Protein 3GZA (pdb70)

Solvent-accessible surface area: 31339 Å² total

Foldseek 3Di:
DAAFADPLLVCQLVQLAAEEEDDQCLLVQFDDDPVCLLAPADPDSQSQAQQQAQLLQVLVLLVLLSGQAYEYEQDAAQQEGQALDPQRPNYLLPYPHVDSHGHVLQSNLVSCVVVRHFYAYEYEQLGHNVQCHHRLFRDDDDPVRVVVLVVSLVSVLSLLCSLAPRDAHLYAYDVAQEDVVPSGHPNPVSCCVRHVSHAHDQYPQAGSAAEQQDQLLAADPQAFQAAQHRHLDPVVPPPVDPSNNCSRHPDPPHNYGHHYYHAEQQQAPPDGDLENHPPSLVSGDALVSCCSSCRASQNSHRYYYRFYQHSNNHGDPSSSVSSNCNVVCCVFPVDFLFKDWDLAQKDKFFNQDFAKFFKKKWAFPRSVGWWFAKKWKWFQAPNRTDTFDIGGTAHGMHMGGGDMGGGRMMMMGRPGTPDRTGIPIITTTDDD/DFAFADPLLVCVLVQLAAEEEDDQVLLVQFDDDPVCLFAAADPDSQSQAQQQAALLQVLLLLVLLSGQAYEYEQDAAQQEGQADDPLRPNYLLPYPHVDSHGHVLQSNLVSCVVVRHFYAYEYEQLHHNVQRHHHLFFDDDDDVRVVSSVVSLVSSQSLLCSLAPRDAHLYAYVVAQEDVVPRGRPRPVSCCVRHVSHQDHQYPQAHSAAEQQDQLLAAAPQAFQAAQHRHLPDVSNVCSRHPDQPHNYGHHYYEAEQQQADPDGDLEDHPPSLVSGDALVSVCSSQRASQNRHRYYYRFYQHSNNHGDPSSSVSSNCNVVCCQFPVDFLFKDWDLAQKDKTFRQDFDKFFKKKWAFPRSVHWWFAKKWKWFQAPNRTDTFDIGGTAYGMHMGGGDMGGGRMMMMGRPGTPDRTGIPIITITDDD

Radius of gyration: 38.51 Å; Cα contacts (8 Å, |Δi|>4): 2234; chains: 2; bounding box: 87×44×129 Å

InterPro domains:
  IPR000421 Coagulation factor 5/8, C-terminal domain [PF00754] (370-444)
  IPR000933 Glycoside hydrolase, family 29 [PTHR10030] (19-449)
  IPR000933 Glycoside hydrolase, family 29 [SM00812] (6-382)
  IPR008979 Galactose-binding-like domain superfamily [SSF49785] (370-445)
  IPR017853 Glycoside hydrolase superfamily [SSF51445] (18-359)
  IPR057739 Glycoside hydrolase family 29, N-terminal [PF01120] (31-355)

Nearest PDB structures (foldseek):
  3gza-assembly1_A  TM=1.002E+00  e=0.000E+00  Bacteroides thetaiotaomicron VPI-5482
  3gza-assembly1_B  TM=9.841E-01  e=7.759E-101  Bacteroides thetaiotaomicron VPI-5482
  4zrx-assembly1_A  TM=8.091E-01  e=7.377E-43  Bacteroides ovatus ATCC 8483
  8ayr-assembly2_B  TM=8.156E-01  e=1.517E-39  Akkermansia muciniphila
  6org-assembly2_B  TM=8.349E-01  e=1.108E-36  Streptococcus pneumoniae TIGR4

Secondary structure (DSSP, 8-state):
------GGGHHHHHH--EEE---GGGGSSS---HHHHHHS--S-GGG---TT--HHHHHHHHHTTT-SEEEEES--SS--BSS--SS-SSBGGGSSGGGGT--HHHHHHHHHHHHTPEEEEEE--S-BTTTTEETTEES--HHHHHHHHHHHHHHHH--HHHHHSS-----EETT----TTTTS---HHHHHHH-TTS--B--SS-BSS---SSSSS---SS--SEESSSS--TTTS-TTS-HHHHHHH--TT-SEE----EEESB--TT--BSS--TT-GGGSPPTTT--TTTTTTTBT---EEEE---TTSS--HHHHHHHH--HHHHHHHSS-SEEEEESSSEEEEEEEEEEEEEEEEEEE-GGG---EEEEEEEEEETTEEEEEEEES--TT-EEEEEEEEEEEEEEEEEEEESS---EEEEEEE---/------GGGHHHHHH--EEE---GGGGSSS---HHHHHHSPPS-GGG---TT--HHHHHHHHHTTT--EEEEEEE-SS--BSS--SS-SSBGGGSSGGGGT--HHHHHHHHHHHHTPEEEEEE--SEETTTTEETTEEPSSSHHHHHHHHHHHHHHH--HHHHHSS-----EETT----TTTTS---HHHHHHH-TTS--B--SS-BSS---S-SSS---SS--SEESSSSS---HHHHHHH--TT-SEE----EEESB--TT--BSS--TT-GGGSPPTTT--TTTTTTTBT---EEEE---TTSS--HHHHHHHH--HHHHHHHSS-SEEEEESSSEEEEEEEEEEEEEEEEEEE-GGG---EEEEEEEEEETTEEEEEEEES--TT-EEEEEEEEEEEEEEEEEEEESS---EEEEEEE---

Sequence (857 aa):
ELPVPKPHQLKKWHEAEGAVFHYDLHVFDGIRYGQGNNRINPIEDYNIFNPTEELNTDQWVQAAKAAGCKFAVLTATHETGFGLWQSDVNPYCLKAVKWRDDGKGDIVRDFVNSCRKYGLQPGIYIGIIRWNSLLGIHNFKAEGEGAFARNRQAWYKRLCEKVTELCTRYGDLYIIWFDGGADDPRRADGPDVEPIVNKYQPNCLFYHNIDRADFRWGGSETGTVEYPCWSTFPVPCSHHKRRIESSIDQLELLKHGDKNGRRRYWVPAADTPLRGANGRHEWFWEPDDENNIYPLNTLDKYEKSVGRNATLILGLTPDPTGLIPAGDAQRLKEGDEINRRFSSSPIARISGQKKSLTLLKLGKEQSSVVNYCCIIQENIKNGERIRQQYQIEAKVNGKWQTVCKGESVGHKRIEKFEPVEATALRLTVSESIALPDIINFSSAYSVKELPVPKPHQLKKWHEAEGAVFHYDLHVFDGIRYGQGNNRRINNPIEDYNIFNPTELNTDQWVQAAKAAGCKFAVLTATHETGFGLWQSDVNPYCLKAVKKWRDGKGDIVRDFVNSCRKYGLQPGIYIGIRWNSLLGIHNNFKAEGEGAFARNRRQAWYKRLCEKVTELCTRYGDLYIIWFDGGADDPRADGPDVEEPIVNKYQPNCLFYHNIIDRADFRWGGSETGTVEYPCWSTFPVPCSHHDQLELLKKHGDKNGRYWVPAADTPLRGANGRHEWFWEPDDENNNIYPLNTLDDKYEKSVGRNATLILGLTPDPTGLIPAGDAQRLKEGDEINRRFSSPIARRISGQKKSLTLKLGKEQSVVNYCCIIQENIKNGERIRQQYQIEAKVNGKWQTVCKGESVGHKRIEKFEPVEATALRLTVSESIALPDIINFSSAYSVK

Structure (mmCIF, N/CA/C/O backbone):
data_3GZA
#
_entry.id   3GZA
#
_cell.length_a   117.052
_cell.length_b   81.532
_cell.length_c   111.572
_cell.angle_alpha   90.00
_cell.angle_beta   103.55
_cell.angle_gamma   90.00
#
_symmetry.space_group_name_H-M   'C 1 2 1'
#
loop_
_entity.id
_entity.type
_entity.pdbx_description
1 polymer 'putative alpha-L-fucosidase'
2 non-polymer '4-(2-HYDROXYETHYL)-1-PIPERAZINE ETHANESULFONIC ACID'
3 non-polymer 1,2-ETHANEDIOL
4 non-polymer 'SODIUM ION'
5 non-polymer 'UNKNOWN LIGAND'
6 water water
#
loop_
_atom_site.group_PDB
_atom_site.id
_atom_site.type_symbol
_atom_site.label_atom_id
_atom_site.label_alt_id
_atom_site.label_comp_id
_atom_site.label_asym_id
_atom_site.label_entity_id
_atom_site.label_seq_id
_atom_site.pdbx_PDB_ins_code
_atom_site.Cartn_x
_atom_site.Cartn_y
_atom_site.Cartn_z
_atom_site.occupancy
_atom_site.B_iso_or_equiv
_atom_site.auth_seq_id
_atom_site.auth_comp_id
_atom_site.auth_asym_id
_atom_site.auth_atom_id
_atom_site.pdbx_PDB_model_num
ATOM 1 N N . GLU A 1 6 ? 32.743 86.080 35.980 1.00 41.85 23 GLU A N 1
ATOM 2 C CA . GLU A 1 6 ? 33.946 86.608 35.242 1.00 41.31 23 GLU A CA 1
ATOM 3 C C . GLU A 1 6 ? 35.002 85.493 35.020 1.00 39.99 23 GLU A C 1
ATOM 4 O O . GLU A 1 6 ? 35.253 84.694 35.914 1.00 41.20 23 GLU A O 1
ATOM 6 N N . LEU A 1 7 ? 35.629 85.442 33.843 1.00 37.24 24 LEU A N 1
ATOM 7 C CA . LEU A 1 7 ? 36.637 84.417 33.571 1.00 35.00 24 LEU A CA 1
ATOM 8 C C . LEU A 1 7 ? 37.891 84.627 34.409 1.00 31.73 24 LEU A C 1
ATOM 9 O O . LEU A 1 7 ? 38.252 85.768 34.679 1.00 29.87 24 LEU A O 1
ATOM 14 N N . PRO A 1 8 ? 38.552 83.534 34.835 1.00 28.89 25 PRO A N 1
ATOM 15 C CA . PRO A 1 8 ? 39.829 83.737 35.485 1.00 27.15 25 PRO A CA 1
ATOM 16 C C . PRO A 1 8 ? 40.814 84.332 34.461 1.00 26.49 25 PRO A C 1
ATOM 17 O O . PRO A 1 8 ? 40.751 83.997 33.288 1.00 26.44 25 PRO A O 1
ATOM 21 N N . VAL A 1 9 ? 41.656 85.240 34.918 1.00 26.70 26 VAL A N 1
ATOM 22 C CA . VAL A 1 9 ? 42.675 85.892 34.086 1.00 26.04 26 VAL A CA 1
ATOM 23 C C . VAL A 1 9 ? 43.964 86.046 34.892 1.00 26.07 26 VAL A C 1
ATOM 24 O O . VAL A 1 9 ? 43.942 85.961 36.125 1.00 26.19 26 VAL A O 1
ATOM 28 N N . PRO A 1 10 ? 45.106 86.233 34.217 1.00 25.11 27 PRO A N 1
ATOM 29 C CA . PRO A 1 10 ? 46.337 86.470 34.973 1.00 26.06 27 PRO A CA 1
ATOM 30 C C . PRO A 1 10 ? 46.280 87.770 35.760 1.00 26.19 27 PRO A C 1
ATOM 31 O O . PRO A 1 10 ? 45.592 88.701 35.356 1.00 25.92 27 PRO A O 1
ATOM 35 N N . LYS A 1 11 ? 46.984 87.826 36.876 1.00 27.80 28 LYS A N 1
ATOM 36 C CA . LYS A 1 11 ? 47.168 89.104 37.531 1.00 27.76 28 LYS A CA 1
ATOM 37 C C . LYS A 1 11 ? 48.155 89.863 36.660 1.00 27.54 28 LYS A C 1
ATOM 38 O O . LYS A 1 11 ? 48.931 89.274 35.876 1.00 25.22 28 LYS A O 1
ATOM 42 N N . PRO A 1 12 ? 48.141 91.185 36.764 1.00 26.78 29 PRO A N 1
ATOM 43 C CA . PRO A 1 12 ? 49.051 91.950 35.945 1.00 26.78 29 PRO A CA 1
ATOM 44 C C . PRO A 1 12 ? 50.510 91.465 35.992 1.00 26.52 29 PRO A C 1
ATOM 45 O O . PRO A 1 12 ? 51.180 91.426 34.941 1.00 27.10 29 PRO A O 1
ATOM 49 N N . HIS A 1 13 ? 51.036 91.053 37.161 1.00 25.94 30 HIS A N 1
ATOM 50 C CA . HIS A 1 13 ? 52.435 90.649 37.235 1.00 25.85 30 HIS A CA 1
ATOM 51 C C . HIS A 1 13 ? 52.694 89.245 36.668 1.00 24.28 30 HIS A C 1
ATOM 52 O O . HIS A 1 13 ? 53.850 88.825 36.540 1.00 25.64 30 HIS A O 1
ATOM 59 N N . GLN A 1 14 ? 51.628 88.515 36.323 1.00 25.02 31 GLN A N 1
ATOM 60 C CA . GLN A 1 14 ? 51.782 87.209 35.716 1.00 25.15 31 GLN A CA 1
ATOM 61 C C . GLN A 1 14 ? 51.902 87.313 34.191 1.00 25.67 31 GLN A C 1
ATOM 62 O O . GLN A 1 14 ? 52.294 86.340 33.554 1.00 26.32 31 GLN A O 1
ATOM 68 N N . LEU A 1 15 ? 51.609 88.470 33.600 1.00 24.86 32 LEU A N 1
ATOM 69 C CA . LEU A 1 15 ? 51.699 88.567 32.131 1.00 25.12 32 LEU A CA 1
ATOM 70 C C . LEU A 1 15 ? 53.136 88.295 31.657 1.00 25.20 32 LEU A C 1
ATOM 71 O O . LEU A 1 15 ? 53.340 87.595 30.652 1.00 25.59 32 LEU A O 1
ATOM 76 N N . LYS A 1 16 ? 54.134 88.763 32.412 1.00 25.19 33 LYS A N 1
ATOM 77 C CA A LYS A 1 16 ? 55.547 88.569 32.025 0.50 25.60 33 LYS A CA 1
ATOM 78 C CA B LYS A 1 16 ? 55.553 88.568 32.042 0.50 25.19 33 LYS A CA 1
ATOM 79 C C . LYS A 1 16 ? 55.971 87.121 32.097 1.00 25.65 33 LYS A C 1
ATOM 80 O O . LYS A 1 16 ? 56.959 86.762 31.519 1.00 26.47 33 LYS A O 1
ATOM 91 N N . TRP A 1 17 ? 55.228 86.296 32.851 1.00 25.22 34 TRP A N 1
ATOM 92 C CA . TRP A 1 17 ? 55.479 84.858 32.920 1.00 25.10 34 TRP A CA 1
ATOM 93 C C . TRP A 1 17 ? 55.161 84.254 31.551 1.00 24.52 34 TRP A C 1
ATOM 94 O O . TRP A 1 17 ? 55.999 83.563 30.924 1.00 24.65 34 TRP A O 1
ATOM 105 N N . HIS A 1 18 ? 53.946 84.477 31.089 1.00 24.29 35 HIS A N 1
ATOM 106 C CA . HIS A 1 18 ? 53.530 83.937 29.788 1.00 24.04 35 HIS A CA 1
ATOM 107 C C . HIS A 1 18 ? 54.367 84.502 28.654 1.00 24.09 35 HIS A C 1
ATOM 108 O O . HIS A 1 18 ? 54.763 83.774 27.756 1.00 25.34 35 HIS A O 1
ATOM 115 N N . GLU A 1 19 ? 54.566 85.817 28.656 1.00 24.33 36 GLU A N 1
ATOM 116 C CA . GLU A 1 19 ? 55.284 86.477 27.548 1.00 24.93 36 GLU A CA 1
ATOM 117 C C . GLU A 1 19 ? 56.745 86.096 27.405 1.00 24.72 36 GLU A C 1
ATOM 118 O O . GLU A 1 19 ? 57.279 86.150 26.306 1.00 25.11 36 GLU A O 1
ATOM 124 N N . ALA A 1 20 ? 57.403 85.768 28.508 1.00 23.70 37 ALA A N 1
ATOM 125 C CA . ALA A 1 20 ? 58.817 85.398 28.428 1.00 23.71 37 ALA A CA 1
ATOM 126 C C . ALA A 1 20 ? 59.033 84.176 27.593 1.00 24.74 37 ALA A C 1
ATOM 127 O O . ALA A 1 20 ? 60.010 84.129 26.837 1.00 25.13 37 ALA A O 1
ATOM 129 N N . GLU A 1 21 ? 58.169 83.162 27.761 1.00 24.37 38 GLU A N 1
ATOM 130 C CA . GLU A 1 21 ? 58.261 81.857 27.070 1.00 24.17 38 GLU A CA 1
ATOM 131 C C . GLU A 1 21 ? 59.409 80.975 27.475 1.00 24.66 38 GLU A C 1
ATOM 132 O O . GLU A 1 21 ? 59.249 79.778 27.578 1.00 24.27 38 GLU A O 1
ATOM 146 N N . GLY A 1 23 ? 63.211 80.824 29.913 1.00 25.18 40 GLY A N 1
ATOM 147 C CA . GLY A 1 23 ? 64.160 81.369 30.876 1.00 24.48 40 GLY A CA 1
ATOM 148 C C . GLY A 1 23 ? 65.207 80.343 31.243 1.00 25.04 40 GLY A C 1
ATOM 149 O O . GLY A 1 23 ? 65.133 79.204 30.800 1.00 25.46 40 GLY A O 1
ATOM 150 N N . ALA A 1 24 ? 66.166 80.756 32.071 1.00 25.66 41 ALA A N 1
ATOM 151 C CA . ALA A 1 24 ? 67.217 79.871 32.529 1.00 24.74 41 ALA A CA 1
ATOM 152 C C . ALA A 1 24 ? 67.372 79.935 34.038 1.00 24.90 41 ALA A C 1
ATOM 153 O O . ALA A 1 24 ? 67.184 80.991 34.659 1.00 26.25 41 ALA A O 1
ATOM 155 N N . VAL A 1 25 ? 67.732 78.808 34.631 1.00 25.15 42 VAL A N 1
ATOM 156 C CA . VAL A 1 25 ? 68.109 78.746 36.054 1.00 25.54 42 VAL A CA 1
ATOM 157 C C . VAL A 1 25 ? 69.596 78.235 36.076 1.00 26.33 42 VAL A C 1
ATOM 158 O O . VAL A 1 25 ? 69.989 77.285 35.384 1.00 25.58 42 VAL A O 1
ATOM 162 N N . PHE A 1 26 ? 70.429 78.910 36.862 1.00 26.42 43 PHE A N 1
ATOM 163 C CA . PHE A 1 26 ? 71.822 78.607 37.037 1.00 24.47 43 PHE A CA 1
ATOM 164 C C . PHE A 1 26 ? 72.024 78.081 38.448 1.00 25.30 43 PHE A C 1
ATOM 165 O O . PHE A 1 26 ? 71.765 78.831 39.396 1.00 25.29 43 PHE A O 1
ATOM 173 N N . HIS A 1 27 ? 72.379 76.804 38.573 1.00 24.99 44 HIS A N 1
ATOM 174 C CA . HIS A 1 27 ? 72.695 76.182 39.848 1.00 25.98 44 HIS A CA 1
ATOM 175 C C . HIS A 1 27 ? 74.197 76.275 40.114 1.00 26.30 44 HIS A C 1
ATOM 176 O O . HIS A 1 27 ? 75.006 75.933 39.249 1.00 25.72 44 HIS A O 1
ATOM 183 N N . TYR A 1 28 ? 74.579 76.749 41.305 1.00 25.71 45 TYR A N 1
ATOM 184 C CA . TYR A 1 28 ? 75.966 76.896 41.674 1.00 25.20 45 TYR A CA 1
ATOM 185 C C . TYR A 1 28 ? 76.035 76.803 43.196 1.00 26.67 45 TYR A C 1
ATOM 186 O O . TYR A 1 28 ? 75.242 77.458 43.880 1.00 26.17 45 TYR A O 1
ATOM 195 N N . ASP A 1 29 ? 76.885 75.950 43.700 1.00 25.02 46 ASP A N 1
ATOM 196 C CA . ASP A 1 29 ? 77.086 75.769 45.123 1.00 25.33 46 ASP A CA 1
ATOM 197 C C . ASP A 1 29 ? 78.470 75.172 45.304 1.00 26.15 46 ASP A C 1
ATOM 198 O O . ASP A 1 29 ? 79.164 74.879 44.329 1.00 26.72 46 ASP A O 1
ATOM 203 N N . LEU A 1 30 ? 78.879 74.974 46.570 1.00 25.47 47 LEU A N 1
ATOM 204 C CA . LEU A 1 30 ? 80.281 74.605 46.849 1.00 25.67 47 LEU A CA 1
ATOM 205 C C . LEU A 1 30 ? 80.772 73.324 46.200 1.00 24.02 47 LEU A C 1
ATOM 206 O O . LEU A 1 30 ? 81.949 73.214 45.820 1.00 24.33 47 LEU A O 1
ATOM 211 N N . HIS A 1 31 ? 79.915 72.330 46.093 1.00 24.81 48 HIS A N 1
ATOM 212 C CA . HIS A 1 31 ? 80.277 71.026 45.582 1.00 24.53 48 HIS A CA 1
ATOM 213 C C . HIS A 1 31 ? 80.579 71.037 44.086 1.00 25.00 48 HIS A C 1
ATOM 214 O O . HIS A 1 31 ? 81.111 70.045 43.583 1.00 24.84 48 HIS A O 1
ATOM 221 N N . VAL A 1 32 ? 80.246 72.108 43.358 1.00 25.95 49 VAL A N 1
ATOM 222 C CA . VAL A 1 32 ? 80.687 72.195 41.972 1.00 25.76 49 VAL A CA 1
ATOM 223 C C . VAL A 1 32 ? 82.218 72.127 41.841 1.00 25.75 49 VAL A C 1
ATOM 224 O O . VAL A 1 32 ? 82.774 71.674 40.816 1.00 25.77 49 VAL A O 1
ATOM 228 N N . PHE A 1 33 ? 82.932 72.476 42.931 1.00 25.25 50 PHE A N 1
ATOM 229 C CA . PHE A 1 33 ? 84.383 72.587 42.932 1.00 25.52 50 PHE A CA 1
ATOM 230 C C . PHE A 1 33 ? 85.098 71.399 43.553 1.00 25.83 50 PHE A C 1
ATOM 231 O O . PHE A 1 33 ? 86.375 71.435 43.723 1.00 26.67 50 PHE A O 1
ATOM 239 N N . ASP A 1 34 ? 84.339 70.337 43.851 1.00 27.08 51 ASP A N 1
ATOM 240 C CA . ASP A 1 34 ? 84.902 69.195 44.558 1.00 26.42 51 ASP A CA 1
ATOM 241 C C . ASP A 1 34 ? 85.524 68.084 43.706 1.00 25.86 51 ASP A C 1
ATOM 242 O O . ASP A 1 34 ? 85.974 67.064 44.234 1.00 28.24 51 ASP A O 1
ATOM 247 N N . GLY A 1 35 ? 85.487 68.269 42.389 1.00 25.72 52 GLY A N 1
ATOM 248 C CA . GLY A 1 35 ? 86.076 67.319 41.494 1.00 25.44 52 GLY A CA 1
ATOM 249 C C . GLY A 1 35 ? 85.390 65.973 41.288 1.00 26.43 52 GLY A C 1
ATOM 250 O O . GLY A 1 35 ? 85.947 65.084 40.630 1.00 27.00 52 GLY A O 1
ATOM 251 N N . ILE A 1 36 ? 84.173 65.823 41.792 1.00 25.95 53 ILE A N 1
ATOM 252 C CA . ILE A 1 36 ? 83.412 64.599 41.651 1.00 26.38 53 ILE A CA 1
ATOM 253 C C . ILE A 1 36 ? 81.957 64.872 41.302 1.00 24.94 53 ILE A C 1
ATOM 254 O O . ILE A 1 36 ? 81.461 66.012 41.389 1.00 24.62 53 ILE A O 1
ATOM 259 N N . ARG A 1 37 ? 81.240 63.803 40.935 1.00 25.69 54 ARG A N 1
ATOM 260 C CA . ARG A 1 37 ? 79.859 63.944 40.610 1.00 25.85 54 ARG A CA 1
ATOM 261 C C . ARG A 1 37 ? 79.038 64.356 41.814 1.00 26.48 54 ARG A C 1
ATOM 262 O O . ARG A 1 37 ? 79.443 64.126 42.980 1.00 27.23 54 ARG A O 1
ATOM 270 N N . TYR A 1 38 ? 77.902 64.965 41.526 1.00 27.86 55 TYR A N 1
ATOM 271 C CA . TYR A 1 38 ? 76.919 65.405 42.509 1.00 26.83 55 TYR A CA 1
ATOM 272 C C . TYR A 1 38 ? 76.099 64.246 42.982 1.00 27.34 55 TYR A C 1
ATOM 273 O O . TYR A 1 38 ? 75.617 63.463 42.177 1.00 28.72 55 TYR A O 1
ATOM 282 N N . GLY A 1 39 ? 75.983 64.096 44.304 1.00 26.67 56 GLY A N 1
ATOM 283 C CA . GLY A 1 39 ? 75.127 63.049 44.897 1.00 26.55 56 GLY A CA 1
ATOM 284 C C . GLY A 1 39 ? 74.195 63.802 45.813 1.00 27.23 56 GLY A C 1
ATOM 285 O O . GLY A 1 39 ? 74.622 64.293 46.863 1.00 26.88 56 GLY A O 1
ATOM 286 N N . GLN A 1 40 ? 72.927 63.966 45.409 1.00 25.65 57 GLN A N 1
ATOM 287 C CA . GLN A 1 40 ? 71.988 64.813 46.127 1.00 25.20 57 GLN A CA 1
ATOM 288 C C . GLN A 1 40 ? 71.733 64.366 47.543 1.00 24.98 57 GLN A C 1
ATOM 289 O O . GLN A 1 40 ? 71.790 65.164 48.477 1.00 24.86 57 GLN A O 1
ATOM 295 N N . GLY A 1 41 ? 71.513 63.075 47.708 1.00 26.25 58 GLY A N 1
ATOM 296 C CA . GLY A 1 41 ? 71.248 62.513 49.024 1.00 26.78 58 GLY A CA 1
ATOM 297 C C . GLY A 1 41 ? 72.387 62.786 49.978 1.00 27.48 58 GLY A C 1
ATOM 298 O O . GLY A 1 41 ? 72.185 63.265 51.120 1.00 28.55 58 GLY A O 1
ATOM 299 N N . ASN A 1 42 ? 73.582 62.548 49.487 1.00 26.24 59 ASN A N 1
ATOM 300 C CA . ASN A 1 42 ? 74.798 62.761 50.269 1.00 27.02 59 ASN A CA 1
ATOM 301 C C . ASN A 1 42 ? 75.008 64.232 50.568 1.00 25.38 59 ASN A C 1
ATOM 302 O O . ASN A 1 42 ? 75.310 64.624 51.699 1.00 26.25 59 ASN A O 1
ATOM 307 N N . ASN A 1 43 ? 74.871 65.062 49.554 1.00 25.72 60 ASN A N 1
ATOM 308 C CA . ASN A 1 43 ? 75.107 66.498 49.725 1.00 25.55 60 ASN A CA 1
ATOM 309 C C . ASN A 1 43 ? 74.208 67.124 50.767 1.00 25.25 60 ASN A C 1
ATOM 310 O O . ASN A 1 43 ? 74.635 68.058 51.474 1.00 25.82 60 ASN A O 1
ATOM 315 N N . ARG A 1 44 ? 72.942 66.707 50.832 1.00 24.40 61 ARG A N 1
ATOM 316 C CA . ARG A 1 44 ? 71.987 67.311 51.773 1.00 25.18 61 ARG A CA 1
ATOM 317 C C . ARG A 1 44 ? 72.358 67.016 53.218 1.00 23.93 61 ARG A C 1
ATOM 318 O O . ARG A 1 44 ? 71.999 67.798 54.089 1.00 25.62 61 ARG A O 1
ATOM 326 N N . ILE A 1 45 ? 73.102 65.945 53.473 1.00 23.82 62 ILE A N 1
ATOM 327 C CA . ILE A 1 45 ? 73.345 65.520 54.867 1.00 23.54 62 ILE A CA 1
ATOM 328 C C . ILE A 1 45 ? 74.817 65.389 55.264 1.00 23.79 62 ILE A C 1
ATOM 329 O O . ILE A 1 45 ? 75.124 64.897 56.344 1.00 25.13 62 ILE A O 1
ATOM 334 N N . ASN A 1 46 ? 75.719 65.907 54.439 1.00 24.93 63 ASN A N 1
ATOM 335 C CA . ASN A 1 46 ? 77.173 65.880 54.702 1.00 24.56 63 ASN A CA 1
ATOM 336 C C . ASN A 1 46 ? 77.704 67.296 54.505 1.00 25.43 63 ASN A C 1
ATOM 337 O O . ASN A 1 46 ? 77.925 67.722 53.376 1.00 25.05 63 ASN A O 1
ATOM 342 N N . PRO A 1 47 ? 77.851 68.064 55.599 1.00 25.16 64 PRO A N 1
ATOM 343 C CA . PRO A 1 47 ? 78.320 69.412 55.432 1.00 25.02 64 PRO A CA 1
ATOM 344 C C . PRO A 1 47 ? 79.673 69.445 54.667 1.00 23.19 64 PRO A C 1
ATOM 345 O O . PRO A 1 47 ? 80.500 68.527 54.764 1.00 25.02 64 PRO A O 1
ATOM 349 N N . ILE A 1 48 ? 79.896 70.546 53.953 1.00 25.33 65 ILE A N 1
ATOM 350 C CA . ILE A 1 48 ? 81.087 70.703 53.150 1.00 24.88 65 ILE A CA 1
ATOM 351 C C . ILE A 1 48 ? 82.348 70.756 54.031 1.00 25.10 65 ILE A C 1
ATOM 352 O O . ILE A 1 48 ? 82.414 71.526 54.987 1.00 25.56 65 ILE A O 1
ATOM 357 N N . GLU A 1 49 ? 83.335 69.960 53.684 1.00 24.06 66 GLU A N 1
ATOM 358 C CA . GLU A 1 49 ? 84.603 69.896 54.468 1.00 24.21 66 GLU A CA 1
ATOM 359 C C . GLU A 1 49 ? 85.447 71.160 54.399 1.00 24.71 66 GLU A C 1
ATOM 360 O O . GLU A 1 49 ? 85.982 71.584 55.418 1.00 26.08 66 GLU A O 1
ATOM 366 N N . ASP A 1 50 ? 85.559 71.747 53.215 1.00 25.31 67 ASP A N 1
ATOM 367 C CA . ASP A 1 50 ? 86.362 72.958 53.042 1.00 25.56 67 ASP A CA 1
ATOM 368 C C . ASP A 1 50 ? 85.725 73.840 52.031 1.00 25.34 67 ASP A C 1
ATOM 369 O O . ASP A 1 50 ? 85.720 73.539 50.841 1.00 25.69 67 ASP A O 1
ATOM 374 N N . TYR A 1 51 ? 85.164 74.938 52.485 1.00 25.28 68 TYR A N 1
ATOM 375 C CA . TYR A 1 51 ? 84.513 75.834 51.563 1.00 24.49 68 TYR A CA 1
ATOM 376 C C . TYR A 1 51 ? 85.467 76.630 50.673 1.00 24.57 68 TYR A C 1
ATOM 377 O O . TYR A 1 51 ? 85.025 77.239 49.689 1.00 26.22 68 TYR A O 1
ATOM 386 N N . ASN A 1 52 ? 86.772 76.639 50.957 1.00 25.19 69 ASN A N 1
ATOM 387 C CA . ASN A 1 52 ? 87.707 77.325 50.087 1.00 25.80 69 ASN A CA 1
ATOM 388 C C . ASN A 1 52 ? 88.021 76.608 48.784 1.00 26.30 69 ASN A C 1
ATOM 389 O O . ASN A 1 52 ? 88.844 77.054 47.991 1.00 27.01 69 ASN A O 1
ATOM 394 N N . ILE A 1 53 ? 87.358 75.491 48.537 1.00 25.36 70 ILE A N 1
ATOM 395 C CA . ILE A 1 53 ? 87.421 74.930 47.197 1.00 25.43 70 ILE A CA 1
ATOM 396 C C . ILE A 1 53 ? 86.692 75.901 46.237 1.00 26.76 70 ILE A C 1
ATOM 397 O O . ILE A 1 53 ? 86.897 75.853 45.012 1.00 25.70 70 ILE A O 1
ATOM 402 N N . PHE A 1 54 ? 85.850 76.773 46.790 1.00 26.38 71 PHE A N 1
ATOM 403 C CA . PHE A 1 54 ? 85.119 77.739 45.980 1.00 26.04 71 PHE A CA 1
ATOM 404 C C . PHE A 1 54 ? 86.093 78.809 45.503 1.00 26.43 71 PHE A C 1
ATOM 405 O O . PHE A 1 54 ? 86.434 79.738 46.269 1.00 26.48 71 PHE A O 1
ATOM 413 N N . ASN A 1 55 ? 86.476 78.751 44.234 1.00 26.88 72 ASN A N 1
ATOM 414 C CA . ASN A 1 55 ? 87.456 79.675 43.665 1.00 25.99 72 ASN A CA 1
ATOM 415 C C . ASN A 1 55 ? 87.316 79.849 42.150 1.00 26.70 72 ASN A C 1
ATOM 416 O O . ASN A 1 55 ? 88.217 79.435 41.405 1.00 28.22 72 ASN A O 1
ATOM 421 N N . PRO A 1 56 ? 86.187 80.413 41.680 1.00 27.08 73 PRO A N 1
ATOM 422 C CA . PRO A 1 56 ? 85.955 80.585 40.234 1.00 27.20 73 PRO A CA 1
ATOM 423 C C . PRO A 1 56 ? 86.764 81.812 39.749 1.00 27.24 73 PRO A C 1
ATOM 424 O O . PRO A 1 56 ? 86.235 82.920 39.618 1.00 26.78 73 PRO A O 1
ATOM 428 N N . THR A 1 57 ? 88.033 81.604 39.440 1.00 28.47 74 THR A N 1
ATOM 429 C CA . THR A 1 57 ? 88.914 82.714 39.110 1.00 29.61 74 THR A CA 1
ATOM 430 C C . THR A 1 57 ? 88.623 83.408 37.762 1.00 29.19 74 THR A C 1
ATOM 431 O O . THR A 1 57 ? 89.147 84.508 37.524 1.00 30.58 74 THR A O 1
ATOM 435 N N . GLU A 1 58 ? 87.797 82.790 36.909 1.00 27.27 75 GLU A N 1
ATOM 436 C CA A GLU A 1 58 ? 87.394 83.373 35.624 0.50 27.24 75 GLU A CA 1
ATOM 437 C CA B GLU A 1 58 ? 87.397 83.370 35.625 0.50 27.97 75 GLU A CA 1
ATOM 438 C C . GLU A 1 58 ? 85.921 83.733 35.621 1.00 27.08 75 GLU A C 1
ATOM 439 O O . GLU A 1 58 ? 85.330 83.935 34.569 1.00 27.06 75 GLU A O 1
ATOM 450 N N . LEU A 1 59 ? 85.349 83.884 36.806 1.00 26.07 76 LEU A N 1
ATOM 451 C CA . LEU A 1 59 ? 83.904 84.194 36.898 1.00 25.79 76 LEU A CA 1
ATOM 452 C C . LEU A 1 59 ? 83.547 85.361 36.030 1.00 26.96 76 LEU A C 1
ATOM 453 O O . LEU A 1 59 ? 84.174 86.425 36.107 1.00 26.49 76 LEU A O 1
ATOM 458 N N . ASN A 1 60 ? 82.495 85.184 35.224 1.00 27.66 77 ASN A N 1
ATOM 459 C CA . ASN A 1 60 ? 81.971 86.263 34.407 1.00 27.35 77 ASN A CA 1
ATOM 460 C C . ASN A 1 60 ? 80.476 86.039 34.179 1.00 26.54 77 ASN A C 1
ATOM 461 O O . ASN A 1 60 ? 80.074 85.325 33.267 1.00 26.66 77 ASN A O 1
ATOM 466 N N . THR A 1 61 ? 79.627 86.623 35.020 1.00 25.66 78 THR A N 1
ATOM 467 C CA . THR A 1 61 ? 78.192 86.432 34.854 1.00 25.34 78 THR A CA 1
ATOM 468 C C . THR A 1 61 ? 77.662 87.070 33.570 1.00 24.85 78 THR A C 1
ATOM 469 O O . THR A 1 61 ? 76.577 86.639 33.115 1.00 25.89 78 THR A O 1
ATOM 473 N N . ASP A 1 62 ? 78.397 88.007 32.958 1.00 24.69 79 ASP A N 1
ATOM 474 C CA . ASP A 1 62 ? 77.945 88.520 31.664 1.00 23.66 79 ASP A CA 1
ATOM 475 C C . ASP A 1 62 ? 77.907 87.330 30.696 1.00 25.11 79 ASP A C 1
ATOM 476 O O . ASP A 1 62 ? 77.032 87.275 29.858 1.00 25.96 79 ASP A O 1
ATOM 481 N N . GLN A 1 63 ? 78.943 86.465 30.737 1.00 25.72 80 GLN A N 1
ATOM 482 C CA . GLN A 1 63 ? 79.044 85.308 29.824 1.00 25.17 80 GLN A CA 1
ATOM 483 C C . GLN A 1 63 ? 77.890 84.341 30.038 1.00 25.60 80 GLN A C 1
ATOM 484 O O . GLN A 1 63 ? 77.331 83.777 29.065 1.00 25.83 80 GLN A O 1
ATOM 490 N N . TRP A 1 64 ? 77.512 84.168 31.296 1.00 24.89 81 TRP A N 1
ATOM 491 C CA . TRP A 1 64 ? 76.354 83.305 31.627 1.00 24.79 81 TRP A CA 1
ATOM 492 C C . TRP A 1 64 ? 75.057 83.831 30.981 1.00 26.25 81 TRP A C 1
ATOM 493 O O . TRP A 1 64 ? 74.312 83.095 30.343 1.00 25.83 81 TRP A O 1
ATOM 504 N N . VAL A 1 65 ? 74.801 85.125 31.163 1.00 25.91 82 VAL A N 1
ATOM 505 C CA . VAL A 1 65 ? 73.611 85.752 30.690 1.00 26.31 82 VAL A CA 1
ATOM 506 C C . VAL A 1 65 ? 73.590 85.774 29.171 1.00 26.01 82 VAL A C 1
ATOM 507 O O . VAL A 1 65 ? 72.570 85.503 28.546 1.00 25.24 82 VAL A O 1
ATOM 511 N N . GLN A 1 66 ? 74.709 86.066 28.533 1.00 25.07 83 GLN A N 1
ATOM 512 C CA . GLN A 1 66 ? 74.714 86.057 27.085 1.00 25.80 83 GLN A CA 1
ATOM 513 C C . GLN A 1 66 ? 74.468 84.681 26.537 1.00 26.13 83 GLN A C 1
ATOM 514 O O . GLN A 1 66 ? 73.839 84.531 25.504 1.00 26.47 83 GLN A O 1
ATOM 520 N N . ALA A 1 67 ? 74.980 83.668 27.222 1.00 26.54 84 ALA A N 1
ATOM 521 C CA . ALA A 1 67 ? 74.799 82.294 26.762 1.00 26.73 84 ALA A CA 1
ATOM 522 C C . ALA A 1 67 ? 73.310 81.925 26.782 1.00 26.09 84 ALA A C 1
ATOM 523 O O . ALA A 1 67 ? 72.792 81.382 25.821 1.00 27.36 84 ALA A O 1
ATOM 525 N N . ALA A 1 68 ? 72.613 82.298 27.849 1.00 26.09 85 ALA A N 1
ATOM 526 C CA . ALA A 1 68 ? 71.157 82.020 28.004 1.00 25.08 85 ALA A CA 1
ATOM 527 C C . ALA A 1 68 ? 70.342 82.838 26.985 1.00 26.39 85 ALA A C 1
ATOM 528 O O . ALA A 1 68 ? 69.369 82.379 26.378 1.00 26.31 85 ALA A O 1
ATOM 530 N N . LYS A 1 69 ? 70.729 84.091 26.816 1.00 25.55 86 LYS A N 1
ATOM 531 C CA . LYS A 1 69 ? 70.043 84.948 25.906 1.00 25.41 86 LYS A CA 1
ATOM 532 C C . LYS A 1 69 ? 70.058 84.388 24.504 1.00 25.57 86 LYS A C 1
ATOM 533 O O . LYS A 1 69 ? 69.074 84.493 23.780 1.00 26.42 86 LYS A O 1
ATOM 539 N N . ALA A 1 70 ? 71.168 83.759 24.133 1.00 25.29 87 ALA A N 1
ATOM 540 C CA . ALA A 1 70 ? 71.300 83.211 22.766 1.00 25.69 87 ALA A CA 1
ATOM 541 C C . ALA A 1 70 ? 70.304 82.100 22.459 1.00 26.51 87 ALA A C 1
ATOM 542 O O . ALA A 1 70 ? 70.080 81.774 21.290 1.00 25.48 87 ALA A O 1
ATOM 544 N N . ALA A 1 71 ? 69.756 81.486 23.507 1.00 25.70 88 ALA A N 1
ATOM 545 C CA . ALA A 1 71 ? 68.752 80.426 23.337 1.00 25.54 88 ALA A CA 1
ATOM 546 C C . ALA A 1 71 ? 67.341 80.955 23.195 1.00 26.74 88 ALA A C 1
ATOM 547 O O . ALA A 1 71 ? 66.453 80.235 22.771 1.00 26.99 88 ALA A O 1
ATOM 549 N N . GLY A 1 72 ? 67.149 82.231 23.503 1.00 25.68 89 GLY A N 1
ATOM 550 C CA . GLY A 1 72 ? 65.833 82.818 23.580 1.00 26.34 89 GLY A CA 1
ATOM 551 C C . GLY A 1 72 ? 65.353 83.122 24.997 1.00 26.12 89 GLY A C 1
ATOM 552 O O . GLY A 1 72 ? 64.234 83.601 25.143 1.00 26.52 89 GLY A O 1
ATOM 553 N N . CYS A 1 73 ? 66.174 82.884 26.014 1.00 25.61 90 CYS A N 1
ATOM 554 C CA . CYS A 1 73 ? 65.779 83.143 27.411 1.00 25.72 90 CYS A CA 1
ATOM 555 C C . CYS A 1 73 ? 65.558 84.631 27.654 1.00 25.24 90 CYS A C 1
ATOM 556 O O . CYS A 1 73 ? 66.347 85.475 27.185 1.00 26.42 90 CYS A O 1
ATOM 559 N N . LYS A 1 74 ? 64.446 84.937 28.334 1.00 24.84 91 LYS A N 1
ATOM 560 C CA . LYS A 1 74 ? 64.052 86.308 28.646 1.00 24.74 91 LYS A CA 1
ATOM 561 C C . LYS A 1 74 ? 64.242 86.641 30.123 1.00 24.73 91 LYS A C 1
ATOM 562 O O . LYS A 1 74 ? 64.096 87.810 30.528 1.00 26.42 91 LYS A O 1
ATOM 568 N N . PHE A 1 75 ? 64.413 85.598 30.932 1.00 25.09 92 PHE A N 1
ATOM 569 C CA . PHE A 1 75 ? 64.666 85.765 32.360 1.00 25.45 92 PHE A CA 1
ATOM 570 C C . PHE A 1 75 ? 65.728 84.779 32.753 1.00 25.67 92 PHE A C 1
ATOM 571 O O . PHE A 1 75 ? 65.952 83.769 32.051 1.00 25.78 92 PHE A O 1
ATOM 579 N N . ALA A 1 76 ? 66.421 85.060 33.854 1.00 25.54 93 ALA A N 1
ATOM 580 C CA . ALA A 1 76 ? 67.526 84.178 34.316 1.00 25.06 93 ALA A CA 1
ATOM 581 C C . ALA A 1 76 ? 67.502 84.238 35.849 1.00 26.16 93 ALA A C 1
ATOM 582 O O . ALA A 1 76 ? 67.341 85.298 36.427 1.00 26.51 93 ALA A O 1
ATOM 584 N N . VAL A 1 77 ? 67.654 83.074 36.448 1.00 24.40 94 VAL A N 1
ATOM 585 C CA . VAL A 1 77 ? 67.567 82.876 37.897 1.00 25.38 94 VAL A CA 1
ATOM 586 C C . VAL A 1 77 ? 68.834 82.222 38.401 1.00 26.21 94 VAL A C 1
ATOM 587 O O . VAL A 1 77 ? 69.355 81.304 37.782 1.00 25.62 94 VAL A O 1
ATOM 591 N N . LEU A 1 78 ? 69.320 82.665 39.564 1.00 25.94 95 LEU A N 1
ATOM 592 C CA . LEU A 1 78 ? 70.483 82.094 40.214 1.00 25.83 95 LEU A CA 1
ATOM 593 C C . LEU A 1 78 ? 70.166 81.547 41.582 1.00 27.07 95 LEU A C 1
ATOM 594 O O . LEU A 1 78 ? 69.412 82.151 42.319 1.00 25.30 95 LEU A O 1
ATOM 599 N N . THR A 1 79 ? 70.698 80.364 41.888 1.00 25.67 96 THR A N 1
ATOM 600 C CA . THR A 1 79 ? 70.581 79.781 43.208 1.00 25.90 96 THR A CA 1
ATOM 601 C C . THR A 1 79 ? 71.437 80.564 44.201 1.00 27.03 96 THR A C 1
ATOM 602 O O . THR A 1 79 ? 72.666 80.379 44.273 1.00 27.64 96 THR A O 1
ATOM 606 N N . ALA A 1 80 ? 70.822 81.449 44.967 1.00 25.81 97 ALA A N 1
ATOM 607 C CA . ALA A 1 80 ? 71.510 82.151 46.025 1.00 26.20 97 ALA A CA 1
ATOM 608 C C . ALA A 1 80 ? 71.954 81.210 47.125 1.00 26.29 97 ALA A C 1
ATOM 609 O O . ALA A 1 80 ? 73.021 81.399 47.711 1.00 26.01 97 ALA A O 1
ATOM 611 N N . THR A 1 81 ? 71.090 80.266 47.450 1.00 25.88 98 THR A N 1
ATOM 612 C CA . THR A 1 81 ? 71.421 79.091 48.290 1.00 26.69 98 THR A CA 1
ATOM 613 C C . THR A 1 81 ? 70.752 77.870 47.634 1.00 26.53 98 THR A C 1
ATOM 614 O O . THR A 1 81 ? 69.867 78.008 46.762 1.00 26.10 98 THR A O 1
ATOM 618 N N . HIS A 1 82 ? 71.192 76.685 48.055 1.00 25.24 99 HIS A N 1
ATOM 619 C CA . HIS A 1 82 ? 70.665 75.452 47.546 1.00 24.96 99 HIS A CA 1
ATOM 620 C C . HIS A 1 82 ? 70.549 74.477 48.709 1.00 25.07 99 HIS A C 1
ATOM 621 O O . HIS A 1 82 ? 69.575 74.563 49.460 1.00 27.36 99 HIS A O 1
ATOM 628 N N . GLU A 1 83 ? 71.510 73.556 48.895 1.00 24.87 100 GLU A N 1
ATOM 629 C CA . GLU A 1 83 ? 71.451 72.570 49.945 1.00 24.72 100 GLU A CA 1
ATOM 630 C C . GLU A 1 83 ? 72.563 72.638 50.979 1.00 24.15 100 GLU A C 1
ATOM 631 O O . GLU A 1 83 ? 72.383 72.145 52.074 1.00 24.12 100 GLU A O 1
ATOM 637 N N . THR A 1 84 ? 73.704 73.243 50.670 1.00 24.71 101 THR A N 1
ATOM 638 C CA . THR A 1 84 ? 7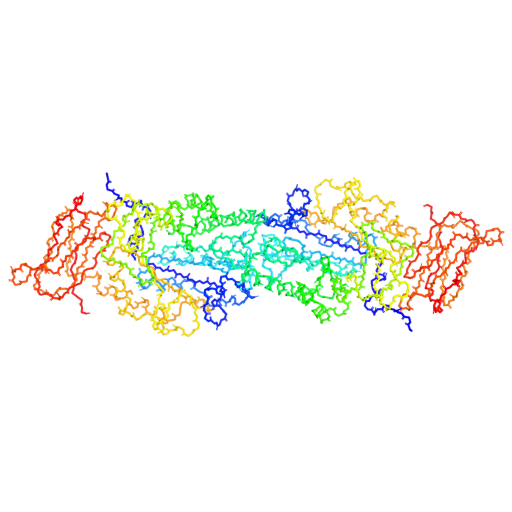4.819 73.227 51.635 1.00 24.45 101 THR A CA 1
ATOM 639 C C . THR A 1 84 ? 74.619 74.234 52.751 1.00 25.34 101 THR A C 1
ATOM 640 O O . THR A 1 84 ? 75.253 74.134 53.785 1.00 25.13 101 THR A O 1
ATOM 644 N N . GLY A 1 85 ? 73.767 75.212 52.483 1.00 24.15 102 GLY A N 1
ATOM 645 C CA . GLY A 1 85 ? 73.571 76.357 53.329 1.00 24.74 102 GLY A CA 1
ATOM 646 C C . GLY A 1 85 ? 74.388 77.561 52.912 1.00 23.69 102 GLY A C 1
ATOM 647 O O . GLY A 1 85 ? 74.146 78.627 53.478 1.00 24.88 102 GLY A O 1
ATOM 648 N N . PHE A 1 86 ? 75.337 77.419 51.974 1.00 24.91 103 PHE A N 1
ATOM 649 C CA . PHE A 1 86 ? 76.213 78.493 51.593 1.00 25.65 103 PHE A CA 1
ATOM 650 C C . PHE A 1 86 ? 75.468 79.469 50.744 1.00 25.03 103 PHE A C 1
ATOM 651 O O . PHE A 1 86 ? 74.752 79.063 49.832 1.00 26.35 103 PHE A O 1
ATOM 659 N N . GLY A 1 87 ? 75.701 80.748 50.962 1.00 23.96 104 GLY A N 1
ATOM 660 C CA . GLY A 1 87 ? 75.059 81.769 50.202 1.00 23.83 104 GLY A CA 1
ATOM 661 C C . GLY A 1 87 ? 75.971 82.583 49.289 1.00 25.08 104 GLY A C 1
ATOM 662 O O . GLY A 1 87 ? 77.018 83.041 49.699 1.00 26.23 104 GLY A O 1
ATOM 663 N N . LEU A 1 88 ? 75.545 82.781 48.048 1.00 25.22 105 LEU A N 1
ATOM 664 C CA . LEU A 1 88 ? 76.328 83.471 47.017 1.00 25.27 105 LEU A CA 1
ATOM 665 C C . LEU A 1 88 ? 76.164 84.992 47.010 1.00 25.53 105 LEU A C 1
ATOM 666 O O . LEU A 1 88 ? 76.200 85.633 45.955 1.00 25.45 105 LEU A O 1
ATOM 671 N N . TRP A 1 89 ? 76.060 85.606 48.185 1.00 25.08 106 TRP A N 1
ATOM 672 C CA . TRP A 1 89 ? 75.942 87.046 48.302 1.00 24.76 106 TRP A CA 1
ATOM 673 C C . TRP A 1 89 ? 76.620 87.494 49.598 1.00 24.41 106 TRP A C 1
ATOM 674 O O . TRP A 1 89 ? 77.024 86.662 50.414 1.00 25.00 106 TRP A O 1
ATOM 685 N N . GLN A 1 90 ? 76.673 88.817 49.768 1.00 25.19 107 GLN A N 1
ATOM 686 C CA . GLN A 1 90 ? 77.193 89.455 50.993 1.00 24.15 107 GLN A CA 1
ATOM 687 C C . GLN A 1 90 ? 76.044 89.536 52.008 1.00 24.06 107 GLN A C 1
ATOM 688 O O . GLN A 1 90 ? 75.365 90.547 52.112 1.00 26.52 107 GLN A O 1
ATOM 694 N N . SER A 1 91 ? 75.886 88.484 52.806 1.00 24.43 108 SER A N 1
ATOM 695 C CA . SER A 1 91 ? 74.786 88.474 53.772 1.00 23.80 108 SER A CA 1
ATOM 696 C C . SER A 1 91 ? 75.271 88.915 55.144 1.00 24.63 108 SER A C 1
ATOM 697 O O . SER A 1 91 ? 76.428 88.699 55.490 1.00 24.30 108 SER A O 1
ATOM 700 N N . ASP A 1 92 ? 74.383 89.594 55.860 1.00 23.14 109 ASP A N 1
ATOM 701 C CA . ASP A 1 92 ? 74.629 90.005 57.246 1.00 23.65 109 ASP A CA 1
ATOM 702 C C . ASP A 1 92 ? 73.902 89.122 58.268 1.00 24.52 109 ASP A C 1
ATOM 703 O O . ASP A 1 92 ? 73.879 89.437 59.467 1.00 23.58 109 ASP A O 1
ATOM 708 N N . VAL A 1 93 ? 73.297 88.045 57.773 1.00 24.14 110 VAL A N 1
ATOM 709 C CA . VAL A 1 93 ? 72.543 87.131 58.617 1.00 24.92 110 VAL A CA 1
ATOM 710 C C . VAL A 1 93 ? 72.945 85.696 58.465 1.00 24.72 110 VAL A C 1
ATOM 711 O O . VAL A 1 93 ? 72.883 84.947 59.462 1.00 25.15 110 VAL A O 1
ATOM 715 N N . ASN A 1 94 ? 73.331 85.296 57.258 1.00 25.18 111 ASN A N 1
ATOM 716 C CA . ASN A 1 94 ? 73.885 83.956 57.036 1.00 24.38 111 ASN A CA 1
ATOM 717 C C . ASN A 1 94 ? 75.398 84.117 56.927 1.00 24.98 111 ASN A C 1
ATOM 718 O O . ASN A 1 94 ? 75.857 84.625 55.919 1.00 25.54 111 ASN A O 1
ATOM 723 N N . PRO A 1 95 ? 76.166 83.759 57.962 1.00 24.77 112 PRO A N 1
ATOM 724 C CA . PRO A 1 95 ? 77.630 83.970 57.927 1.00 24.31 112 PRO A CA 1
ATOM 725 C C . PRO A 1 95 ? 78.323 83.015 56.950 1.00 23.28 112 PRO A C 1
ATOM 726 O O . PRO A 1 95 ? 79.482 83.241 56.556 1.00 24.01 112 PRO A O 1
ATOM 730 N N . TYR A 1 96 ? 77.613 81.952 56.563 1.00 24.11 113 TYR A N 1
ATOM 731 C CA . TYR A 1 96 ? 78.123 80.963 55.616 1.00 23.67 113 TYR A CA 1
ATOM 732 C C . TYR A 1 96 ? 77.824 81.427 54.211 1.00 24.62 113 TYR A C 1
ATOM 733 O O . TYR A 1 96 ? 76.874 80.989 53.551 1.00 25.46 113 TYR A O 1
ATOM 742 N N . CYS A 1 97 ? 78.577 82.442 53.834 1.00 23.60 114 CYS A N 1
ATOM 743 C CA . CYS A 1 97 ? 78.384 83.126 52.542 1.00 24.36 114 CYS A CA 1
ATOM 744 C C . CYS A 1 97 ? 79.734 83.603 52.010 1.00 24.48 114 CYS A C 1
ATOM 745 O O . CYS A 1 97 ? 80.794 83.267 52.546 1.00 25.18 114 CYS A O 1
ATOM 748 N N . LEU A 1 98 ? 79.672 84.426 50.961 1.00 24.68 115 LEU A N 1
ATOM 749 C CA . LEU A 1 98 ? 80.893 84.904 50.325 1.00 24.41 115 LEU A CA 1
ATOM 750 C C . LEU A 1 98 ? 81.824 85.708 51.212 1.00 24.69 115 LEU A C 1
ATOM 751 O O . LEU A 1 98 ? 83.035 85.855 50.891 1.00 24.34 115 LEU A O 1
ATOM 756 N N . LYS A 1 99 ? 81.328 86.222 52.338 1.00 24.87 116 LYS A N 1
ATOM 757 C CA . LYS A 1 99 ? 82.200 86.890 53.310 1.00 23.63 116 LYS A CA 1
ATOM 758 C C . LYS A 1 99 ? 83.250 85.914 53.892 1.00 24.21 116 LYS A C 1
ATOM 759 O O . LYS A 1 99 ? 84.291 86.367 54.360 1.00 23.76 116 LYS A O 1
ATOM 765 N N . ALA A 1 100 ? 82.946 84.619 53.882 1.00 24.74 117 ALA A N 1
ATOM 766 C CA . ALA A 1 100 ? 83.808 83.650 54.562 1.00 24.23 117 ALA A CA 1
ATOM 767 C C . ALA A 1 100 ? 85.004 83.188 53.788 1.00 24.83 117 ALA A C 1
ATOM 768 O O . ALA A 1 100 ? 85.935 82.632 54.367 1.00 24.47 117 ALA A O 1
ATOM 770 N N . VAL A 1 101 ? 84.969 83.369 52.463 1.00 25.48 118 VAL A N 1
ATOM 771 C CA . VAL A 1 101 ? 85.927 82.724 51.606 1.00 24.94 118 VAL A CA 1
ATOM 772 C C . VAL A 1 101 ? 87.064 83.619 51.176 1.00 25.32 118 VAL A C 1
ATOM 773 O O . VAL A 1 101 ? 86.959 84.852 51.244 1.00 25.68 118 VAL A O 1
ATOM 777 N N . LYS A 1 102 ? 88.183 83.006 50.798 1.00 24.56 119 LYS A N 1
ATOM 778 C CA . LYS A 1 102 ? 89.368 83.751 50.317 1.00 24.99 119 LYS A CA 1
ATOM 779 C C . LYS A 1 102 ? 89.173 84.387 48.938 1.00 23.55 119 LYS A C 1
ATOM 780 O O . LYS A 1 102 ? 89.708 85.478 48.673 1.00 24.86 119 LYS A O 1
ATOM 786 N N . TRP A 1 103 ? 88.371 83.724 48.094 1.00 24.53 120 TRP A N 1
ATOM 787 C CA . TRP A 1 103 ? 88.027 84.244 46.778 1.00 25.10 120 TRP A CA 1
ATOM 788 C C . TRP A 1 103 ? 87.450 85.652 46.904 1.00 25.19 120 TRP A C 1
ATOM 789 O O . TRP A 1 103 ? 86.581 85.913 47.743 1.00 26.20 120 TRP A O 1
ATOM 800 N N . ARG A 1 104 ? 87.978 86.562 46.080 1.00 24.51 121 ARG A N 1
ATOM 801 C CA . ARG A 1 104 ? 87.592 87.958 46.121 1.00 24.74 121 ARG A CA 1
ATOM 802 C C . ARG A 1 104 ? 87.714 88.626 47.495 1.00 24.42 121 ARG A C 1
ATOM 803 O O . ARG A 1 104 ? 87.070 89.647 47.754 1.00 24.70 121 ARG A O 1
ATOM 811 N N . ASP A 1 105 ? 88.630 88.100 48.314 1.00 24.93 122 ASP A N 1
ATOM 812 C CA A ASP A 1 105 ? 88.986 88.674 49.605 0.50 25.41 122 ASP A CA 1
ATOM 813 C CA B ASP A 1 105 ? 88.974 88.673 49.615 0.50 25.86 122 ASP A CA 1
ATOM 814 C C . ASP A 1 105 ? 87.761 88.853 50.493 1.00 24.70 122 ASP A C 1
ATOM 815 O O . ASP A 1 105 ? 87.685 89.820 51.279 1.00 25.62 122 ASP A O 1
ATOM 824 N N . GLY A 1 106 ? 86.832 87.920 50.349 1.00 24.73 123 GLY A N 1
ATOM 825 C CA . GLY A 1 106 ? 85.591 87.952 51.115 1.00 24.49 123 GLY A CA 1
ATOM 826 C C . GLY A 1 106 ? 84.606 89.053 50.802 1.00 25.07 123 GLY A C 1
ATOM 827 O O . GLY A 1 106 ? 83.662 89.287 51.574 1.00 25.13 123 GLY A O 1
ATOM 828 N N . LYS A 1 107 ? 84.797 89.710 49.654 1.00 25.59 124 LYS A N 1
ATOM 829 C CA . LYS A 1 107 ? 83.969 90.815 49.230 1.00 24.68 124 LYS A CA 1
ATOM 830 C C . LYS A 1 107 ? 83.152 90.511 47.971 1.00 24.68 124 LYS A C 1
ATOM 831 O O . LYS A 1 107 ? 82.441 91.391 47.457 1.00 26.21 124 LYS A O 1
ATOM 837 N N . GLY A 1 108 ? 83.182 89.276 47.494 1.00 24.83 125 GLY A N 1
ATOM 838 C CA . GLY A 1 108 ? 82.391 88.903 46.351 1.00 24.50 125 GLY A CA 1
ATOM 839 C C . GLY A 1 108 ? 80.876 88.868 46.594 1.00 25.16 125 GLY A C 1
ATOM 840 O O . GLY A 1 108 ? 80.397 88.570 47.697 1.00 24.57 125 GLY A O 1
ATOM 841 N N . ASP A 1 109 ? 80.114 89.116 45.531 1.00 23.79 126 ASP A N 1
ATOM 842 C CA . ASP A 1 109 ? 78.664 88.990 45.628 1.00 23.50 126 ASP A CA 1
ATOM 843 C C . ASP A 1 109 ? 78.194 88.577 44.244 1.00 23.31 126 ASP A C 1
ATOM 844 O O . ASP A 1 109 ? 78.073 89.395 43.332 1.00 23.93 126 ASP A O 1
ATOM 849 N N . ILE A 1 110 ? 78.019 87.273 44.077 1.00 24.18 127 ILE A N 1
ATOM 850 C CA . ILE A 1 110 ? 77.689 86.745 42.782 1.00 24.52 127 ILE A CA 1
ATOM 851 C C . ILE A 1 110 ? 76.234 87.052 42.433 1.00 25.64 127 ILE A C 1
ATOM 852 O O . ILE A 1 110 ? 75.924 87.220 41.261 1.00 25.32 127 ILE A O 1
ATOM 857 N N . VAL A 1 111 ? 75.358 87.159 43.437 1.00 24.59 128 VAL A N 1
ATOM 858 C CA . VAL A 1 111 ? 73.977 87.579 43.175 1.00 24.66 128 VAL A CA 1
ATOM 859 C C . VAL A 1 111 ? 73.995 88.983 42.558 1.00 26.04 128 VAL A C 1
ATOM 860 O O . VAL A 1 111 ? 73.275 89.266 41.588 1.00 25.56 128 VAL A O 1
ATOM 864 N N . ARG A 1 112 ? 74.834 89.863 43.084 1.00 25.01 129 ARG A N 1
ATOM 865 C CA . ARG A 1 112 ? 74.937 91.214 42.530 1.00 24.88 129 ARG A CA 1
ATOM 866 C C . ARG A 1 112 ? 75.483 91.211 41.103 1.00 25.13 129 ARG A C 1
ATOM 867 O O . ARG A 1 112 ? 74.959 91.853 40.201 1.00 25.34 129 ARG A O 1
ATOM 875 N N . ASP A 1 113 ? 76.587 90.497 40.913 1.00 24.50 130 ASP A N 1
ATOM 876 C CA . ASP A 1 113 ? 77.165 90.384 39.576 1.00 25.40 130 ASP A CA 1
ATOM 877 C C . ASP A 1 113 ? 76.053 89.919 38.621 1.00 25.11 130 ASP A C 1
ATOM 878 O O . ASP A 1 113 ? 75.858 90.471 37.531 1.00 24.54 130 ASP A O 1
ATOM 883 N N . PHE A 1 114 ? 75.323 88.904 39.044 1.00 25.22 131 PHE A N 1
ATOM 884 C CA . PHE A 1 114 ? 74.289 88.256 38.233 1.00 25.02 131 PHE A CA 1
ATOM 885 C C . PHE A 1 114 ? 73.128 89.125 37.871 1.00 24.78 131 PHE A C 1
ATOM 886 O O . PHE A 1 114 ? 72.770 89.229 36.679 1.00 24.74 131 PHE A O 1
ATOM 894 N N . VAL A 1 115 ? 72.573 89.833 38.850 1.00 25.21 132 VAL A N 1
ATOM 895 C CA . VAL A 1 115 ? 71.440 90.685 38.520 1.00 25.22 132 VAL A CA 1
ATOM 896 C C . VAL A 1 115 ? 71.893 91.842 37.639 1.00 24.71 132 VAL A C 1
ATOM 897 O O . VAL A 1 115 ? 71.184 92.257 36.703 1.00 24.62 132 VAL A O 1
ATOM 901 N N . ASN A 1 116 ? 73.121 92.337 37.855 1.00 24.70 133 ASN A N 1
ATOM 902 C CA . ASN A 1 116 ? 73.656 93.372 37.009 1.00 24.95 133 ASN A CA 1
ATOM 903 C C . ASN A 1 116 ? 73.795 92.881 35.547 1.00 24.47 133 ASN A C 1
ATOM 904 O O . ASN A 1 116 ? 73.457 93.615 34.611 1.00 24.96 133 ASN A O 1
ATOM 909 N N . SER A 1 117 ? 74.327 91.656 35.381 1.00 24.05 134 SER A N 1
ATOM 910 C CA . SER A 1 117 ? 74.500 91.065 34.059 1.00 25.23 134 SER A CA 1
ATOM 911 C C . SER A 1 117 ? 73.164 90.888 33.393 1.00 24.32 134 SER A C 1
ATOM 912 O O . SER A 1 117 ? 73.023 91.184 32.214 1.00 23.88 134 SER A O 1
ATOM 915 N N . CYS A 1 118 ? 72.157 90.382 34.112 1.00 24.77 135 CYS A N 1
ATOM 916 C CA . CYS A 1 118 ? 70.818 90.223 33.522 1.00 26.07 135 CYS A CA 1
ATOM 917 C C . CYS A 1 118 ? 70.361 91.535 32.928 1.00 25.83 135 CYS A C 1
ATOM 918 O O . CYS A 1 118 ? 69.986 91.639 31.758 1.00 26.55 135 CYS A O 1
ATOM 921 N N . ARG A 1 119 ? 70.386 92.587 33.740 1.00 25.50 136 ARG A N 1
ATOM 922 C CA . ARG A 1 119 ? 69.853 93.866 33.301 1.00 25.90 136 ARG A CA 1
ATOM 923 C C . ARG A 1 119 ? 70.650 94.454 32.146 1.00 25.54 136 ARG A C 1
ATOM 924 O O . ARG A 1 119 ? 70.093 95.122 31.262 1.00 26.95 136 ARG A O 1
ATOM 932 N N . LYS A 1 120 ? 71.955 94.229 32.152 1.00 25.29 137 LYS A N 1
ATOM 933 C CA . LYS A 1 120 ? 72.836 94.711 31.070 1.00 24.57 137 LYS A CA 1
ATOM 934 C C . LYS A 1 120 ? 72.418 94.186 29.679 1.00 24.19 137 LYS A C 1
ATOM 935 O O . LYS A 1 120 ? 72.479 94.928 28.683 1.00 25.55 137 LYS A O 1
ATOM 941 N N . TYR A 1 121 ? 71.995 92.921 29.636 1.00 24.24 138 TYR A N 1
ATOM 942 C CA . TYR A 1 121 ? 71.617 92.254 28.403 1.00 24.87 138 TYR A CA 1
ATOM 943 C C . TYR A 1 121 ? 70.125 92.145 28.197 1.00 26.03 138 TYR A C 1
ATOM 944 O O . TYR A 1 121 ? 69.661 91.510 27.249 1.00 27.46 138 TYR A O 1
ATOM 953 N N . GLY A 1 122 ? 69.356 92.749 29.080 1.00 25.24 139 GLY A N 1
ATOM 954 C CA . GLY A 1 122 ? 67.932 92.772 28.890 1.00 26.95 139 GLY A CA 1
ATOM 955 C C . GLY A 1 122 ? 67.172 91.545 29.316 1.00 27.37 139 GLY A C 1
ATOM 956 O O . GLY A 1 122 ? 66.107 91.265 28.757 1.00 29.71 139 GLY A O 1
ATOM 957 N N . LEU A 1 123 ? 67.732 90.753 30.229 1.00 27.20 140 LEU A N 1
ATOM 958 C CA . LEU A 1 123 ? 67.028 89.611 30.794 1.00 26.50 140 LEU A CA 1
ATOM 959 C C . LEU A 1 123 ? 66.570 90.045 32.188 1.00 27.65 140 LEU A C 1
ATOM 960 O O . LEU A 1 123 ? 67.220 90.860 32.844 1.00 28.76 140 LEU A O 1
ATOM 965 N N . GLN A 1 124 ? 65.390 89.577 32.580 1.00 25.05 141 GLN A N 1
ATOM 966 C CA . GLN A 1 124 ? 64.847 89.893 33.897 1.00 25.66 141 GLN A CA 1
ATOM 967 C C . GLN A 1 124 ? 65.436 88.914 34.912 1.00 25.23 141 GLN A C 1
ATOM 968 O O . GLN A 1 124 ? 65.329 87.701 34.756 1.00 26.17 141 GLN A O 1
ATOM 974 N N . PRO A 1 125 ? 66.047 89.433 35.983 1.00 25.27 142 PRO A N 1
ATOM 975 C CA . PRO A 1 125 ? 66.650 88.555 36.975 1.00 25.14 142 PRO A CA 1
ATOM 976 C C . PRO A 1 125 ? 65.739 88.053 38.027 1.00 25.50 142 PRO A C 1
ATOM 977 O O . PRO A 1 125 ? 64.934 88.817 38.518 1.00 25.03 142 PRO A O 1
ATOM 981 N N . GLY A 1 126 ? 65.854 86.784 38.351 1.00 25.36 143 GLY A N 1
ATOM 982 C CA . GLY A 1 126 ? 65.169 86.203 39.484 1.00 25.93 143 GLY A CA 1
ATOM 983 C C . GLY A 1 126 ? 66.163 85.525 40.415 1.00 25.54 143 GLY A C 1
ATOM 984 O O . GLY A 1 126 ? 67.290 85.294 40.066 1.00 24.94 143 GLY A O 1
ATOM 985 N N . ILE A 1 127 ? 65.685 85.156 41.604 1.00 25.70 144 ILE A N 1
ATOM 986 C CA . ILE A 1 127 ? 66.553 84.541 42.616 1.00 26.16 144 ILE A CA 1
ATOM 987 C C . ILE A 1 127 ? 65.904 83.273 43.151 1.00 26.04 144 ILE A C 1
ATOM 988 O O . ILE A 1 127 ? 64.706 83.262 43.474 1.00 25.68 144 ILE A O 1
ATOM 993 N N . TYR A 1 128 ? 66.678 82.208 43.208 1.00 25.46 145 TYR A N 1
ATOM 994 C CA . TYR A 1 128 ? 66.258 80.937 43.785 1.00 25.49 145 TYR A CA 1
ATOM 995 C C . TYR A 1 128 ? 66.887 80.832 45.169 1.00 25.92 145 TYR A C 1
ATOM 996 O O . TYR A 1 128 ? 68.091 81.133 45.362 1.00 25.96 145 TYR A O 1
ATOM 1005 N N . ILE A 1 129 ? 66.099 80.370 46.113 1.00 25.24 146 ILE A N 1
ATOM 1006 C CA . ILE A 1 129 ? 66.550 80.270 47.503 1.00 25.15 146 ILE A CA 1
ATOM 1007 C C . ILE A 1 129 ? 66.164 78.884 47.997 1.00 26.23 146 ILE A C 1
ATOM 1008 O O . ILE A 1 129 ? 64.986 78.532 48.013 1.00 26.70 146 ILE A O 1
ATOM 1013 N N . GLY A 1 130 ? 67.151 78.122 48.452 1.00 25.48 147 GLY A N 1
ATOM 1014 C CA . GLY A 1 130 ? 66.913 76.799 49.016 1.00 25.71 147 GLY A CA 1
ATOM 1015 C C . GLY A 1 130 ? 66.909 76.901 50.532 1.00 26.02 147 GLY A C 1
ATOM 1016 O O . GLY A 1 130 ? 67.929 77.243 51.162 1.00 26.51 147 GLY A O 1
ATOM 1017 N N . ILE A 1 131 ? 65.755 76.700 51.149 1.00 24.65 148 ILE A N 1
ATOM 1018 C CA A ILE A 1 131 ? 65.587 76.694 52.608 0.50 25.20 148 ILE A CA 1
ATOM 1019 C CA B ILE A 1 131 ? 65.693 76.674 52.609 0.50 24.86 148 ILE A CA 1
ATOM 1020 C C . ILE A 1 131 ? 65.168 75.322 53.144 1.00 24.81 148 ILE A C 1
ATOM 1021 O O . ILE A 1 131 ? 65.088 75.113 54.349 1.00 25.01 148 ILE A O 1
ATOM 1030 N N . ARG A 1 132 ? 64.904 74.367 52.239 1.00 25.14 149 ARG A N 1
ATOM 1031 C CA . ARG A 1 132 ? 64.407 73.062 52.620 1.00 24.83 149 ARG A CA 1
ATOM 1032 C C . ARG A 1 132 ? 65.490 72.140 53.189 1.00 23.87 149 ARG A C 1
ATOM 1033 O O . ARG A 1 132 ? 65.209 71.318 54.082 1.00 23.75 149 ARG A O 1
ATOM 1041 N N . TRP A 1 133 ? 66.678 72.253 52.635 1.00 24.22 150 TRP A N 1
ATOM 1042 C CA . TRP A 1 133 ? 67.838 71.480 53.057 1.00 23.88 150 TRP A CA 1
ATOM 1043 C C . TRP A 1 133 ? 68.977 72.453 53.375 1.00 23.78 150 TRP A C 1
ATOM 1044 O O . TRP A 1 133 ? 69.271 73.381 52.614 1.00 26.43 150 TRP A O 1
ATOM 1055 N N . ASN A 1 134 ? 69.622 72.273 54.533 1.00 23.88 151 ASN A N 1
ATOM 1056 C CA . ASN A 1 134 ? 70.802 73.058 54.898 1.00 24.29 151 ASN A CA 1
ATOM 1057 C C . ASN A 1 134 ? 71.687 72.133 55.686 1.00 24.00 151 ASN A C 1
ATOM 1058 O O . ASN A 1 134 ? 71.397 71.794 56.847 1.00 25.05 151 ASN A O 1
ATOM 1063 N N . SER A 1 135 ? 72.695 71.598 55.004 1.00 23.55 152 SER A N 1
ATOM 1064 C CA . SER A 1 135 ? 73.546 70.605 55.631 1.00 24.69 152 SER A CA 1
ATOM 1065 C C . SER A 1 135 ? 74.331 71.174 56.805 1.00 23.44 152 SER A C 1
ATOM 1066 O O . SER A 1 135 ? 74.478 70.523 57.822 1.00 24.91 152 SER A O 1
ATOM 1069 N N . LEU A 1 136 ? 74.789 72.402 56.671 1.00 24.70 153 LEU A N 1
ATOM 1070 C CA . LEU A 1 136 ? 75.589 72.990 57.765 1.00 23.98 153 LEU A CA 1
ATOM 1071 C C . LEU A 1 136 ? 74.771 73.106 59.032 1.00 24.39 153 LEU A C 1
ATOM 1072 O O . LEU A 1 136 ? 75.266 72.781 60.121 1.00 24.20 153 LEU A O 1
ATOM 1077 N N . LEU A 1 137 ? 73.556 73.660 58.914 1.00 24.20 154 LEU A N 1
ATOM 1078 C CA . LEU A 1 137 ? 72.702 73.999 60.034 1.00 24.35 154 LEU A CA 1
ATOM 1079 C C . LEU A 1 137 ? 71.788 72.912 60.519 1.00 24.50 154 LEU A C 1
ATOM 1080 O O . LEU A 1 137 ? 71.100 73.097 61.494 1.00 25.84 154 LEU A O 1
ATOM 1085 N N . GLY A 1 138 ? 71.810 71.754 59.872 1.00 23.87 155 GLY A N 1
ATOM 1086 C CA . GLY A 1 138 ? 71.015 70.664 60.376 1.00 25.47 155 GLY A CA 1
ATOM 1087 C C . GLY A 1 138 ? 69.536 70.765 60.026 1.00 25.17 155 GLY A C 1
ATOM 1088 O O . GLY A 1 138 ? 68.703 70.389 60.851 1.00 26.07 155 GLY A O 1
ATOM 1089 N N . ILE A 1 139 ? 69.211 71.268 58.834 1.00 24.08 156 ILE A N 1
ATOM 1090 C CA . ILE A 1 139 ? 67.817 71.364 58.399 1.00 24.46 156 ILE A CA 1
ATOM 1091 C C . ILE A 1 139 ? 67.573 70.280 57.337 1.00 24.65 156 ILE A C 1
ATOM 1092 O O . ILE A 1 139 ? 68.327 70.195 56.359 1.00 24.39 156 ILE A O 1
ATOM 1097 N N . HIS A 1 140 ? 66.511 69.487 57.514 1.00 24.00 157 HIS A N 1
ATOM 1098 C CA . HIS A 1 140 ? 66.186 68.407 56.586 1.00 24.19 157 HIS A CA 1
ATOM 1099 C C . HIS A 1 140 ? 64.692 68.501 56.332 1.00 25.21 157 HIS A C 1
ATOM 1100 O O . HIS A 1 140 ? 63.906 68.406 57.265 1.00 25.74 157 HIS A O 1
ATOM 1107 N N . ASN A 1 141 ? 64.321 68.636 55.070 1.00 25.44 158 ASN A N 1
ATOM 1108 C CA . ASN A 1 141 ? 62.912 68.727 54.688 1.00 25.07 158 ASN A CA 1
ATOM 1109 C C . ASN A 1 141 ? 62.181 69.779 55.503 1.00 25.27 158 ASN A C 1
ATOM 1110 O O . ASN A 1 141 ? 61.130 69.514 56.091 1.00 25.19 158 ASN A O 1
ATOM 1115 N N . PHE A 1 142 ? 62.822 70.964 55.550 1.00 25.22 159 PHE A N 1
ATOM 1116 C CA . PHE A 1 142 ? 62.358 72.164 56.245 1.00 25.45 159 PHE A CA 1
ATOM 1117 C C . PHE A 1 142 ? 62.519 72.150 57.749 1.00 26.23 159 PHE A C 1
ATOM 1118 O O . PHE A 1 142 ? 62.317 73.189 58.363 1.00 27.18 159 PHE A O 1
ATOM 1126 N N . LYS A 1 143 ? 62.850 71.000 58.335 1.00 26.27 160 LYS A N 1
ATOM 1127 C CA . LYS A 1 143 ? 62.854 70.844 59.791 1.00 26.15 160 LYS A CA 1
ATOM 1128 C C . LYS A 1 143 ? 64.231 70.839 60.416 1.00 25.97 160 LYS A C 1
ATOM 1129 O O . LYS A 1 143 ? 65.092 70.134 59.957 1.00 26.05 160 LYS A O 1
ATOM 1133 N N . ALA A 1 144 ? 64.422 71.610 61.483 1.00 26.52 161 ALA A N 1
ATOM 1134 C CA . ALA A 1 144 ? 65.616 71.552 62.311 1.00 28.04 161 ALA A CA 1
ATOM 1135 C C . ALA A 1 144 ? 65.579 70.237 63.049 1.00 29.11 161 ALA A C 1
ATOM 1136 O O . ALA A 1 144 ? 64.619 69.912 63.738 1.00 29.91 161 ALA A O 1
ATOM 1138 N N . GLU A 1 145 ? 66.658 69.493 62.964 1.00 29.74 162 GLU A N 1
ATOM 1139 C CA . GLU A 1 145 ? 66.717 68.209 63.617 1.00 31.06 162 GLU A CA 1
ATOM 1140 C C . GLU A 1 145 ? 66.846 68.363 65.104 1.00 30.88 162 GLU A C 1
ATOM 1141 O O . GLU A 1 145 ? 67.531 69.265 65.558 1.00 31.69 162 GLU A O 1
ATOM 1147 N N . GLY A 1 146 ? 66.181 67.495 65.838 1.00 30.63 163 GLY A N 1
ATOM 1148 C CA . GLY A 1 146 ? 66.220 67.508 67.284 1.00 30.82 163 GLY A CA 1
ATOM 1149 C C . GLY A 1 146 ? 64.814 67.333 67.803 1.00 30.65 163 GLY A C 1
ATOM 1150 O O . GLY A 1 146 ? 63.873 67.085 67.038 1.00 30.89 163 GLY A O 1
ATOM 1151 N N . GLU A 1 147 ? 64.652 67.471 69.107 1.00 30.40 164 GLU A N 1
ATOM 1152 C CA . GLU A 1 147 ? 63.344 67.330 69.708 1.00 30.84 164 GLU A CA 1
ATOM 1153 C C . GLU A 1 147 ? 63.166 68.351 70.815 1.00 30.09 164 GLU A C 1
ATOM 1154 O O . GLU A 1 147 ? 64.110 69.077 71.176 1.00 30.35 164 GLU A O 1
ATOM 1157 N N . GLY A 1 148 ? 61.945 68.427 71.344 1.00 29.72 165 GLY A N 1
ATOM 1158 C CA . GLY A 1 148 ? 61.649 69.272 72.513 1.00 29.87 165 GLY A CA 1
ATOM 1159 C C . GLY A 1 148 ? 61.818 70.749 72.331 1.00 28.98 165 GLY A C 1
ATOM 1160 O O . GLY A 1 148 ? 61.728 71.226 71.203 1.00 29.66 165 GLY A O 1
ATOM 1161 N N . ALA A 1 149 ? 62.099 71.455 73.425 1.00 29.61 166 ALA A N 1
ATOM 1162 C CA . ALA A 1 149 ? 62.273 72.896 73.392 1.00 29.47 166 ALA A CA 1
ATOM 1163 C C . ALA A 1 149 ? 63.405 73.301 72.448 1.00 29.64 166 ALA A C 1
ATOM 1164 O O . ALA A 1 149 ? 63.306 74.296 71.715 1.00 28.07 166 ALA A O 1
ATOM 1166 N N . PHE A 1 150 ? 64.489 72.523 72.473 1.00 28.28 167 PHE A N 1
ATOM 1167 C CA . PHE A 1 150 ? 65.607 72.807 71.583 1.00 27.39 167 PHE A CA 1
ATOM 1168 C C . PHE A 1 150 ? 65.144 72.934 70.134 1.00 27.10 167 PHE A C 1
ATOM 1169 O O . PHE A 1 150 ? 65.499 73.915 69.453 1.00 26.75 167 PHE A O 1
ATOM 1177 N N . ALA A 1 151 ? 64.390 71.941 69.659 1.00 26.52 168 ALA A N 1
ATOM 1178 C CA . ALA A 1 151 ? 63.927 71.912 68.273 1.00 27.49 168 ALA A CA 1
ATOM 1179 C C . ALA A 1 151 ? 62.871 72.988 68.010 1.00 26.63 168 ALA A C 1
ATOM 1180 O O . ALA A 1 151 ? 62.877 73.599 66.944 1.00 26.21 168 ALA A O 1
ATOM 1182 N N . ARG A 1 152 ? 61.975 73.219 68.967 1.00 26.65 169 ARG A N 1
ATOM 1183 C CA . ARG A 1 152 ? 60.962 74.304 68.779 1.00 27.12 169 ARG A CA 1
ATOM 1184 C C . ARG A 1 152 ? 61.617 75.646 68.641 1.00 27.27 169 ARG A C 1
ATOM 1185 O O . ARG A 1 152 ? 61.311 76.409 67.702 1.00 26.55 169 ARG A O 1
ATOM 1193 N N . ASN A 1 153 ? 62.550 75.939 69.538 1.00 27.39 170 ASN A N 1
ATOM 1194 C CA . ASN A 1 153 ? 63.267 77.194 69.476 1.00 27.91 170 ASN A CA 1
ATOM 1195 C C . ASN A 1 153 ? 64.142 77.316 68.254 1.00 25.96 170 ASN A C 1
ATOM 1196 O O . ASN A 1 153 ? 64.240 78.389 67.646 1.00 26.12 170 ASN A O 1
ATOM 1201 N N . ARG A 1 154 ? 64.805 76.222 67.878 1.00 24.55 171 ARG A N 1
ATOM 1202 C CA . ARG A 1 154 ? 65.667 76.266 66.716 1.00 23.88 171 ARG A CA 1
ATOM 1203 C C . ARG A 1 154 ? 64.844 76.429 65.444 1.00 24.09 171 ARG A C 1
ATOM 1204 O O . ARG A 1 154 ? 65.229 77.173 64.525 1.00 24.49 171 ARG A O 1
ATOM 1212 N N . GLN A 1 155 ? 63.682 75.797 65.374 1.00 23.34 172 GLN A N 1
ATOM 1213 C CA . GLN A 1 155 ? 62.858 75.972 64.198 1.00 23.84 172 GLN A CA 1
ATOM 1214 C C . GLN A 1 155 ? 62.404 77.446 64.088 1.00 23.24 172 GLN A C 1
ATOM 1215 O O . GLN A 1 155 ? 62.399 77.999 62.975 1.00 23.51 172 GLN A O 1
ATOM 1221 N N . ALA A 1 156 ? 62.054 78.061 65.225 1.00 24.60 173 ALA A N 1
ATOM 1222 C CA . ALA A 1 156 ? 61.581 79.474 65.240 1.00 23.77 173 ALA A CA 1
ATOM 1223 C C . ALA A 1 156 ? 62.725 80.364 64.735 1.00 24.00 173 ALA A C 1
ATOM 1224 O O . ALA A 1 156 ? 62.534 81.312 63.962 1.00 25.94 173 ALA A O 1
ATOM 1226 N N . TRP A 1 157 ? 63.929 80.092 65.218 1.00 23.69 174 TRP A N 1
ATOM 1227 C CA . TRP A 1 157 ? 65.127 80.831 64.803 1.00 23.37 174 TRP A CA 1
ATOM 1228 C C . TRP A 1 157 ? 65.418 80.661 63.325 1.00 23.22 174 TRP A C 1
ATOM 1229 O O . TRP A 1 157 ? 65.695 81.638 62.626 1.00 23.89 174 TRP A O 1
ATOM 1240 N N . TYR A 1 158 ? 65.355 79.423 62.833 1.00 23.65 175 TYR A N 1
ATOM 1241 C CA . TYR A 1 158 ? 65.616 79.141 61.461 1.00 23.57 175 TYR A CA 1
ATOM 1242 C C . TYR A 1 158 ? 64.598 79.858 60.557 1.00 23.20 175 TYR A C 1
ATOM 1243 O O . TYR A 1 158 ? 64.959 80.417 59.516 1.00 24.48 175 TYR A O 1
ATOM 1252 N N . LYS A 1 159 ? 63.335 79.831 60.942 1.00 24.14 176 LYS A N 1
ATOM 1253 C CA . LYS A 1 159 ? 62.341 80.558 60.178 1.00 23.76 176 LYS A CA 1
ATOM 1254 C C . LYS A 1 159 ? 62.711 82.061 60.066 1.00 24.22 176 LYS A C 1
ATOM 1255 O O . LYS A 1 159 ? 62.595 82.648 58.995 1.00 24.37 176 LYS A O 1
ATOM 1261 N N . ARG A 1 160 ? 63.119 82.655 61.173 1.00 22.92 177 ARG A N 1
ATOM 1262 C CA . ARG A 1 160 ? 63.529 84.066 61.136 1.00 23.66 177 ARG A CA 1
ATOM 1263 C C . ARG A 1 160 ? 64.749 84.245 60.290 1.00 24.74 177 ARG A C 1
ATOM 1264 O O . ARG A 1 160 ? 64.871 85.248 59.600 1.00 25.19 177 ARG A O 1
ATOM 1272 N N . LEU A 1 161 ? 65.698 83.310 60.354 1.00 24.66 178 LEU A N 1
ATOM 1273 C CA . LEU A 1 161 ? 66.925 83.428 59.549 1.00 24.19 178 LEU A CA 1
ATOM 1274 C C . LEU A 1 161 ? 66.532 83.469 58.078 1.00 25.04 178 LEU A C 1
ATOM 1275 O O . LEU A 1 161 ? 67.024 84.296 57.280 1.00 24.46 178 LEU A O 1
ATOM 1280 N N . CYS A 1 162 ? 65.626 82.566 57.704 1.00 24.57 179 CYS A N 1
ATOM 1281 C CA . CYS A 1 162 ? 65.180 82.497 56.311 1.00 25.07 179 CYS A CA 1
ATOM 1282 C C . CYS A 1 162 ? 64.453 83.753 55.900 1.00 24.90 179 CYS A C 1
ATOM 1283 O O . CYS A 1 162 ? 64.675 84.296 54.796 1.00 24.85 179 CYS A O 1
ATOM 1286 N N . GLU A 1 163 ? 63.584 84.247 56.764 1.00 24.26 180 GLU A N 1
ATOM 1287 C CA . GLU A 1 163 ? 62.873 85.527 56.543 1.00 24.54 180 GLU A CA 1
ATOM 1288 C C . GLU A 1 163 ? 63.903 86.650 56.310 1.00 25.62 180 GLU A C 1
ATOM 1289 O O . GLU A 1 163 ? 63.747 87.479 55.391 1.00 25.13 180 GLU A O 1
ATOM 1295 N N . LYS A 1 164 ? 64.939 86.671 57.141 1.00 25.82 181 LYS A N 1
ATOM 1296 C CA . LYS A 1 164 ? 65.969 87.707 56.981 1.00 26.07 181 LYS A CA 1
ATOM 1297 C C . LYS A 1 164 ? 66.767 87.569 55.682 1.00 26.13 181 LYS A C 1
ATOM 1298 O O . LYS A 1 164 ? 67.058 88.585 55.045 1.00 25.17 181 LYS A O 1
ATOM 1312 N N . VAL A 1 166 ? 65.643 86.225 52.900 1.00 25.44 183 VAL A N 1
ATOM 1313 C CA . VAL A 1 166 ? 64.694 86.635 51.860 1.00 24.65 183 VAL A CA 1
ATOM 1314 C C . VAL A 1 166 ? 64.605 88.137 51.829 1.00 25.40 183 VAL A C 1
ATOM 1315 O O . VAL A 1 166 ? 64.559 88.735 50.774 1.00 25.19 183 VAL A O 1
ATOM 1319 N N . THR A 1 167 ? 64.607 88.761 52.985 1.00 23.78 184 THR A N 1
ATOM 1320 C CA . THR A 1 167 ? 64.505 90.230 53.032 1.00 24.92 184 THR A CA 1
ATOM 1321 C C . THR A 1 167 ? 65.729 90.853 52.352 1.00 25.47 184 THR A C 1
ATOM 1322 O O . THR A 1 167 ? 65.592 91.818 51.568 1.00 24.04 184 THR A O 1
ATOM 1326 N N . GLU A 1 168 ? 66.910 90.342 52.646 1.00 25.83 185 GLU A N 1
ATOM 1327 C CA . GLU A 1 168 ? 68.127 90.892 51.998 1.00 24.48 185 GLU A CA 1
ATOM 1328 C C . GLU A 1 168 ? 67.997 90.791 50.493 1.00 24.85 185 GLU A C 1
ATOM 1329 O O . GLU A 1 168 ? 68.307 91.749 49.747 1.00 25.43 185 GLU A O 1
ATOM 1335 N N . LEU A 1 169 ? 67.645 89.600 50.026 1.00 23.79 186 LEU A N 1
ATOM 1336 C CA . LEU A 1 169 ? 67.556 89.331 48.587 1.00 25.27 186 LEU A CA 1
ATOM 1337 C C . LEU A 1 169 ? 66.490 90.132 47.885 1.00 25.85 186 LEU A C 1
ATOM 1338 O O . LEU A 1 169 ? 66.650 90.491 46.706 1.00 24.85 186 LEU A O 1
ATOM 1343 N N . CYS A 1 170 ? 65.435 90.485 48.621 1.00 24.95 187 CYS A N 1
ATOM 1344 C CA . CYS A 1 170 ? 64.303 91.281 48.061 1.00 25.01 187 CYS A CA 1
ATOM 1345 C C . CYS A 1 170 ? 64.467 92.776 48.192 1.00 24.80 187 CYS A C 1
ATOM 1346 O O . CYS A 1 170 ? 63.629 93.521 47.680 1.00 25.76 187 CYS A O 1
ATOM 1349 N N . THR A 1 171 ? 65.499 93.234 48.908 1.00 24.70 188 THR A N 1
ATOM 1350 C CA . THR A 1 171 ? 65.685 94.676 49.119 1.00 24.12 188 THR A CA 1
ATOM 1351 C C . THR A 1 171 ? 66.975 95.254 48.567 1.00 24.30 188 THR A C 1
ATOM 1352 O O . THR A 1 171 ? 67.040 96.468 48.385 1.00 25.13 188 THR A O 1
ATOM 1356 N N . ARG A 1 172 ? 67.964 94.426 48.293 1.00 24.16 189 ARG A N 1
ATOM 1357 C CA . ARG A 1 172 ? 69.273 94.976 47.925 1.00 25.22 189 ARG A CA 1
ATOM 1358 C C . ARG A 1 172 ? 69.694 94.708 46.484 1.00 25.75 189 ARG A C 1
ATOM 1359 O O . ARG A 1 172 ? 70.800 95.096 46.120 1.00 26.59 189 ARG A O 1
ATOM 1367 N N . TYR A 1 173 ? 68.819 94.084 45.680 1.00 26.11 190 TYR A N 1
ATOM 1368 C CA . TYR A 1 173 ? 69.186 93.649 44.336 1.00 25.36 190 TYR A CA 1
ATOM 1369 C C . TYR A 1 173 ? 68.217 94.079 43.235 1.00 25.12 190 TYR A C 1
ATOM 1370 O O . TYR A 1 173 ? 68.215 93.483 42.160 1.00 25.94 190 TYR A O 1
ATOM 1379 N N . GLY A 1 174 ? 67.479 95.140 43.492 1.00 25.31 191 GLY A N 1
ATOM 1380 C CA . GLY A 1 174 ? 66.527 95.651 42.500 1.00 24.79 191 GLY A CA 1
ATOM 1381 C C . GLY A 1 174 ? 65.278 94.793 42.377 1.00 25.17 191 GLY A C 1
ATOM 1382 O O . GLY A 1 174 ? 65.052 93.871 43.144 1.00 25.65 191 GLY A O 1
ATOM 1383 N N . ASP A 1 175 ? 64.457 95.126 41.375 1.00 25.80 192 ASP A N 1
ATOM 1384 C CA . ASP A 1 175 ? 63.181 94.429 41.139 1.00 26.42 192 ASP A CA 1
ATOM 1385 C C . ASP A 1 175 ? 63.417 93.096 40.476 1.00 26.41 192 ASP A C 1
ATOM 1386 O O . ASP A 1 175 ? 64.198 92.979 39.525 1.00 26.18 192 ASP A O 1
ATOM 1391 N N . LEU A 1 176 ? 62.776 92.059 41.015 1.00 25.33 193 LEU A N 1
ATOM 1392 C CA . LEU A 1 176 ? 63.012 90.691 40.604 1.00 26.25 193 LEU A CA 1
ATOM 1393 C C . LEU A 1 176 ? 61.823 90.082 39.828 1.00 25.27 193 LEU A C 1
ATOM 1394 O O . LEU A 1 176 ? 60.662 90.449 40.013 1.00 26.01 193 LEU A O 1
ATOM 1399 N N . TYR A 1 177 ? 62.188 89.147 38.972 1.00 25.15 194 TYR A N 1
ATOM 1400 C CA . TYR A 1 177 ? 61.237 88.454 38.121 1.00 24.36 194 TYR A CA 1
ATOM 1401 C C . TYR A 1 177 ? 60.475 87.424 38.914 1.00 25.56 194 TYR A C 1
ATOM 1402 O O . TYR A 1 177 ? 59.266 87.323 38.776 1.00 23.86 194 TYR A O 1
ATOM 1419 N N . ILE A 1 179 ? 60.921 84.840 42.758 1.00 25.17 196 ILE A N 1
ATOM 1420 C CA A ILE A 1 179 ? 61.616 84.220 43.893 0.50 24.85 196 ILE A CA 1
ATOM 1421 C CA B ILE A 1 179 ? 61.625 84.228 43.877 0.50 26.03 196 ILE A CA 1
ATOM 1422 C C . ILE A 1 179 ? 61.128 82.774 43.812 1.00 25.40 196 ILE A C 1
ATOM 1423 O O . ILE A 1 179 ? 59.916 82.537 43.844 1.00 27.04 196 ILE A O 1
ATOM 1432 N N . TRP A 1 180 ? 62.074 81.845 43.670 1.00 25.01 197 TRP A N 1
ATOM 1433 C CA . TRP A 1 180 ? 61.835 80.419 43.544 1.00 24.55 197 TRP A CA 1
ATOM 1434 C C . TRP A 1 180 ? 62.454 79.728 44.736 1.00 25.19 197 TRP A C 1
ATOM 1435 O O . TRP A 1 180 ? 63.661 79.749 44.917 1.00 26.66 197 TRP A O 1
ATOM 1446 N N . PHE A 1 181 ? 61.626 79.104 45.545 1.00 24.12 198 PHE A N 1
ATOM 1447 C CA . PHE A 1 181 ? 62.096 78.339 46.685 1.00 25.30 198 PHE A CA 1
ATOM 1448 C C . PHE A 1 181 ? 62.203 76.875 46.313 1.00 25.66 198 PHE A C 1
ATOM 1449 O O . PHE A 1 181 ? 61.266 76.322 45.701 1.00 25.82 198 PHE A O 1
ATOM 1457 N N . ASP A 1 182 ? 63.325 76.239 46.682 1.00 25.40 199 ASP A N 1
ATOM 1458 C CA . ASP A 1 182 ? 63.554 74.798 46.423 1.00 24.49 199 ASP A CA 1
ATOM 1459 C C . ASP A 1 182 ? 62.501 73.939 47.070 1.00 25.93 199 ASP A C 1
ATOM 1460 O O . ASP A 1 182 ? 62.537 73.723 48.263 1.00 25.39 199 ASP A O 1
ATOM 1465 N N . GLY A 1 183 ? 61.619 73.381 46.267 1.00 24.51 200 GLY A N 1
ATOM 1466 C CA . GLY A 1 183 ? 60.520 72.630 46.834 1.00 24.87 200 GLY A CA 1
ATOM 1467 C C . GLY A 1 183 ? 59.513 73.458 47.588 1.00 25.03 200 GLY A C 1
ATOM 1468 O O . GLY A 1 183 ? 58.744 72.919 48.375 1.00 25.79 200 GLY A O 1
ATOM 1469 N N . GLY A 1 184 ? 59.500 74.765 47.337 1.00 24.93 201 GLY A N 1
ATOM 1470 C CA . GLY A 1 184 ? 58.605 75.725 47.980 1.00 24.35 201 GLY A CA 1
ATOM 1471 C C . GLY A 1 184 ? 59.127 76.129 49.357 1.00 24.50 201 GLY A C 1
ATOM 1472 O O . GLY A 1 184 ? 60.195 75.715 49.769 1.00 25.57 201 GLY A O 1
ATOM 1473 N N . ALA A 1 185 ? 58.296 76.895 50.075 1.00 24.90 202 ALA A N 1
ATOM 1474 C CA . ALA A 1 185 ? 58.660 77.396 51.405 1.00 24.03 202 ALA A CA 1
ATOM 1475 C C . ALA A 1 185 ? 57.696 76.848 52.457 1.00 25.10 202 ALA A C 1
ATOM 1476 O O . ALA A 1 185 ? 57.553 77.415 53.545 1.00 24.86 202 ALA A O 1
ATOM 1478 N N . ASP A 1 186 ? 57.092 75.708 52.129 1.00 23.95 203 ASP A N 1
ATOM 1479 C CA . ASP A 1 186 ? 56.256 74.975 53.074 1.00 24.66 203 ASP A CA 1
ATOM 1480 C C . ASP A 1 186 ? 55.101 75.834 53.656 1.00 25.58 203 ASP A C 1
ATOM 1481 O O . ASP A 1 186 ? 54.417 76.554 52.913 1.00 24.64 203 ASP A O 1
ATOM 1486 N N . ASP A 1 187 ? 54.893 75.753 54.969 1.00 24.69 204 ASP A N 1
ATOM 1487 C CA . ASP A 1 187 ? 53.707 76.284 55.607 1.00 24.02 204 ASP A CA 1
ATOM 1488 C C . ASP A 1 187 ? 54.107 77.275 56.696 1.00 24.68 204 ASP A C 1
ATOM 1489 O O . ASP A 1 187 ? 54.708 76.879 57.677 1.00 23.62 204 ASP A O 1
ATOM 1494 N N . PRO A 1 188 ? 53.738 78.559 56.542 1.00 24.85 205 PRO A N 1
ATOM 1495 C CA . PRO A 1 188 ? 54.166 79.552 57.505 1.00 27.07 205 PRO A CA 1
ATOM 1496 C C . PRO A 1 188 ? 53.561 79.404 58.874 1.00 27.61 205 PRO A C 1
ATOM 1497 O O . PRO A 1 188 ? 54.021 80.081 59.794 1.00 31.10 205 PRO A O 1
ATOM 1501 N N . ARG A 1 189 ? 52.531 78.579 59.020 1.00 27.29 206 ARG A N 1
ATOM 1502 C CA A ARG A 1 189 ? 51.884 78.327 60.305 0.50 27.05 206 ARG A CA 1
ATOM 1503 C CA B ARG A 1 189 ? 51.909 78.349 60.301 0.50 27.57 206 ARG A CA 1
ATOM 1504 C C . ARG A 1 189 ? 52.584 77.170 61.012 1.00 27.31 206 ARG A C 1
ATOM 1505 O O . ARG A 1 189 ? 52.254 76.841 62.147 1.00 27.39 206 ARG A O 1
ATOM 1520 N N . ALA A 1 190 ? 53.544 76.550 60.338 1.00 26.51 207 ALA A N 1
ATOM 1521 C CA . ALA A 1 190 ? 54.254 75.371 60.862 1.00 27.78 207 ALA A CA 1
ATOM 1522 C C . ALA A 1 190 ? 55.741 75.487 60.645 1.00 27.25 207 ALA A C 1
ATOM 1523 O O . ALA A 1 190 ? 56.359 76.404 61.174 1.00 29.45 207 ALA A O 1
ATOM 1525 N N . ASP A 1 191 ? 56.368 74.620 59.846 1.00 26.29 208 ASP A N 1
ATOM 1526 C CA . ASP A 1 191 ? 57.818 74.669 59.742 1.00 25.55 208 ASP A CA 1
ATOM 1527 C C . ASP A 1 191 ? 58.377 75.759 58.817 1.00 24.50 208 ASP A C 1
ATOM 1528 O O . ASP A 1 191 ? 59.586 76.080 58.822 1.00 26.41 208 ASP A O 1
ATOM 1533 N N . GLY A 1 192 ? 57.528 76.253 57.916 1.00 24.48 209 GLY A N 1
ATOM 1534 C CA . GLY A 1 192 ? 57.994 77.203 56.902 1.00 25.09 209 GLY A CA 1
ATOM 1535 C C . GLY A 1 192 ? 58.088 78.653 57.379 1.00 24.56 209 GLY A C 1
ATOM 1536 O O . GLY A 1 192 ? 57.366 79.076 58.277 1.00 26.29 209 GLY A O 1
ATOM 1537 N N . PRO A 1 193 ? 58.973 79.428 56.735 1.00 26.02 210 PRO A N 1
ATOM 1538 C CA . PRO A 1 193 ? 59.159 80.832 57.075 1.00 26.62 210 PRO A CA 1
ATOM 1539 C C . PRO A 1 193 ? 58.042 81.655 56.517 1.00 26.42 210 PRO A C 1
ATOM 1540 O O . PRO A 1 193 ? 57.470 81.280 55.474 1.00 25.64 210 PRO A O 1
ATOM 1544 N N . ASP A 1 194 ? 57.742 82.793 57.148 1.00 25.63 211 ASP A N 1
ATOM 1545 C CA . ASP A 1 194 ? 56.623 83.599 56.735 1.00 25.60 211 ASP A CA 1
ATOM 1546 C C . ASP A 1 194 ? 57.137 84.620 55.707 1.00 25.72 211 ASP A C 1
ATOM 1547 O O . ASP A 1 194 ? 57.332 85.815 55.988 1.00 25.92 211 ASP A O 1
ATOM 1552 N N . VAL A 1 195 ? 57.305 84.105 54.483 1.00 26.03 212 VAL A N 1
ATOM 1553 C CA . VAL A 1 195 ? 57.949 84.852 53.405 1.00 25.31 212 VAL A CA 1
ATOM 1554 C C . VAL A 1 195 ? 57.039 85.591 52.432 1.00 25.52 212 VAL A C 1
ATOM 1555 O O . VAL A 1 195 ? 57.472 86.543 51.788 1.00 26.37 212 VAL A O 1
ATOM 1559 N N . GLU A 1 196 ? 55.784 85.184 52.316 1.00 24.91 213 GLU A N 1
ATOM 1560 C CA . GLU A 1 196 ? 54.919 85.809 51.340 1.00 25.09 213 GLU A CA 1
ATOM 1561 C C . GLU A 1 196 ? 54.743 87.296 51.664 1.00 25.60 213 GLU A C 1
ATOM 1562 O O . GLU A 1 196 ? 54.803 88.124 50.744 1.00 26.89 213 GLU A O 1
ATOM 1568 N N . PRO A 1 197 ? 54.573 87.664 52.945 1.00 24.83 214 PRO A N 1
ATOM 1569 C CA . PRO A 1 197 ? 54.437 89.104 53.205 1.00 26.03 214 PRO A CA 1
ATOM 1570 C C . PRO A 1 197 ? 55.660 89.914 52.870 1.00 25.24 214 PRO A C 1
ATOM 1571 O O . PRO A 1 197 ? 55.535 91.104 52.551 1.00 24.86 214 PRO A O 1
ATOM 1575 N N . ILE A 1 198 ? 56.822 89.296 52.991 1.00 25.66 215 ILE A N 1
ATOM 1576 C CA . ILE A 1 198 ? 58.100 89.974 52.665 1.00 24.77 215 ILE A CA 1
ATOM 1577 C C . ILE A 1 198 ? 58.169 90.232 51.158 1.00 24.83 215 ILE A C 1
ATOM 1578 O O . ILE A 1 198 ? 58.455 91.348 50.717 1.00 25.16 215 ILE A O 1
ATOM 1583 N N . VAL A 1 199 ? 57.842 89.215 50.379 1.00 25.30 216 VAL A N 1
ATOM 1584 C CA . VAL A 1 199 ? 57.860 89.341 48.920 1.00 25.85 216 VAL A CA 1
ATOM 1585 C C . VAL A 1 199 ? 56.769 90.345 48.514 1.00 26.20 216 VAL A C 1
ATOM 1586 O O . VAL A 1 199 ? 56.987 91.248 47.680 1.00 26.38 216 VAL A O 1
ATOM 1590 N N . ASN A 1 200 ? 55.605 90.320 49.156 1.00 26.22 217 ASN A N 1
ATOM 1591 C CA . ASN A 1 200 ? 54.564 91.261 48.766 1.00 26.82 217 ASN A CA 1
ATOM 1592 C C . ASN A 1 200 ? 54.938 92.703 49.046 1.00 26.48 217 ASN A C 1
ATOM 1593 O O . ASN A 1 200 ? 54.625 93.597 48.281 1.00 26.87 217 ASN A O 1
ATOM 1598 N N . LYS A 1 201 ? 55.601 92.931 50.168 1.00 26.22 218 LYS A N 1
ATOM 1599 C CA . LYS A 1 201 ? 55.970 94.283 50.531 1.00 25.45 218 LYS A CA 1
ATOM 1600 C C . LYS A 1 201 ? 57.075 94.847 49.656 1.00 24.93 218 LYS A C 1
ATOM 1601 O O . LYS A 1 201 ? 56.967 95.982 49.151 1.00 25.33 218 LYS A O 1
ATOM 1607 N N . TYR A 1 202 ? 58.147 94.095 49.524 1.00 25.50 219 TYR A N 1
ATOM 1608 C CA . TYR A 1 202 ? 59.334 94.612 48.840 1.00 25.83 219 TYR A CA 1
ATOM 1609 C C . TYR A 1 202 ? 59.401 94.329 47.362 1.00 26.25 219 TYR A C 1
ATOM 1610 O O . TYR A 1 202 ? 60.103 95.015 46.652 1.00 26.93 219 TYR A O 1
ATOM 1619 N N . GLN A 1 203 ? 58.651 93.322 46.917 1.00 26.25 220 GLN A N 1
ATOM 1620 C CA . GLN A 1 203 ? 58.672 92.864 45.546 1.00 25.75 220 GLN A CA 1
ATOM 1621 C C . GLN A 1 203 ? 57.248 92.606 45.038 1.00 25.27 220 GLN A C 1
ATOM 1622 O O . GLN A 1 203 ? 56.950 91.480 44.591 1.00 25.13 220 GLN A O 1
ATOM 1628 N N . PRO A 1 204 ? 56.392 93.626 45.057 1.00 26.74 221 PRO A N 1
ATOM 1629 C CA . PRO A 1 204 ? 54.999 93.452 44.680 1.00 27.63 221 PRO A CA 1
ATOM 1630 C C . PRO A 1 204 ? 54.746 92.925 43.258 1.00 28.49 221 PRO A C 1
ATOM 1631 O O . PRO A 1 204 ? 53.668 92.396 43.017 1.00 30.38 221 PRO A O 1
ATOM 1635 N N . ASN A 1 205 ? 55.681 93.060 42.331 1.00 27.73 222 ASN A N 1
ATOM 1636 C CA . ASN A 1 205 ? 55.476 92.535 40.967 1.00 27.90 222 ASN A CA 1
ATOM 1637 C C . ASN A 1 205 ? 56.275 91.295 40.664 1.00 27.30 222 ASN A C 1
ATOM 1638 O O . ASN A 1 205 ? 56.312 90.849 39.550 1.00 28.29 222 ASN A O 1
ATOM 1643 N N . CYS A 1 206 ? 56.889 90.730 41.695 1.00 26.36 223 CYS A N 1
ATOM 1644 C CA . CYS A 1 206 ? 57.686 89.526 41.584 1.00 25.80 223 CYS A CA 1
ATOM 1645 C C . CYS A 1 206 ? 56.853 88.265 41.691 1.00 26.10 223 CYS A C 1
ATOM 1646 O O . CYS A 1 206 ? 55.985 88.163 42.537 1.00 25.89 223 CYS A O 1
ATOM 1649 N N . LEU A 1 207 ? 57.104 87.288 40.826 1.00 25.10 224 LEU A N 1
ATOM 1650 C CA . LEU A 1 207 ? 56.389 86.015 40.902 1.00 23.58 224 LEU A CA 1
ATOM 1651 C C . LEU A 1 207 ? 56.835 85.300 42.145 1.00 24.36 224 LEU A C 1
ATOM 1652 O O . LEU A 1 207 ? 58.032 85.127 42.374 1.00 26.08 224 LEU A O 1
ATOM 1657 N N . PHE A 1 208 ? 55.872 84.866 42.929 1.00 24.00 225 PHE A N 1
ATOM 1658 C CA . PHE A 1 208 ? 56.119 84.164 44.203 1.00 23.60 225 PHE A CA 1
ATOM 1659 C C . PHE A 1 208 ? 55.925 82.658 43.937 1.00 23.94 225 PHE A C 1
ATOM 1660 O O . PHE A 1 208 ? 54.806 82.204 43.617 1.00 24.34 225 PHE A O 1
ATOM 1668 N N . TYR A 1 209 ? 57.015 81.881 44.028 1.00 24.54 226 TYR A N 1
ATOM 1669 C CA . TYR A 1 209 ? 56.967 80.464 43.734 1.00 25.23 226 TYR A CA 1
ATOM 1670 C C . TYR A 1 209 ? 57.783 79.742 44.791 1.00 24.88 226 TYR A C 1
ATOM 1671 O O . TYR A 1 209 ? 59.016 79.623 44.639 1.00 23.67 226 TYR A O 1
ATOM 1680 N N . HIS A 1 210 ? 57.187 79.178 45.842 1.00 24.32 227 HIS A N 1
ATOM 1681 C CA . HIS A 1 210 ? 55.776 79.023 46.137 1.00 23.56 227 HIS A CA 1
ATOM 1682 C C . HIS A 1 210 ? 55.707 78.512 47.565 1.00 23.73 227 HIS A C 1
ATOM 1683 O O . HIS A 1 210 ? 56.722 78.165 48.147 1.00 24.37 227 HIS A O 1
ATOM 1690 N N . ASN A 1 211 ? 54.515 78.498 48.142 1.00 24.55 228 ASN A N 1
ATOM 1691 C CA . ASN A 1 211 ? 54.321 77.867 49.445 1.00 23.78 228 ASN A CA 1
ATOM 1692 C C . ASN A 1 211 ? 52.912 77.275 49.530 1.00 24.08 228 ASN A C 1
ATOM 1693 O O . ASN A 1 211 ? 52.196 77.214 48.526 1.00 24.07 228 ASN A O 1
ATOM 1698 N N . ILE A 1 212 ? 52.500 76.814 50.714 1.00 23.34 229 ILE A N 1
ATOM 1699 C CA . ILE A 1 212 ? 51.206 76.193 50.819 1.00 23.40 229 ILE A CA 1
ATOM 1700 C C . ILE A 1 212 ? 50.045 77.090 50.489 1.00 24.06 229 ILE A C 1
ATOM 1701 O O . ILE A 1 212 ? 48.963 76.627 50.221 1.00 24.46 229 ILE A O 1
ATOM 1706 N N . ASP A 1 213 ? 50.246 78.393 50.609 1.00 23.55 230 ASP A N 1
ATOM 1707 C CA . ASP A 1 213 ? 49.170 79.380 50.405 1.00 23.51 230 ASP A CA 1
ATOM 1708 C C . ASP A 1 213 ? 49.099 79.902 48.981 1.00 25.01 230 ASP A C 1
ATOM 1709 O O . ASP A 1 213 ? 48.021 80.315 48.529 1.00 23.69 230 ASP A O 1
ATOM 1714 N N . ARG A 1 214 ? 50.227 79.909 48.298 1.00 24.01 231 ARG A N 1
ATOM 1715 C CA . ARG A 1 214 ? 50.341 80.565 47.013 1.00 24.25 231 ARG A CA 1
ATOM 1716 C C . ARG A 1 214 ? 51.436 80.073 46.103 1.00 24.17 231 ARG A C 1
ATOM 1717 O O . ARG A 1 214 ? 52.574 79.871 46.531 1.00 23.88 231 ARG A O 1
ATOM 1725 N N . ALA A 1 215 ? 51.107 79.931 44.818 1.00 24.11 232 ALA A N 1
ATOM 1726 C CA . ALA A 1 215 ? 52.066 79.668 43.749 1.00 24.17 232 ALA A CA 1
ATOM 1727 C C . ALA A 1 215 ? 51.609 80.519 42.562 1.00 24.69 232 ALA A C 1
ATOM 1728 O O . ALA A 1 215 ? 50.452 80.443 42.151 1.00 25.53 232 ALA A O 1
ATOM 1730 N N . ASP A 1 216 ? 52.524 81.356 42.074 1.00 23.00 233 ASP A N 1
ATOM 1731 C CA . ASP A 1 216 ? 52.213 82.180 40.903 1.00 23.85 233 ASP A CA 1
ATOM 1732 C C . ASP A 1 216 ? 52.374 81.463 39.566 1.00 25.33 233 ASP A C 1
ATOM 1733 O O . ASP A 1 216 ? 51.959 81.986 38.520 1.00 25.71 233 ASP A O 1
ATOM 1738 N N . PHE A 1 217 ? 52.914 80.257 39.612 1.00 25.11 234 PHE A N 1
ATOM 1739 C CA . PHE A 1 217 ? 52.939 79.334 38.497 1.00 24.42 234 PHE A CA 1
ATOM 1740 C C . PHE A 1 217 ? 53.139 77.964 39.119 1.00 24.62 234 PHE A C 1
ATOM 1741 O O . PHE A 1 217 ? 53.378 77.887 40.338 1.00 24.53 234 PHE A O 1
ATOM 1749 N N . ARG A 1 218 ? 53.006 76.896 38.339 1.00 25.08 235 ARG A N 1
ATOM 1750 C CA . ARG A 1 218 ? 53.119 75.538 38.874 1.00 25.32 235 ARG A CA 1
ATOM 1751 C C . ARG A 1 218 ? 54.157 74.773 38.095 1.00 25.14 235 ARG A C 1
ATOM 1752 O O . ARG A 1 218 ? 54.247 74.939 36.892 1.00 25.44 235 ARG A O 1
ATOM 1760 N N . TRP A 1 219 ? 54.862 73.894 38.783 1.00 25.39 236 TRP A N 1
ATOM 1761 C CA . TRP A 1 219 ? 55.756 72.931 38.114 1.00 26.52 236 TRP A CA 1
ATOM 1762 C C . TRP A 1 219 ? 54.874 71.970 37.350 1.00 26.54 236 TRP A C 1
ATOM 1763 O O . TRP A 1 219 ? 53.957 71.372 37.910 1.00 28.74 236 TRP A O 1
ATOM 1774 N N . GLY A 1 220 ? 55.167 71.802 36.063 1.00 24.82 237 GLY A N 1
ATOM 1775 C CA . GLY A 1 220 ? 54.375 70.974 35.160 1.00 26.08 237 GLY A CA 1
ATOM 1776 C C . GLY A 1 220 ? 54.481 69.470 35.276 1.00 26.61 237 GLY A C 1
ATOM 1777 O O . GLY A 1 220 ? 54.134 68.768 34.320 1.00 25.94 237 GLY A O 1
ATOM 1778 N N . GLY A 1 221 ? 54.945 68.971 36.410 1.00 26.66 238 GLY A N 1
ATOM 1779 C CA . GLY A 1 221 ? 54.866 67.516 36.674 1.00 27.33 238 GLY A CA 1
ATOM 1780 C C . GLY A 1 221 ? 56.029 66.634 36.243 1.00 26.99 238 GLY A C 1
ATOM 1781 O O . GLY A 1 221 ? 55.945 65.405 36.429 1.00 26.86 238 GLY A O 1
ATOM 1782 N N . SER A 1 222 ? 57.062 67.195 35.604 1.00 25.53 239 SER A N 1
ATOM 1783 C CA . SER A 1 222 ? 58.232 66.419 35.221 1.00 24.79 239 SER A CA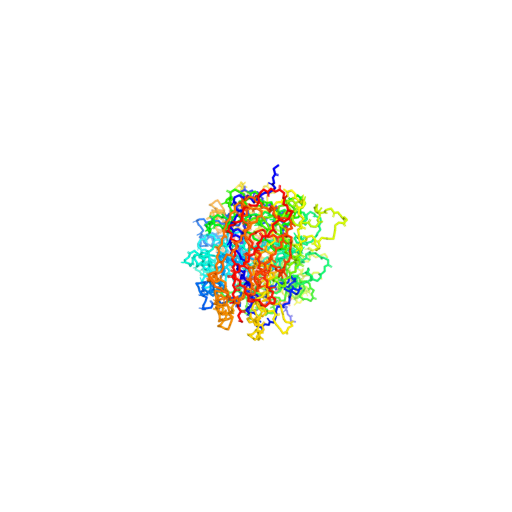 1
ATOM 1784 C C . SER A 1 222 ? 59.357 67.407 34.963 1.00 24.86 239 SER A C 1
ATOM 1785 O O . SER A 1 222 ? 59.136 68.612 34.902 1.00 25.08 239 SER A O 1
ATOM 1788 N N . GLU A 1 223 ? 60.592 66.903 34.872 1.00 24.43 240 GLU A N 1
ATOM 1789 C CA . GLU A 1 223 ? 61.750 67.700 34.475 1.00 24.38 240 GLU A CA 1
ATOM 1790 C C . GLU A 1 223 ? 62.180 67.279 33.052 1.00 23.48 240 GLU A C 1
ATOM 1791 O O . GLU A 1 223 ? 63.363 67.276 32.726 1.00 24.83 240 GLU A O 1
ATOM 1797 N N . THR A 1 224 ? 61.200 67.018 32.195 1.00 23.93 241 THR A N 1
ATOM 1798 C CA . THR A 1 224 ? 61.432 66.640 30.801 1.00 23.75 241 THR A CA 1
ATOM 1799 C C . THR A 1 224 ? 61.463 67.843 29.877 1.00 24.97 241 THR A C 1
ATOM 1800 O O . THR A 1 224 ? 61.730 67.678 28.690 1.00 26.38 241 THR A O 1
ATOM 1804 N N . GLY A 1 225 ? 61.183 69.030 30.399 1.00 24.03 242 GLY A N 1
ATOM 1805 C CA . GLY A 1 225 ? 61.093 70.232 29.589 1.00 24.25 242 GLY A CA 1
ATOM 1806 C C . GLY A 1 225 ? 59.844 70.258 28.735 1.00 24.18 242 GLY A C 1
ATOM 1807 O O . GLY A 1 225 ? 59.800 70.964 27.723 1.00 24.97 242 GLY A O 1
ATOM 1808 N N . THR A 1 226 ? 58.821 69.512 29.161 1.00 25.10 243 THR A N 1
ATOM 1809 C CA . THR A 1 226 ? 57.529 69.454 28.467 1.00 24.93 243 THR A CA 1
ATOM 1810 C C . THR A 1 226 ? 56.419 69.484 29.483 1.00 24.94 243 THR A C 1
ATOM 1811 O O . THR A 1 226 ? 56.645 69.312 30.679 1.00 24.37 243 THR A O 1
ATOM 1815 N N . VAL A 1 227 ? 55.229 69.755 28.984 1.00 23.88 244 VAL A N 1
ATOM 1816 C CA . VAL A 1 227 ? 53.985 69.546 29.696 1.00 24.70 244 VAL A CA 1
ATOM 1817 C C . VAL A 1 227 ? 53.138 68.633 28.829 1.00 24.43 244 VAL A C 1
ATOM 1818 O O . VAL A 1 227 ? 53.461 68.368 27.690 1.00 23.84 244 VAL A O 1
ATOM 1822 N N . GLU A 1 228 ? 51.991 68.195 29.323 1.00 24.55 245 GLU A N 1
ATOM 1823 C CA . GLU A 1 228 ? 51.106 67.371 28.541 1.00 24.39 245 GLU A CA 1
ATOM 1824 C C . GLU A 1 228 ? 50.126 68.249 27.780 1.00 24.07 245 GLU A C 1
ATOM 1825 O O . GLU A 1 228 ? 50.222 69.478 27.832 1.00 23.44 245 GLU A O 1
ATOM 1831 N N . TYR A 1 229 ? 49.237 67.631 27.014 1.00 23.91 246 TYR A N 1
ATOM 1832 C CA . TYR A 1 229 ? 48.242 68.359 26.230 1.00 23.55 246 TYR A CA 1
ATOM 1833 C C . TYR A 1 229 ? 46.860 67.716 26.388 1.00 24.18 246 TYR A C 1
ATOM 1834 O O . TYR A 1 229 ? 46.763 66.492 26.288 1.00 23.67 246 TYR A O 1
ATOM 1843 N N . PRO A 1 230 ? 45.802 68.523 26.625 1.00 24.35 247 PRO A N 1
ATOM 1844 C CA . PRO A 1 230 ? 45.773 69.986 26.747 1.00 23.81 247 PRO A CA 1
ATOM 1845 C C . PRO A 1 230 ? 46.502 70.475 27.987 1.00 24.13 247 PRO A C 1
ATOM 1846 O O . PRO A 1 230 ? 46.735 69.691 28.928 1.00 22.94 247 PRO A O 1
ATOM 1850 N N . CYS A 1 231 ? 46.917 71.737 27.972 1.00 22.98 248 CYS A N 1
ATOM 1851 C CA . CYS A 1 231 ? 47.565 72.351 29.130 1.00 23.69 248 CYS A CA 1
ATOM 1852 C C . CYS A 1 231 ? 46.946 73.732 29.376 1.00 23.95 248 CYS A C 1
ATOM 1853 O O . CYS A 1 231 ? 47.120 74.640 28.585 1.00 24.41 248 CYS A O 1
ATOM 1856 N N . TRP A 1 232 ? 46.178 73.837 30.464 1.00 23.58 249 TRP A N 1
ATOM 1857 C CA . TRP A 1 232 ? 45.466 75.054 30.845 1.00 22.83 249 TRP A CA 1
ATOM 1858 C C . TRP A 1 232 ? 46.216 75.760 31.940 1.00 23.35 249 TRP A C 1
ATOM 1859 O O . TRP A 1 232 ? 46.912 75.147 32.718 1.00 24.02 249 TRP A O 1
ATOM 1870 N N . SER A 1 233 ? 46.021 77.062 32.045 1.00 23.95 250 SER A N 1
ATOM 1871 C CA . SER A 1 233 ? 46.656 77.863 33.085 1.00 23.39 250 SER A CA 1
ATOM 1872 C C . SER A 1 233 ? 45.884 77.895 34.375 1.00 22.82 250 SER A C 1
ATOM 1873 O O . SER A 1 233 ? 46.447 78.213 35.416 1.00 22.91 250 SER A O 1
ATOM 1876 N N . THR A 1 234 ? 44.602 77.578 34.291 1.00 23.22 251 THR A N 1
ATOM 1877 C CA . THR A 1 234 ? 43.687 77.593 35.403 1.00 23.65 251 THR A CA 1
ATOM 1878 C C . THR A 1 234 ? 43.862 76.359 36.290 1.00 23.51 251 THR A C 1
ATOM 1879 O O . THR A 1 234 ? 44.334 75.299 35.840 1.00 23.01 251 THR A O 1
ATOM 1883 N N . PHE A 1 235 ? 43.487 76.529 37.567 1.00 23.17 252 PHE A N 1
ATOM 1884 C CA . PHE A 1 235 ? 43.839 75.566 38.594 1.00 23.52 252 PHE A CA 1
ATOM 1885 C C . PHE A 1 235 ? 42.792 75.622 39.703 1.00 24.00 252 PHE A C 1
ATOM 1886 O O . PHE A 1 235 ? 42.217 76.672 39.937 1.00 22.11 252 PHE A O 1
ATOM 1894 N N . PRO A 1 236 ? 42.529 74.491 40.362 1.00 23.51 253 PRO A N 1
ATOM 1895 C CA . PRO A 1 236 ? 41.470 74.464 41.362 1.00 23.13 253 PRO A CA 1
ATOM 1896 C C . PRO A 1 236 ? 41.740 75.201 42.673 1.00 22.93 253 PRO A C 1
ATOM 1897 O O . PRO A 1 236 ? 40.782 75.558 43.386 1.00 23.81 253 PRO A O 1
ATOM 1901 N N . VAL A 1 237 ? 43.008 75.472 42.940 1.00 22.86 254 VAL A N 1
ATOM 1902 C CA . VAL A 1 237 ? 43.458 76.149 44.146 1.00 23.96 254 VAL A CA 1
ATOM 1903 C C . VAL A 1 237 ? 44.545 77.088 43.759 1.00 24.28 254 VAL A C 1
ATOM 1904 O O . VAL A 1 237 ? 45.185 76.914 42.721 1.00 23.71 254 VAL A O 1
ATOM 1908 N N . PRO A 1 238 ? 44.786 78.130 44.577 1.00 24.81 255 PRO A N 1
ATOM 1909 C CA . PRO A 1 238 ? 45.789 79.145 44.259 1.00 25.23 255 PRO A CA 1
ATOM 1910 C C . PRO A 1 238 ? 47.230 78.774 44.545 1.00 26.14 255 PRO A C 1
ATOM 1911 O O . PRO A 1 238 ? 48.073 79.647 44.672 1.00 24.76 255 PRO A O 1
ATOM 1915 N N . CYS A 1 239 ? 47.509 77.484 44.579 1.00 24.62 256 CYS A N 1
ATOM 1916 C CA . CYS A 1 239 ? 48.834 76.976 44.869 1.00 25.88 256 CYS A CA 1
ATOM 1917 C C . CYS A 1 239 ? 48.980 75.624 44.196 1.00 26.57 256 CYS A C 1
ATOM 1918 O O . CYS A 1 239 ? 48.037 75.126 43.592 1.00 26.92 256 CYS A O 1
ATOM 1921 N N . SER A 1 240 ? 50.175 75.062 44.287 1.00 27.11 257 SER A N 1
ATOM 1922 C CA . SER A 1 240 ? 50.464 73.747 43.719 1.00 29.62 257 SER A CA 1
ATOM 1923 C C . SER A 1 240 ? 50.709 72.707 44.795 1.00 30.47 257 SER A C 1
ATOM 1924 O O . SER A 1 240 ? 51.052 71.558 44.488 1.00 32.02 257 SER A O 1
ATOM 1927 N N . HIS A 1 241 ? 50.438 73.064 46.050 1.00 30.85 258 HIS A N 1
ATOM 1928 C CA . HIS A 1 241 ? 50.725 72.191 47.202 1.00 31.40 258 HIS A CA 1
ATOM 1929 C C . HIS A 1 241 ? 49.815 70.975 47.324 1.00 32.03 258 HIS A C 1
ATOM 1930 O O . HIS A 1 241 ? 48.553 71.064 47.287 1.00 31.23 258 HIS A O 1
ATOM 1937 N N . HIS A 1 242 ? 50.449 69.816 47.513 1.00 34.94 259 HIS A N 1
ATOM 1938 C CA . HIS A 1 242 ? 49.718 68.555 47.570 1.00 36.78 259 HIS A CA 1
ATOM 1939 C C . HIS A 1 242 ? 48.665 68.504 48.695 1.00 37.07 259 HIS A C 1
ATOM 1940 O O . HIS A 1 242 ? 47.658 67.785 48.607 1.00 39.13 259 HIS A O 1
ATOM 1947 N N . LYS A 1 243 ? 48.892 69.286 49.758 1.00 37.07 260 LYS A N 1
ATOM 1948 C CA . LYS A 1 243 ? 47.955 69.371 50.869 1.00 36.68 260 LYS A CA 1
ATOM 1949 C C . LYS A 1 243 ? 46.713 70.236 50.640 1.00 36.80 260 LYS A C 1
ATOM 1950 O O . LYS A 1 243 ? 45.778 70.216 51.448 1.00 37.74 260 LYS A O 1
ATOM 1954 N N A ARG A 1 244 ? 46.714 71.000 49.550 0.50 36.24 261 ARG A N 1
ATOM 1955 N N B ARG A 1 244 ? 46.708 70.995 49.547 0.50 36.47 261 ARG A N 1
ATOM 1956 C CA A ARG A 1 244 ? 45.604 71.892 49.233 0.50 35.81 261 ARG A CA 1
ATOM 1957 C CA B ARG A 1 244 ? 45.582 71.865 49.217 0.50 36.23 261 ARG A CA 1
ATOM 1958 C C A ARG A 1 244 ? 44.769 71.411 48.037 0.50 35.84 261 ARG A C 1
ATOM 1959 C C B ARG A 1 244 ? 44.710 71.300 48.114 0.50 36.16 261 ARG A C 1
ATOM 1960 O O A ARG A 1 244 ? 43.683 71.923 47.820 0.50 35.59 261 ARG A O 1
ATOM 1961 O O B ARG A 1 244 ? 43.521 71.602 48.069 0.50 36.14 261 ARG A O 1
ATOM 1976 N N . ILE A 1 245 ? 45.294 70.462 47.259 1.00 36.52 262 ILE A N 1
ATOM 1977 C CA . ILE A 1 245 ? 44.564 69.844 46.132 1.00 37.11 262 ILE A CA 1
ATOM 1978 C C . ILE A 1 245 ? 43.625 68.763 46.699 1.00 39.50 262 ILE A C 1
ATOM 1979 O O . ILE A 1 245 ? 44.010 67.999 47.595 1.00 39.59 262 ILE A O 1
ATOM 1984 N N . GLU A 1 246 ? 42.389 68.708 46.192 1.00 41.55 263 GLU A N 1
ATOM 1985 C CA . GLU A 1 246 ? 41.390 67.737 46.663 1.00 43.66 263 GLU A CA 1
ATOM 1986 C C . GLU A 1 246 ? 41.999 66.333 46.577 1.00 44.21 263 GLU A C 1
ATOM 1987 O O . GLU A 1 246 ? 42.652 65.973 45.582 1.00 44.65 263 GLU A O 1
ATOM 1993 N N . SER A 1 247 ? 41.787 65.558 47.637 1.00 44.63 264 SER A N 1
ATOM 1994 C CA . SER A 1 247 ? 42.378 64.226 47.808 1.00 45.01 264 SER A CA 1
ATOM 1995 C C . SER A 1 247 ? 42.106 63.169 46.724 1.00 45.06 264 SER A C 1
ATOM 1996 O O . SER A 1 247 ? 42.900 62.251 46.566 1.00 46.48 264 SER A O 1
ATOM 1998 N N . SER A 1 248 ? 41.019 63.292 45.973 1.00 44.51 265 SER A N 1
ATOM 1999 C CA . SER A 1 248 ? 40.686 62.295 44.942 1.00 44.08 265 SER A CA 1
ATOM 2000 C C . SER A 1 248 ? 41.367 62.579 43.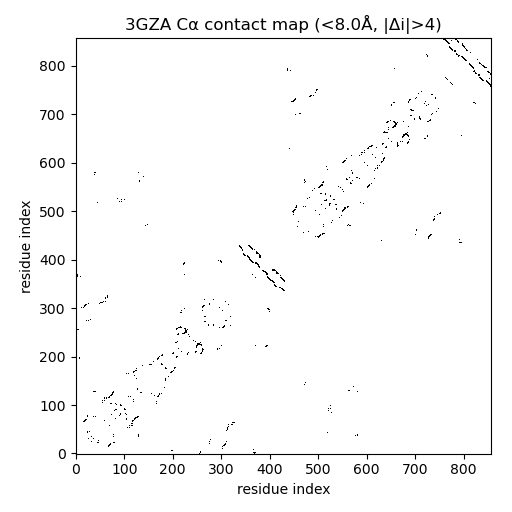594 1.00 42.62 265 SER A C 1
ATOM 2001 O O . SER A 1 248 ? 41.332 61.752 42.680 1.00 42.18 265 SER A O 1
ATOM 2004 N N . ILE A 1 249 ? 41.949 63.755 43.464 1.00 40.34 266 ILE A N 1
ATOM 2005 C CA . ILE A 1 249 ? 42.577 64.155 42.221 1.00 39.47 266 ILE A CA 1
ATOM 2006 C C . ILE A 1 249 ? 43.912 63.441 42.016 1.00 38.45 266 ILE A C 1
ATOM 2007 O O . ILE A 1 249 ? 44.657 63.206 42.970 1.00 37.55 266 ILE A O 1
ATOM 2012 N N . ASP A 1 250 ? 44.180 63.070 40.763 1.00 37.18 267 ASP A N 1
ATOM 2013 C CA . ASP A 1 250 ? 45.483 62.546 40.356 1.00 35.84 267 ASP A CA 1
ATOM 2014 C C . ASP A 1 250 ? 46.308 63.836 40.222 1.00 34.68 267 ASP A C 1
ATOM 2015 O O . ASP A 1 250 ? 46.222 64.565 39.227 1.00 33.45 267 ASP A O 1
ATOM 2020 N N . GLN A 1 251 ? 47.112 64.137 41.237 1.00 33.82 268 GLN A N 1
ATOM 2021 C CA . GLN A 1 251 ? 47.820 65.406 41.248 1.00 33.91 268 GLN A CA 1
ATOM 2022 C C . GLN A 1 251 ? 48.842 65.615 40.146 1.00 32.72 268 GLN A C 1
ATOM 2023 O O . GLN A 1 251 ? 48.976 66.741 39.658 1.00 32.04 268 GLN A O 1
ATOM 2029 N N . LEU A 1 252 ? 49.603 64.587 39.770 1.00 32.71 269 LEU A N 1
ATOM 2030 C CA . LEU A 1 252 ? 50.550 64.768 38.681 1.00 32.15 269 LEU A CA 1
ATOM 2031 C C . LEU A 1 252 ? 49.801 65.076 37.426 1.00 29.92 269 LEU A C 1
ATOM 2032 O O . LEU A 1 252 ? 50.262 65.906 36.676 1.00 29.91 269 LEU A O 1
ATOM 2037 N N . GLU A 1 253 ? 48.664 64.426 37.187 1.00 30.22 270 GLU A N 1
ATOM 2038 C CA . GLU A 1 253 ? 47.896 64.745 35.976 1.00 30.55 270 GLU A CA 1
ATOM 2039 C C . GLU A 1 253 ? 47.430 66.182 36.012 1.00 28.84 270 GLU A C 1
ATOM 2040 O O . GLU A 1 253 ? 47.412 66.831 35.001 1.00 28.73 270 GLU A O 1
ATOM 2046 N N . LEU A 1 254 ? 47.017 66.652 37.183 1.00 29.13 271 LEU A N 1
ATOM 2047 C CA . LEU A 1 254 ? 46.591 68.036 37.350 1.00 28.07 271 LEU A CA 1
ATOM 2048 C C . LEU A 1 254 ? 47.742 69.002 37.089 1.00 27.45 271 LEU A C 1
ATOM 2049 O O . LEU A 1 254 ? 47.538 70.026 36.446 1.00 26.73 271 LEU A O 1
ATOM 2054 N N . LEU A 1 255 ? 48.975 68.713 37.549 1.00 26.15 272 LEU A N 1
ATOM 2055 C CA . LEU A 1 255 ? 50.130 69.599 37.222 1.00 26.29 272 LEU A CA 1
ATOM 2056 C C . LEU A 1 255 ? 50.432 69.644 35.740 1.00 25.56 272 LEU A C 1
ATOM 2057 O O . LEU A 1 255 ? 50.684 70.697 35.176 1.00 26.03 272 LEU A O 1
ATOM 2062 N N . LYS A 1 256 ? 50.351 68.481 35.088 1.00 25.02 273 LYS A N 1
ATOM 2063 C CA . LYS A 1 256 ? 50.652 68.349 33.683 1.00 26.64 273 LYS A CA 1
ATOM 2064 C C . LYS A 1 256 ? 49.666 68.974 32.720 1.00 26.43 273 LYS A C 1
ATOM 2065 O O . LYS A 1 256 ? 50.046 69.334 31.587 1.00 28.21 273 LYS A O 1
ATOM 2071 N N . HIS A 1 257 ? 48.406 69.043 33.140 1.00 25.96 274 HIS A N 1
ATOM 2072 C CA . HIS A 1 257 ? 47.315 69.523 32.299 1.00 24.95 274 HIS A CA 1
ATOM 2073 C C . HIS A 1 257 ? 46.617 70.792 32.793 1.00 24.47 274 HIS A C 1
ATOM 2074 O O . HIS A 1 257 ? 45.966 71.462 32.008 1.00 24.08 274 HIS A O 1
ATOM 2081 N N . GLY A 1 258 ? 46.646 71.056 34.095 1.00 24.79 275 GLY A N 1
ATOM 2082 C CA . GLY A 1 258 ? 45.824 72.115 34.675 1.00 25.29 275 GLY A CA 1
ATOM 2083 C C . GLY A 1 258 ? 44.353 71.697 34.704 1.00 24.43 275 GLY A C 1
ATOM 2084 O O . GLY A 1 258 ? 43.990 70.534 34.445 1.00 23.76 275 GLY A O 1
ATOM 2085 N N . ASP A 1 259 ? 43.470 72.648 35.020 1.00 24.05 276 ASP A N 1
ATOM 2086 C CA . ASP A 1 259 ? 42.070 72.389 35.153 1.00 24.04 276 ASP A CA 1
ATOM 2087 C C . ASP A 1 259 ? 41.348 73.535 34.482 1.00 24.08 276 ASP A C 1
ATOM 2088 O O . ASP A 1 259 ? 41.304 74.655 34.985 1.00 23.46 276 ASP A O 1
ATOM 2093 N N . LYS A 1 260 ? 40.773 73.239 33.334 1.00 23.53 277 LYS A N 1
ATOM 2094 C CA . LYS A 1 260 ? 40.058 74.232 32.550 1.00 24.16 277 LYS A CA 1
ATOM 2095 C C . LYS A 1 260 ? 38.946 74.945 33.315 1.00 23.41 277 LYS A C 1
ATOM 2096 O O . LYS A 1 260 ? 38.576 76.058 32.947 1.00 24.72 277 LYS A O 1
ATOM 2102 N N . ASN A 1 261 ? 38.392 74.293 34.351 1.00 22.85 278 ASN A N 1
ATOM 2103 C CA . ASN A 1 261 ? 37.326 74.866 35.179 1.00 23.37 278 ASN A CA 1
ATOM 2104 C C . ASN A 1 261 ? 37.824 75.503 36.484 1.00 23.12 278 ASN A C 1
ATOM 2105 O O . ASN A 1 261 ? 36.997 76.039 37.261 1.00 23.53 278 ASN A O 1
ATOM 2110 N N . GLY A 1 262 ? 39.144 75.507 36.696 1.00 23.20 279 GLY A N 1
ATOM 2111 C CA . GLY A 1 262 ? 39.741 76.054 37.902 1.00 22.78 279 GLY A CA 1
ATOM 2112 C C . GLY A 1 262 ? 39.512 77.551 37.971 1.00 23.19 279 GLY A C 1
ATOM 2113 O O . GLY A 1 262 ? 39.515 78.206 36.951 1.00 23.80 279 GLY A O 1
ATOM 2114 N N . ARG A 1 263 ? 39.318 78.092 39.177 1.00 22.84 280 ARG A N 1
ATOM 2115 C CA A ARG A 1 263 ? 39.060 79.518 39.372 0.33 23.44 280 ARG A CA 1
ATOM 2116 C CA B ARG A 1 263 ? 39.074 79.528 39.334 0.33 23.12 280 ARG A CA 1
ATOM 2117 C CA C ARG A 1 263 ? 39.069 79.522 39.346 0.34 23.43 280 ARG A CA 1
ATOM 2118 C C . ARG A 1 263 ? 40.331 80.351 39.556 1.00 23.98 280 ARG A C 1
ATOM 2119 O O . ARG A 1 263 ? 40.271 81.587 39.515 1.00 26.13 280 ARG A O 1
ATOM 2141 N N . TYR A 1 264 ? 41.463 79.678 39.762 1.00 23.27 281 TYR A N 1
ATOM 2142 C CA . TYR A 1 264 ? 42.768 80.340 40.020 1.00 23.87 281 TYR A CA 1
ATOM 2143 C C . TYR A 1 264 ? 43.729 80.253 38.841 1.00 24.53 281 TYR A C 1
ATOM 2144 O O . TYR A 1 264 ? 43.758 79.248 38.096 1.00 26.07 281 TYR A O 1
ATOM 2153 N N . TRP A 1 265 ? 44.508 81.319 38.670 1.00 24.02 282 TRP A N 1
ATOM 2154 C CA . TRP A 1 265 ? 45.462 81.397 37.578 1.00 23.47 282 TRP A CA 1
ATOM 2155 C C . TRP A 1 265 ? 46.837 80.962 38.079 1.00 23.51 282 TRP A C 1
ATOM 2156 O O . TRP A 1 265 ? 47.525 81.704 38.800 1.00 23.38 282 TRP A O 1
ATOM 2167 N N . VAL A 1 266 ? 47.193 79.702 37.798 1.00 23.11 283 VAL A N 1
ATOM 2168 C CA . VAL A 1 266 ? 48.453 79.089 38.261 1.00 22.12 283 VAL A CA 1
ATOM 2169 C C . VAL A 1 266 ? 49.115 78.407 37.046 1.00 23.32 283 VAL A C 1
ATOM 2170 O O . VAL A 1 266 ? 49.031 77.174 36.900 1.00 22.99 283 VAL A O 1
ATOM 2174 N N . PRO A 1 267 ? 49.696 79.217 36.145 1.00 23.29 284 PRO A N 1
ATOM 2175 C CA . PRO A 1 267 ? 50.117 78.679 34.865 1.00 23.07 284 PRO A CA 1
ATOM 2176 C C . PRO A 1 267 ? 51.286 77.732 34.895 1.00 23.86 284 PRO A C 1
ATOM 2177 O O . PRO A 1 267 ? 52.066 77.682 35.845 1.00 24.03 284 PRO A O 1
ATOM 2181 N N . ALA A 1 268 ? 51.369 76.957 33.816 1.00 23.93 285 ALA A N 1
ATOM 2182 C CA . ALA A 1 268 ? 52.361 75.903 33.704 1.00 24.11 285 ALA A CA 1
ATOM 2183 C C . ALA A 1 268 ? 53.806 76.307 33.443 1.00 25.26 285 ALA A C 1
ATOM 2184 O O . ALA A 1 268 ? 54.130 77.133 32.603 1.00 24.43 285 ALA A O 1
ATOM 2194 N N . ALA A 1 270 ? 57.531 74.418 32.604 1.00 24.81 287 ALA A N 1
ATOM 2195 C CA . ALA A 1 270 ? 58.271 73.217 32.187 1.00 23.86 287 ALA A CA 1
ATOM 2196 C C . ALA A 1 270 ? 59.722 73.481 32.503 1.00 24.34 287 ALA A C 1
ATOM 2197 O O . ALA A 1 270 ? 60.175 74.636 32.477 1.00 25.16 287 ALA A O 1
ATOM 2199 N N . ASP A 1 271 ? 60.478 72.440 32.871 1.00 23.66 288 ASP A N 1
ATOM 2200 C CA . ASP A 1 271 ? 61.887 72.643 33.132 1.00 24.56 288 ASP A CA 1
ATOM 2201 C C . ASP A 1 271 ? 62.696 71.395 32.816 1.00 25.00 288 ASP A C 1
ATOM 2202 O O . ASP A 1 271 ? 62.144 70.290 32.810 1.00 24.66 288 ASP A O 1
ATOM 2207 N N . THR A 1 272 ? 63.977 71.624 32.550 1.00 24.61 289 THR A N 1
ATOM 2208 C CA . THR A 1 272 ? 64.889 70.524 32.288 1.00 24.67 289 THR A CA 1
ATOM 2209 C C . THR A 1 272 ? 66.313 71.023 32.382 1.00 24.87 289 THR A C 1
ATOM 2210 O O . THR A 1 272 ? 66.606 72.132 32.033 1.00 25.07 289 THR A O 1
ATOM 2214 N N . PRO A 1 273 ? 67.186 70.169 32.889 1.00 25.17 290 PRO A N 1
ATOM 2215 C CA . PRO A 1 273 ? 68.598 70.517 32.751 1.00 24.53 290 PRO A CA 1
ATOM 2216 C C . PRO A 1 273 ? 68.955 70.475 31.260 1.00 25.57 290 PRO A C 1
ATOM 2217 O O . PRO A 1 273 ? 68.354 69.706 30.506 1.00 24.55 290 PRO A O 1
ATOM 2221 N N . LEU A 1 274 ? 69.896 71.322 30.836 1.00 24.49 291 LEU A N 1
ATOM 2222 C CA . LEU A 1 274 ? 70.456 71.182 29.492 1.00 24.13 291 LEU A CA 1
ATOM 2223 C C . LEU A 1 274 ? 71.250 69.871 29.378 1.00 23.40 291 LEU A C 1
ATOM 2224 O O . LEU A 1 274 ? 71.222 69.210 28.342 1.00 23.39 291 LEU A O 1
ATOM 2229 N N . ARG A 1 275 ? 71.941 69.505 30.457 1.00 24.16 292 ARG A N 1
ATOM 2230 C CA . ARG A 1 275 ? 72.763 68.326 30.514 1.00 24.14 292 ARG A CA 1
ATOM 2231 C C . ARG A 1 275 ? 71.924 67.117 30.928 1.00 24.92 292 ARG A C 1
ATOM 2232 O O . ARG A 1 275 ? 72.040 66.557 32.050 1.00 25.45 292 ARG A O 1
ATOM 2240 N N . GLY A 1 276 ? 71.076 66.706 29.986 1.00 24.24 293 GLY A N 1
ATOM 2241 C CA . GLY A 1 276 ? 70.130 65.617 30.220 1.00 25.06 293 GLY A CA 1
ATOM 2242 C C . GLY A 1 276 ? 70.211 64.455 29.255 1.00 24.53 293 GLY A C 1
ATOM 2243 O O . GLY A 1 276 ? 69.334 63.606 29.254 1.00 24.15 293 GLY A O 1
ATOM 2244 N N . ALA A 1 277 ? 71.249 64.375 28.424 1.00 22.65 294 ALA A N 1
ATOM 2245 C CA . ALA A 1 277 ? 71.418 63.313 27.481 1.00 23.00 294 ALA A CA 1
ATOM 2246 C C . ALA A 1 277 ? 72.248 62.153 28.040 1.00 22.26 294 ALA A C 1
ATOM 2247 O O . ALA A 1 277 ? 72.863 62.270 29.084 1.00 22.47 294 ALA A O 1
ATOM 2249 N N . ASN A 1 278 ? 72.170 61.041 27.333 1.00 22.46 295 ASN A N 1
ATOM 2250 C CA . ASN A 1 278 ? 72.976 59.858 27.550 1.00 22.39 295 ASN A CA 1
ATOM 2251 C C . ASN A 1 278 ? 72.806 59.275 28.938 1.00 23.21 295 ASN A C 1
ATOM 2252 O O . ASN A 1 278 ? 73.722 58.678 29.483 1.00 23.78 295 ASN A O 1
ATOM 2257 N N . GLY A 1 279 ? 71.604 59.444 29.479 1.00 22.44 296 GLY A N 1
ATOM 2258 C CA . GLY A 1 279 ? 71.289 58.846 30.787 1.00 23.23 296 GLY A CA 1
ATOM 2259 C C . GLY A 1 279 ? 71.583 59.717 31.965 1.00 23.47 296 GLY A C 1
ATOM 2260 O O . GLY A 1 279 ? 71.419 59.293 33.127 1.00 24.68 296 GLY A O 1
ATOM 2261 N N . ARG A 1 280 ? 72.063 60.936 31.710 1.00 22.78 297 ARG A N 1
ATOM 2262 C CA . ARG A 1 280 ? 72.319 61.916 32.747 1.00 22.40 297 ARG A CA 1
ATOM 2263 C C . ARG A 1 280 ? 71.149 62.896 32.881 1.00 23.75 297 ARG A C 1
ATOM 2264 O O . ARG A 1 280 ? 70.239 62.924 32.054 1.00 25.03 297 ARG A O 1
ATOM 2272 N N . HIS A 1 281 ? 71.156 63.661 33.959 1.00 23.51 298 HIS A N 1
ATOM 2273 C CA . HIS A 1 281 ? 70.088 64.640 34.249 1.00 23.92 298 HIS A CA 1
ATOM 2274 C C . HIS A 1 281 ? 70.667 65.565 35.305 1.00 24.65 298 HIS A C 1
ATOM 2275 O O . HIS A 1 281 ? 70.330 65.454 36.512 1.00 26.02 298 HIS A O 1
ATOM 2282 N N . GLU A 1 282 ? 71.521 66.490 34.854 1.00 24.44 299 GLU A N 1
ATOM 2283 C CA . GLU A 1 282 ? 72.365 67.230 35.768 1.00 25.10 299 GLU A CA 1
ATOM 2284 C C . GLU A 1 282 ? 72.062 68.718 35.861 1.00 24.91 299 GLU A C 1
ATOM 2285 O O . GLU A 1 282 ? 72.277 69.436 34.907 1.00 26.09 299 GLU A O 1
ATOM 2291 N N . TRP A 1 283 ? 71.599 69.157 37.036 1.00 26.49 300 TRP A N 1
ATOM 2292 C CA . TRP A 1 283 ? 71.318 70.561 37.271 1.00 25.86 300 TRP A CA 1
ATOM 2293 C C . TRP A 1 283 ? 72.604 71.323 37.610 1.00 24.86 300 TRP A C 1
ATOM 2294 O O . TRP A 1 283 ? 72.654 72.544 37.507 1.00 24.36 300 TRP A O 1
ATOM 2305 N N . PHE A 1 284 ? 73.611 70.616 38.074 1.00 25.28 301 PHE A N 1
ATOM 2306 C CA . PHE A 1 284 ? 74.941 71.190 38.400 1.00 25.66 301 PHE A CA 1
ATOM 2307 C C . PHE A 1 284 ? 76.063 70.725 37.484 1.00 25.89 301 PHE A C 1
ATOM 2308 O O . PHE A 1 284 ? 76.012 69.635 36.887 1.00 25.17 301 PHE A O 1
ATOM 2316 N N . TRP A 1 285 ? 77.083 71.562 37.389 1.00 25.48 302 TRP A N 1
ATOM 2317 C CA . TRP A 1 285 ? 78.303 71.185 36.692 1.00 24.59 302 TRP A CA 1
ATOM 2318 C C . TRP A 1 285 ? 78.987 70.084 37.474 1.00 24.43 302 TRP A C 1
ATOM 2319 O O . TRP A 1 285 ? 79.190 70.187 38.675 1.00 25.20 302 TRP A O 1
ATOM 2330 N N . GLU A 1 286 ? 79.409 69.059 36.754 1.00 25.70 303 GLU A N 1
ATOM 2331 C CA . GLU A 1 286 ? 80.108 67.896 37.263 1.00 24.70 303 GLU A CA 1
ATOM 2332 C C . GLU A 1 286 ? 81.156 67.534 36.215 1.00 25.52 303 GLU A C 1
ATOM 2333 O O . GLU A 1 286 ? 81.009 67.864 35.038 1.00 25.82 303 GLU A O 1
ATOM 2339 N N . PRO A 1 287 ? 82.226 66.861 36.617 1.00 25.74 304 PRO A N 1
ATOM 2340 C CA . PRO A 1 287 ? 83.223 66.498 35.609 1.00 26.33 304 PRO A CA 1
ATOM 2341 C C . PRO A 1 287 ? 82.717 65.525 34.555 1.00 26.22 304 PRO A C 1
ATOM 2342 O O . PRO A 1 287 ? 81.846 64.679 34.848 1.00 25.83 304 PRO A O 1
ATOM 2346 N N . ASP A 1 288 ? 83.295 65.638 33.358 1.00 26.27 305 ASP A N 1
ATOM 2347 C CA . ASP A 1 288 ? 83.039 64.724 32.246 1.00 26.02 305 ASP A CA 1
ATOM 2348 C C . ASP A 1 288 ? 81.585 64.662 31.744 1.00 24.12 305 ASP A C 1
ATOM 2349 O O . ASP A 1 288 ? 81.174 63.648 31.167 1.00 24.76 305 ASP A O 1
ATOM 2354 N N . ASP A 1 289 ? 80.877 65.767 31.833 1.00 25.06 306 ASP A N 1
ATOM 2355 C CA . ASP A 1 289 ? 79.521 65.852 31.318 1.00 24.76 306 ASP A CA 1
ATOM 2356 C C . ASP A 1 289 ? 79.448 66.720 30.040 1.00 24.87 306 ASP A C 1
ATOM 2357 O O . ASP A 1 289 ? 78.347 67.006 29.576 1.00 25.44 306 ASP A O 1
ATOM 2362 N N . GLU A 1 290 ? 80.589 67.074 29.441 1.00 25.94 307 GLU A N 1
ATOM 2363 C CA . GLU A 1 290 ? 80.576 67.935 28.265 1.00 26.20 307 GLU A CA 1
ATOM 2364 C C . GLU A 1 290 ? 79.715 67.408 27.137 1.00 26.55 307 GLU A C 1
ATOM 2365 O O . GLU A 1 290 ? 79.094 68.186 26.392 1.00 27.07 307 GLU A O 1
ATOM 2371 N N . ASN A 1 291 ? 79.701 66.106 26.975 1.00 25.78 308 ASN A N 1
ATOM 2372 C CA . ASN A 1 291 ? 79.007 65.522 25.863 1.00 26.66 308 ASN A CA 1
ATOM 2373 C C . ASN A 1 291 ? 77.581 65.080 26.201 1.00 24.54 308 ASN A C 1
ATOM 2374 O O . ASN A 1 291 ? 76.978 64.438 25.364 1.00 24.68 308 ASN A O 1
ATOM 2379 N N . ASN A 1 292 ? 77.084 65.464 27.388 1.00 24.02 309 ASN A N 1
ATOM 2380 C CA . ASN A 1 292 ? 75.778 65.055 27.855 1.00 24.35 309 ASN A CA 1
ATOM 2381 C C . ASN A 1 292 ? 74.758 66.157 27.744 1.00 24.27 309 ASN A C 1
ATOM 2382 O O . ASN A 1 292 ? 73.674 66.052 28.239 1.00 25.00 309 ASN A O 1
ATOM 2387 N N . ILE A 1 293 ? 75.136 67.215 27.029 1.00 25.40 310 ILE A N 1
ATOM 2388 C CA . ILE A 1 293 ? 74.173 68.255 26.671 1.00 23.89 310 ILE A CA 1
ATOM 2389 C C . ILE A 1 293 ? 73.166 67.697 25.655 1.00 22.97 310 ILE A C 1
ATOM 2390 O O . ILE A 1 293 ? 73.510 66.871 24.829 1.00 23.52 310 ILE A O 1
ATOM 2395 N N . TYR A 1 294 ? 71.890 68.073 25.780 1.00 22.93 311 TYR A N 1
ATOM 2396 C CA . TYR A 1 294 ? 70.907 67.593 24.829 1.00 23.65 311 TYR A CA 1
ATOM 2397 C C . TYR A 1 294 ? 71.196 68.028 23.408 1.00 23.42 311 TYR A C 1
ATOM 2398 O O . TYR A 1 294 ? 71.575 69.175 23.188 1.00 24.97 311 TYR A O 1
ATOM 2407 N N . PRO A 1 295 ? 71.050 67.119 22.440 1.00 22.58 312 PRO A N 1
ATOM 2408 C CA . PRO A 1 295 ? 71.097 67.526 21.045 1.00 23.02 312 PRO A CA 1
ATOM 2409 C C . PRO A 1 295 ? 70.066 68.587 20.698 1.00 23.54 312 PRO A C 1
ATOM 2410 O O . PRO A 1 295 ? 68.986 68.679 21.330 1.00 23.95 312 PRO A O 1
ATOM 2414 N N . LEU A 1 296 ? 70.375 69.374 19.675 1.00 24.06 313 LEU A N 1
ATOM 2415 C CA . LEU A 1 296 ? 69.453 70.402 19.210 1.00 25.14 313 LEU A CA 1
ATOM 2416 C C . LEU A 1 296 ? 68.085 69.835 18.844 1.00 24.87 313 LEU A C 1
ATOM 2417 O O . LEU A 1 296 ? 67.070 70.449 19.174 1.00 25.70 313 LEU A O 1
ATOM 2422 N N . ASN A 1 297 ? 68.026 68.674 18.199 1.00 25.17 314 ASN A N 1
ATOM 2423 C CA . ASN A 1 297 ? 66.755 68.097 17.784 1.00 26.01 314 ASN A CA 1
ATOM 2424 C C . ASN A 1 297 ? 65.879 67.775 19.004 1.00 25.90 314 ASN A C 1
ATOM 2425 O O . ASN A 1 297 ? 64.669 68.038 19.006 1.00 27.29 314 ASN A O 1
ATOM 2427 N N . THR A 1 298 ? 66.492 67.259 20.060 1.00 26.00 315 THR A N 1
ATOM 2428 C CA . THR A 1 298 ? 65.747 67.017 21.303 1.00 25.13 315 THR A CA 1
ATOM 2429 C C . THR A 1 298 ? 65.254 68.299 21.963 1.00 24.38 315 THR A C 1
ATOM 2430 O O . THR A 1 298 ? 64.091 68.366 22.407 1.00 24.54 315 THR A O 1
ATOM 2434 N N . LEU A 1 299 ? 66.097 69.331 21.992 1.00 24.21 316 LEU A N 1
ATOM 2435 C CA . LEU A 1 299 ? 65.695 70.620 22.531 1.00 24.31 316 LEU A CA 1
ATOM 2436 C C . LEU A 1 299 ? 64.516 71.230 21.767 1.00 24.62 316 LEU A C 1
ATOM 2437 O O . LEU A 1 299 ? 63.654 71.875 22.370 1.00 25.30 316 LEU A O 1
ATOM 2450 N N . ASP A 1 301 ? 62.200 69.501 20.093 1.00 25.37 318 ASP A N 1
ATOM 2451 C CA . ASP A 1 301 ? 61.037 68.672 20.458 1.00 26.31 318 ASP A CA 1
ATOM 2452 C C . ASP A 1 301 ? 60.498 69.227 21.800 1.00 25.74 318 ASP A C 1
ATOM 2453 O O . ASP A 1 301 ? 59.282 69.454 21.957 1.00 25.28 318 ASP A O 1
ATOM 2458 N N . LYS A 1 302 ? 61.392 69.499 22.753 1.00 25.75 319 LYS A N 1
ATOM 2459 C CA . LYS A 1 302 ? 60.947 70.013 24.052 1.00 25.64 319 LYS A CA 1
ATOM 2460 C C . LYS A 1 302 ? 60.320 71.384 23.930 1.00 25.07 319 LYS A C 1
ATOM 2461 O O . LYS A 1 302 ? 59.276 71.658 24.556 1.00 23.47 319 LYS A O 1
ATOM 2467 N N . TYR A 1 303 ? 60.939 72.267 23.166 1.00 25.35 320 TYR A N 1
ATOM 2468 C CA . TYR A 1 303 ? 60.370 73.611 22.926 1.00 25.19 320 TYR A CA 1
ATOM 2469 C C . TYR A 1 303 ? 58.932 73.513 22.423 1.00 25.49 320 TYR A C 1
ATOM 2470 O O . TYR A 1 303 ? 58.022 74.202 22.936 1.00 24.16 320 TYR A O 1
ATOM 2479 N N . GLU A 1 304 ? 58.700 72.661 21.430 1.00 24.07 321 GLU A N 1
ATOM 2480 C CA . GLU A 1 304 ? 57.351 72.548 20.845 1.00 25.13 321 GLU A CA 1
ATOM 2481 C C . GLU A 1 304 ? 56.344 71.952 21.832 1.00 25.00 321 GLU A C 1
ATOM 2482 O O . GLU A 1 304 ? 55.144 72.201 21.735 1.00 25.85 321 GLU A O 1
ATOM 2488 N N . LYS A 1 305 ? 56.840 71.169 22.784 1.00 25.23 322 LYS A N 1
ATOM 2489 C CA . LYS A 1 305 ? 55.989 70.522 23.782 1.00 24.04 322 LYS A CA 1
ATOM 2490 C C . LYS A 1 305 ? 55.981 71.245 25.119 1.00 24.53 322 LYS A C 1
ATOM 2491 O O . LYS A 1 305 ? 55.568 70.703 26.117 1.00 24.62 322 LYS A O 1
ATOM 2497 N N . SER A 1 306 ? 56.446 72.491 25.154 1.00 23.87 323 SER A N 1
ATOM 2498 C CA . SER A 1 306 ? 56.417 73.321 26.350 1.00 24.28 323 SER A CA 1
ATOM 2499 C C . SER A 1 306 ? 55.870 74.645 25.910 1.00 24.24 323 SER A C 1
ATOM 2500 O O . SER A 1 306 ? 54.677 74.853 26.065 1.00 23.16 323 SER A O 1
ATOM 2503 N N . VAL A 1 307 ? 56.712 75.486 25.295 1.00 23.58 324 VAL A N 1
ATOM 2504 C CA . VAL A 1 307 ? 56.277 76.768 24.773 1.00 24.22 324 VAL A CA 1
ATOM 2505 C C . VAL A 1 307 ? 55.086 76.566 23.816 1.00 23.40 324 VAL A C 1
ATOM 2506 O O . VAL A 1 307 ? 54.132 77.349 23.805 1.00 24.18 324 VAL A O 1
ATOM 2510 N N . GLY A 1 308 ? 55.098 75.496 23.026 1.00 23.42 325 GLY A N 1
ATOM 2511 C CA . GLY A 1 308 ? 53.986 75.188 22.110 1.00 23.79 325 GLY A CA 1
ATOM 2512 C C . GLY A 1 308 ? 52.764 74.516 22.695 1.00 23.80 325 GLY A C 1
ATOM 2513 O O . GLY A 1 308 ? 51.810 74.202 21.980 1.00 24.15 325 GLY A O 1
ATOM 2514 N N . ARG A 1 309 ? 52.824 74.288 24.002 1.00 23.77 326 ARG A N 1
ATOM 2515 C CA . ARG A 1 309 ? 51.754 73.723 24.820 1.00 23.38 326 ARG A CA 1
ATOM 2516 C C . ARG A 1 309 ? 51.433 74.670 26.008 1.00 23.89 326 ARG A C 1
ATOM 2517 O O . ARG A 1 309 ? 50.997 74.233 27.060 1.00 23.54 326 ARG A O 1
ATOM 2525 N N . ASN A 1 310 ? 51.612 75.981 25.818 1.00 24.18 327 ASN A N 1
ATOM 2526 C CA . ASN A 1 310 ? 51.172 76.965 26.804 1.00 23.80 327 ASN A CA 1
ATOM 2527 C C . ASN A 1 310 ? 51.888 76.854 28.134 1.00 23.93 327 ASN A C 1
ATOM 2528 O O . ASN A 1 310 ? 51.301 77.037 29.186 1.00 24.06 327 ASN A O 1
ATOM 2533 N N . ALA A 1 311 ? 53.181 76.527 28.099 1.00 23.97 328 ALA A N 1
ATOM 2534 C CA . ALA A 1 311 ? 54.011 76.510 29.273 1.00 24.73 328 ALA A CA 1
ATOM 2535 C C . ALA A 1 311 ? 55.314 77.297 28.990 1.00 26.23 328 ALA A C 1
ATOM 2536 O O . ALA A 1 311 ? 55.876 77.199 27.926 1.00 31.22 328 ALA A O 1
ATOM 2538 N N . THR A 1 312 ? 55.778 78.077 29.951 1.00 24.47 329 THR A N 1
ATOM 2539 C CA . THR A 1 312 ? 57.062 78.716 29.887 1.00 25.01 329 THR A CA 1
ATOM 2540 C C . THR A 1 312 ? 58.113 77.697 30.310 1.00 24.58 329 THR A C 1
ATOM 2541 O O . THR A 1 312 ? 57.977 77.007 31.327 1.00 24.59 329 THR A O 1
ATOM 2545 N N . LEU A 1 313 ? 59.185 77.617 29.534 1.00 24.49 330 LEU A N 1
ATOM 2546 C CA . LEU A 1 313 ? 60.234 76.622 29.681 1.00 24.02 330 LEU A CA 1
ATOM 2547 C C . LEU A 1 313 ? 61.446 77.215 30.375 1.00 24.21 330 LEU A C 1
ATOM 2548 O O . LEU A 1 313 ? 61.955 78.282 29.963 1.00 25.80 330 LEU A O 1
ATOM 2553 N N . ILE A 1 314 ? 61.951 76.504 31.386 1.00 23.89 331 ILE A N 1
ATOM 2554 C CA . ILE A 1 314 ? 63.136 76.896 32.095 1.00 24.89 331 ILE A CA 1
ATOM 2555 C C . ILE A 1 314 ? 64.269 75.891 31.848 1.00 24.20 331 ILE A C 1
ATOM 2556 O O . ILE A 1 314 ? 64.111 74.722 32.143 1.00 24.36 331 ILE A O 1
ATOM 2561 N N . LEU A 1 315 ? 65.377 76.366 31.305 1.00 24.76 332 LEU A N 1
ATOM 2562 C CA . LEU A 1 315 ? 66.524 75.532 31.099 1.00 24.50 332 LEU A CA 1
ATOM 2563 C C . LEU A 1 315 ? 67.517 75.612 32.252 1.00 26.05 332 LEU A C 1
ATOM 2564 O O . LEU A 1 315 ? 67.891 76.721 32.663 1.00 25.87 332 LEU A O 1
ATOM 2569 N N . GLY A 1 316 ? 67.993 74.464 32.720 1.00 25.28 333 GLY A N 1
ATOM 2570 C CA . GLY A 1 316 ? 69.014 74.423 33.776 1.00 24.37 333 GLY A CA 1
ATOM 2571 C C . GLY A 1 316 ? 70.407 74.433 33.214 1.00 22.98 333 GLY A C 1
ATOM 2572 O O . GLY A 1 316 ? 70.879 73.462 32.536 1.00 25.24 333 GLY A O 1
ATOM 2573 N N . LEU A 1 317 ? 71.072 75.540 33.488 1.00 23.61 334 LEU A N 1
ATOM 2574 C CA . LEU A 1 317 ? 72.425 75.756 32.999 1.00 23.04 334 LEU A CA 1
ATOM 2575 C C . LEU A 1 317 ? 73.429 75.643 34.145 1.00 25.06 334 LEU A C 1
ATOM 2576 O O . LEU A 1 317 ? 73.134 75.928 35.301 1.00 26.17 334 LEU A O 1
ATOM 2581 N N . THR A 1 318 ? 74.661 75.304 33.775 1.00 24.95 335 THR A N 1
ATOM 2582 C CA . THR A 1 318 ? 75.677 74.878 34.780 1.00 24.66 335 THR A CA 1
ATOM 2583 C C . THR A 1 318 ? 77.026 75.573 34.652 1.00 24.39 335 THR A C 1
ATOM 2584 O O . THR A 1 318 ? 77.937 75.070 33.918 1.00 25.99 335 THR A O 1
ATOM 2588 N N . PRO A 1 319 ? 77.202 76.677 35.388 1.00 25.05 336 PRO A N 1
ATOM 2589 C CA . PRO A 1 319 ? 78.561 77.296 35.355 1.00 24.75 336 PRO A CA 1
ATOM 2590 C C . PRO A 1 319 ? 79.557 76.319 35.969 1.00 26.45 336 PRO A C 1
ATOM 2591 O O . PRO A 1 319 ? 79.254 75.578 36.888 1.00 25.25 336 PRO A O 1
ATOM 2595 N N . ASP A 1 320 ? 80.749 76.354 35.422 1.00 25.07 337 ASP A N 1
ATOM 2596 C CA . ASP A 1 320 ? 81.825 75.415 35.771 1.00 26.16 337 ASP A CA 1
ATOM 2597 C C . ASP A 1 320 ? 82.741 75.955 36.867 1.00 25.05 337 ASP A C 1
ATOM 2598 O O . ASP A 1 320 ? 82.535 77.052 37.382 1.00 24.90 337 ASP A O 1
ATOM 2603 N N . PRO A 1 321 ? 83.736 75.177 37.291 1.00 24.30 338 PRO A N 1
ATOM 2604 C CA . PRO A 1 321 ? 84.584 75.665 38.410 1.00 25.27 338 PRO A CA 1
ATOM 2605 C C . PRO A 1 321 ? 85.487 76.852 38.084 1.00 26.40 338 PRO A C 1
ATOM 2606 O O . PRO A 1 321 ? 86.095 77.414 38.990 1.00 27.28 338 PRO A O 1
ATOM 2610 N N . THR A 1 322 ? 85.563 77.243 36.828 1.00 25.90 339 THR A N 1
ATOM 2611 C CA . THR A 1 322 ? 86.267 78.455 36.471 1.00 25.95 339 THR A CA 1
ATOM 2612 C C . THR A 1 322 ? 85.351 79.676 36.544 1.00 26.46 339 THR A C 1
ATOM 2613 O O . THR A 1 322 ? 85.833 80.804 36.623 1.00 28.18 339 THR A O 1
ATOM 2617 N N . GLY A 1 323 ? 84.038 79.454 36.611 1.00 25.41 340 GLY A N 1
ATOM 2618 C CA . GLY A 1 323 ? 83.050 80.526 36.672 1.00 24.84 340 GLY A CA 1
ATOM 2619 C C . GLY A 1 323 ? 82.444 80.906 35.347 1.00 24.10 340 GLY A C 1
ATOM 2620 O O . GLY A 1 323 ? 81.981 82.034 35.180 1.00 25.90 340 GLY A O 1
ATOM 2621 N N . LEU A 1 324 ? 82.437 79.967 34.403 1.00 24.01 341 LEU A N 1
ATOM 2622 C CA . LEU A 1 324 ? 81.880 80.213 33.088 1.00 24.54 341 LEU A CA 1
ATOM 2623 C C . LEU A 1 324 ? 80.915 79.093 32.655 1.00 24.66 341 LEU A C 1
ATOM 2624 O O . LEU A 1 324 ? 81.074 77.942 33.071 1.00 25.51 341 LEU A O 1
ATOM 2629 N N . ILE A 1 325 ? 79.966 79.434 31.774 1.00 25.33 342 ILE A N 1
ATOM 2630 C CA . ILE A 1 325 ? 79.170 78.408 31.102 1.00 25.37 342 ILE A CA 1
ATOM 2631 C C . ILE A 1 325 ? 80.118 77.755 30.068 1.00 24.54 342 ILE A C 1
ATOM 2632 O O . ILE A 1 325 ? 80.748 78.455 29.240 1.00 25.16 342 ILE A O 1
ATOM 2637 N N . PRO A 1 326 ? 80.240 76.409 30.101 1.00 24.65 343 PRO A N 1
ATOM 2638 C CA . PRO A 1 326 ? 81.157 75.740 29.167 1.00 24.94 343 PRO A CA 1
ATOM 2639 C C . PRO A 1 326 ? 80.889 76.051 27.703 1.00 24.09 343 PRO A C 1
ATOM 2640 O O . PRO A 1 326 ? 79.747 76.252 27.317 1.00 24.65 343 PRO A O 1
ATOM 2644 N N . ALA A 1 327 ? 81.943 76.099 26.895 1.00 24.75 344 ALA A N 1
ATOM 2645 C CA . ALA A 1 327 ? 81.818 76.473 25.502 1.00 25.07 344 ALA A CA 1
ATOM 2646 C C . ALA A 1 327 ? 80.800 75.656 24.729 1.00 25.65 344 ALA A C 1
ATOM 2647 O O . ALA A 1 327 ? 80.066 76.178 23.883 1.00 25.58 344 ALA A O 1
ATOM 2649 N N . GLY A 1 328 ? 80.807 74.341 24.941 1.00 26.77 345 GLY A N 1
ATOM 2650 C CA . GLY A 1 328 ? 79.882 73.475 24.236 1.00 25.88 345 GLY A CA 1
ATOM 2651 C C . GLY A 1 328 ? 78.421 73.752 24.554 1.00 25.15 345 GLY A C 1
ATOM 2652 O O . GLY A 1 328 ? 77.574 73.742 23.673 1.00 25.04 345 GLY A O 1
ATOM 2653 N N . ASP A 1 329 ? 78.167 73.979 25.832 1.00 24.30 346 ASP A N 1
ATOM 2654 C CA . ASP A 1 329 ? 76.845 74.340 26.299 1.00 24.01 346 ASP A CA 1
ATOM 2655 C C . ASP A 1 329 ? 76.376 75.633 25.633 1.00 24.45 346 ASP A C 1
ATOM 2656 O O . ASP A 1 329 ? 75.269 75.752 25.153 1.00 23.69 346 ASP A O 1
ATOM 2661 N N . ALA A 1 330 ? 77.236 76.642 25.670 1.00 24.12 347 ALA A N 1
ATOM 2662 C CA . ALA A 1 330 ? 76.931 77.951 25.058 1.00 25.52 347 ALA A CA 1
ATOM 2663 C C . ALA A 1 330 ? 76.642 77.830 23.568 1.00 25.09 347 ALA A C 1
ATOM 2664 O O . ALA A 1 330 ? 75.724 78.476 23.028 1.00 25.36 347 ALA A O 1
ATOM 2666 N N . GLN A 1 331 ? 77.410 76.998 22.886 1.00 24.40 348 GLN A N 1
ATOM 2667 C CA . GLN A 1 331 ? 77.198 76.822 21.452 1.00 25.14 348 GLN A CA 1
ATOM 2668 C C . GLN A 1 331 ? 75.838 76.171 21.222 1.00 24.29 348 GLN A C 1
ATOM 2669 O O . GLN A 1 331 ? 75.132 76.563 20.331 1.00 24.51 348 GLN A O 1
ATOM 2675 N N . ARG A 1 332 ? 75.505 75.144 21.995 1.00 23.62 349 ARG A N 1
ATOM 2676 C CA . ARG A 1 332 ? 74.213 74.449 21.836 1.00 24.07 349 ARG A CA 1
ATOM 2677 C C . ARG A 1 332 ? 73.033 75.381 22.084 1.00 24.39 349 ARG A C 1
ATOM 2678 O O . ARG A 1 332 ? 71.999 75.287 21.426 1.00 24.24 349 ARG A O 1
ATOM 2686 N N . LEU A 1 333 ? 73.166 76.218 23.099 1.00 24.61 350 LEU A N 1
ATOM 2687 C CA . LEU A 1 333 ? 72.184 77.235 23.401 1.00 24.51 350 LEU A CA 1
ATOM 2688 C C . LEU A 1 333 ? 71.988 78.180 22.222 1.00 24.34 350 LEU A C 1
ATOM 2689 O O . LEU A 1 333 ? 70.846 78.494 21.873 1.00 24.27 350 LEU A O 1
ATOM 2694 N N . LYS A 1 334 ? 73.081 78.627 21.622 1.00 25.15 351 LYS A N 1
ATOM 2695 C CA . LYS A 1 334 ? 72.987 79.507 20.460 1.00 25.09 351 LYS A CA 1
ATOM 2696 C C . LYS A 1 334 ? 72.269 78.782 19.333 1.00 25.18 351 LYS A C 1
ATOM 2697 O O . LYS A 1 334 ? 71.395 79.346 18.642 1.00 24.72 351 LYS A O 1
ATOM 2703 N N . GLU A 1 335 ? 72.644 77.522 19.107 1.00 24.77 352 GLU A N 1
ATOM 2704 C CA . GLU A 1 335 ? 71.996 76.734 18.070 1.00 24.10 352 GLU A CA 1
ATOM 2705 C C . GLU A 1 335 ? 70.461 76.647 18.298 1.00 23.96 352 GLU A C 1
ATOM 2706 O O . GLU A 1 335 ? 69.687 76.689 17.332 1.00 22.94 352 GLU A O 1
ATOM 2720 N N . GLY A 1 337 ? 68.428 78.844 19.953 1.00 25.64 354 GLY A N 1
ATOM 2721 C CA . GLY A 1 337 ? 67.846 80.130 19.627 1.00 24.83 354 GLY A CA 1
ATOM 2722 C C . GLY A 1 337 ? 67.816 80.356 18.141 1.00 24.31 354 GLY A C 1
ATOM 2723 O O . GLY A 1 337 ? 66.809 80.838 17.603 1.00 25.02 354 GLY A O 1
ATOM 2724 N N . ASP A 1 338 ? 68.906 80.015 17.448 1.00 24.42 355 ASP A N 1
ATOM 2725 C CA . ASP A 1 338 ? 68.950 80.185 15.990 1.00 23.29 355 ASP A CA 1
ATOM 2726 C C . ASP A 1 338 ? 67.886 79.340 15.263 1.00 23.78 355 ASP A C 1
ATOM 2727 O O . ASP A 1 338 ? 67.294 79.793 14.261 1.00 24.40 355 ASP A O 1
ATOM 2732 N N . GLU A 1 339 ? 67.613 78.143 15.802 1.00 24.16 356 GLU A N 1
ATOM 2733 C CA . GLU A 1 339 ? 66.705 77.224 15.178 1.00 25.03 356 GLU A CA 1
ATOM 2734 C C . GLU A 1 339 ? 65.257 77.641 15.480 1.00 24.82 356 GLU A C 1
ATOM 2735 O O . GLU A 1 339 ? 64.389 77.535 14.619 1.00 25.25 356 GLU A O 1
ATOM 2741 N N . ILE A 1 340 ? 64.999 78.162 16.667 1.00 24.71 357 ILE A N 1
ATOM 2742 C CA . ILE A 1 340 ? 63.671 78.701 16.966 1.00 24.79 357 ILE A CA 1
ATOM 2743 C C . ILE A 1 340 ? 63.385 79.830 16.006 1.00 25.28 357 ILE A C 1
ATOM 2744 O O . ILE A 1 340 ? 62.287 79.905 15.432 1.00 24.98 357 ILE A O 1
ATOM 2749 N N . ASN A 1 341 ? 64.372 80.706 15.799 1.00 25.48 358 ASN A N 1
ATOM 2750 C CA . ASN A 1 341 ? 64.189 81.795 14.843 1.00 26.25 358 ASN A CA 1
ATOM 2751 C C . ASN A 1 341 ? 64.030 81.309 13.418 1.00 26.29 358 ASN A C 1
ATOM 2752 O O . ASN A 1 341 ? 63.168 81.813 12.678 1.00 26.58 358 ASN A O 1
ATOM 2757 N N . ARG A 1 342 ? 64.843 80.332 13.027 1.00 25.48 359 ARG A N 1
ATOM 2758 C CA . ARG A 1 342 ? 64.726 79.793 11.680 1.00 26.04 359 ARG A CA 1
ATOM 2759 C C . ARG A 1 342 ? 63.321 79.239 11.388 1.00 26.30 359 ARG A C 1
ATOM 2760 O O . ARG A 1 342 ? 62.751 79.464 10.297 1.00 26.98 359 ARG A O 1
ATOM 2768 N N . ARG A 1 343 ? 62.757 78.516 12.349 1.00 26.17 360 ARG A N 1
ATOM 2769 C CA . ARG A 1 343 ? 61.457 77.906 12.131 1.00 26.34 360 ARG A CA 1
ATOM 2770 C C . ARG A 1 343 ? 60.298 78.883 12.226 1.00 27.19 360 ARG A C 1
ATOM 2771 O O . ARG A 1 343 ? 59.412 78.869 11.353 1.00 27.76 360 ARG A O 1
ATOM 2779 N N . PHE A 1 344 ? 60.335 79.762 13.225 1.00 27.05 361 PHE A N 1
ATOM 2780 C CA . PHE A 1 344 ? 59.159 80.506 13.567 1.00 28.17 361 PHE A CA 1
ATOM 2781 C C . PHE A 1 344 ? 59.215 82.019 13.510 1.00 29.59 361 PHE A C 1
ATOM 2782 O O . PHE A 1 344 ? 58.208 82.635 13.788 1.00 29.52 361 PHE A O 1
ATOM 2790 N N . SER A 1 345 ? 60.315 82.641 13.100 1.00 30.16 362 SER A N 1
ATOM 2791 C CA . SER A 1 345 ? 60.342 84.100 13.150 1.00 32.02 362 SER A CA 1
ATOM 2792 C C . SER A 1 345 ? 59.629 84.772 11.996 1.00 32.10 362 SER A C 1
ATOM 2793 O O . SER A 1 345 ? 59.081 85.872 12.163 1.00 34.08 362 SER A O 1
ATOM 2796 N N . SER A 1 346 ? 59.569 84.094 10.855 1.00 31.90 363 SER A N 1
ATOM 2797 C CA A SER A 1 346 ? 58.975 84.671 9.665 0.50 31.56 363 SER A CA 1
ATOM 2798 C CA B SER A 1 346 ? 58.987 84.658 9.647 0.50 31.44 363 SER A CA 1
ATOM 2799 C C . SER A 1 346 ? 57.924 83.753 9.052 1.00 30.90 363 SER A C 1
ATOM 2800 O O . SER A 1 346 ? 58.240 82.865 8.300 1.00 30.79 363 SER A O 1
ATOM 2805 N N . PRO A 1 347 ? 56.643 83.984 9.380 1.00 30.01 364 PRO A N 1
ATOM 2806 C CA . PRO A 1 347 ? 55.592 83.130 8.815 1.00 29.58 364 PRO A CA 1
ATOM 2807 C C . PRO A 1 347 ? 55.262 83.374 7.363 1.00 28.73 364 PRO A C 1
ATOM 2808 O O . PRO A 1 347 ? 55.621 84.408 6.801 1.00 29.36 364 PRO A O 1
ATOM 2812 N N . ILE A 1 348 ? 54.592 82.397 6.753 1.00 27.54 365 ILE A N 1
ATOM 2813 C CA . ILE A 1 348 ? 54.129 82.536 5.383 1.00 26.50 365 ILE A CA 1
ATOM 2814 C C . ILE A 1 348 ? 53.097 83.650 5.388 1.00 26.88 365 ILE A C 1
ATOM 2815 O O . ILE A 1 348 ? 53.042 84.474 4.464 1.00 27.59 365 ILE A O 1
ATOM 2820 N N . ALA A 1 349 ? 52.233 83.627 6.383 1.00 25.92 366 ALA A N 1
ATOM 2821 C CA . ALA A 1 349 ? 51.188 84.618 6.551 1.00 26.38 366 ALA A CA 1
ATOM 2822 C C . ALA A 1 349 ? 50.753 84.601 7.999 1.00 26.64 366 ALA A C 1
ATOM 2823 O O . ALA A 1 349 ? 51.001 83.629 8.705 1.00 26.00 366 ALA A O 1
ATOM 2825 N N . ARG A 1 350 ? 50.119 85.688 8.422 1.00 27.78 367 ARG A N 1
ATOM 2826 C CA . ARG A 1 350 ? 49.612 85.837 9.778 1.00 28.63 367 ARG A CA 1
ATOM 2827 C C . ARG A 1 350 ? 48.323 86.652 9.762 1.00 28.50 367 ARG A C 1
ATOM 2828 O O . ARG A 1 350 ? 48.093 87.464 8.865 1.00 28.47 367 ARG A O 1
ATOM 2836 N N . ILE A 1 351 ? 47.467 86.407 10.741 1.00 28.61 368 ILE A N 1
ATOM 2837 C CA . ILE A 1 351 ? 46.208 87.130 10.886 1.00 28.89 368 ILE A CA 1
ATOM 2838 C C . ILE A 1 351 ? 45.827 87.100 12.366 1.00 29.27 368 ILE A C 1
ATOM 2839 O O . ILE A 1 351 ? 46.347 86.284 13.123 1.00 29.10 368 ILE A O 1
ATOM 2844 N N . SER A 1 352 ? 44.977 88.034 12.774 1.00 29.03 369 SER A N 1
ATOM 2845 C CA . SER A 1 352 ? 44.494 88.130 14.147 1.00 29.57 369 SER A CA 1
ATOM 2846 C C . SER A 1 352 ? 43.039 88.598 14.131 1.00 29.33 369 SER A C 1
ATOM 2847 O O . SER A 1 352 ? 42.537 89.092 13.110 1.00 28.40 369 SER A O 1
ATOM 2850 N N . GLY A 1 353 ? 42.350 88.440 15.251 1.00 29.08 370 GLY A N 1
ATOM 2851 C CA . GLY A 1 353 ? 40.977 88.918 15.340 1.00 29.24 370 GLY A CA 1
ATOM 2852 C C . GLY A 1 353 ? 40.242 88.380 16.539 1.00 29.49 370 GLY A C 1
ATOM 2853 O O . GLY A 1 353 ? 40.653 87.361 17.116 1.00 28.77 370 GLY A O 1
ATOM 2854 N N . GLN A 1 354 ? 39.169 89.081 16.914 1.00 29.67 371 GLN A N 1
ATOM 2855 C CA . GLN A 1 354 ? 38.296 88.655 17.992 1.00 30.04 371 GLN A CA 1
ATOM 2856 C C . GLN A 1 354 ? 37.142 87.958 17.309 1.00 29.95 371 GLN A C 1
ATOM 2857 O O . GLN A 1 354 ? 36.070 88.531 17.101 1.00 29.93 371 GLN A O 1
ATOM 2863 N N . LYS A 1 355 ? 37.395 86.723 16.897 1.00 29.68 372 LYS A N 1
ATOM 2864 C CA . LYS A 1 355 ? 36.459 85.955 16.110 1.00 29.98 372 LYS A CA 1
ATOM 2865 C C . LYS A 1 355 ? 36.566 84.476 16.402 1.00 29.87 372 LYS A C 1
ATOM 2866 O O . LYS A 1 355 ? 37.585 84.022 16.921 1.00 29.61 372 LYS A O 1
ATOM 2869 N N . LYS A 1 356 ? 35.514 83.737 16.080 1.00 29.59 373 LYS A N 1
ATOM 2870 C CA . LYS A 1 356 ? 35.483 82.290 16.234 1.00 30.47 373 LYS A CA 1
ATOM 2871 C C . LYS A 1 356 ? 36.037 81.578 14.992 1.00 30.75 373 LYS A C 1
ATOM 2872 O O . LYS A 1 356 ? 36.313 80.380 15.026 1.00 32.01 373 LYS A O 1
ATOM 2876 N N . SER A 1 357 ? 36.209 82.309 13.897 1.00 30.89 374 SER A N 1
ATOM 2877 C CA . SER A 1 357 ? 36.785 81.754 12.670 1.00 31.34 374 SER A CA 1
ATOM 2878 C C . SER A 1 357 ? 37.729 82.784 12.052 1.00 30.79 374 SER A C 1
ATOM 2879 O O . SER A 1 357 ? 37.394 83.971 11.982 1.00 31.03 374 SER A O 1
ATOM 2882 N N . LEU A 1 358 ? 38.906 82.325 11.627 1.00 29.92 375 LEU A N 1
ATOM 2883 C CA . LEU A 1 358 ? 39.912 83.164 10.966 1.00 29.59 375 LEU A CA 1
ATOM 2884 C C . LEU A 1 358 ? 40.459 82.389 9.782 1.00 29.88 375 LEU A C 1
ATOM 2885 O O . LEU A 1 358 ? 40.873 81.244 9.917 1.00 28.67 375 LEU A O 1
ATOM 2890 N N . THR A 1 359 ? 40.421 83.015 8.613 1.00 30.73 376 THR A N 1
ATOM 2891 C CA . THR A 1 359 ? 40.914 82.395 7.396 1.00 31.55 376 THR A CA 1
ATOM 2892 C C . THR A 1 359 ? 42.217 83.092 7.008 1.00 31.89 376 THR A C 1
ATOM 2893 O O . THR A 1 359 ? 42.260 84.327 6.893 1.00 32.67 376 THR A O 1
ATOM 2897 N N . LEU A 1 360 ? 43.258 82.284 6.820 1.00 31.44 377 LEU A N 1
ATOM 2898 C CA A LEU A 1 360 ? 44.564 82.770 6.437 0.50 31.53 377 LEU A CA 1
ATOM 2899 C CA B LEU A 1 360 ? 44.584 82.753 6.408 0.50 31.81 377 LEU A CA 1
ATOM 2900 C C . LEU A 1 360 ? 44.803 82.466 4.946 1.00 32.24 377 LEU A C 1
ATOM 2901 O O . LEU A 1 360 ? 44.958 81.319 4.563 1.00 31.89 377 LEU A O 1
ATOM 2910 N N . LYS A 1 361 ? 44.796 83.505 4.119 1.00 32.97 378 LYS A N 1
ATOM 2911 C CA . LYS A 1 361 ? 45.075 83.332 2.696 1.00 34.36 378 LYS A CA 1
ATOM 2912 C C . LYS A 1 361 ? 46.598 83.275 2.602 1.00 35.79 378 LYS A C 1
ATOM 2913 O O . LYS A 1 361 ? 47.300 84.022 3.308 1.00 35.79 378 LYS A O 1
ATOM 2916 N N . LEU A 1 362 ? 47.122 82.363 1.785 1.00 36.76 379 LEU A N 1
ATOM 2917 C CA . LEU A 1 362 ? 48.576 82.206 1.699 1.00 37.59 379 LEU A CA 1
ATOM 2918 C C . LEU A 1 362 ? 49.249 82.990 0.561 1.00 38.55 379 LEU A C 1
ATOM 2919 O O . LEU A 1 362 ? 50.488 83.078 0.535 1.00 39.79 379 LEU A O 1
ATOM 2924 N N . GLY A 1 363 ? 48.468 83.560 -0.351 1.00 38.37 380 GLY A N 1
ATOM 2925 C CA . GLY A 1 363 ? 49.014 84.350 -1.459 1.00 38.68 380 GLY A CA 1
ATOM 2926 C C . GLY A 1 363 ? 49.218 83.532 -2.723 1.00 38.16 380 GLY A C 1
ATOM 2927 O O . GLY A 1 363 ? 49.024 84.031 -3.843 1.00 39.92 380 GLY A O 1
ATOM 2928 N N . LYS A 1 364 ? 49.654 82.289 -2.558 1.00 37.29 381 LYS A N 1
ATOM 2929 C CA . LYS A 1 364 ? 49.810 81.371 -3.665 1.00 36.90 381 LYS A CA 1
ATOM 2930 C C . LYS A 1 364 ? 49.808 79.981 -3.075 1.00 35.42 381 LYS A C 1
ATOM 2931 O O . LYS A 1 364 ? 50.115 79.807 -1.880 1.00 34.23 381 LYS A O 1
ATOM 2937 N N . GLU A 1 365 ? 49.455 79.002 -3.905 1.00 34.03 382 GLU A N 1
ATOM 2938 C CA . GLU A 1 365 ? 49.486 77.620 -3.475 1.00 33.13 382 GLU A CA 1
ATOM 2939 C C . GLU A 1 365 ? 50.910 77.286 -3.092 1.00 31.98 382 GLU A C 1
ATOM 2940 O O . GLU A 1 365 ? 51.834 77.537 -3.862 1.00 31.50 382 GLU A O 1
ATOM 2946 N N . GLN A 1 366 ? 51.083 76.757 -1.880 1.00 30.61 383 GLN A N 1
ATOM 2947 C CA . GLN A 1 366 ? 52.395 76.380 -1.404 1.00 29.74 383 GLN A CA 1
ATOM 2948 C C . GLN A 1 366 ? 52.307 75.422 -0.234 1.00 29.45 383 GLN A C 1
ATOM 2949 O O . GLN A 1 366 ? 51.237 75.198 0.335 1.00 29.76 383 GLN A O 1
ATOM 2955 N N . SER A 1 367 ? 53.460 74.894 0.137 1.00 28.30 384 SER A N 1
ATOM 2956 C CA A SER A 1 367 ? 53.563 73.930 1.217 0.50 28.40 384 SER A CA 1
ATOM 2957 C CA B SER A 1 367 ? 53.574 73.939 1.225 0.50 28.34 384 SER A CA 1
ATOM 2958 C C . SER A 1 367 ? 53.360 74.579 2.594 1.00 27.56 384 SER A C 1
ATOM 2959 O O . SER A 1 367 ? 53.801 75.713 2.842 1.00 28.53 384 SER A O 1
ATOM 2964 N N . VAL A 1 368 ? 52.699 73.853 3.487 1.00 27.02 385 VAL A N 1
ATOM 2965 C CA A VAL A 1 368 ? 52.481 74.315 4.865 0.50 25.47 385 VAL A CA 1
ATOM 2966 C CA B VAL A 1 368 ? 52.503 74.311 4.865 0.50 26.17 385 VAL A CA 1
ATOM 2967 C C . VAL A 1 368 ? 52.517 73.090 5.769 1.00 26.14 385 VAL A C 1
ATOM 2968 O O . VAL A 1 368 ? 51.934 72.074 5.422 1.00 26.34 385 VAL A O 1
ATOM 2975 N N . ASN A 1 369 ? 53.211 73.175 6.911 1.00 26.37 386 ASN A N 1
ATOM 2976 C CA . ASN A 1 369 ? 53.228 72.046 7.869 1.00 26.06 386 ASN A CA 1
ATOM 2977 C C . ASN A 1 369 ? 53.179 72.439 9.344 1.00 27.00 386 ASN A C 1
ATOM 2978 O O . ASN A 1 369 ? 53.228 71.573 10.235 1.00 26.25 386 ASN A O 1
ATOM 2983 N N . TYR A 1 370 ? 53.104 73.739 9.610 1.00 26.18 387 TYR A N 1
ATOM 2984 C CA . TYR A 1 370 ? 53.025 74.224 10.973 1.00 26.00 387 TYR A CA 1
ATOM 2985 C C . TYR A 1 370 ? 52.145 75.436 11.049 1.00 25.89 387 TYR A C 1
ATOM 2986 O O . TYR A 1 370 ? 51.984 76.183 10.101 1.00 25.64 387 TYR A O 1
ATOM 2995 N N . CYS A 1 371 ? 51.519 75.590 12.207 1.00 25.00 388 CYS A N 1
ATOM 2996 C CA A CYS A 1 371 ? 50.710 76.758 12.527 0.50 24.14 388 CYS A CA 1
ATOM 2997 C CA B CYS A 1 371 ? 50.822 76.824 12.479 0.50 25.58 388 CYS A CA 1
ATOM 2998 C C . CYS A 1 371 ? 50.995 77.153 13.956 1.00 24.89 388 CYS A C 1
ATOM 2999 O O . CYS A 1 371 ? 51.328 76.297 14.772 1.00 24.77 388 CYS A O 1
ATOM 3004 N N . ILE A 1 372 ? 50.842 78.435 14.264 1.00 24.96 389 ILE A N 1
ATOM 3005 C CA . ILE A 1 372 ? 50.949 78.928 15.620 1.00 25.18 389 ILE A CA 1
ATOM 3006 C C . ILE A 1 372 ? 49.649 79.662 15.865 1.00 25.25 389 ILE A C 1
ATOM 3007 O O . ILE A 1 372 ? 49.151 80.323 14.961 1.00 25.36 389 ILE A O 1
ATOM 3012 N N . ILE A 1 373 ? 49.084 79.468 17.061 1.00 24.57 390 ILE A N 1
ATOM 3013 C CA . ILE A 1 373 ? 47.874 80.177 17.479 1.00 24.45 390 ILE A CA 1
ATOM 3014 C C . ILE A 1 373 ? 48.182 80.751 18.840 1.00 24.87 390 ILE A C 1
ATOM 3015 O O . ILE A 1 373 ? 48.794 80.078 19.663 1.00 24.00 390 ILE A O 1
ATOM 3020 N N . GLN A 1 374 ? 47.809 82.003 19.064 1.00 24.37 391 GLN A N 1
ATOM 3021 C CA . GLN A 1 374 ? 47.998 82.643 20.366 1.00 24.71 391 GLN A CA 1
ATOM 3022 C C . GLN A 1 374 ? 46.766 83.426 20.753 1.00 24.64 391 GLN A C 1
ATOM 3023 O O . GLN A 1 374 ? 46.233 84.171 19.930 1.00 24.16 391 GLN A O 1
ATOM 3029 N N . GLU A 1 375 ? 46.311 83.239 21.995 1.00 24.31 392 GLU A N 1
ATOM 3030 C CA . GLU A 1 375 ? 45.249 84.044 22.562 1.00 24.63 392 GLU A CA 1
ATOM 3031 C C . GLU A 1 375 ? 45.877 85.250 23.271 1.00 24.47 392 GLU A C 1
ATOM 3032 O O . GLU A 1 375 ? 47.053 85.221 23.616 1.00 25.68 392 GLU A O 1
ATOM 3038 N N . ASN A 1 376 ? 45.085 86.318 23.450 1.00 25.53 393 ASN A N 1
ATOM 3039 C CA . ASN A 1 376 ? 45.504 87.482 24.236 1.00 26.05 393 ASN A CA 1
ATOM 3040 C C . ASN A 1 376 ? 45.333 87.038 25.713 1.00 25.52 393 ASN A C 1
ATOM 3041 O O . ASN A 1 376 ? 44.256 87.131 26.295 1.00 25.87 393 ASN A O 1
ATOM 3046 N N . ILE A 1 377 ? 46.397 86.481 26.266 1.00 26.85 394 ILE A N 1
ATOM 3047 C CA . ILE A 1 377 ? 46.352 85.852 27.584 1.00 27.07 394 ILE A CA 1
ATOM 3048 C C . ILE A 1 377 ? 45.809 86.711 28.739 1.00 27.48 394 ILE A C 1
ATOM 3049 O O . ILE A 1 377 ? 45.192 86.177 29.669 1.00 26.85 394 ILE A O 1
ATOM 3054 N N . LYS A 1 378 ? 45.962 88.033 28.661 1.00 27.80 395 LYS A N 1
ATOM 3055 C CA . LYS A 1 378 ? 45.397 88.913 29.679 1.00 27.72 395 LYS A CA 1
ATOM 3056 C C . LYS A 1 378 ? 43.872 88.754 29.820 1.00 27.31 395 LYS A C 1
ATOM 3057 O O . LYS A 1 378 ? 43.313 89.043 30.867 1.00 27.82 395 LYS A O 1
ATOM 3062 N N . ASN A 1 379 ? 43.211 88.344 28.741 1.00 26.75 396 ASN A N 1
ATOM 3063 C CA . ASN A 1 379 ? 41.779 88.115 28.728 1.00 27.27 396 ASN A CA 1
ATOM 3064 C C . ASN A 1 379 ? 41.329 86.663 28.946 1.00 26.81 396 ASN A C 1
ATOM 3065 O O . ASN A 1 379 ? 40.152 86.366 28.812 1.00 27.13 396 ASN A O 1
ATOM 3070 N N . GLY A 1 380 ? 42.264 85.792 29.306 1.00 26.48 397 GLY A N 1
ATOM 3071 C CA . GLY A 1 380 ? 41.955 84.402 29.675 1.00 26.43 397 GLY A CA 1
ATOM 3072 C C . GLY A 1 380 ? 42.061 83.373 28.584 1.00 26.63 397 GLY A C 1
ATOM 3073 O O . GLY A 1 380 ? 42.398 83.697 27.449 1.00 27.34 397 GLY A O 1
ATOM 3074 N N . GLU A 1 381 ? 41.799 82.119 28.960 1.00 25.27 398 GLU A N 1
ATOM 3075 C CA . GLU A 1 381 ? 41.779 80.987 28.065 1.00 24.37 398 GLU A CA 1
ATOM 3076 C C . GLU A 1 381 ? 40.330 80.781 27.663 1.00 24.86 398 GLU A C 1
ATOM 3077 O O . GLU A 1 381 ? 39.527 80.135 28.355 1.00 24.70 398 GLU A O 1
ATOM 3083 N N . ARG A 1 382 ? 39.975 81.348 26.509 1.00 23.84 399 ARG A N 1
ATOM 3084 C CA . ARG A 1 382 ? 38.601 81.301 26.030 1.00 23.80 399 ARG A CA 1
ATOM 3085 C C . ARG A 1 382 ? 38.319 80.139 25.110 1.00 24.26 399 ARG A C 1
ATOM 3086 O O . ARG A 1 382 ? 37.222 79.609 25.095 1.00 23.97 399 ARG A O 1
ATOM 3094 N N . ILE A 1 383 ? 39.315 79.761 24.319 1.00 23.83 400 ILE A N 1
ATOM 3095 C CA . ILE A 1 383 ? 39.191 78.683 23.358 1.00 23.89 400 ILE A CA 1
ATOM 3096 C C . ILE A 1 383 ? 39.152 77.345 24.097 1.00 24.11 400 ILE A C 1
ATOM 3097 O O . ILE A 1 383 ? 39.983 77.099 24.973 1.00 24.89 400 ILE A O 1
ATOM 3102 N N . ARG A 1 384 ? 38.141 76.530 23.793 1.00 24.61 401 ARG A N 1
ATOM 3103 C CA . ARG A 1 384 ? 37.996 75.197 24.388 1.00 24.36 401 ARG A CA 1
ATOM 3104 C C . ARG A 1 384 ? 38.117 74.076 23.388 1.00 24.50 401 ARG A C 1
ATOM 3105 O O . ARG A 1 384 ? 38.477 72.980 23.771 1.00 25.61 401 ARG A O 1
ATOM 3113 N N . GLN A 1 385 ? 37.754 74.317 22.130 1.00 25.32 402 GLN A N 1
ATOM 3114 C CA A GLN A 1 385 ? 37.882 73.311 21.069 0.50 25.51 402 GLN A CA 1
ATOM 3115 C CA B GLN A 1 385 ? 37.882 73.316 21.079 0.50 25.57 402 GLN A CA 1
ATOM 3116 C C . GLN A 1 385 ? 38.156 74.069 19.777 1.00 25.54 402 GLN A C 1
ATOM 3117 O O . GLN A 1 385 ? 37.486 75.056 19.498 1.00 26.37 402 GLN A O 1
ATOM 3128 N N . TYR A 1 386 ? 39.137 73.616 18.998 1.00 25.26 403 TYR A N 1
ATOM 3129 C CA . TYR A 1 386 ? 39.420 74.251 17.709 1.00 25.22 403 TYR A CA 1
ATOM 3130 C C . TYR A 1 386 ? 39.874 73.247 16.665 1.00 25.34 403 TYR A C 1
ATOM 3131 O O . TYR A 1 386 ? 40.303 72.138 16.975 1.00 24.69 403 TYR A O 1
ATOM 3140 N N . GLN A 1 387 ? 39.745 73.641 15.405 1.00 26.19 404 GLN A N 1
ATOM 3141 C CA . GLN A 1 387 ? 40.220 72.817 14.304 1.00 27.27 404 GLN A CA 1
ATOM 3142 C C . GLN A 1 387 ? 40.955 73.711 13.322 1.00 26.66 404 GLN A C 1
ATOM 3143 O O . GLN A 1 387 ? 40.636 74.884 13.210 1.00 26.60 404 GLN A O 1
ATOM 3149 N N . ILE A 1 388 ? 41.965 73.163 12.651 1.00 26.58 405 ILE A N 1
ATOM 3150 C CA . ILE A 1 388 ? 42.634 73.903 11.590 1.00 26.73 405 ILE A CA 1
ATOM 3151 C C . ILE A 1 388 ? 42.439 73.102 10.310 1.00 26.26 405 ILE A C 1
ATOM 3152 O O . ILE A 1 388 ? 42.641 71.881 10.287 1.00 26.49 405 ILE A O 1
ATOM 3157 N N . GLU A 1 389 ? 41.982 73.794 9.274 1.00 26.21 406 GLU A N 1
ATOM 3158 C CA . GLU A 1 389 ? 41.759 73.214 7.953 1.00 26.49 406 GLU A CA 1
ATOM 3159 C C . GLU A 1 389 ? 42.671 73.889 6.959 1.00 26.78 406 GLU A C 1
ATOM 3160 O O . GLU A 1 389 ? 43.031 75.041 7.146 1.00 27.19 406 GLU A O 1
ATOM 3166 N N . ALA A 1 390 ? 43.052 73.140 5.928 1.00 26.95 407 ALA A N 1
ATOM 3167 C CA . ALA A 1 390 ? 43.861 73.648 4.827 1.00 27.21 407 ALA A CA 1
ATOM 3168 C C . ALA A 1 390 ? 43.057 73.498 3.555 1.00 27.31 407 ALA A C 1
ATOM 3169 O O . ALA A 1 390 ? 42.371 72.483 3.356 1.00 27.39 407 ALA A O 1
ATOM 3171 N N . LYS A 1 391 ? 43.097 74.528 2.719 1.00 28.24 408 LYS A N 1
ATOM 3172 C CA . LYS A 1 391 ? 42.411 74.480 1.413 1.00 28.71 408 LYS A CA 1
ATOM 3173 C C . LYS A 1 391 ? 43.401 73.886 0.431 1.00 28.88 408 LYS A C 1
ATOM 3174 O O . LYS A 1 391 ? 44.349 74.549 0.024 1.00 28.74 408 LYS A O 1
ATOM 3180 N N . VAL A 1 392 ? 43.141 72.635 0.039 1.00 29.23 409 VAL A N 1
ATOM 3181 C CA . VAL A 1 392 ? 44.025 71.842 -0.801 1.00 29.39 409 VAL A CA 1
ATOM 3182 C C . VAL A 1 392 ? 43.257 71.418 -2.057 1.00 29.85 409 VAL A C 1
ATOM 3183 O O . VAL A 1 392 ? 42.225 70.739 -1.975 1.00 29.54 409 VAL A O 1
ATOM 3187 N N . ASN A 1 393 ? 43.738 71.859 -3.215 1.00 30.44 410 ASN A N 1
ATOM 3188 C CA . ASN A 1 393 ? 43.057 71.631 -4.481 1.00 30.97 410 ASN A CA 1
ATOM 3189 C C . ASN A 1 393 ? 41.626 72.163 -4.462 1.00 30.84 410 ASN A C 1
ATOM 3190 O O . ASN A 1 393 ? 40.704 71.526 -4.998 1.00 30.67 410 ASN A O 1
ATOM 3195 N N . GLY A 1 394 ? 41.460 73.331 -3.844 1.00 30.29 411 GLY A N 1
ATOM 3196 C CA . GLY A 1 394 ? 40.167 73.994 -3.730 1.00 30.81 411 GLY A CA 1
ATOM 3197 C C . GLY A 1 394 ? 39.192 73.413 -2.720 1.00 30.78 411 GLY A C 1
ATOM 3198 O O . GLY A 1 394 ? 38.044 73.873 -2.641 1.00 31.36 411 GLY A O 1
ATOM 3199 N N . LYS A 1 395 ? 39.620 72.424 -1.941 1.00 30.28 412 LYS A N 1
ATOM 3200 C CA . LYS A 1 395 ? 38.746 71.783 -0.968 1.00 29.69 412 LYS A CA 1
ATOM 3201 C C . LYS A 1 395 ? 39.390 71.822 0.389 1.00 29.75 412 LYS A C 1
ATOM 3202 O O . LYS A 1 395 ? 40.567 71.521 0.530 1.00 28.68 412 LYS A O 1
ATOM 3204 N N . TRP A 1 396 ? 38.596 72.190 1.387 1.00 29.97 413 TRP A N 1
ATOM 3205 C CA . TRP A 1 396 ? 39.072 72.246 2.759 1.00 29.89 413 TRP A CA 1
ATOM 3206 C C . TRP A 1 396 ? 39.207 70.845 3.338 1.00 30.41 413 TRP A C 1
ATOM 3207 O O . TRP A 1 396 ? 38.313 70.004 3.151 1.00 30.81 413 TRP A O 1
ATOM 3218 N N . GLN A 1 397 ? 40.331 70.594 4.002 1.00 30.64 414 GLN A N 1
ATOM 3219 C CA . GLN A 1 397 ? 40.552 69.353 4.727 1.00 31.01 414 GLN A CA 1
ATOM 3220 C C . GLN A 1 397 ? 41.129 69.722 6.069 1.00 30.46 414 GLN A C 1
ATOM 3221 O O . GLN A 1 397 ? 41.889 70.671 6.173 1.00 30.53 414 GLN A O 1
ATOM 3227 N N . THR A 1 398 ? 40.783 68.954 7.087 1.00 30.62 415 THR A N 1
ATOM 3228 C CA . THR A 1 398 ? 41.268 69.201 8.427 1.00 30.83 415 THR A CA 1
ATOM 3229 C C . THR A 1 398 ? 42.680 68.661 8.574 1.00 30.85 415 THR A C 1
ATOM 3230 O O . THR A 1 398 ? 42.945 67.517 8.195 1.00 31.77 415 THR A O 1
ATOM 3234 N N . VAL A 1 399 ? 43.571 69.503 9.095 1.00 29.85 416 VAL A N 1
ATOM 3235 C CA . VAL A 1 399 ? 44.966 69.145 9.324 1.00 29.51 416 VAL A CA 1
ATOM 3236 C C . VAL A 1 399 ? 45.254 68.882 10.815 1.00 29.42 416 VAL A C 1
ATOM 3237 O O . VAL A 1 399 ? 46.158 68.117 11.145 1.00 29.18 416 VAL A O 1
ATOM 3241 N N . CYS A 1 400 ? 44.501 69.520 11.710 1.00 29.24 417 CYS A N 1
ATOM 3242 C CA . CYS A 1 400 ? 44.636 69.232 13.150 1.00 28.95 417 CYS A CA 1
ATOM 3243 C C . CYS A 1 400 ? 43.448 69.723 13.945 1.00 28.02 417 CYS A C 1
ATOM 3244 O O . CYS A 1 400 ? 42.614 70.493 13.461 1.00 27.69 417 CYS A O 1
ATOM 3247 N N . LYS A 1 401 ? 43.366 69.214 15.168 1.00 27.14 418 LYS A N 1
ATOM 3248 C CA . LYS A 1 401 ? 42.308 69.576 16.093 1.00 27.25 418 LYS A CA 1
ATOM 3249 C C . LYS A 1 401 ? 42.922 69.645 17.469 1.00 25.54 418 LYS A C 1
ATOM 3250 O O . LYS A 1 401 ? 43.824 68.887 17.783 1.00 26.82 418 LYS A O 1
ATOM 3253 N N . GLY A 1 402 ? 42.403 70.533 18.300 1.00 24.94 419 GLY A N 1
ATOM 3254 C CA . GLY A 1 402 ? 42.883 70.653 19.677 1.00 23.98 419 GLY A CA 1
ATOM 3255 C C . GLY A 1 402 ? 41.885 71.268 20.605 1.00 24.15 419 GLY A C 1
ATOM 3256 O O . GLY A 1 402 ? 40.716 71.413 20.264 1.00 22.88 419 GLY A O 1
ATOM 3257 N N . GLU A 1 403 ? 42.367 71.625 21.783 1.00 23.72 420 GLU A N 1
ATOM 3258 C CA . GLU A 1 403 ? 41.512 72.167 22.840 1.00 24.34 420 GLU A CA 1
ATOM 3259 C C . GLU A 1 403 ? 42.050 73.482 23.327 1.00 24.22 420 GLU A C 1
ATOM 3260 O O . GLU A 1 403 ? 41.608 74.524 22.883 1.00 25.94 420 GLU A O 1
ATOM 3266 N N . SER A 1 404 ? 43.041 73.432 24.218 1.00 23.49 421 SER A N 1
ATOM 3267 C CA . SER A 1 404 ? 43.672 74.614 24.772 1.00 22.98 421 SER A CA 1
ATOM 3268 C C . SER A 1 404 ? 44.603 75.316 23.784 1.00 24.16 421 SER A C 1
ATOM 3269 O O . SER A 1 404 ? 45.285 74.665 22.991 1.00 24.23 421 SER A O 1
ATOM 3272 N N . VAL A 1 405 ? 44.654 76.631 23.910 1.00 23.60 422 VAL A N 1
ATOM 3273 C CA . VAL A 1 405 ? 45.586 77.442 23.158 1.00 23.81 422 VAL A CA 1
ATOM 3274 C C . VAL A 1 405 ? 46.371 78.263 24.182 1.00 24.21 422 VAL A C 1
ATOM 3275 O O . VAL A 1 405 ? 47.555 78.023 24.386 1.00 24.12 422 VAL A O 1
ATOM 3279 N N . GLY A 1 406 ? 45.730 79.217 24.837 1.00 23.94 423 GLY A N 1
ATOM 3280 C CA . GLY A 1 406 ? 46.399 80.031 25.838 1.00 24.47 423 GLY A CA 1
ATOM 3281 C C . GLY A 1 406 ? 47.393 80.959 25.168 1.00 24.75 423 GLY A C 1
ATOM 3282 O O . GLY A 1 406 ? 47.135 81.429 24.037 1.00 25.57 423 GLY A O 1
ATOM 3283 N N . HIS A 1 407 ? 48.548 81.151 25.786 1.00 25.17 424 HIS A N 1
ATOM 3284 C CA . HIS A 1 407 ? 49.537 82.085 25.289 1.00 23.47 424 HIS A CA 1
ATOM 3285 C C . HIS A 1 407 ? 50.113 81.678 23.940 1.00 23.75 424 HIS A C 1
ATOM 3286 O O . HIS A 1 407 ? 50.262 82.520 23.060 1.00 23.26 424 HIS A O 1
ATOM 3293 N N . LYS A 1 408 ? 50.379 80.379 23.765 1.00 23.52 425 LYS A N 1
ATOM 3294 C CA . LYS A 1 408 ? 50.921 79.891 22.513 1.00 22.91 425 LYS A CA 1
ATOM 3295 C C . LYS A 1 408 ? 50.692 78.412 22.309 1.00 23.64 425 LYS A C 1
ATOM 3296 O O . LYS A 1 408 ? 50.893 77.621 23.219 1.00 23.52 425 LYS A O 1
ATOM 3302 N N . ARG A 1 409 ? 50.314 78.071 21.080 1.00 23.47 426 ARG A N 1
ATOM 3303 C CA . ARG A 1 409 ? 50.079 76.714 20.654 1.00 23.41 426 ARG A CA 1
ATOM 3304 C C . ARG A 1 409 ? 50.870 76.568 19.381 1.00 23.96 426 ARG A C 1
ATOM 3305 O O . ARG A 1 409 ? 50.671 77.377 18.450 1.00 23.36 426 ARG A O 1
ATOM 3313 N N . ILE A 1 410 ? 51.717 75.537 19.318 1.00 24.27 427 ILE A N 1
ATOM 3314 C CA . ILE A 1 410 ? 52.424 75.209 18.073 1.00 23.61 427 ILE A CA 1
ATOM 3315 C C . ILE A 1 410 ? 51.835 73.911 17.603 1.00 24.67 427 ILE A C 1
ATOM 3316 O O . ILE A 1 410 ? 51.822 72.950 18.349 1.00 25.59 427 ILE A O 1
ATOM 3321 N N . GLU A 1 411 ? 51.341 73.895 16.364 1.00 24.78 428 GLU A N 1
ATOM 3322 C CA . GLU A 1 411 ? 50.800 72.693 15.741 1.00 25.54 428 GLU A CA 1
ATOM 3323 C C . GLU A 1 411 ? 51.675 72.319 14.548 1.00 26.54 428 GLU A C 1
ATOM 3324 O O . GLU A 1 411 ? 52.002 73.164 13.740 1.00 26.89 428 GLU A O 1
ATOM 3330 N N . LYS A 1 412 ? 52.001 71.037 14.438 1.00 28.31 429 LYS A N 1
ATOM 3331 C CA . LYS A 1 412 ? 52.812 70.501 13.342 1.00 28.62 429 LYS A CA 1
ATOM 3332 C C . LYS A 1 412 ? 52.024 69.376 12.748 1.00 28.45 429 LYS A C 1
ATOM 3333 O O . LYS A 1 412 ? 51.478 68.559 13.471 1.00 29.04 429 LYS A O 1
ATOM 3339 N N . PHE A 1 413 ? 51.993 69.297 11.423 1.00 28.66 430 PHE A N 1
ATOM 3340 C CA . PHE A 1 413 ? 51.222 68.271 10.750 1.00 28.23 430 PHE A CA 1
ATOM 3341 C C . PHE A 1 413 ? 51.913 67.904 9.457 1.00 29.35 430 PHE A C 1
ATOM 3342 O O . PHE A 1 413 ? 52.856 68.564 9.054 1.00 29.05 430 PHE A O 1
ATOM 3350 N N . GLU A 1 414 ? 51.458 66.815 8.852 1.00 30.31 431 GLU A N 1
ATOM 3351 C CA . GLU A 1 414 ? 52.000 66.339 7.586 1.00 31.49 431 GLU A CA 1
ATOM 3352 C C . GLU A 1 414 ? 51.806 67.465 6.568 1.00 30.79 431 GLU A C 1
ATOM 3353 O O . GLU A 1 414 ? 50.720 68.023 6.482 1.00 31.08 431 GLU A O 1
ATOM 3359 N N . PRO A 1 415 ? 52.853 67.804 5.794 1.00 31.32 432 PRO A N 1
ATOM 3360 C CA . PRO A 1 415 ? 52.754 68.948 4.890 1.00 31.28 432 PRO A CA 1
ATOM 3361 C C . PRO A 1 415 ? 51.694 68.821 3.825 1.00 30.94 432 PRO A C 1
ATOM 3362 O O . PRO A 1 415 ? 51.476 67.732 3.314 1.00 31.99 432 PRO A O 1
ATOM 3366 N N . VAL A 1 416 ? 51.069 69.935 3.479 1.00 30.43 433 VAL A N 1
ATOM 3367 C CA . VAL A 1 416 ? 50.062 69.970 2.440 1.00 29.94 433 VAL A CA 1
ATOM 3368 C C . VAL A 1 416 ? 50.332 71.178 1.553 1.00 29.50 433 VAL A C 1
ATOM 3369 O O . VAL A 1 416 ? 50.924 72.151 2.001 1.00 27.77 433 VAL A O 1
ATOM 3373 N N . GLU A 1 417 ? 49.936 71.076 0.286 1.00 29.34 434 GLU A N 1
ATOM 3374 C CA . GLU A 1 417 ? 50.047 72.168 -0.662 1.00 28.94 434 GLU A CA 1
ATOM 3375 C C . GLU A 1 417 ? 48.717 72.872 -0.557 1.00 28.30 434 GLU A C 1
ATOM 3376 O O . GLU A 1 417 ? 47.687 72.336 -1.002 1.00 28.71 434 GLU A O 1
ATOM 3382 N N . ALA A 1 418 ? 48.748 74.080 -0.010 1.00 26.59 435 ALA A N 1
ATOM 3383 C CA . ALA A 1 418 ? 47.535 74.794 0.325 1.00 26.30 435 ALA A CA 1
ATOM 3384 C C . ALA A 1 418 ? 47.492 76.214 -0.197 1.00 26.40 435 ALA A C 1
ATOM 3385 O O . ALA A 1 418 ? 48.516 76.832 -0.404 1.00 27.10 435 ALA A O 1
ATOM 3387 N N . THR A 1 419 ? 46.290 76.734 -0.378 1.00 27.03 436 THR A N 1
ATOM 3388 C CA . THR A 1 419 ? 46.124 78.136 -0.748 1.00 27.52 436 THR A CA 1
ATOM 3389 C C . THR A 1 419 ? 45.632 78.963 0.451 1.00 27.31 436 THR A C 1
ATOM 3390 O O . THR A 1 419 ? 45.651 80.187 0.419 1.00 27.28 436 THR A O 1
ATOM 3394 N N . ALA A 1 420 ? 45.210 78.296 1.524 1.00 27.08 437 ALA A N 1
ATOM 3395 C CA . ALA A 1 420 ? 44.696 78.993 2.664 1.00 27.13 437 ALA A CA 1
ATOM 3396 C C . ALA A 1 420 ? 44.580 78.040 3.827 1.00 27.39 437 ALA A C 1
ATOM 3397 O O . ALA A 1 420 ? 44.544 76.836 3.634 1.00 27.27 437 ALA A O 1
ATOM 3399 N N . LEU A 1 421 ? 44.614 78.585 5.037 1.00 27.99 438 LEU A N 1
ATOM 3400 C CA . LEU A 1 421 ? 44.356 77.821 6.260 1.00 28.72 438 LEU A CA 1
ATOM 3401 C C . LEU A 1 421 ? 43.172 78.454 6.949 1.00 29.28 438 LEU A C 1
ATOM 3402 O O . LEU A 1 421 ? 42.920 79.654 6.799 1.00 30.26 438 LEU A O 1
ATOM 3407 N N . ARG A 1 422 ? 42.449 77.670 7.732 1.00 28.32 439 ARG A N 1
ATOM 3408 C CA . ARG A 1 422 ? 41.315 78.225 8.443 1.00 27.92 439 ARG A CA 1
ATOM 3409 C C . ARG A 1 422 ? 41.253 77.659 9.838 1.00 26.87 439 ARG A C 1
ATOM 3410 O O . ARG A 1 422 ? 41.274 76.449 10.022 1.00 27.09 439 ARG A O 1
ATOM 3418 N N . LEU A 1 423 ? 41.162 78.560 10.801 1.00 26.34 440 LEU A N 1
ATOM 3419 C CA . LEU A 1 423 ? 41.025 78.209 12.215 1.00 25.74 440 LEU A CA 1
ATOM 3420 C C . LEU A 1 423 ? 39.566 78.406 12.613 1.00 26.14 440 LEU A C 1
ATOM 3421 O O . LEU A 1 423 ? 39.014 79.481 12.426 1.00 25.43 440 LEU A O 1
ATOM 3426 N N . THR A 1 424 ? 38.941 77.350 13.115 1.00 26.13 441 THR A N 1
ATOM 3427 C CA . THR A 1 424 ? 37.570 77.413 13.610 1.00 26.64 441 THR A CA 1
ATOM 3428 C C . THR A 1 424 ? 37.593 77.049 15.090 1.00 25.91 441 THR A C 1
ATOM 3429 O O . THR A 1 424 ? 38.114 75.997 15.455 1.00 27.25 441 THR A O 1
ATOM 3433 N N . VAL A 1 425 ? 37.072 77.934 15.924 1.00 26.37 442 VAL A N 1
ATOM 3434 C CA . VAL A 1 425 ? 36.940 77.680 17.363 1.00 26.43 442 VAL A CA 1
ATOM 3435 C C . VAL A 1 425 ? 35.482 77.210 17.529 1.00 26.28 442 VAL A C 1
ATOM 3436 O O . VAL A 1 425 ? 34.547 78.017 17.452 1.00 26.11 442 VAL A O 1
ATOM 3440 N N . SER A 1 426 ? 35.288 75.901 17.671 1.00 26.35 443 SER A N 1
ATOM 3441 C CA . SER A 1 426 ? 33.946 75.323 17.798 1.00 26.86 443 SER A CA 1
ATOM 3442 C C . SER A 1 426 ? 33.330 75.414 19.199 1.00 27.35 443 SER A C 1
ATOM 3443 O O . SER A 1 426 ? 32.099 75.328 19.340 1.00 26.95 443 SER A O 1
ATOM 3446 N N . GLU A 1 427 ? 34.182 75.546 20.221 1.00 27.38 444 GLU A N 1
ATOM 3447 C CA . GLU A 1 427 ? 33.724 75.687 21.588 1.00 28.01 444 GLU A CA 1
ATOM 3448 C C . GLU A 1 427 ? 34.569 76.757 22.241 1.00 26.84 444 GLU A C 1
ATOM 3449 O O . GLU A 1 427 ? 35.791 76.750 22.121 1.00 25.94 444 GLU A O 1
ATOM 3455 N N . SER A 1 428 ? 33.927 77.684 22.942 1.00 26.12 445 SER A N 1
ATOM 3456 C CA . SER A 1 428 ? 34.632 78.741 23.665 1.00 26.48 445 SER A CA 1
ATOM 3457 C C . SER A 1 428 ? 33.738 79.264 24.783 1.00 25.79 445 SER A C 1
ATOM 3458 O O . SER A 1 428 ? 32.502 79.226 24.678 1.00 26.10 445 SER A O 1
ATOM 3461 N N . ILE A 1 429 ? 34.352 79.737 25.850 1.00 26.54 446 ILE A N 1
ATOM 3462 C CA . ILE A 1 429 ? 33.633 80.281 27.002 1.00 26.68 446 ILE A CA 1
ATOM 3463 C C . ILE A 1 429 ? 33.443 81.791 26.895 1.00 27.30 446 ILE A C 1
ATOM 3464 O O . ILE A 1 429 ? 32.753 82.373 27.705 1.00 28.79 446 ILE A O 1
ATOM 3469 N N . ALA A 1 430 ? 34.063 82.414 25.903 1.00 27.49 447 ALA A N 1
ATOM 3470 C CA . ALA A 1 430 ? 33.896 83.839 25.613 1.00 27.57 447 ALA A CA 1
ATOM 3471 C C . ALA A 1 430 ? 34.436 84.058 24.196 1.00 27.44 447 ALA A C 1
ATOM 3472 O O . ALA A 1 430 ? 35.120 83.185 23.675 1.00 27.66 447 ALA A O 1
ATOM 3474 N N . LEU A 1 431 ? 34.120 85.205 23.592 1.00 27.38 448 LEU A N 1
ATOM 3475 C CA . LEU A 1 431 ? 34.558 85.500 22.229 1.00 27.05 448 LEU A CA 1
ATOM 3476 C C . LEU A 1 431 ? 36.079 85.458 22.189 1.00 26.66 448 LEU A C 1
ATOM 3477 O O . LEU A 1 431 ? 36.727 86.215 22.906 1.00 26.44 448 LEU A O 1
ATOM 3482 N N . PRO A 1 432 ? 36.657 84.525 21.401 1.00 25.78 449 PRO A N 1
ATOM 3483 C CA . PRO A 1 432 ? 38.125 84.447 21.360 1.00 26.08 449 PRO A CA 1
ATOM 3484 C C . PRO A 1 432 ? 38.809 85.759 20.938 1.00 26.27 449 PRO A C 1
ATOM 3485 O O . PRO A 1 432 ? 38.266 86.535 20.157 1.00 27.56 449 PRO A O 1
ATOM 3489 N N . ASP A 1 433 ? 39.959 86.006 21.532 1.00 25.59 450 ASP A N 1
ATOM 3490 C CA . ASP A 1 433 ? 40.802 87.172 21.285 1.00 26.43 450 ASP A CA 1
ATOM 3491 C C . ASP A 1 433 ? 42.128 86.590 20.779 1.00 26.40 450 ASP A C 1
ATOM 3492 O O . ASP A 1 433 ? 43.095 86.378 21.526 1.00 26.28 450 ASP A O 1
ATOM 3497 N N . ILE A 1 434 ? 42.157 86.337 19.478 1.00 25.83 451 ILE A N 1
ATOM 3498 C CA . ILE A 1 434 ? 43.284 85.677 18.849 1.00 26.38 451 ILE A CA 1
ATOM 3499 C C . ILE A 1 434 ? 44.262 86.748 18.377 1.00 27.22 451 ILE A C 1
ATOM 3500 O O . ILE A 1 434 ? 43.946 87.521 17.479 1.00 27.19 451 ILE A O 1
ATOM 3505 N N . ILE A 1 435 ? 45.445 86.795 18.995 1.00 27.84 452 ILE A N 1
ATOM 3506 C CA . ILE A 1 435 ? 46.433 87.799 18.635 1.00 28.33 452 ILE A CA 1
ATOM 350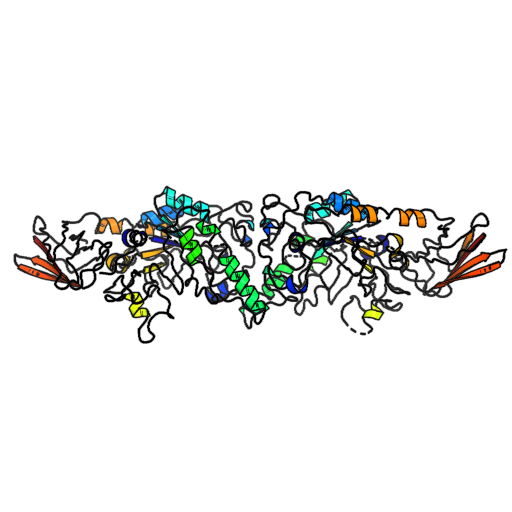7 C C . ILE A 1 435 ? 47.331 87.307 17.519 1.00 28.77 452 ILE A C 1
ATOM 3508 O O . ILE A 1 435 ? 48.028 88.109 16.902 1.00 29.36 452 ILE A O 1
ATOM 3513 N N . ASN A 1 436 ? 47.299 86.005 17.225 1.00 27.89 453 ASN A N 1
ATOM 3514 C CA . ASN A 1 436 ? 48.150 85.440 16.201 1.00 27.78 453 ASN A CA 1
ATOM 3515 C C . ASN A 1 436 ? 47.619 84.095 15.719 1.00 27.28 453 ASN A C 1
ATOM 3516 O O . ASN A 1 436 ? 47.384 83.193 16.520 1.00 26.48 453 ASN A O 1
ATOM 3521 N N . PHE A 1 437 ? 47.427 83.999 14.408 1.00 25.94 454 PHE A N 1
ATOM 3522 C CA . PHE A 1 437 ? 47.146 82.739 13.715 1.00 26.25 454 PHE A CA 1
ATOM 3523 C C . PHE A 1 437 ? 48.091 82.833 12.511 1.00 26.46 454 PHE A C 1
ATOM 3524 O O . PHE A 1 437 ? 47.910 83.669 11.635 1.00 25.43 454 PHE A O 1
ATOM 3532 N N . SER A 1 438 ? 49.132 82.009 12.522 1.00 26.57 455 SER A N 1
ATOM 3533 C CA A SER A 1 438 ? 50.204 82.070 11.514 0.50 26.59 455 SER A CA 1
ATOM 3534 C CA B SER A 1 438 ? 50.155 82.079 11.484 0.50 25.97 455 SER A CA 1
ATOM 3535 C C . SER A 1 438 ? 50.547 80.714 10.933 1.00 26.82 455 SER A C 1
ATOM 3536 O O . SER A 1 438 ? 50.449 79.717 11.612 1.00 26.71 455 SER A O 1
ATOM 3541 N N . ALA A 1 439 ? 50.993 80.705 9.687 1.00 26.22 456 ALA A N 1
ATOM 3542 C CA . ALA A 1 439 ? 51.372 79.473 8.981 1.00 26.36 456 ALA A CA 1
ATOM 3543 C C . ALA A 1 439 ? 52.846 79.485 8.639 1.00 26.77 456 ALA A C 1
ATOM 3544 O O . ALA A 1 439 ? 53.402 80.548 8.325 1.00 26.48 456 ALA A O 1
ATOM 3546 N N . TYR A 1 440 ? 53.451 78.296 8.673 1.00 26.43 457 TYR A N 1
ATOM 3547 C CA . TYR A 1 440 ? 54.857 78.101 8.371 1.00 27.14 457 TYR A CA 1
ATOM 3548 C C . TYR A 1 440 ? 55.115 76.864 7.554 1.00 27.90 457 TYR A C 1
ATOM 3549 O O . TYR A 1 440 ? 54.353 75.915 7.587 1.00 27.17 457 TYR A O 1
ATOM 3558 N N . SER A 1 441 ? 56.227 76.893 6.822 1.00 28.88 458 SER A N 1
ATOM 3559 C CA . SER A 1 441 ? 56.710 75.719 6.112 1.00 30.28 458 SER A CA 1
ATOM 3560 C C . SER A 1 441 ? 58.105 75.466 6.663 1.00 31.02 458 SER A C 1
ATOM 3561 O O . SER A 1 441 ? 58.998 76.287 6.486 1.00 32.16 458 SER A O 1
ATOM 3564 N N . VAL A 1 442 ? 58.291 74.342 7.328 1.00 32.38 459 VAL A N 1
ATOM 3565 C CA . VAL A 1 442 ? 59.566 74.020 7.944 1.00 33.29 459 VAL A CA 1
ATOM 3566 C C . VAL A 1 442 ? 60.045 72.654 7.500 1.00 34.96 459 VAL A C 1
ATOM 3567 O O . VAL A 1 442 ? 59.338 71.672 7.631 1.00 33.69 459 VAL A O 1
ATOM 3571 N N . LYS A 1 443 ? 61.261 72.606 6.964 1.00 37.52 460 LYS A N 1
ATOM 3572 C CA . LYS A 1 443 ? 61.875 71.350 6.536 1.00 39.91 460 LYS A CA 1
ATOM 3573 C C . LYS A 1 443 ? 62.800 70.928 7.669 1.00 41.93 460 LYS A C 1
ATOM 3574 O O . LYS A 1 443 ? 63.600 71.731 8.206 1.00 42.89 460 LYS A O 1
ATOM 3577 N N . GLU B 1 6 ? 112.979 58.009 92.231 1.00 37.76 23 GLU B N 1
ATOM 3578 C CA . GLU B 1 6 ? 113.237 59.344 91.624 1.00 36.68 23 GLU B CA 1
ATOM 3579 C C . GLU B 1 6 ? 112.034 60.247 91.823 1.00 35.99 23 GLU B C 1
ATOM 3580 O O . GLU B 1 6 ? 110.923 59.907 91.426 1.00 37.14 23 GLU B O 1
ATOM 3582 N N . LEU B 1 7 ? 112.274 61.412 92.415 1.00 34.56 24 LEU B N 1
ATOM 3583 C CA . LEU B 1 7 ? 111.239 62.378 92.657 1.00 33.14 24 LEU B CA 1
ATOM 3584 C C . LEU B 1 7 ? 110.556 62.868 91.404 1.00 30.99 24 LEU B C 1
ATOM 3585 O O . LEU B 1 7 ? 111.209 63.171 90.420 1.00 30.26 24 LEU B O 1
ATOM 3590 N N . PRO B 1 8 ? 109.228 62.959 91.442 1.00 29.58 25 PRO B N 1
ATOM 3591 C CA . PRO B 1 8 ? 108.585 63.648 90.348 1.00 28.38 25 PRO B CA 1
ATOM 3592 C C . PRO B 1 8 ? 109.014 65.120 90.322 1.00 27.71 25 PRO B C 1
ATOM 3593 O O . PRO B 1 8 ? 109.251 65.735 91.380 1.00 27.03 25 PRO B O 1
ATOM 3597 N N . VAL B 1 9 ? 109.108 65.673 89.113 1.00 26.71 26 VAL B N 1
ATOM 3598 C CA . VAL B 1 9 ? 109.490 67.064 88.929 1.00 26.12 26 VAL B CA 1
ATOM 3599 C C . VAL B 1 9 ? 108.698 67.613 87.760 1.00 26.78 26 VAL B C 1
ATOM 3600 O O . VAL B 1 9 ? 108.168 66.842 86.941 1.00 26.82 26 VAL B O 1
ATOM 3604 N N . PRO B 1 10 ? 108.630 68.938 87.651 1.00 27.04 27 PRO B N 1
ATOM 3605 C CA . PRO B 1 10 ? 107.956 69.476 86.495 1.00 27.31 27 PRO B CA 1
ATOM 3606 C C . PRO B 1 10 ? 108.691 69.226 85.188 1.00 26.98 27 PRO B C 1
ATOM 3607 O O . PRO B 1 10 ? 109.906 69.090 85.172 1.00 25.98 27 PRO B O 1
ATOM 3611 N N . LYS B 1 11 ? 107.939 69.214 84.101 1.00 27.25 28 LYS B N 1
ATOM 3612 C CA . LYS B 1 11 ? 108.531 69.195 82.789 1.00 27.40 28 LYS B CA 1
ATOM 3613 C C . LYS B 1 11 ? 109.090 70.593 82.539 1.00 27.11 28 LYS B C 1
ATOM 3614 O O . LYS B 1 11 ? 108.619 71.560 83.125 1.00 26.05 28 LYS B O 1
ATOM 3620 N N . PRO B 1 12 ? 110.095 70.721 81.662 1.00 27.10 29 PRO B N 1
ATOM 3621 C CA . PRO B 1 12 ? 110.627 72.052 81.416 1.00 26.91 29 PRO B CA 1
ATOM 3622 C C . PRO B 1 12 ? 109.577 73.105 81.096 1.00 26.56 29 PRO B C 1
ATOM 3623 O O . PRO B 1 12 ? 109.661 74.252 81.597 1.00 27.39 29 PRO B O 1
ATOM 3627 N N . HIS B 1 13 ? 108.568 72.743 80.308 1.00 25.66 30 HIS B N 1
ATOM 3628 C CA . HIS B 1 13 ? 107.550 73.737 79.930 1.00 25.93 30 HIS B CA 1
ATOM 3629 C C . HIS B 1 13 ? 106.508 74.062 81.054 1.00 25.34 30 HIS B C 1
ATOM 3630 O O . HIS B 1 13 ? 105.684 74.991 80.933 1.00 26.20 30 HIS B O 1
ATOM 3637 N N . GLN B 1 14 ? 106.545 73.283 82.139 1.00 25.37 31 GLN B N 1
ATOM 3638 C CA . GLN B 1 14 ? 105.678 73.535 83.288 1.00 24.76 31 GLN B CA 1
ATOM 3639 C C . GLN B 1 14 ? 106.297 74.532 84.259 1.00 25.13 31 GLN B C 1
ATOM 3640 O O . GLN B 1 14 ? 105.607 75.035 85.164 1.00 24.43 31 GLN B O 1
ATOM 3646 N N . LEU B 1 15 ? 107.576 74.851 84.097 1.00 24.55 32 LEU B N 1
ATOM 3647 C CA . LEU B 1 15 ? 108.223 75.786 85.026 1.00 24.58 32 LEU B CA 1
ATOM 3648 C C . LEU B 1 15 ? 107.549 77.144 84.953 1.00 24.63 32 LEU B C 1
ATOM 3649 O O . LEU B 1 15 ? 107.311 77.763 85.978 1.00 23.62 32 LEU B O 1
ATOM 3654 N N . LYS B 1 16 ? 107.154 77.553 83.745 1.00 23.69 33 LYS B N 1
ATOM 3655 C CA A LYS B 1 16 ? 106.524 78.862 83.544 0.50 24.22 33 LYS B CA 1
ATOM 3656 C CA B LYS B 1 16 ? 106.533 78.865 83.554 0.50 24.72 33 LYS B CA 1
ATOM 3657 C C . LYS B 1 16 ? 105.146 78.948 84.190 1.00 24.25 33 LYS B C 1
ATOM 3658 O O . LYS B 1 16 ? 104.619 80.061 84.396 1.00 25.01 33 LYS B O 1
ATOM 3669 N N . TRP B 1 17 ? 104.541 77.778 84.471 1.00 24.34 34 TRP B N 1
ATOM 3670 C CA . TRP B 1 17 ? 103.268 77.713 85.174 1.00 24.18 34 TRP B CA 1
ATOM 3671 C C . TRP B 1 17 ? 103.457 78.199 86.617 1.00 25.08 34 TRP B C 1
ATOM 3672 O O . TRP B 1 17 ? 102.841 79.145 87.077 1.00 23.34 34 TRP B O 1
ATOM 3683 N N . HIS B 1 18 ? 104.348 77.538 87.326 1.00 24.28 35 HIS B N 1
ATOM 3684 C CA . HIS B 1 18 ? 104.693 77.917 88.695 1.00 24.10 35 HIS B CA 1
ATOM 3685 C C . HIS B 1 18 ? 105.208 79.344 88.814 1.00 25.06 35 HIS B C 1
ATOM 3686 O O . HIS B 1 18 ? 104.762 80.106 89.685 1.00 24.72 35 HIS B O 1
ATOM 3693 N N . GLU B 1 19 ? 106.152 79.693 87.952 1.00 24.97 36 GLU B N 1
ATOM 3694 C CA . GLU B 1 19 ? 106.838 80.985 88.016 1.00 26.23 36 GLU B CA 1
ATOM 3695 C C . GLU B 1 19 ? 105.909 82.175 87.785 1.00 25.47 36 GLU B C 1
ATOM 3696 O O . GLU B 1 19 ? 106.091 83.235 88.373 1.00 25.64 36 GLU B O 1
ATOM 3702 N N . ALA B 1 20 ? 104.917 81.996 86.924 1.00 24.40 37 ALA B N 1
ATOM 3703 C CA . ALA B 1 20 ? 104.001 83.077 86.610 1.00 24.93 37 ALA B CA 1
ATOM 3704 C C . ALA B 1 20 ? 103.289 83.572 87.836 1.00 24.24 37 ALA B C 1
ATOM 3705 O O . ALA B 1 20 ? 103.098 84.786 88.013 1.00 25.64 37 ALA B O 1
ATOM 3707 N N . GLU B 1 21 ? 102.828 82.635 88.658 1.00 24.50 38 GLU B N 1
ATOM 3708 C CA . GLU B 1 21 ? 102.050 82.881 89.886 1.00 25.27 38 GLU B CA 1
ATOM 3709 C C . GLU B 1 21 ? 100.641 83.423 89.682 1.00 25.08 38 GLU B C 1
ATOM 3710 O O . GLU B 1 21 ? 99.725 82.968 90.366 1.00 24.91 38 GLU B O 1
ATOM 3729 N N . GLY B 1 23 ? 97.729 85.052 86.478 1.00 25.45 40 GLY B N 1
ATOM 3730 C CA . GLY B 1 23 ? 97.394 85.328 85.083 1.00 25.10 40 GLY B CA 1
ATOM 3731 C C . GLY B 1 23 ? 95.962 85.750 85.031 1.00 24.94 40 GLY B C 1
ATOM 3732 O O . GLY B 1 23 ? 95.305 85.803 86.049 1.00 25.32 40 GLY B O 1
ATOM 3733 N N . ALA B 1 24 ? 95.495 86.081 83.838 1.00 24.63 41 ALA B N 1
ATOM 3734 C CA . ALA B 1 24 ? 94.137 86.551 83.619 1.00 24.55 41 ALA B CA 1
ATOM 3735 C C . ALA B 1 24 ? 93.535 85.813 82.456 1.00 25.32 41 ALA B C 1
ATOM 3736 O O . ALA B 1 24 ? 94.233 85.435 81.541 1.00 26.18 41 ALA B O 1
ATOM 3738 N N . VAL B 1 25 ? 92.230 85.587 82.544 1.00 24.30 42 VAL B N 1
ATOM 3739 C CA . VAL B 1 25 ? 91.484 85.090 81.434 1.00 24.71 42 VAL B CA 1
ATOM 3740 C C . VAL B 1 25 ? 90.402 86.143 81.122 1.00 24.14 42 VAL B C 1
ATOM 3741 O O . VAL B 1 25 ? 89.765 86.711 82.008 1.00 24.36 42 VAL B O 1
ATOM 3745 N N . PHE B 1 26 ? 90.265 86.452 79.830 1.00 22.73 43 PHE B N 1
ATOM 3746 C CA . PHE B 1 26 ? 89.290 87.380 79.315 1.00 23.50 43 PHE B CA 1
ATOM 3747 C C . PHE B 1 26 ? 88.228 86.663 78.530 1.00 24.42 43 PHE B C 1
ATOM 3748 O O . PHE B 1 26 ? 88.537 86.049 77.499 1.00 26.05 43 PHE B O 1
ATOM 3756 N N . HIS B 1 27 ? 87.007 86.677 79.049 1.00 24.39 44 HIS B N 1
ATOM 3757 C CA . HIS B 1 27 ? 85.840 86.040 78.407 1.00 24.14 44 HIS B CA 1
ATOM 3758 C C . HIS B 1 27 ? 85.116 87.046 77.569 1.00 25.30 44 HIS B C 1
ATOM 3759 O O . HIS B 1 27 ? 84.813 88.131 78.037 1.00 24.63 44 HIS B O 1
ATOM 3766 N N . TYR B 1 28 ? 84.826 86.696 76.307 1.00 24.18 45 TYR B N 1
ATOM 3767 C CA . TYR B 1 28 ? 84.139 87.643 75.406 1.00 24.53 45 TYR B CA 1
ATOM 3768 C C . TYR B 1 28 ? 83.412 86.788 74.390 1.00 25.71 45 TYR B C 1
ATOM 3769 O O . TYR B 1 28 ? 84.011 85.888 73.802 1.00 26.12 45 TYR B O 1
ATOM 3778 N N . ASP B 1 29 ? 82.130 87.059 74.197 1.00 25.31 46 ASP B N 1
ATOM 3779 C CA . ASP B 1 29 ? 81.296 86.337 73.216 1.00 26.46 46 ASP B CA 1
ATOM 3780 C C . ASP B 1 29 ? 80.127 87.276 72.917 1.00 26.08 46 ASP B C 1
ATOM 3781 O O . ASP B 1 29 ? 79.980 88.358 73.524 1.00 25.45 46 ASP B O 1
ATOM 3786 N N . LEU B 1 30 ? 79.301 86.881 71.955 1.00 26.27 47 LEU B N 1
ATOM 3787 C CA . LEU B 1 30 ? 78.272 87.787 71.449 1.00 25.72 47 LEU B CA 1
ATOM 3788 C C . LEU B 1 30 ? 77.252 88.288 72.455 1.00 25.53 47 LEU B C 1
ATOM 3789 O O . LEU B 1 30 ? 76.786 89.411 72.325 1.00 26.16 47 LEU B O 1
ATOM 3794 N N . HIS B 1 31 ? 76.885 87.479 73.447 1.00 26.63 48 HIS B N 1
ATOM 3795 C CA . HIS B 1 31 ? 75.901 87.884 74.420 1.00 26.39 48 HIS B CA 1
ATOM 3796 C C . HIS B 1 31 ? 76.344 89.036 75.304 1.00 25.64 48 HIS B C 1
ATOM 3797 O O . HIS B 1 31 ? 75.515 89.701 75.921 1.00 26.10 48 HIS B O 1
ATOM 3804 N N . VAL B 1 32 ? 77.633 89.325 75.347 1.00 24.68 49 VAL B N 1
ATOM 3805 C CA . VAL B 1 32 ? 78.101 90.494 76.089 1.00 25.11 49 VAL B CA 1
ATOM 3806 C C . VAL B 1 32 ? 77.437 91.778 75.558 1.00 24.31 49 VAL B C 1
ATOM 3807 O O . VAL B 1 32 ? 77.235 92.769 76.304 1.00 25.17 49 VAL B O 1
ATOM 3811 N N . PHE B 1 33 ? 77.062 91.770 74.287 1.00 24.93 50 PHE B N 1
ATOM 3812 C CA . PHE B 1 33 ? 76.553 92.937 73.586 1.00 25.43 50 PHE B CA 1
ATOM 3813 C C . PHE B 1 33 ? 75.027 93.040 73.579 1.00 26.68 50 PHE B C 1
ATOM 3814 O O . PHE B 1 33 ? 74.496 93.982 72.983 1.00 26.88 50 PHE B O 1
ATOM 3822 N N . ASP B 1 34 ? 74.315 92.118 74.259 1.00 26.88 51 ASP B N 1
ATOM 3823 C CA . ASP B 1 34 ? 72.857 92.090 74.189 1.00 28.17 51 ASP B CA 1
ATOM 3824 C C . ASP B 1 34 ? 72.075 92.967 75.181 1.00 28.77 51 ASP B C 1
ATOM 3825 O O . ASP B 1 34 ? 70.840 92.982 75.151 1.00 29.89 51 ASP B O 1
ATOM 3830 N N . GLY B 1 35 ? 72.773 93.705 76.038 1.00 29.11 52 GLY B N 1
ATOM 3831 C CA . GLY B 1 35 ? 72.131 94.605 77.010 1.00 30.74 52 GLY B CA 1
ATOM 3832 C C . GLY B 1 35 ? 71.481 93.977 78.229 1.00 31.16 52 GLY B C 1
ATOM 3833 O O . GLY B 1 35 ? 70.825 94.683 79.011 1.00 31.48 52 GLY B O 1
ATOM 3834 N N . ILE B 1 36 ? 71.618 92.657 78.375 1.00 32.05 53 ILE B N 1
ATOM 3835 C CA . ILE B 1 36 ? 70.987 91.952 79.491 1.00 33.03 53 ILE B CA 1
ATOM 3836 C C . ILE B 1 36 ? 71.924 90.966 80.164 1.00 33.54 53 ILE B C 1
ATOM 3837 O O . ILE B 1 36 ? 73.022 90.704 79.684 1.00 30.43 53 ILE B O 1
ATOM 3842 N N . ARG B 1 37 ? 71.505 90.433 81.297 1.00 36.55 54 ARG B N 1
ATOM 3843 C CA . ARG B 1 37 ? 72.339 89.496 82.055 1.00 39.58 54 ARG B CA 1
ATOM 3844 C C . ARG B 1 37 ? 72.576 88.122 81.368 1.00 43.07 54 ARG B C 1
ATOM 3845 O O . ARG B 1 37 ? 71.796 87.707 80.511 1.00 45.17 54 ARG B O 1
ATOM 3853 N N . TYR B 1 38 ? 73.735 87.508 81.662 1.00 45.62 55 TYR B N 1
ATOM 3854 C CA . TYR B 1 38 ? 74.165 86.232 81.042 1.00 47.32 55 TYR B CA 1
ATOM 3855 C C . TYR B 1 38 ? 73.309 85.075 81.549 1.00 47.54 55 TYR B C 1
ATOM 3856 O O . TYR B 1 38 ? 73.121 84.937 82.745 1.00 48.15 55 TYR B O 1
ATOM 3865 N N . GLY B 1 39 ? 72.766 84.279 80.626 1.00 48.21 56 GLY B N 1
ATOM 3866 C CA . GLY B 1 39 ? 71.952 83.129 80.974 1.00 48.44 56 GLY B CA 1
ATOM 3867 C C . GLY B 1 39 ? 72.610 82.000 80.227 1.00 48.71 56 GLY B C 1
ATOM 3868 O O . GLY B 1 39 ? 72.363 81.817 79.027 1.00 48.21 56 GLY B O 1
ATOM 3869 N N . GLN B 1 40 ? 73.477 81.272 80.927 1.00 48.81 57 GLN B N 1
ATOM 3870 C CA . GLN B 1 40 ? 74.251 80.193 80.292 1.00 48.70 57 GLN B CA 1
ATOM 3871 C C . GLN B 1 40 ? 73.375 79.167 79.578 1.00 48.44 57 GLN B C 1
ATOM 3872 O O . GLN B 1 40 ? 73.594 78.870 78.401 1.00 48.40 57 GLN B O 1
ATOM 3878 N N . GLY B 1 41 ? 72.387 78.641 80.303 1.00 47.84 58 GLY B N 1
ATOM 3879 C CA . GLY B 1 41 ? 71.462 77.635 79.768 1.00 47.67 58 GLY B CA 1
ATOM 3880 C C . GLY B 1 41 ? 70.794 78.078 78.473 1.00 47.44 58 GLY B C 1
ATOM 3881 O O . GLY B 1 41 ? 70.675 77.293 77.517 1.00 48.03 58 GLY B O 1
ATOM 3882 N N . ASN B 1 42 ? 70.363 79.336 78.440 1.00 46.10 59 ASN B N 1
ATOM 3883 C CA . ASN B 1 42 ? 69.707 79.901 77.263 1.00 45.42 59 ASN B CA 1
ATOM 3884 C C . ASN B 1 42 ? 70.678 80.296 76.136 1.00 43.93 59 ASN B C 1
ATOM 3885 O O . ASN B 1 42 ? 70.345 80.259 74.950 1.00 41.72 59 ASN B O 1
ATOM 3890 N N . ASN B 1 43 ? 71.878 80.697 76.515 1.00 43.74 60 ASN B N 1
ATOM 3891 C CA . ASN B 1 43 ? 72.874 81.143 75.551 1.00 43.47 60 ASN B CA 1
ATOM 3892 C C . ASN B 1 43 ? 73.357 79.913 74.815 1.00 43.70 60 ASN B C 1
ATOM 3893 O O . ASN B 1 43 ? 73.658 79.912 73.598 1.00 44.79 60 ASN B O 1
ATOM 3898 N N A ARG B 1 44 ? 73.420 78.767 75.485 0.50 42.55 61 ARG B N 1
ATOM 3899 N N B ARG B 1 44 ? 73.483 78.912 75.657 0.50 43.17 61 ARG B N 1
ATOM 3900 C CA A ARG B 1 44 ? 74.061 77.562 74.864 0.50 41.72 61 ARG B CA 1
ATOM 3901 C CA B ARG B 1 44 ? 73.635 77.641 75.161 0.50 42.89 61 ARG B CA 1
ATOM 3902 C C A ARG B 1 44 ? 73.408 76.865 73.668 0.50 41.16 61 ARG B C 1
ATOM 3903 C C B ARG B 1 44 ? 72.220 77.553 74.692 0.50 41.84 61 ARG B C 1
ATOM 3904 O O A ARG B 1 44 ? 74.098 76.313 72.810 0.50 40.55 61 ARG B O 1
ATOM 3905 O O B ARG B 1 44 ? 71.295 78.110 75.207 0.50 42.39 61 ARG B O 1
ATOM 3920 N N . ILE B 1 45 ? 72.083 76.821 73.668 1.00 40.48 62 ILE B N 1
ATOM 3921 C CA . ILE B 1 45 ? 70.995 76.365 73.009 1.00 39.87 62 ILE B CA 1
ATOM 3922 C C . ILE B 1 45 ? 70.515 77.323 72.003 1.00 36.22 62 ILE B C 1
ATOM 3923 O O . ILE B 1 45 ? 70.657 76.954 70.865 1.00 39.36 62 ILE B O 1
ATOM 3928 N N . ASN B 1 46 ? 70.119 78.562 72.345 1.00 32.30 63 ASN B N 1
ATOM 3929 C CA A ASN B 1 46 ? 69.466 79.482 71.390 0.50 30.56 63 ASN B CA 1
ATOM 3930 C CA B ASN B 1 46 ? 69.491 79.390 71.311 0.50 30.15 63 ASN B CA 1
ATOM 3931 C C . ASN B 1 46 ? 70.444 80.325 70.580 1.00 28.44 63 ASN B C 1
ATOM 3932 O O . ASN B 1 46 ? 71.143 81.135 71.193 1.00 28.24 63 ASN B O 1
ATOM 3941 N N . PRO B 1 47 ? 70.444 80.209 69.229 1.00 25.55 64 PRO B N 1
ATOM 3942 C CA . PRO B 1 47 ? 71.386 81.057 68.510 1.00 25.38 64 PRO B CA 1
ATOM 3943 C C . PRO B 1 47 ? 71.149 82.557 68.647 1.00 24.49 64 PRO B C 1
ATOM 3944 O O . PRO B 1 47 ? 70.044 83.003 68.909 1.00 25.67 64 PRO B O 1
ATOM 3948 N N . ILE B 1 48 ? 72.223 83.304 68.459 1.00 24.94 65 ILE B N 1
ATOM 3949 C CA . ILE B 1 48 ? 72.200 84.761 68.517 1.00 24.93 65 ILE B CA 1
ATOM 3950 C C . ILE B 1 48 ? 71.344 85.216 67.347 1.00 25.53 65 ILE B C 1
ATOM 3951 O O . ILE B 1 48 ? 71.532 84.803 66.213 1.00 26.27 65 ILE B O 1
ATOM 3956 N N . GLU B 1 49 ? 70.369 86.081 67.613 1.00 23.02 66 GLU B N 1
ATOM 3957 C CA . GLU B 1 49 ? 69.488 86.533 66.560 1.00 24.06 66 GLU B CA 1
ATOM 3958 C C . GLU B 1 49 ? 70.185 87.501 65.578 1.00 25.23 66 GLU B C 1
ATOM 3959 O O . GLU B 1 49 ? 69.950 87.406 64.373 1.00 25.82 66 GLU B O 1
ATOM 3965 N N . ASP B 1 50 ? 71.028 88.412 66.074 1.00 25.39 67 ASP B N 1
ATOM 3966 C CA . ASP B 1 50 ? 71.726 89.344 65.182 1.00 24.03 67 ASP B CA 1
ATOM 3967 C C . ASP B 1 50 ? 73.143 89.507 65.676 1.00 23.88 67 ASP B C 1
ATOM 3968 O O . ASP B 1 50 ? 73.378 90.119 66.728 1.00 25.91 67 ASP B O 1
ATOM 3973 N N . TYR B 1 51 ? 74.078 88.895 64.973 1.00 23.84 68 TYR B N 1
ATOM 3974 C CA . TYR B 1 51 ? 75.475 88.940 65.405 1.00 23.61 68 TYR B CA 1
ATOM 3975 C C . TYR B 1 51 ? 76.143 90.303 65.205 1.00 23.62 68 TYR B C 1
ATOM 3976 O O . TYR B 1 51 ? 77.277 90.503 65.711 1.00 24.95 68 TYR B O 1
ATOM 3985 N N . ASN B 1 52 ? 75.489 91.204 64.468 1.00 23.24 69 ASN B N 1
ATOM 3986 C CA . ASN B 1 52 ? 76.015 92.554 64.323 1.00 23.54 69 ASN B CA 1
ATOM 3987 C C . ASN B 1 52 ? 75.857 93.405 65.541 1.00 24.66 69 ASN B C 1
ATOM 3988 O O . ASN B 1 52 ? 76.282 94.583 65.562 1.00 25.36 69 ASN B O 1
ATOM 3993 N N . ILE B 1 53 ? 75.274 92.847 66.607 1.00 23.70 70 ILE B N 1
ATOM 3994 C CA . ILE B 1 53 ? 75.386 93.544 67.909 1.00 23.81 70 ILE B CA 1
ATOM 3995 C C . ILE B 1 53 ? 76.885 93.622 68.325 1.00 24.73 70 ILE B C 1
ATOM 3996 O O . ILE B 1 53 ? 77.221 94.447 69.166 1.00 25.87 70 ILE B O 1
ATOM 4001 N N . PHE B 1 54 ? 77.746 92.788 67.740 1.00 24.85 71 PHE B N 1
ATOM 4002 C CA . PHE B 1 54 ? 79.188 92.817 68.013 1.00 24.93 71 PHE B CA 1
ATOM 4003 C C . PHE B 1 54 ? 79.754 94.097 67.373 1.00 25.12 71 PHE B C 1
ATOM 4004 O O . PHE B 1 54 ? 80.020 94.141 66.149 1.00 24.93 71 PHE B O 1
ATOM 4012 N N . ASN B 1 55 ? 79.892 95.159 68.165 1.00 24.97 72 ASN B N 1
ATOM 4013 C CA . ASN B 1 55 ? 80.426 96.428 67.642 1.00 23.91 72 ASN B CA 1
ATOM 4014 C C . ASN B 1 55 ? 81.175 97.206 68.735 1.00 23.93 72 ASN B C 1
ATOM 4015 O O . ASN B 1 55 ? 80.704 98.284 69.155 1.00 24.45 72 ASN B O 1
ATOM 4020 N N . PRO B 1 56 ? 82.291 96.633 69.221 1.00 25.41 73 PRO B N 1
ATOM 4021 C CA . PRO B 1 56 ? 83.055 97.337 70.269 1.00 26.46 73 PRO B CA 1
ATOM 4022 C C . PRO B 1 56 ? 83.861 98.468 69.629 1.00 24.53 73 PRO B C 1
ATOM 4023 O O . PRO B 1 56 ? 84.988 98.285 69.196 1.00 26.05 73 PRO B O 1
ATOM 4027 N N . THR B 1 57 ? 83.285 99.661 69.607 1.00 23.65 74 THR B N 1
ATOM 4028 C CA . THR B 1 57 ? 83.905 100.785 68.906 1.00 23.65 74 THR B CA 1
ATOM 4029 C C . THR B 1 57 ? 85.190 101.296 69.524 1.00 23.14 74 THR B C 1
ATOM 4030 O O . THR B 1 57 ? 86.000 101.991 68.838 1.00 24.10 74 THR B O 1
ATOM 4034 N N . GLU B 1 58 ? 85.403 101.014 70.803 1.00 22.49 75 GLU B N 1
ATOM 4035 C CA . GLU B 1 58 ? 86.559 101.505 71.555 1.00 22.85 75 GLU B CA 1
ATOM 4036 C C . GLU B 1 58 ? 87.564 100.419 71.835 1.00 23.16 75 GLU B C 1
ATOM 4037 O O . GLU B 1 58 ? 88.447 100.611 72.672 1.00 24.93 75 GLU B O 1
ATOM 4043 N N . LEU B 1 59 ? 87.441 99.300 71.140 1.00 24.28 76 LEU B N 1
ATOM 4044 C CA . LEU B 1 59 ? 88.273 98.133 71.448 1.00 24.94 76 LEU B CA 1
ATOM 4045 C C . LEU B 1 59 ? 89.759 98.406 71.420 1.00 26.40 76 LEU B C 1
ATOM 4046 O O . LEU B 1 59 ? 90.277 99.007 70.452 1.00 27.43 76 LEU B O 1
ATOM 4051 N N . ASN B 1 60 ? 90.460 98.002 72.485 1.00 26.27 77 ASN B N 1
ATOM 4052 C CA . ASN B 1 60 ? 91.900 98.157 72.566 1.00 25.80 77 ASN B CA 1
ATOM 4053 C C . ASN B 1 60 ? 92.448 97.076 73.451 1.00 25.36 77 ASN B C 1
ATOM 4054 O O . ASN B 1 60 ? 92.447 97.192 74.661 1.00 25.58 77 ASN B O 1
ATOM 4059 N N . THR B 1 61 ? 92.938 95.995 72.839 1.00 23.72 78 THR B N 1
ATOM 4060 C CA . THR B 1 61 ? 93.480 94.941 73.660 1.00 24.54 78 THR B CA 1
ATOM 4061 C C . THR B 1 61 ? 94.744 95.321 74.449 1.00 23.88 78 THR B C 1
ATOM 4062 O O . THR B 1 61 ? 95.089 94.657 75.438 1.00 23.81 78 THR B O 1
ATOM 4066 N N . ASP B 1 62 ? 95.447 96.382 74.055 1.00 24.05 79 ASP B N 1
ATOM 4067 C CA . ASP B 1 62 ? 96.587 96.856 74.857 1.00 24.51 79 ASP B CA 1
ATOM 4068 C C . ASP B 1 62 ? 96.108 97.253 76.245 1.00 25.12 79 ASP B C 1
ATOM 4069 O O . ASP B 1 62 ? 96.777 97.023 77.255 1.00 25.36 79 ASP B O 1
ATOM 4074 N N . GLN B 1 63 ? 94.933 97.880 76.292 1.00 24.44 80 GLN B N 1
ATOM 4075 C CA . GLN B 1 63 ? 94.325 98.278 77.563 1.00 24.71 80 GLN B CA 1
ATOM 4076 C C . GLN B 1 63 ? 93.956 97.086 78.430 1.00 24.13 80 GLN B C 1
ATOM 4077 O O . GLN B 1 63 ? 94.134 97.122 79.636 1.00 24.59 80 GLN B O 1
ATOM 4083 N N . TRP B 1 64 ? 93.518 96.006 77.826 1.00 24.43 81 TRP B N 1
ATOM 4084 C CA . TRP B 1 64 ? 93.152 94.816 78.575 1.00 24.35 81 TRP B CA 1
ATOM 4085 C C . TRP B 1 64 ? 94.416 94.269 79.257 1.00 25.53 81 TRP B C 1
ATOM 4086 O O . TRP B 1 64 ? 94.407 93.909 80.435 1.00 24.13 81 TRP B O 1
ATOM 4097 N N . VAL B 1 65 ? 95.478 94.138 78.452 1.00 24.49 82 VAL B N 1
ATOM 4098 C CA . VAL B 1 65 ? 96.739 93.558 78.923 1.00 25.38 82 VAL B CA 1
ATOM 4099 C C . VAL B 1 65 ? 97.389 94.457 79.974 1.00 25.55 82 VAL B C 1
ATOM 4100 O O . VAL B 1 65 ? 97.854 93.998 81.023 1.00 25.85 82 VAL B O 1
ATOM 4104 N N . GLN B 1 66 ? 97.399 95.762 79.725 1.00 25.99 83 GLN B N 1
ATOM 4105 C CA . GLN B 1 66 ? 97.935 96.711 80.691 1.00 26.32 83 GLN B CA 1
ATOM 4106 C C . GLN B 1 66 ? 97.196 96.578 82.025 1.00 25.37 83 GLN B C 1
ATOM 4107 O O . GLN B 1 66 ? 97.808 96.647 83.097 1.00 25.39 83 GLN B O 1
ATOM 4113 N N . ALA B 1 67 ? 95.879 96.417 81.971 1.00 25.72 84 ALA B N 1
ATOM 4114 C CA . ALA B 1 67 ? 95.089 96.346 83.173 1.00 26.48 84 ALA B CA 1
ATOM 4115 C C . ALA B 1 67 ? 95.449 95.094 83.965 1.00 26.26 84 ALA B C 1
ATOM 4116 O O . ALA B 1 67 ? 95.570 95.144 85.190 1.00 26.87 84 ALA B O 1
ATOM 4118 N N . ALA B 1 68 ? 95.599 93.977 83.269 1.00 26.36 85 ALA B N 1
ATOM 4119 C CA . ALA B 1 68 ? 95.948 92.728 83.917 1.00 26.75 85 ALA B CA 1
ATOM 4120 C C . ALA B 1 68 ? 97.398 92.794 84.479 1.00 26.71 85 ALA B C 1
ATOM 4121 O O . ALA B 1 68 ? 97.663 92.273 85.601 1.00 26.13 85 ALA B O 1
ATOM 4123 N N . LYS B 1 69 ? 98.309 93.388 83.711 1.00 26.58 86 LYS B N 1
ATOM 4124 C CA . LYS B 1 69 ? 99.720 93.487 84.125 1.00 25.74 86 LYS B CA 1
ATOM 4125 C C . LYS B 1 69 ? 99.836 94.229 85.447 1.00 24.97 86 LYS B C 1
ATOM 4126 O O . LYS B 1 69 ? 100.616 93.864 86.306 1.00 24.01 86 LYS B O 1
ATOM 4132 N N . ALA B 1 70 ? 99.027 95.276 85.612 1.00 25.78 87 ALA B N 1
ATOM 4133 C CA . ALA B 1 70 ? 99.023 96.061 86.838 1.00 25.06 87 ALA B CA 1
ATOM 4134 C C . ALA B 1 70 ? 98.653 95.311 88.113 1.00 24.83 87 ALA B C 1
ATOM 4135 O O . ALA B 1 70 ? 98.986 95.766 89.208 1.00 25.64 87 ALA B O 1
ATOM 4137 N N . ALA B 1 71 ? 97.956 94.185 87.982 1.00 25.75 88 ALA B N 1
ATOM 4138 C CA . ALA B 1 71 ? 97.583 93.327 89.097 1.00 25.71 88 ALA B CA 1
ATOM 4139 C C . ALA B 1 71 ? 98.687 92.370 89.475 1.00 26.23 88 ALA B C 1
ATOM 4140 O O . ALA B 1 71 ? 98.640 91.817 90.553 1.00 27.91 88 ALA B O 1
ATOM 4142 N N . GLY B 1 72 ? 99.653 92.166 88.575 1.00 25.36 89 GLY B N 1
ATOM 4143 C CA . GLY B 1 72 ? 100.728 91.179 88.759 1.00 25.72 89 GLY B CA 1
ATOM 4144 C C . GLY B 1 72 ? 100.604 89.991 87.823 1.00 26.48 89 GLY B C 1
ATOM 4145 O O . GLY B 1 72 ? 101.361 89.042 87.950 1.00 27.10 89 GLY B O 1
ATOM 4146 N N . CYS B 1 73 ? 99.683 90.047 86.852 1.00 26.76 90 CYS B N 1
ATOM 4147 C CA . CYS B 1 73 ? 99.509 88.957 85.913 1.00 25.95 90 CYS B CA 1
ATOM 4148 C C . CYS B 1 73 ? 100.684 88.850 84.989 1.00 25.32 90 CYS B C 1
ATOM 4149 O O . CYS B 1 73 ? 101.156 89.849 84.465 1.00 24.63 90 CYS B O 1
ATOM 4152 N N . LYS B 1 74 ? 101.124 87.610 84.753 1.00 24.47 91 LYS B N 1
ATOM 4153 C CA . LYS B 1 74 ? 102.276 87.339 83.890 1.00 24.12 91 LYS B CA 1
ATOM 4154 C C . LYS B 1 74 ? 101.896 86.612 82.611 1.00 24.56 91 LYS B C 1
ATOM 4155 O O . LYS B 1 74 ? 102.724 86.434 81.709 1.00 24.07 91 LYS B O 1
ATOM 4161 N N . PHE B 1 75 ? 100.651 86.154 82.549 1.00 24.19 92 PHE B N 1
ATOM 4162 C CA . PHE B 1 75 ? 100.095 85.549 81.338 1.00 23.71 92 PHE B CA 1
ATOM 4163 C C . PHE B 1 75 ? 98.652 86.053 81.213 1.00 24.04 92 PHE B C 1
ATOM 4164 O O . PHE B 1 75 ? 98.039 86.487 82.180 1.00 25.05 92 PHE B O 1
ATOM 4172 N N . ALA B 1 76 ? 98.141 85.973 79.991 1.00 24.92 93 ALA B N 1
ATOM 4173 C CA . ALA B 1 76 ? 96.773 86.380 79.687 1.00 24.22 93 ALA B CA 1
ATOM 4174 C C . ALA B 1 76 ? 96.220 85.460 78.629 1.00 24.49 93 ALA B C 1
ATOM 4175 O O . ALA B 1 76 ? 96.881 85.151 77.645 1.00 24.62 93 ALA B O 1
ATOM 4177 N N . VAL B 1 77 ? 94.959 85.084 78.833 1.00 24.16 94 VAL B N 1
ATOM 4178 C CA . VAL B 1 77 ? 94.283 84.095 77.983 1.00 24.59 94 VAL B CA 1
ATOM 4179 C C . VAL B 1 77 ? 92.982 84.719 77.465 1.00 24.73 94 VAL B C 1
ATOM 4180 O O . VAL B 1 77 ? 92.272 85.382 78.212 1.00 25.10 94 VAL B O 1
ATOM 4184 N N . LEU B 1 78 ? 92.685 84.547 76.162 1.00 24.97 95 LEU B N 1
ATOM 4185 C CA . LEU B 1 78 ? 91.450 85.044 75.549 1.00 24.91 95 LEU B CA 1
ATOM 4186 C C . LEU B 1 78 ? 90.590 83.896 75.099 1.00 24.39 95 LEU B C 1
ATOM 4187 O O . LEU B 1 78 ? 91.097 82.944 74.554 1.00 24.66 95 LEU B O 1
ATOM 4192 N N . THR B 1 79 ? 89.271 84.016 75.305 1.00 25.26 96 THR B N 1
ATOM 4193 C CA . THR B 1 79 ? 88.318 83.042 74.756 1.00 24.72 96 THR B CA 1
ATOM 4194 C C . THR B 1 79 ? 88.158 83.325 73.232 1.00 25.24 96 THR B C 1
ATOM 4195 O O . THR B 1 79 ? 87.436 84.250 72.798 1.00 25.95 96 THR B O 1
ATOM 4199 N N . ALA B 1 80 ? 88.812 82.526 72.404 1.00 25.50 97 ALA B N 1
ATOM 4200 C CA . ALA B 1 80 ? 88.680 82.623 70.956 1.00 25.83 97 ALA B CA 1
ATOM 4201 C C . ALA B 1 80 ? 87.258 82.257 70.538 1.00 25.62 97 ALA B C 1
ATOM 4202 O O . ALA B 1 80 ? 86.718 82.803 69.572 1.00 25.61 97 ALA B O 1
ATOM 4204 N N . THR B 1 81 ? 86.683 81.255 71.203 1.00 26.05 98 THR B N 1
ATOM 4205 C CA . THR B 1 81 ? 85.281 80.889 71.122 1.00 25.12 98 THR B CA 1
ATOM 4206 C C . THR B 1 81 ? 84.824 80.583 72.532 1.00 25.15 98 THR B C 1
ATOM 4207 O O . THR B 1 81 ? 85.654 80.403 73.432 1.00 25.45 98 THR B O 1
ATOM 4211 N N . HIS B 1 82 ? 83.507 80.536 72.750 1.00 24.54 99 HIS B N 1
ATOM 4212 C CA . HIS B 1 82 ? 82.974 80.145 74.055 1.00 24.65 99 HIS B CA 1
ATOM 4213 C C . HIS B 1 82 ? 81.769 79.215 73.914 1.00 25.48 99 HIS B C 1
ATOM 4214 O O . HIS B 1 82 ? 81.950 78.013 74.099 1.00 26.20 99 HIS B O 1
ATOM 4221 N 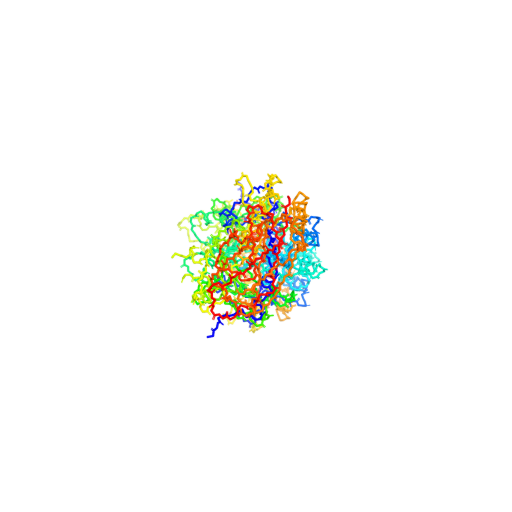N . GLU B 1 83 ? 80.572 79.724 73.618 1.00 24.94 100 GLU B N 1
ATOM 4222 C CA . GLU B 1 83 ? 79.371 78.913 73.488 1.00 24.42 100 GLU B CA 1
ATOM 4223 C C . GLU B 1 83 ? 78.512 79.263 72.275 1.00 23.66 100 GLU B C 1
ATOM 4224 O O . GLU B 1 83 ? 77.744 78.432 71.838 1.00 24.47 100 GLU B O 1
ATOM 4230 N N . THR B 1 84 ? 78.576 80.487 71.753 1.00 23.10 101 THR B N 1
ATOM 4231 C CA . THR B 1 84 ? 77.712 80.768 70.592 1.00 23.33 101 THR B CA 1
ATOM 4232 C C . THR B 1 84 ? 78.220 80.108 69.302 1.00 24.26 101 THR B C 1
ATOM 4233 O O . THR B 1 84 ? 77.446 79.960 68.331 1.00 24.74 101 THR B O 1
ATOM 4237 N N . GLY B 1 85 ? 79.512 79.792 69.281 1.00 23.84 102 GLY B N 1
ATOM 4238 C CA . GLY B 1 85 ? 80.211 79.300 68.078 1.00 24.19 102 GLY B CA 1
ATOM 4239 C C . GLY B 1 85 ? 80.962 80.427 67.382 1.00 24.26 102 GLY B C 1
ATOM 4240 O O . GLY B 1 85 ? 81.754 80.145 66.488 1.00 25.12 102 GLY B O 1
ATOM 4241 N N . PHE B 1 86 ? 80.762 81.680 67.788 1.00 24.35 103 PHE B N 1
ATOM 4242 C CA . PHE B 1 86 ? 81.426 82.807 67.161 1.00 24.19 103 PHE B CA 1
ATOM 4243 C C . PHE B 1 86 ? 82.905 82.817 67.506 1.00 26.32 103 PHE B C 1
ATOM 4244 O O . PHE B 1 86 ? 83.264 82.698 68.686 1.00 27.73 103 PHE B O 1
ATOM 4252 N N . GLY B 1 87 ? 83.743 83.023 66.503 1.00 25.17 104 GLY B N 1
ATOM 4253 C CA . GLY B 1 87 ? 85.187 83.061 66.648 1.00 25.35 104 GLY B CA 1
ATOM 4254 C C . GLY B 1 87 ? 85.805 84.438 66.511 1.00 26.56 104 GLY B C 1
ATOM 4255 O O . GLY B 1 87 ? 85.564 85.125 65.526 1.00 26.10 104 GLY B O 1
ATOM 4256 N N . LEU B 1 88 ? 86.651 84.819 67.483 1.00 25.35 105 LEU B N 1
ATOM 4257 C CA . LEU B 1 88 ? 87.271 86.128 67.493 1.00 25.84 105 LEU B CA 1
ATOM 4258 C C . LEU B 1 88 ? 88.550 86.245 66.681 1.00 26.46 105 LEU B C 1
ATOM 4259 O O . LEU B 1 88 ? 89.445 86.978 67.050 1.00 25.51 105 LEU B O 1
ATOM 4264 N N . TRP B 1 89 ? 88.622 85.574 65.529 1.00 25.69 106 TRP B N 1
ATOM 4265 C CA . TRP B 1 89 ? 89.753 85.639 64.637 1.00 25.38 106 TRP B CA 1
ATOM 4266 C C . TRP B 1 89 ? 89.273 85.471 63.204 1.00 24.63 106 TRP B C 1
ATOM 4267 O O . TRP B 1 89 ? 88.095 85.246 62.926 1.00 26.25 106 TRP B O 1
ATOM 4278 N N . GLN B 1 90 ? 90.226 85.635 62.298 1.00 24.42 107 GLN B N 1
ATOM 4279 C CA . GLN B 1 90 ? 90.028 85.421 60.873 1.00 24.49 107 GLN B CA 1
ATOM 4280 C C . GLN B 1 90 ? 90.209 83.952 60.538 1.00 24.28 107 GLN B C 1
ATOM 4281 O O . GLN B 1 90 ? 91.309 83.492 60.187 1.00 26.08 107 GLN B O 1
ATOM 4287 N N . SER B 1 91 ? 89.127 83.213 60.692 1.00 25.05 108 SER B N 1
ATOM 4288 C CA . SER B 1 91 ? 89.150 81.784 60.425 1.00 24.69 108 SER B CA 1
ATOM 4289 C C . SER B 1 91 ? 88.803 81.506 58.970 1.00 24.98 108 SER B C 1
ATOM 4290 O O . SER B 1 91 ? 88.017 82.223 58.354 1.00 25.96 108 SER B O 1
ATOM 4293 N N . ASP B 1 92 ? 89.391 80.432 58.476 1.00 24.64 109 ASP B N 1
ATOM 4294 C CA . ASP B 1 92 ? 89.125 79.900 57.128 1.00 24.53 109 ASP B CA 1
ATOM 4295 C C . ASP B 1 92 ? 88.299 78.592 57.184 1.00 24.75 109 ASP B C 1
ATOM 4296 O O . ASP B 1 92 ? 88.027 77.979 56.146 1.00 24.92 109 ASP B O 1
ATOM 4301 N N . VAL B 1 93 ? 87.856 78.211 58.397 1.00 24.33 110 VAL B N 1
ATOM 4302 C CA . VAL B 1 93 ? 87.086 76.995 58.620 1.00 25.04 110 VAL B CA 1
ATOM 4303 C C . VAL B 1 93 ? 85.775 77.259 59.379 1.00 24.87 110 VAL B C 1
ATOM 4304 O O . VAL B 1 93 ? 84.737 76.574 59.175 1.00 25.85 110 VAL B O 1
ATOM 4308 N N . ASN B 1 94 ? 85.812 78.218 60.305 1.00 23.50 111 ASN B N 1
ATOM 4309 C CA . ASN B 1 94 ? 84.617 78.639 60.987 1.00 24.42 111 ASN B CA 1
ATOM 4310 C C . ASN B 1 94 ? 84.149 79.938 60.379 1.00 24.96 111 ASN B C 1
ATOM 4311 O O . ASN B 1 94 ? 84.765 80.961 60.600 1.00 25.48 111 ASN B O 1
ATOM 4316 N N . PRO B 1 95 ? 83.022 79.903 59.621 1.00 24.71 112 PRO B N 1
ATOM 4317 C CA . PRO B 1 95 ? 82.592 81.099 58.923 1.00 25.93 112 PRO B CA 1
ATOM 4318 C C . PRO B 1 95 ? 81.935 82.120 59.853 1.00 24.89 112 PRO B C 1
ATOM 4319 O O . PRO B 1 95 ? 81.808 83.308 59.535 1.00 25.03 112 PRO B O 1
ATOM 4323 N N . TYR B 1 96 ? 81.536 81.647 61.017 1.00 25.51 113 TYR B N 1
ATOM 4324 C CA . TYR B 1 96 ? 80.906 82.483 62.056 1.00 24.31 113 TYR B CA 1
ATOM 4325 C C . TYR B 1 96 ? 82.033 83.054 62.885 1.00 24.72 113 TYR B C 1
ATOM 4326 O O . TYR B 1 96 ? 82.299 82.625 64.005 1.00 24.59 113 TYR B O 1
ATOM 4335 N N . CYS B 1 97 ? 82.686 84.061 62.324 1.00 24.89 114 CYS B N 1
ATOM 4336 C CA . CYS B 1 97 ? 83.888 84.656 62.913 1.00 24.93 114 CYS B CA 1
ATOM 4337 C C . CYS B 1 97 ? 83.882 86.105 62.488 1.00 24.62 114 CYS B C 1
ATOM 4338 O O . CYS B 1 97 ? 82.883 86.614 61.956 1.00 24.72 114 CYS B O 1
ATOM 4341 N N . LEU B 1 98 ? 84.987 86.786 62.725 1.00 24.45 115 LEU B N 1
ATOM 4342 C CA . LEU B 1 98 ? 85.043 88.250 62.492 1.00 22.90 115 LEU B CA 1
ATOM 4343 C C . LEU B 1 98 ? 84.939 88.605 61.008 1.00 23.52 115 LEU B C 1
ATOM 4344 O O . LEU B 1 98 ? 84.715 89.768 60.653 1.00 24.46 115 LEU B O 1
ATOM 4349 N N . LYS B 1 99 ? 85.048 87.604 60.132 1.00 24.81 116 LYS B N 1
ATOM 4350 C CA . LYS B 1 99 ? 84.798 87.861 58.693 1.00 24.83 116 LYS B CA 1
ATOM 4351 C C . LYS B 1 99 ? 83.324 88.184 58.413 1.00 25.73 116 LYS B C 1
ATOM 4352 O O . LYS B 1 99 ? 83.024 88.821 57.400 1.00 25.75 116 LYS B O 1
ATOM 4358 N N . ALA B 1 100 ? 82.418 87.770 59.296 1.00 25.72 117 ALA B N 1
ATOM 4359 C CA . ALA B 1 100 ? 81.001 87.867 59.064 1.00 25.32 117 ALA B CA 1
ATOM 4360 C C . ALA B 1 100 ? 80.362 89.181 59.420 1.00 24.38 117 ALA B C 1
ATOM 4361 O O . ALA B 1 100 ? 79.240 89.468 58.999 1.00 24.77 117 ALA B O 1
ATOM 4363 N N . VAL B 1 101 ? 81.057 89.980 60.230 1.00 24.02 118 VAL B N 1
ATOM 4364 C CA . VAL B 1 101 ? 80.537 91.210 60.781 1.00 23.36 118 VAL B CA 1
ATOM 4365 C C . VAL B 1 101 ? 80.939 92.466 60.078 1.00 23.04 118 VAL B C 1
ATOM 4366 O O . VAL B 1 101 ? 81.983 92.511 59.379 1.00 25.37 118 VAL B O 1
ATOM 4370 N N . LYS B 1 102 ? 80.140 93.504 60.315 1.00 23.91 119 LYS B N 1
ATOM 4371 C CA A LYS B 1 102 ? 80.409 94.816 59.736 0.50 23.70 119 LYS B CA 1
ATOM 4372 C CA B LYS B 1 102 ? 80.405 94.834 59.761 0.50 23.95 119 LYS B CA 1
ATOM 4373 C C . LYS B 1 102 ? 81.576 95.502 60.460 1.00 23.89 119 LYS B C 1
ATOM 4374 O O . LYS B 1 102 ? 82.270 96.326 59.872 1.00 24.65 119 LYS B O 1
ATOM 4381 N N . TRP B 1 103 ? 81.752 95.216 61.749 1.00 24.44 120 TRP B N 1
ATOM 4382 C CA . TRP B 1 103 ? 82.801 95.766 62.561 1.00 24.10 120 TRP B CA 1
ATOM 4383 C C . TRP B 1 103 ? 84.153 95.499 61.892 1.00 23.44 120 TRP B C 1
ATOM 4384 O O . TRP B 1 103 ? 84.415 94.380 61.447 1.00 25.36 120 TRP B O 1
ATOM 4395 N N . ARG B 1 104 ? 84.968 96.554 61.783 1.00 24.35 121 ARG B N 1
ATOM 4396 C CA . ARG B 1 104 ? 86.264 96.492 61.110 1.00 23.88 121 ARG B CA 1
ATOM 4397 C C . ARG B 1 104 ? 86.193 95.958 59.676 1.00 25.29 121 ARG B C 1
ATOM 4398 O O . ARG B 1 104 ? 87.144 95.378 59.157 1.00 25.53 121 ARG B O 1
ATOM 4406 N N . ASP B 1 105 ? 85.042 96.152 59.044 1.00 25.47 122 ASP B N 1
ATOM 4407 C CA . ASP B 1 105 ? 84.810 95.757 57.657 1.00 25.55 122 ASP B CA 1
ATOM 4408 C C . ASP B 1 105 ? 85.080 94.276 57.401 1.00 25.44 122 ASP B C 1
ATOM 4409 O O . ASP B 1 105 ? 85.500 93.908 56.304 1.00 26.35 122 ASP B O 1
ATOM 4414 N N . GLY B 1 106 ? 84.867 93.416 58.401 1.00 25.13 123 GLY B N 1
ATOM 4415 C CA . GLY B 1 106 ? 85.084 91.979 58.241 1.00 25.39 123 GLY B CA 1
ATOM 4416 C C . GLY B 1 106 ? 86.530 91.539 58.264 1.00 25.51 123 GLY B C 1
ATOM 4417 O O . GLY B 1 106 ? 86.852 90.387 57.949 1.00 26.33 123 GLY B O 1
ATOM 4418 N N . LYS B 1 107 ? 87.441 92.452 58.621 1.00 24.67 124 LYS B N 1
ATOM 4419 C CA . LYS B 1 107 ? 88.887 92.218 58.574 1.00 25.85 124 LYS B CA 1
ATOM 4420 C C . LYS B 1 107 ? 89.525 92.177 59.973 1.00 25.70 124 LYS B C 1
ATOM 4421 O O . LYS B 1 107 ? 90.702 91.964 60.072 1.00 27.31 124 LYS B O 1
ATOM 4427 N N . GLY B 1 108 ? 88.742 92.304 61.027 1.00 25.48 125 GLY B N 1
ATOM 4428 C CA . GLY B 1 108 ? 89.268 92.281 62.378 1.00 24.30 125 GLY B CA 1
ATOM 4429 C C . GLY B 1 108 ? 89.756 90.930 62.824 1.00 25.42 125 GLY B C 1
ATOM 4430 O O . GLY B 1 108 ? 89.244 89.890 62.411 1.00 24.83 125 GLY B O 1
ATOM 4431 N N . ASP B 1 109 ? 90.784 90.941 63.695 1.00 24.99 126 ASP B N 1
ATOM 4432 C CA . ASP B 1 109 ? 91.251 89.682 64.277 1.00 24.61 126 ASP B CA 1
ATOM 4433 C C . ASP B 1 109 ? 91.656 90.011 65.717 1.00 24.72 126 ASP B C 1
ATOM 4434 O O . ASP B 1 109 ? 92.722 90.544 65.992 1.00 24.71 126 ASP B O 1
ATOM 4439 N N . ILE B 1 110 ? 90.754 89.729 66.648 1.00 24.54 127 ILE B N 1
ATOM 4440 C CA . ILE B 1 110 ? 90.989 90.076 68.039 1.00 25.01 127 ILE B CA 1
ATOM 4441 C C . ILE B 1 110 ? 92.050 89.144 68.649 1.00 25.24 127 ILE B C 1
ATOM 4442 O O . ILE B 1 110 ? 92.860 89.568 69.477 1.00 24.83 127 ILE B O 1
ATOM 4447 N N . VAL B 1 111 ? 92.061 87.881 68.253 1.00 25.23 128 VAL B N 1
ATOM 4448 C CA . VAL B 1 111 ? 93.147 86.997 68.706 1.00 24.78 128 VAL B CA 1
ATOM 4449 C C . VAL B 1 111 ? 94.500 87.576 68.324 1.00 25.34 128 VAL B C 1
ATOM 4450 O O . VAL B 1 111 ? 95.388 87.639 69.148 1.00 24.58 128 VAL B O 1
ATOM 4454 N N . ARG B 1 112 ? 94.635 88.060 67.088 1.00 24.91 129 ARG B N 1
ATOM 4455 C CA . ARG B 1 112 ? 95.888 88.683 66.694 1.00 24.29 129 ARG B CA 1
ATOM 4456 C C . ARG B 1 112 ? 96.210 89.926 67.512 1.00 24.53 129 ARG B C 1
ATOM 4457 O O . ARG B 1 112 ? 97.332 90.068 67.992 1.00 24.70 129 ARG B O 1
ATOM 4465 N N . ASP B 1 113 ? 95.257 90.842 67.659 1.00 25.35 130 ASP B N 1
ATOM 4466 C CA . ASP B 1 113 ? 95.474 92.030 68.472 1.00 25.04 130 ASP B CA 1
ATOM 4467 C C . ASP B 1 113 ? 95.973 91.597 69.865 1.00 25.08 130 ASP B C 1
ATOM 4468 O O . ASP B 1 113 ? 96.940 92.155 70.432 1.00 23.72 130 ASP B O 1
ATOM 4473 N N . PHE B 1 114 ? 95.259 90.628 70.425 1.00 25.24 131 PHE B N 1
ATOM 4474 C CA . PHE B 1 114 ? 95.500 90.149 71.786 1.00 25.44 131 PHE B CA 1
ATOM 4475 C C . PHE B 1 114 ? 96.898 89.573 71.965 1.00 25.55 131 PHE B C 1
ATOM 4476 O O . PHE B 1 114 ? 97.592 89.954 72.922 1.00 24.62 131 PHE B O 1
ATOM 4484 N N . VAL B 1 115 ? 97.309 88.632 71.112 1.00 25.21 132 VAL B N 1
ATOM 4485 C CA . VAL B 1 115 ? 98.636 88.067 71.294 1.00 25.48 132 VAL B CA 1
ATOM 4486 C C . VAL B 1 115 ? 99.721 89.147 71.084 1.00 25.53 132 VAL B C 1
ATOM 4487 O O . VAL B 1 115 ? 100.722 89.184 71.807 1.00 25.10 132 VAL B O 1
ATOM 4491 N N . ASN B 1 116 ? 99.526 90.058 70.123 1.00 24.97 133 ASN B N 1
ATOM 4492 C CA . ASN B 1 116 ? 100.448 91.179 69.951 1.00 25.19 133 ASN B CA 1
ATOM 4493 C C . ASN B 1 116 ? 100.552 92.049 71.210 1.00 25.09 133 ASN B C 1
ATOM 4494 O O . ASN B 1 116 ? 101.624 92.446 71.623 1.00 26.00 133 ASN B O 1
ATOM 4499 N N . SER B 1 117 ? 99.412 92.340 71.797 1.00 24.30 134 SER B N 1
ATOM 4500 C CA . SER B 1 117 ? 99.380 93.115 73.017 1.00 24.03 134 SER B CA 1
ATOM 4501 C C . SER B 1 117 ? 100.113 92.424 74.151 1.00 24.09 134 SER B C 1
ATOM 4502 O O . SER B 1 117 ? 100.837 93.067 74.907 1.00 23.95 134 SER B O 1
ATOM 4505 N N . CYS B 1 118 ? 99.861 91.127 74.315 1.00 24.77 135 CYS B N 1
ATOM 4506 C CA . CYS B 1 118 ? 100.522 90.397 75.383 1.00 24.50 135 CYS B CA 1
ATOM 4507 C C . CYS B 1 118 ? 102.034 90.534 75.232 1.00 25.31 135 CYS B C 1
ATOM 4508 O O . CYS B 1 118 ? 102.741 90.855 76.184 1.00 25.18 135 CYS B O 1
ATOM 4511 N N . ARG B 1 119 ? 102.518 90.298 74.024 1.00 25.32 136 ARG B N 1
ATOM 4512 C CA . ARG B 1 119 ? 103.960 90.339 73.778 1.00 26.25 136 ARG B CA 1
ATOM 4513 C C . ARG B 1 119 ? 104.555 91.735 73.974 1.00 26.05 136 ARG B C 1
ATOM 4514 O O . ARG B 1 119 ? 105.682 91.886 74.507 1.00 26.50 136 ARG B O 1
ATOM 4522 N N . LYS B 1 120 ? 103.779 92.756 73.624 1.00 25.53 137 LYS B N 1
ATOM 4523 C CA . LYS B 1 120 ? 104.195 94.149 73.815 1.00 24.80 137 LYS B CA 1
ATOM 4524 C C . LYS B 1 120 ? 104.431 94.472 75.259 1.00 24.85 137 LYS B C 1
ATOM 4525 O O . LYS B 1 120 ? 105.354 95.206 75.565 1.00 25.91 137 LYS B O 1
ATOM 4531 N N . TYR B 1 121 ? 103.585 93.965 76.152 1.00 26.17 138 TYR B N 1
ATOM 4532 C CA . TYR B 1 121 ? 103.680 94.227 77.588 1.00 26.10 138 TYR B CA 1
ATOM 4533 C C . TYR B 1 121 ? 104.396 93.170 78.396 1.00 26.12 138 TYR B C 1
ATOM 4534 O O . TYR B 1 121 ? 104.512 93.284 79.597 1.00 26.50 138 TYR B O 1
ATOM 4543 N N . GLY B 1 122 ? 104.943 92.163 77.729 1.00 27.15 139 GLY B N 1
ATOM 4544 C CA . GLY B 1 122 ? 105.679 91.131 78.433 1.00 27.29 139 GLY B CA 1
ATOM 4545 C C . GLY B 1 122 ? 104.854 90.096 79.142 1.00 27.16 139 GLY B C 1
ATOM 4546 O O . GLY B 1 122 ? 105.343 89.501 80.105 1.00 29.47 139 GLY B O 1
ATOM 4547 N N . LEU B 1 123 ? 103.598 89.925 78.726 1.00 26.18 140 LEU B N 1
ATOM 4548 C CA . LEU B 1 123 ? 102.765 88.837 79.239 1.00 25.01 140 LEU B CA 1
ATOM 4549 C C . LEU B 1 123 ? 102.737 87.701 78.220 1.00 25.12 140 LEU B C 1
ATOM 4550 O O . LEU B 1 123 ? 102.765 87.924 77.002 1.00 26.63 140 LEU B O 1
ATOM 4555 N N . GLN B 1 124 ? 102.715 86.478 78.710 1.00 23.31 141 GLN B N 1
ATOM 4556 C CA . GLN B 1 124 ? 102.680 85.326 77.808 1.00 24.20 141 GLN B CA 1
ATOM 4557 C C . GLN B 1 124 ? 101.234 85.044 77.387 1.00 23.49 141 GLN B C 1
ATOM 4558 O O . GLN B 1 124 ? 100.315 84.921 78.251 1.00 23.87 141 GLN B O 1
ATOM 4564 N N . PRO B 1 125 ? 100.973 85.008 76.060 1.00 23.59 142 PRO B N 1
ATOM 4565 C CA . PRO B 1 125 ? 99.627 84.806 75.616 1.00 23.03 142 PRO B CA 1
ATOM 4566 C C . PRO B 1 125 ? 99.151 83.357 75.563 1.00 23.98 142 PRO B C 1
ATOM 4567 O O . PRO B 1 125 ? 99.863 82.514 75.055 1.00 25.46 142 PRO B O 1
ATOM 4571 N N . GLY B 1 126 ? 97.921 83.107 75.981 1.00 24.59 143 GLY B N 1
ATOM 4572 C CA . GLY B 1 126 ? 97.302 81.807 75.841 1.00 24.87 143 GLY B CA 1
ATOM 4573 C C . GLY B 1 126 ? 95.925 81.956 75.213 1.00 25.27 143 GLY B C 1
ATOM 4574 O O . GLY B 1 126 ? 95.371 83.064 75.113 1.00 24.41 143 GLY B O 1
ATOM 4575 N N . ILE B 1 127 ? 95.321 80.829 74.848 1.00 25.67 144 ILE B N 1
ATOM 4576 C CA . ILE B 1 127 ? 94.026 80.836 74.198 1.00 26.06 144 ILE B CA 1
ATOM 4577 C C . ILE B 1 127 ? 93.088 79.810 74.809 1.00 25.38 144 ILE B C 1
ATOM 4578 O O . ILE B 1 127 ? 93.456 78.664 75.023 1.00 25.21 144 ILE B O 1
ATOM 4583 N N . TYR B 1 128 ? 91.845 80.239 75.051 1.00 24.18 145 TYR B N 1
ATOM 4584 C CA . TYR B 1 128 ? 90.775 79.386 75.525 1.00 25.25 145 TYR B CA 1
ATOM 4585 C C . TYR B 1 128 ? 89.871 79.090 74.329 1.00 25.72 145 TYR B C 1
ATOM 4586 O O . TYR B 1 128 ? 89.514 79.976 73.570 1.00 25.72 145 TYR B O 1
ATOM 4595 N N . ILE B 1 129 ? 89.572 77.825 74.138 1.00 25.05 146 ILE B N 1
ATOM 4596 C CA . ILE B 1 129 ? 88.767 77.332 73.036 1.00 26.33 146 ILE B CA 1
ATOM 4597 C C . ILE B 1 129 ? 87.554 76.625 73.616 1.00 26.34 146 ILE B C 1
ATOM 4598 O O . ILE B 1 129 ? 87.654 75.533 74.198 1.00 26.15 146 ILE B O 1
ATOM 4603 N N . GLY B 1 130 ? 86.386 77.251 73.445 1.00 24.94 147 GLY B N 1
ATOM 4604 C CA . GLY B 1 130 ? 85.120 76.719 73.925 1.00 25.42 147 GLY B CA 1
ATOM 4605 C C . GLY B 1 130 ? 84.495 75.988 72.797 1.00 25.19 147 GLY B C 1
ATOM 4606 O O . GLY B 1 130 ? 84.074 76.613 71.813 1.00 26.98 147 GLY B O 1
ATOM 4607 N N . ILE B 1 131 ? 84.405 74.676 72.935 1.00 24.06 148 ILE B N 1
ATOM 4608 C CA . ILE B 1 131 ? 83.884 73.818 71.865 1.00 25.09 148 ILE B CA 1
ATOM 4609 C C . ILE B 1 131 ? 82.825 72.809 72.257 1.00 24.43 148 ILE B C 1
ATOM 4610 O O . ILE B 1 131 ? 82.245 72.193 71.381 1.00 24.43 148 ILE B O 1
ATOM 4615 N N . ARG B 1 132 ? 82.539 72.617 73.541 1.00 23.85 149 ARG B N 1
ATOM 4616 C CA . ARG B 1 132 ? 81.440 71.700 73.917 1.00 22.96 149 ARG B CA 1
ATOM 4617 C C . ARG B 1 132 ? 80.068 72.133 73.402 1.00 22.73 149 ARG B C 1
ATOM 4618 O O . ARG B 1 132 ? 79.234 71.299 73.046 1.00 23.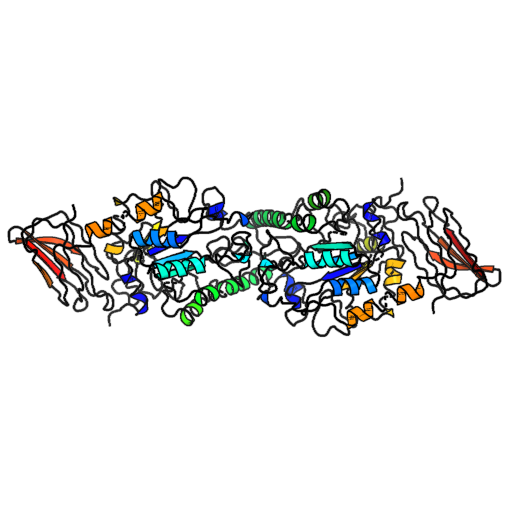29 149 ARG B O 1
ATOM 4626 N N . TRP B 1 133 ? 79.882 73.439 73.358 1.00 23.86 150 TRP B N 1
ATOM 4627 C CA . TRP B 1 133 ? 78.619 74.030 72.958 1.00 24.06 150 TRP B CA 1
ATOM 4628 C C . TRP B 1 133 ? 78.856 74.990 71.814 1.00 23.77 150 TRP B C 1
ATOM 4629 O O . TRP B 1 133 ? 79.792 75.771 71.832 1.00 24.57 150 TRP B O 1
ATOM 4640 N N . ASN B 1 134 ? 77.993 74.904 70.816 1.00 23.51 151 ASN B N 1
ATOM 4641 C CA . ASN B 1 134 ? 77.965 75.818 69.669 1.00 23.57 151 ASN B CA 1
ATOM 4642 C C . ASN B 1 134 ? 76.505 76.038 69.285 1.00 22.79 151 ASN B C 1
ATOM 4643 O O . ASN B 1 134 ? 75.854 75.174 68.744 1.00 22.94 151 ASN B O 1
ATOM 4648 N N . SER B 1 135 ? 75.949 77.185 69.653 1.00 23.42 152 SER B N 1
ATOM 4649 C CA . SER B 1 135 ? 74.526 77.384 69.481 1.00 23.85 152 SER B CA 1
ATOM 4650 C C . SER B 1 135 ? 74.174 77.546 68.019 1.00 22.70 152 SER B C 1
ATOM 4651 O O . SER B 1 135 ? 73.119 77.105 67.613 1.00 24.48 152 SER B O 1
ATOM 4654 N N . LEU B 1 136 ? 75.037 78.175 67.235 1.00 23.63 153 LEU B N 1
ATOM 4655 C CA . LEU B 1 136 ? 74.724 78.306 65.802 1.00 23.52 153 LEU B CA 1
ATOM 4656 C C . LEU B 1 136 ? 74.461 76.954 65.168 1.00 23.95 153 LEU B C 1
ATOM 4657 O O . LEU B 1 136 ? 73.541 76.743 64.389 1.00 23.12 153 LEU B O 1
ATOM 4662 N N . LEU B 1 137 ? 75.330 76.020 65.514 1.00 23.51 154 LEU B N 1
ATOM 4663 C CA . LEU B 1 137 ? 75.314 74.677 64.941 1.00 23.54 154 LEU B CA 1
ATOM 4664 C C . LEU B 1 137 ? 74.523 73.637 65.715 1.00 23.76 154 LEU B C 1
ATOM 4665 O O . LEU B 1 137 ? 74.392 72.493 65.263 1.00 25.09 154 LEU B O 1
ATOM 4670 N N . GLY B 1 138 ? 73.942 74.026 66.837 1.00 23.51 155 GLY B N 1
ATOM 4671 C CA . GLY B 1 138 ? 73.147 73.143 67.630 1.00 22.30 155 GLY B CA 1
ATOM 4672 C C . GLY B 1 138 ? 73.916 72.020 68.321 1.00 23.18 155 GLY B C 1
ATOM 4673 O O . GLY B 1 138 ? 73.382 70.929 68.492 1.00 23.20 155 GLY B O 1
ATOM 4674 N N . ILE B 1 139 ? 75.146 72.296 68.712 1.00 22.64 156 ILE B N 1
ATOM 4675 C CA . ILE B 1 139 ? 76.006 71.284 69.339 1.00 23.12 156 ILE B CA 1
ATOM 4676 C C . ILE B 1 139 ? 75.902 71.371 70.868 1.00 22.69 156 ILE B C 1
ATOM 4677 O O . ILE B 1 139 ? 75.999 72.461 71.430 1.00 21.59 156 ILE B O 1
ATOM 4682 N N . HIS B 1 140 ? 75.679 70.225 71.500 1.00 23.88 157 HIS B N 1
ATOM 4683 C CA . HIS B 1 140 ? 75.469 70.157 72.947 1.00 24.16 157 HIS B CA 1
ATOM 4684 C C . HIS B 1 140 ? 76.443 69.130 73.494 1.00 24.63 157 HIS B C 1
ATOM 4685 O O . HIS B 1 140 ? 76.253 67.949 73.281 1.00 24.04 157 HIS B O 1
ATOM 4692 N N . ASN B 1 141 ? 77.465 69.597 74.197 1.00 23.91 158 ASN B N 1
ATOM 4693 C CA A ASN B 1 141 ? 78.513 68.692 74.718 0.50 24.99 158 ASN B CA 1
ATOM 4694 C CA B ASN B 1 141 ? 78.509 68.738 74.728 0.50 24.55 158 ASN B CA 1
ATOM 4695 C C . ASN B 1 141 ? 79.084 67.780 73.640 1.00 24.39 158 ASN B C 1
ATOM 4696 O O . ASN B 1 141 ? 79.181 66.526 73.825 1.00 25.21 158 ASN B O 1
ATOM 4705 N N . PHE B 1 142 ? 79.462 68.413 72.526 1.00 24.77 159 PHE B N 1
ATOM 4706 C CA . PHE B 1 142 ? 80.013 67.830 71.304 1.00 25.11 159 PHE B CA 1
ATOM 4707 C C . PHE B 1 142 ? 79.014 67.095 70.445 1.00 25.10 159 PHE B C 1
ATOM 4708 O O . PHE B 1 142 ? 79.358 66.759 69.298 1.00 27.40 159 PHE B O 1
ATOM 4716 N N . LYS B 1 143 ? 77.799 66.864 70.944 1.00 24.05 160 LYS B N 1
ATOM 4717 C CA . LYS B 1 143 ? 76.817 66.100 70.226 1.00 23.96 160 LYS B CA 1
ATOM 4718 C C . LYS B 1 143 ? 75.900 66.906 69.334 1.00 23.17 160 LYS B C 1
ATOM 4719 O O . LYS B 1 143 ? 75.516 68.026 69.682 1.00 23.55 160 LYS B O 1
ATOM 4725 N N . ALA B 1 144 ? 75.608 66.336 68.167 1.00 23.97 161 ALA B N 1
ATOM 4726 C CA . ALA B 1 144 ? 74.601 66.870 67.257 1.00 24.35 161 ALA B CA 1
ATOM 4727 C C . ALA B 1 144 ? 73.293 66.141 67.509 1.00 25.80 161 ALA B C 1
ATOM 4728 O O . ALA B 1 144 ? 73.264 64.922 67.763 1.00 26.43 161 ALA B O 1
ATOM 4730 N N . GLU B 1 145 ? 72.190 66.862 67.341 1.00 25.80 162 GLU B N 1
ATOM 4731 C CA . GLU B 1 145 ? 70.884 66.302 67.597 1.00 26.30 162 GLU B CA 1
ATOM 4732 C C . GLU B 1 145 ? 70.262 65.709 66.343 1.00 26.55 162 GLU B C 1
ATOM 4733 O O . GLU B 1 145 ? 70.547 66.162 65.243 1.00 25.19 162 GLU B O 1
ATOM 4739 N N . GLY B 1 146 ? 69.388 64.737 66.525 1.00 27.68 163 GLY B N 1
ATOM 4740 C CA . GLY B 1 146 ? 68.746 64.050 65.410 1.00 28.22 163 GLY B CA 1
ATOM 4741 C C . GLY B 1 146 ? 68.947 62.560 65.559 1.00 29.26 163 GLY B C 1
ATOM 4742 O O . GLY B 1 146 ? 69.874 62.118 66.215 1.00 31.11 163 GLY B O 1
ATOM 4743 N N . GLU B 1 147 ? 68.096 61.810 64.914 1.00 29.61 164 GLU B N 1
ATOM 4744 C CA . GLU B 1 147 ? 68.049 60.375 65.096 1.00 30.92 164 GLU B CA 1
ATOM 4745 C C . GLU B 1 147 ? 68.893 59.532 64.152 1.00 30.25 164 GLU B C 1
ATOM 4746 O O . GLU B 1 147 ? 68.954 58.301 64.321 1.00 32.39 164 GLU B O 1
ATOM 4748 N N . GLY B 1 148 ? 69.521 60.148 63.176 1.00 27.12 165 GLY B N 1
ATOM 4749 C CA . GLY B 1 148 ? 70.079 59.385 62.070 1.00 24.66 165 GLY B CA 1
ATOM 4750 C C . GLY B 1 148 ? 71.418 59.795 61.509 1.00 21.49 165 GLY B C 1
ATOM 4751 O O . GLY B 1 148 ? 72.259 60.369 62.175 1.00 21.39 165 GLY B O 1
ATOM 4752 N N . ALA B 1 149 ? 71.609 59.400 60.244 1.00 21.06 166 ALA B N 1
ATOM 4753 C CA . ALA B 1 149 ? 72.880 59.625 59.586 1.00 20.47 166 ALA B CA 1
ATOM 4754 C C . ALA B 1 149 ? 73.259 61.062 59.536 1.00 20.36 166 ALA B C 1
ATOM 4755 O O . ALA B 1 149 ? 74.408 61.441 59.721 1.00 20.12 166 ALA B O 1
ATOM 4757 N N . PHE B 1 150 ? 72.266 61.925 59.307 1.00 20.09 167 PHE B N 1
ATOM 4758 C CA . PHE B 1 150 ? 72.556 63.343 59.227 1.00 19.91 167 PHE B CA 1
ATOM 4759 C C . PHE B 1 150 ? 73.191 63.870 60.498 1.00 18.43 167 PHE B C 1
ATOM 4760 O O . PHE B 1 150 ? 74.224 64.521 60.459 1.00 20.22 167 PHE B O 1
ATOM 4768 N N . ALA B 1 151 ? 72.604 63.540 61.650 1.00 20.25 168 ALA B N 1
ATOM 4769 C CA . ALA B 1 151 ? 73.120 63.966 62.927 1.00 20.05 168 ALA B CA 1
ATOM 4770 C C . ALA B 1 151 ? 74.548 63.358 63.145 1.00 20.35 168 ALA B C 1
ATOM 4771 O O . ALA B 1 151 ? 75.452 64.071 63.544 1.00 21.01 168 ALA B O 1
ATOM 4773 N N . ARG B 1 152 ? 74.724 62.076 62.835 1.00 20.63 169 ARG B N 1
ATOM 4774 C CA . ARG B 1 152 ? 76.074 61.482 62.986 1.00 20.61 169 ARG B CA 1
ATOM 4775 C C . ARG B 1 152 ? 77.103 62.186 62.097 1.00 20.29 169 ARG B C 1
ATOM 4776 O O . ARG B 1 152 ? 78.249 62.454 62.521 1.00 21.70 169 ARG B O 1
ATOM 4784 N N . ASN B 1 153 ? 76.700 62.524 60.868 1.00 20.10 170 ASN B N 1
ATOM 4785 C CA . ASN B 1 153 ? 77.580 63.224 59.985 1.00 20.56 170 ASN B CA 1
ATOM 4786 C C . ASN B 1 153 ? 77.994 64.575 60.515 1.00 20.76 170 ASN B C 1
ATOM 4787 O O . ASN B 1 153 ? 79.182 64.980 60.459 1.00 23.53 170 ASN B O 1
ATOM 4792 N N . ARG B 1 154 ? 76.996 65.353 60.951 1.00 21.24 171 ARG B N 1
ATOM 4793 C CA A ARG B 1 154 ? 77.243 66.668 61.493 0.50 20.97 171 ARG B CA 1
ATOM 4794 C CA B ARG B 1 154 ? 77.257 66.668 61.494 0.50 21.32 171 ARG B CA 1
ATOM 4795 C C . ARG B 1 154 ? 78.135 66.611 62.749 1.00 21.26 171 ARG B C 1
ATOM 4796 O O . ARG B 1 154 ? 78.970 67.491 62.945 1.00 22.28 171 ARG B O 1
ATOM 4811 N N . GLN B 1 155 ? 77.915 65.610 63.582 1.00 21.90 172 GLN B N 1
ATOM 4812 C CA . GLN B 1 155 ? 78.715 65.440 64.783 1.00 22.09 172 GLN B CA 1
ATOM 4813 C C . GLN B 1 155 ? 80.197 65.162 64.437 1.00 22.22 172 GLN B C 1
ATOM 4814 O O . GLN B 1 155 ? 81.100 65.778 65.022 1.00 23.70 172 GLN B O 1
ATOM 4820 N N . ALA B 1 156 ? 80.434 64.284 63.468 1.00 23.22 173 ALA B N 1
ATOM 4821 C CA . ALA B 1 156 ? 81.805 63.993 63.015 1.00 22.86 173 ALA B CA 1
ATOM 4822 C C . ALA B 1 156 ? 82.429 65.175 62.326 1.00 23.12 173 ALA B C 1
ATOM 4823 O O . ALA B 1 156 ? 83.600 65.466 62.512 1.00 23.62 173 ALA B O 1
ATOM 4825 N N . TRP B 1 157 ? 81.635 65.898 61.527 1.00 23.03 174 TRP B N 1
ATOM 4826 C CA . TRP B 1 157 ? 82.109 67.092 60.877 1.00 22.80 174 TRP B CA 1
ATOM 4827 C C . TRP B 1 157 ? 82.502 68.140 61.926 1.00 23.14 174 TRP B C 1
ATOM 4828 O O . TRP B 1 157 ? 83.544 68.814 61.785 1.00 23.39 174 TRP B O 1
ATOM 4839 N N . TYR B 1 158 ? 81.702 68.264 62.988 1.00 22.91 175 TYR B N 1
ATOM 4840 C CA . TYR B 1 158 ? 81.994 69.248 64.026 1.00 22.33 175 TYR B CA 1
ATOM 4841 C C . TYR B 1 158 ? 83.307 68.914 64.734 1.00 22.75 175 TYR B C 1
ATOM 4842 O O . TYR B 1 158 ? 84.087 69.823 65.040 1.00 22.27 175 TYR B O 1
ATOM 4851 N N . LYS B 1 159 ? 83.527 67.642 65.005 1.00 23.02 176 LYS B N 1
ATOM 4852 C CA . LYS B 1 159 ? 84.807 67.207 65.606 1.00 23.46 176 LYS B CA 1
ATOM 4853 C C . LYS B 1 159 ? 85.987 67.694 64.726 1.00 24.24 176 LYS B C 1
ATOM 4854 O O . LYS B 1 159 ? 86.932 68.266 65.213 1.00 23.69 176 LYS B O 1
ATOM 4860 N N . ARG B 1 160 ? 85.898 67.488 63.417 1.00 23.57 177 ARG B N 1
ATOM 4861 C CA . ARG B 1 160 ? 86.892 68.014 62.488 1.00 24.00 177 ARG B CA 1
ATOM 4862 C C . ARG B 1 160 ? 87.006 69.521 62.470 1.00 23.97 177 ARG B C 1
ATOM 4863 O O . ARG B 1 160 ? 88.096 70.062 62.352 1.00 24.55 177 ARG B O 1
ATOM 4871 N N . LEU B 1 161 ? 85.880 70.226 62.595 1.00 23.15 178 LEU B N 1
ATOM 4872 C CA . LEU B 1 161 ? 85.902 71.671 62.668 1.00 24.16 178 LEU B CA 1
ATOM 4873 C C . LEU B 1 161 ? 86.730 72.090 63.881 1.00 23.42 178 LEU B C 1
ATOM 4874 O O . LEU B 1 161 ? 87.573 72.997 63.781 1.00 24.09 178 LEU B O 1
ATOM 4879 N N . CYS B 1 162 ? 86.498 71.406 65.009 1.00 24.26 179 CYS B N 1
ATOM 4880 C CA . CYS B 1 162 ? 87.234 71.732 66.253 1.00 23.42 179 CYS B CA 1
ATOM 4881 C C . CYS B 1 162 ? 88.731 71.520 66.016 1.00 23.21 179 CYS B C 1
ATOM 4882 O O . CYS B 1 162 ? 89.539 72.350 66.397 1.00 23.66 179 CYS B O 1
ATOM 4885 N N . GLU B 1 163 ? 89.076 70.388 65.434 1.00 23.53 180 GLU B N 1
ATOM 4886 C CA . GLU B 1 163 ? 90.462 70.100 65.140 1.00 23.43 180 GLU B CA 1
ATOM 4887 C C . GLU B 1 163 ? 91.088 71.154 64.232 1.00 24.82 180 GLU B C 1
ATOM 4888 O O . GLU B 1 163 ? 92.220 71.619 64.471 1.00 24.73 180 GLU B O 1
ATOM 4894 N N . LYS B 1 164 ? 90.342 71.568 63.206 1.00 25.44 181 LYS B N 1
ATOM 4895 C CA . LYS B 1 164 ? 90.834 72.610 62.290 1.00 25.80 181 LYS B CA 1
ATOM 4896 C C . LYS B 1 164 ? 90.978 73.970 62.920 1.00 24.56 181 LYS B C 1
ATOM 4897 O O . LYS B 1 164 ? 91.940 74.699 62.614 1.00 25.77 181 LYS B O 1
ATOM 4911 N N . VAL B 1 166 ? 91.569 74.506 66.118 1.00 23.83 183 VAL B N 1
ATOM 4912 C CA . VAL B 1 166 ? 92.700 74.357 67.023 1.00 22.87 183 VAL B CA 1
ATOM 4913 C C . VAL B 1 166 ? 93.968 74.502 66.209 1.00 24.22 183 VAL B C 1
ATOM 4914 O O . VAL B 1 166 ? 94.916 75.188 66.620 1.00 24.87 183 VAL B O 1
ATOM 4918 N N . THR B 1 167 ? 93.972 73.883 65.025 1.00 23.88 184 THR B N 1
ATOM 4919 C CA . THR B 1 167 ? 95.136 73.971 64.142 1.00 22.99 184 THR B CA 1
ATOM 4920 C C . THR B 1 167 ? 95.435 75.440 63.757 1.00 23.82 184 THR B C 1
ATOM 4921 O O . THR B 1 167 ? 96.585 75.877 63.818 1.00 24.63 184 THR B O 1
ATOM 4925 N N . GLU B 1 168 ? 94.421 76.207 63.387 1.00 24.07 185 GLU B N 1
ATOM 4926 C CA . GLU B 1 168 ? 94.599 77.617 63.039 1.00 23.93 185 GLU B CA 1
ATOM 4927 C C . GLU B 1 168 ? 95.187 78.381 64.226 1.00 24.70 185 GLU B C 1
ATOM 4928 O O . GLU B 1 168 ? 96.121 79.127 64.113 1.00 25.20 185 GLU B O 1
ATOM 4934 N N . LEU B 1 169 ? 94.598 78.170 65.386 1.00 24.91 186 LEU B N 1
ATOM 4935 C CA . LEU B 1 169 ? 95.031 78.923 66.574 1.00 24.70 186 LEU B CA 1
ATOM 4936 C C . LEU B 1 169 ? 96.438 78.595 67.048 1.00 25.14 186 LEU B C 1
ATOM 4937 O O . LEU B 1 169 ? 97.118 79.451 67.603 1.00 24.62 186 LEU B O 1
ATOM 4942 N N . CYS B 1 170 ? 96.857 77.361 66.810 1.00 23.91 187 CYS B N 1
ATOM 4943 C CA . CYS B 1 170 ? 98.166 76.882 67.189 1.00 25.32 187 CYS B CA 1
ATOM 4944 C C . CYS B 1 170 ? 99.246 77.135 66.154 1.00 25.38 187 CYS B C 1
ATOM 4945 O O . CYS B 1 170 ? 100.433 76.881 66.443 1.00 24.83 187 CYS B O 1
ATOM 4948 N N . THR B 1 171 ? 98.885 77.599 64.952 1.00 26.35 188 THR B N 1
ATOM 4949 C CA . THR B 1 171 ? 99.868 77.823 63.909 1.00 26.19 188 THR B CA 1
ATOM 4950 C C . THR B 1 171 ? 99.989 79.266 63.411 1.00 26.65 188 THR B C 1
ATOM 4951 O O . THR B 1 171 ? 101.003 79.600 62.808 1.00 28.99 188 THR B O 1
ATOM 4955 N N . ARG B 1 172 ? 99.045 80.147 63.722 1.00 25.67 189 ARG B N 1
ATOM 4956 C CA . ARG B 1 172 ? 99.063 81.480 63.116 1.00 26.00 189 ARG B CA 1
ATOM 4957 C C . ARG B 1 172 ? 99.334 82.624 64.082 1.00 27.66 189 ARG B C 1
ATOM 4958 O O . ARG B 1 172 ? 99.475 83.789 63.635 1.00 28.77 189 ARG B O 1
ATOM 4966 N N . TYR B 1 173 ? 99.463 82.322 65.376 1.00 25.92 190 TYR B N 1
ATOM 4967 C CA . TYR B 1 173 ? 99.554 83.366 66.383 1.00 25.91 190 TYR B CA 1
ATOM 4968 C C . TYR B 1 173 ? 100.749 83.239 67.297 1.00 25.64 190 TYR B C 1
ATOM 4969 O O . TYR B 1 173 ? 100.724 83.754 68.409 1.00 27.07 190 TYR B O 1
ATOM 4978 N N . GLY B 1 174 ? 101.798 82.570 66.819 1.00 25.08 191 GLY B N 1
ATOM 4979 C CA . GLY B 1 174 ? 103.022 82.443 67.601 1.00 24.90 191 GLY B CA 1
ATOM 4980 C C . GLY B 1 174 ? 102.940 81.413 68.708 1.00 25.29 191 GLY B C 1
ATOM 4981 O O . GLY B 1 174 ? 101.981 80.671 68.793 1.00 24.99 191 GLY B O 1
ATOM 4982 N N . ASP B 1 175 ? 103.926 81.447 69.587 1.00 25.12 192 ASP B N 1
ATOM 4983 C CA . ASP B 1 175 ? 104.037 80.490 70.681 1.00 25.68 192 ASP B CA 1
ATOM 4984 C C . ASP B 1 175 ? 103.099 80.888 71.791 1.00 25.66 192 ASP B C 1
ATOM 4985 O O . ASP B 1 175 ? 103.099 82.025 72.239 1.00 25.20 192 ASP B O 1
ATOM 4990 N N . LEU B 1 176 ? 102.372 79.903 72.282 1.00 25.37 193 LEU B N 1
ATOM 4991 C CA . LEU B 1 176 ? 101.369 80.118 73.275 1.00 25.07 193 LEU B CA 1
ATOM 4992 C C . LEU B 1 176 ? 101.719 79.547 74.653 1.00 25.52 193 LEU B C 1
ATOM 4993 O O . LEU B 1 176 ? 102.403 78.516 74.786 1.00 27.00 193 LEU B O 1
ATOM 4998 N N . TYR B 1 177 ? 101.225 80.237 75.669 1.00 24.23 194 TYR B N 1
ATOM 4999 C CA . TYR B 1 177 ? 101.419 79.866 77.069 1.00 24.03 194 TYR B CA 1
ATOM 5000 C C . TYR B 1 177 ? 100.617 78.641 77.442 1.00 24.10 194 TYR B C 1
ATOM 5001 O O . TYR B 1 177 ? 101.125 77.681 78.057 1.00 23.64 194 TYR B O 1
ATOM 5018 N N . ILE B 1 179 ? 96.774 76.335 76.133 1.00 25.14 196 ILE B N 1
ATOM 5019 C CA A ILE B 1 179 ? 95.536 76.124 75.358 0.50 24.71 196 ILE B CA 1
ATOM 5020 C CA B ILE B 1 179 ? 95.545 76.147 75.366 0.50 25.13 196 ILE B CA 1
ATOM 5021 C C . ILE B 1 179 ? 94.567 75.537 76.380 1.00 25.02 196 ILE B C 1
ATOM 5022 O O . ILE B 1 179 ? 94.859 74.523 76.996 1.00 25.30 196 ILE B O 1
ATOM 5031 N N . TRP B 1 180 ? 93.448 76.214 76.593 1.00 24.96 197 TRP B N 1
ATOM 5032 C CA . TRP B 1 180 ? 92.462 75.837 77.588 1.00 25.28 197 TRP B CA 1
ATOM 5033 C C . TRP B 1 180 ? 91.162 75.429 76.870 1.00 24.87 197 TRP B C 1
ATOM 5034 O O . TRP B 1 180 ? 90.519 76.256 76.232 1.00 25.82 197 TRP B O 1
ATOM 5045 N N . PHE B 1 181 ? 90.794 74.161 76.993 1.00 25.35 198 PHE B N 1
ATOM 5046 C CA . PHE B 1 181 ? 89.561 73.615 76.429 1.00 24.90 198 PHE B CA 1
ATOM 5047 C C . PHE B 1 181 ? 88.497 73.616 77.505 1.00 26.00 198 PHE B C 1
ATOM 5048 O O . PHE B 1 181 ? 88.727 73.134 78.620 1.00 25.37 198 PHE B O 1
ATOM 5056 N N . ASP B 1 182 ? 87.335 74.151 77.167 1.00 24.68 199 ASP B N 1
ATOM 5057 C CA . ASP B 1 182 ? 86.226 74.229 78.119 1.00 26.16 199 ASP B CA 1
ATOM 5058 C C . ASP B 1 182 ? 85.814 72.914 78.725 1.00 25.64 199 ASP B C 1
ATOM 5059 O O . ASP B 1 182 ? 85.303 72.037 78.017 1.00 25.82 199 ASP B O 1
ATOM 5064 N N . GLY B 1 183 ? 85.982 72.758 80.058 1.00 26.11 200 GLY B N 1
ATOM 5065 C CA . GLY B 1 183 ? 85.657 71.503 80.726 1.00 25.47 200 GLY B CA 1
ATOM 5066 C C . GLY B 1 183 ? 86.517 70.331 80.292 1.00 25.73 200 GLY B C 1
ATOM 5067 O O . GLY B 1 183 ? 86.201 69.160 80.564 1.00 25.45 200 GLY B O 1
ATOM 5068 N N . GLY B 1 184 ? 87.634 70.661 79.657 1.00 25.48 201 GLY B N 1
ATOM 5069 C CA . GLY B 1 184 ? 88.485 69.686 79.012 1.00 25.22 201 GLY B CA 1
ATOM 5070 C C . GLY B 1 184 ? 87.881 69.195 77.697 1.00 25.82 201 GLY B C 1
ATOM 5071 O O . GLY B 1 184 ? 86.696 69.300 77.470 1.00 26.05 201 GLY B O 1
ATOM 5072 N N . ALA B 1 185 ? 88.703 68.573 76.867 1.00 24.75 202 ALA B N 1
ATOM 5073 C CA . ALA B 1 185 ? 88.252 68.110 75.520 1.00 25.61 202 ALA B CA 1
ATOM 5074 C C . ALA B 1 185 ? 87.871 66.639 75.489 1.00 25.93 202 ALA B C 1
ATOM 5075 O O . ALA B 1 185 ? 87.912 66.019 74.444 1.00 26.44 202 ALA B O 1
ATOM 5077 N N . ASP B 1 186 ? 87.546 66.077 76.655 1.00 26.34 203 ASP B N 1
ATOM 5078 C CA . ASP B 1 186 ? 86.955 64.764 76.777 1.00 26.91 203 ASP B CA 1
ATOM 5079 C C . ASP B 1 186 ? 87.881 63.657 76.263 1.00 27.10 203 ASP B C 1
ATOM 5080 O O . ASP B 1 186 ? 89.077 63.738 76.480 1.00 26.66 203 ASP B O 1
ATOM 5085 N N . ASP B 1 187 ? 87.345 62.676 75.532 1.00 27.90 204 ASP B N 1
ATOM 5086 C CA . ASP B 1 187 ? 88.076 61.485 75.152 1.00 28.58 204 ASP B CA 1
ATOM 5087 C C . ASP B 1 187 ? 88.126 61.438 73.634 1.00 27.79 204 ASP B C 1
ATOM 5088 O O . ASP B 1 187 ? 8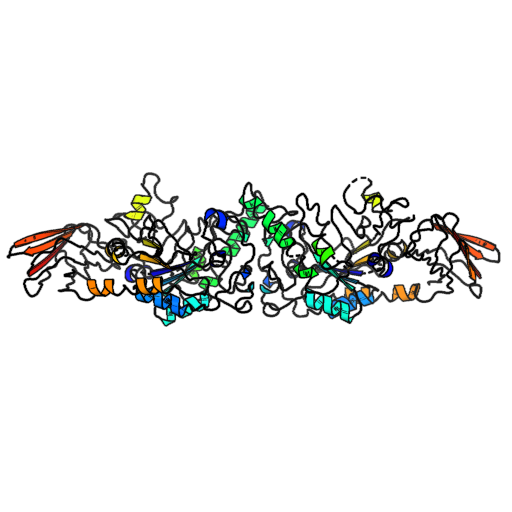7.077 61.321 72.993 1.00 27.09 204 ASP B O 1
ATOM 5093 N N . PRO B 1 188 ? 89.338 61.504 73.057 1.00 27.71 205 PRO B N 1
ATOM 5094 C CA . PRO B 1 188 ? 89.404 61.466 71.599 1.00 28.72 205 PRO B CA 1
ATOM 5095 C C . PRO B 1 188 ? 88.980 60.093 71.020 1.00 29.77 205 PRO B C 1
ATOM 5096 O O . PRO B 1 188 ? 88.709 59.995 69.827 1.00 32.82 205 PRO B O 1
ATOM 5100 N N . ARG B 1 189 ? 88.807 59.070 71.843 1.00 31.54 206 ARG B N 1
ATOM 5101 C CA . ARG B 1 189 ? 88.346 57.789 71.343 1.00 32.79 206 ARG B CA 1
ATOM 5102 C C . ARG B 1 189 ? 86.808 57.720 71.337 1.00 32.37 206 ARG B C 1
ATOM 5103 O O . ARG B 1 189 ? 86.240 56.718 70.926 1.00 32.82 206 ARG B O 1
ATOM 5111 N N . ALA B 1 190 ? 86.143 58.765 71.819 1.00 31.09 207 ALA B N 1
ATOM 5112 C CA . ALA B 1 190 ? 84.702 58.814 71.907 1.00 31.03 207 ALA B CA 1
ATOM 5113 C C . ALA B 1 190 ? 84.232 60.165 71.343 1.00 30.78 207 ALA B C 1
ATOM 5114 O O . ALA B 1 190 ? 84.482 60.467 70.168 1.00 31.43 207 ALA B O 1
ATOM 5116 N N . ASP B 1 191 ? 83.641 61.038 72.157 1.00 28.81 208 ASP B N 1
ATOM 5117 C CA . ASP B 1 191 ? 83.096 62.282 71.610 1.00 28.96 208 ASP B CA 1
ATOM 5118 C C . ASP B 1 191 ? 84.061 63.453 71.447 1.00 27.49 208 ASP B C 1
ATOM 5119 O O . ASP B 1 191 ? 83.721 64.445 70.812 1.00 28.17 208 ASP B O 1
ATOM 5124 N N . GLY B 1 192 ? 85.223 63.379 72.072 1.00 26.51 209 GLY B N 1
ATOM 5125 C CA . GLY B 1 192 ? 86.139 64.510 72.046 1.00 25.43 209 GLY B CA 1
ATOM 5126 C C . GLY B 1 192 ? 86.980 64.617 70.784 1.00 25.66 209 GLY B C 1
ATOM 5127 O O . GLY B 1 192 ? 87.225 63.601 70.134 1.00 26.57 209 GLY B O 1
ATOM 5128 N N . PRO B 1 193 ? 87.378 65.849 70.390 1.00 26.79 210 PRO B N 1
ATOM 5129 C CA . PRO B 1 193 ? 88.257 66.077 69.238 1.00 26.68 210 PRO B CA 1
ATOM 5130 C C . PRO B 1 193 ? 89.672 65.644 69.593 1.00 26.58 210 PRO B C 1
ATOM 5131 O O . PRO B 1 193 ? 90.078 65.694 70.774 1.00 25.57 210 PRO B O 1
ATOM 5135 N N . ASP B 1 194 ? 90.406 65.172 68.590 1.00 25.43 211 ASP B N 1
ATOM 5136 C CA . ASP B 1 194 ? 91.756 64.660 68.822 1.00 25.16 211 ASP B CA 1
ATOM 5137 C C . ASP B 1 194 ? 92.728 65.811 68.726 1.00 26.48 211 ASP B C 1
ATOM 5138 O O . ASP B 1 194 ? 93.437 66.002 67.743 1.00 26.14 211 ASP B O 1
ATOM 5143 N N . VAL B 1 195 ? 92.762 66.589 69.806 1.00 26.71 212 VAL B N 1
ATOM 5144 C CA . VAL B 1 195 ? 93.518 67.822 69.818 1.00 26.73 212 VAL B CA 1
ATOM 5145 C C . VAL B 1 195 ? 94.902 67.773 70.430 1.00 26.70 212 VAL B C 1
ATOM 5146 O O . VAL B 1 195 ? 95.711 68.631 70.126 1.00 26.61 212 VAL B O 1
ATOM 5150 N N . GLU B 1 196 ? 95.215 66.784 71.254 1.00 26.54 213 GLU B N 1
ATOM 5151 C CA A GLU B 1 196 ? 96.554 66.744 71.888 0.50 26.52 213 GLU B CA 1
ATOM 5152 C CA B GLU B 1 196 ? 96.512 66.770 71.887 0.50 26.85 213 GLU B CA 1
ATOM 5153 C C . GLU B 1 196 ? 97.651 66.635 70.842 1.00 27.25 213 GLU B C 1
ATOM 5154 O O . GLU B 1 196 ? 98.663 67.321 70.936 1.00 27.36 213 GLU B O 1
ATOM 5165 N N . PRO B 1 197 ? 97.482 65.763 69.824 1.00 27.49 214 PRO B N 1
ATOM 5166 C CA . PRO B 1 197 ? 98.568 65.713 68.846 1.00 27.26 214 PRO B CA 1
ATOM 5167 C C . PRO B 1 197 ? 98.804 67.015 68.097 1.00 27.12 214 PRO B C 1
ATOM 5168 O O . PRO B 1 197 ? 99.931 67.264 67.687 1.00 27.97 214 PRO B O 1
ATOM 5172 N N . ILE B 1 198 ? 97.762 67.830 67.933 1.00 26.94 215 ILE B N 1
ATOM 5173 C CA . ILE B 1 198 ? 97.868 69.122 67.243 1.00 26.94 215 ILE B CA 1
ATOM 5174 C C . ILE B 1 198 ? 98.705 70.075 68.098 1.00 27.45 215 ILE B C 1
ATOM 5175 O O . ILE B 1 198 ? 99.669 70.673 67.636 1.00 25.53 215 ILE B O 1
ATOM 5180 N N . VAL B 1 199 ? 98.353 70.155 69.381 1.00 27.84 216 VAL B N 1
ATOM 5181 C CA . VAL B 1 199 ? 99.070 71.019 70.312 1.00 28.54 216 VAL B CA 1
ATOM 5182 C C . VAL B 1 199 ? 100.518 70.567 70.443 1.00 28.29 216 VAL B C 1
ATOM 5183 O O . VAL B 1 199 ? 101.446 71.367 70.363 1.00 28.96 216 VAL B O 1
ATOM 5187 N N . ASN B 1 200 ? 100.746 69.262 70.592 1.00 28.21 217 ASN B N 1
ATOM 5188 C CA . ASN B 1 200 ? 102.103 68.744 70.670 1.00 29.23 217 ASN B CA 1
ATOM 5189 C C . ASN B 1 200 ? 102.953 69.041 69.474 1.00 29.19 217 ASN B C 1
ATOM 5190 O O . ASN B 1 200 ? 104.115 69.339 69.622 1.00 29.52 217 ASN B O 1
ATOM 5195 N N . LYS B 1 201 ? 102.375 68.965 68.278 1.00 29.02 218 LYS B N 1
ATOM 5196 C CA . LYS B 1 201 ? 103.151 69.203 67.079 1.00 28.68 218 LYS B CA 1
ATOM 5197 C C . LYS B 1 201 ? 103.517 70.664 66.902 1.00 28.74 218 LYS B C 1
ATOM 5198 O O . LYS B 1 201 ? 104.673 70.989 66.656 1.00 29.23 218 LYS B O 1
ATOM 5204 N N . TYR B 1 202 ? 102.546 71.539 67.037 1.00 28.01 219 TYR B N 1
ATOM 5205 C CA . TYR B 1 202 ? 102.745 72.947 66.726 1.00 27.19 219 TYR B CA 1
ATOM 5206 C C . TYR B 1 202 ? 103.047 73.831 67.921 1.00 28.00 219 TYR B C 1
ATOM 5207 O O . TYR B 1 202 ? 103.548 74.946 67.731 1.00 27.14 219 TYR B O 1
ATOM 5216 N N . GLN B 1 203 ? 102.763 73.328 69.129 1.00 26.57 220 GLN B N 1
ATOM 5217 C CA . GLN B 1 203 ? 102.923 74.091 70.363 1.00 26.21 220 GLN B CA 1
ATOM 5218 C C . GLN B 1 203 ? 103.539 73.188 71.439 1.00 25.15 220 GLN B C 1
ATOM 5219 O O . GLN B 1 203 ? 102.969 72.988 72.506 1.00 24.96 220 GLN B O 1
ATOM 5225 N N . PRO B 1 204 ? 104.741 72.652 71.174 1.00 25.74 221 PRO B N 1
ATOM 5226 C CA . PRO B 1 204 ? 105.304 71.693 72.090 1.00 26.59 221 PRO B CA 1
ATOM 5227 C C . PRO B 1 204 ? 105.577 72.180 73.501 1.00 27.13 221 PRO B C 1
ATOM 5228 O O . PRO B 1 204 ? 105.692 71.352 74.400 1.00 28.00 221 PRO B O 1
ATOM 5232 N N . ASN B 1 205 ? 105.751 73.485 73.678 1.00 26.00 222 ASN B N 1
ATOM 5233 C CA . ASN B 1 205 ? 106.005 74.047 75.010 1.00 26.61 222 ASN B CA 1
ATOM 5234 C C . ASN B 1 205 ? 104.814 74.769 75.610 1.00 26.16 222 ASN B C 1
ATOM 5235 O O . ASN B 1 205 ? 104.972 75.467 76.599 1.00 27.01 222 ASN B O 1
ATOM 5240 N N . CYS B 1 206 ? 103.635 74.558 75.035 1.00 26.17 223 CYS B N 1
ATOM 5241 C CA . CYS B 1 206 ? 102.389 75.175 75.476 1.00 25.85 223 CYS B CA 1
ATOM 5242 C C . CYS B 1 206 ? 101.716 74.254 76.484 1.00 25.56 223 CYS B C 1
ATOM 5243 O O . CYS B 1 206 ? 101.667 73.027 76.279 1.00 26.17 223 CYS B O 1
ATOM 5246 N N . LEU B 1 207 ? 101.267 74.820 77.587 1.00 24.76 224 LEU B N 1
ATOM 5247 C CA . LEU B 1 207 ? 100.520 74.072 78.586 1.00 24.76 224 LEU B CA 1
ATOM 5248 C C . LEU B 1 207 ? 99.201 73.563 77.987 1.00 25.21 224 LEU B C 1
ATOM 5249 O O . LEU B 1 207 ? 98.405 74.346 77.482 1.00 25.47 224 LEU B O 1
ATOM 5254 N N . PHE B 1 208 ? 98.992 72.257 78.030 1.00 25.16 225 PHE B N 1
ATOM 5255 C CA . PHE B 1 208 ? 97.794 71.607 77.515 1.00 24.62 225 PHE B CA 1
ATOM 5256 C C . PHE B 1 208 ? 96.809 71.353 78.653 1.00 25.57 225 PHE B C 1
ATOM 5257 O O . PHE B 1 208 ? 97.061 70.545 79.557 1.00 24.96 225 PHE B O 1
ATOM 5265 N N . TYR B 1 209 ? 95.671 72.039 78.576 1.00 24.88 226 TYR B N 1
ATOM 5266 C CA . TYR B 1 209 ? 94.630 71.930 79.587 1.00 25.02 226 TYR B CA 1
ATOM 5267 C C . TYR B 1 209 ? 93.259 71.786 78.949 1.00 24.78 226 TYR B C 1
ATOM 5268 O O . TYR B 1 209 ? 92.667 72.795 78.603 1.00 23.54 226 TYR B O 1
ATOM 5277 N N . HIS B 1 210 ? 92.686 70.581 78.796 1.00 23.96 227 HIS B N 1
ATOM 5278 C CA . HIS B 1 210 ? 93.170 69.282 79.211 1.00 24.87 227 HIS B CA 1
ATOM 5279 C C . HIS B 1 210 ? 92.250 68.290 78.520 1.00 24.96 227 HIS B C 1
ATOM 5280 O O . HIS B 1 210 ? 91.285 68.696 77.882 1.00 25.14 227 HIS B O 1
ATOM 5287 N N . ASN B 1 211 ? 92.514 67.009 78.667 1.00 25.68 228 ASN B N 1
ATOM 5288 C CA . ASN B 1 211 ? 91.607 65.972 78.177 1.00 24.64 228 ASN B CA 1
ATOM 5289 C C . ASN B 1 211 ? 91.845 64.718 79.012 1.00 25.77 228 ASN B C 1
ATOM 5290 O O . ASN B 1 211 ? 92.634 64.769 79.962 1.00 24.92 228 ASN B O 1
ATOM 5295 N N . ILE B 1 212 ? 91.205 63.610 78.655 1.00 25.74 229 ILE B N 1
ATOM 5296 C CA A ILE B 1 212 ? 91.289 62.370 79.413 0.50 25.63 229 ILE B CA 1
ATOM 5297 C CA B ILE B 1 212 ? 91.315 62.425 79.494 0.50 25.90 229 ILE B CA 1
ATOM 5298 C C . ILE B 1 212 ? 92.708 61.841 79.542 1.00 25.80 229 ILE B C 1
ATOM 5299 O O . ILE B 1 212 ? 93.023 61.116 80.491 1.00 25.83 229 ILE B O 1
ATOM 5308 N N . ASP B 1 213 ? 93.550 62.188 78.576 1.00 25.40 230 ASP B N 1
ATOM 5309 C CA . ASP B 1 213 ? 94.925 61.667 78.540 1.00 25.72 230 ASP B CA 1
ATOM 5310 C C . ASP B 1 213 ? 95.972 62.518 79.233 1.00 25.37 230 ASP B C 1
ATOM 5311 O O . ASP B 1 213 ? 96.994 62.004 79.692 1.00 26.44 230 ASP B O 1
ATOM 5316 N N . ARG B 1 214 ? 95.707 63.810 79.316 1.00 25.51 231 ARG B N 1
ATOM 5317 C CA . ARG B 1 214 ? 96.698 64.750 79.785 1.00 25.07 231 ARG B CA 1
ATOM 5318 C C . ARG B 1 214 ? 96.115 66.046 80.315 1.00 25.02 231 ARG B C 1
ATOM 5319 O O . ARG B 1 214 ? 95.232 66.626 79.694 1.00 24.14 231 ARG B O 1
ATOM 5327 N N . ALA B 1 215 ? 96.653 66.487 81.451 1.00 24.87 232 ALA B N 1
ATOM 5328 C CA . ALA B 1 215 ? 96.387 67.840 81.993 1.00 24.09 232 ALA B CA 1
ATOM 5329 C C . ALA B 1 215 ? 97.738 68.340 82.466 1.00 24.60 232 ALA B C 1
ATOM 5330 O O . ALA B 1 215 ? 98.391 67.647 83.231 1.00 24.08 232 ALA B O 1
ATOM 5332 N N . ASP B 1 216 ? 98.198 69.488 81.987 1.00 23.79 233 ASP B N 1
ATOM 5333 C CA . ASP B 1 216 ? 99.484 70.062 82.438 1.00 24.40 233 ASP B CA 1
ATOM 5334 C C . ASP B 1 216 ? 99.361 70.844 83.752 1.00 24.67 233 ASP B C 1
ATOM 5335 O O . ASP B 1 216 ? 100.371 71.192 84.343 1.00 25.61 233 ASP B O 1
ATOM 5340 N N . PHE B 1 217 ? 98.143 71.148 84.162 1.00 24.39 234 PHE B N 1
ATOM 5341 C CA . PHE B 1 217 ? 97.829 71.637 85.508 1.00 24.63 234 PHE B CA 1
ATOM 5342 C C . PHE B 1 217 ? 96.386 71.157 85.810 1.00 24.73 234 PHE B C 1
ATOM 5343 O O . PHE B 1 217 ? 95.699 70.608 84.915 1.00 25.23 234 PHE B O 1
ATOM 5351 N N . ARG B 1 218 ? 95.931 71.282 87.057 1.00 25.87 235 ARG B N 1
ATOM 5352 C CA . ARG B 1 218 ? 94.583 70.847 87.424 1.00 25.56 235 ARG B CA 1
ATOM 5353 C C . ARG B 1 218 ? 93.850 72.013 88.081 1.00 27.07 235 ARG B C 1
ATOM 5354 O O . ARG B 1 218 ? 94.467 72.845 88.753 1.00 27.22 235 ARG B O 1
ATOM 5362 N N . TRP B 1 219 ? 92.548 72.021 87.913 1.00 27.86 236 TRP B N 1
ATOM 5363 C CA . TRP B 1 219 ? 91.707 72.992 88.582 1.00 27.76 236 TRP B CA 1
ATOM 5364 C C . TRP B 1 219 ? 91.639 72.601 90.029 1.00 28.09 236 TRP B C 1
ATOM 5365 O O . TRP B 1 219 ? 91.429 71.430 90.340 1.00 28.94 236 TRP B O 1
ATOM 5376 N N . GLY B 1 220 ? 91.813 73.571 90.925 1.00 28.04 237 GLY B N 1
ATOM 5377 C CA . GLY B 1 220 ? 91.807 73.303 92.354 1.00 28.14 237 GLY B CA 1
ATOM 5378 C C . GLY B 1 220 ? 90.481 72.995 93.016 1.00 29.07 237 GLY B C 1
ATOM 5379 O O . GLY B 1 220 ? 90.431 72.850 94.228 1.00 31.87 237 GLY B O 1
ATOM 5380 N N . GLY B 1 221 ? 89.408 72.917 92.251 1.00 27.55 238 GLY B N 1
ATOM 5381 C CA . GLY B 1 221 ? 88.128 72.478 92.781 1.00 28.20 238 GLY B CA 1
ATOM 5382 C C . GLY B 1 221 ? 87.089 73.503 93.178 1.00 28.59 238 GLY B C 1
ATOM 5383 O O . GLY B 1 221 ? 86.019 73.127 93.611 1.00 30.37 238 GLY B O 1
ATOM 5384 N N . SER B 1 222 ? 87.403 74.783 93.079 1.00 27.18 239 SER B N 1
ATOM 5385 C CA . SER B 1 222 ? 86.411 75.795 93.400 1.00 26.50 239 SER B CA 1
ATOM 5386 C C . SER B 1 222 ? 86.798 77.004 92.571 1.00 25.46 239 SER B C 1
ATOM 5387 O O . SER B 1 222 ? 87.919 77.084 92.064 1.00 25.51 239 SER B O 1
ATOM 5390 N N . GLU B 1 223 ? 85.854 77.927 92.412 1.00 25.62 240 GLU B N 1
ATOM 5391 C CA . GLU B 1 223 ? 86.115 79.218 91.742 1.00 24.79 240 GLU B CA 1
ATOM 5392 C C . GLU B 1 223 ? 86.178 80.346 92.767 1.00 25.43 240 GLU B C 1
ATOM 5393 O O . GLU B 1 223 ? 85.715 81.467 92.556 1.00 25.62 240 GLU B O 1
ATOM 5399 N N . THR B 1 224 ? 86.820 80.055 93.893 1.00 25.38 241 THR B N 1
ATOM 5400 C CA . THR B 1 224 ? 86.968 80.996 94.995 1.00 25.53 241 THR B CA 1
ATOM 5401 C C . THR B 1 224 ? 88.268 81.767 94.950 1.00 25.85 241 THR B C 1
ATOM 5402 O O . THR B 1 224 ? 88.499 82.635 95.780 1.00 26.89 241 THR B O 1
ATOM 5406 N N . GLY B 1 225 ? 89.127 81.436 94.009 1.00 24.74 242 GLY B N 1
ATOM 5407 C CA . GLY B 1 225 ? 90.460 82.068 93.906 1.00 25.37 242 GLY B CA 1
ATOM 5408 C C . GLY B 1 225 ? 91.413 81.534 94.965 1.00 24.89 242 GLY B C 1
ATOM 5409 O O . GLY B 1 225 ? 92.447 82.127 95.226 1.00 25.03 242 GLY B O 1
ATOM 5410 N N . THR B 1 226 ? 91.087 80.368 95.504 1.00 24.74 243 THR B N 1
ATOM 5411 C CA . THR B 1 226 ? 91.918 79.685 96.518 1.00 24.65 243 THR B CA 1
ATOM 5412 C C . THR B 1 226 ? 92.014 78.192 96.269 1.00 24.86 243 THR B C 1
ATOM 5413 O O . THR B 1 226 ? 91.265 77.614 95.470 1.00 24.00 243 THR B O 1
ATOM 5417 N N . VAL B 1 227 ? 92.959 77.586 96.960 1.00 24.41 244 VAL B N 1
ATOM 5418 C CA . VAL B 1 227 ? 93.077 76.109 97.036 1.00 23.72 244 VAL B CA 1
ATOM 5419 C C . VAL B 1 227 ? 93.128 75.802 98.531 1.00 24.02 244 VAL B C 1
ATOM 5420 O O . VAL B 1 227 ? 93.306 76.692 99.336 1.00 24.14 244 VAL B O 1
ATOM 5424 N N . GLU B 1 228 ? 92.940 74.542 98.904 1.00 24.12 245 GLU B N 1
ATOM 5425 C CA . GLU B 1 228 ? 93.042 74.146 100.297 1.00 24.56 245 GLU B CA 1
ATOM 5426 C C . GLU B 1 228 ? 94.503 73.922 100.656 1.00 24.31 245 GLU B C 1
ATOM 5427 O O . GLU B 1 228 ? 95.381 74.051 99.797 1.00 23.63 245 GLU B O 1
ATOM 5433 N N . TYR B 1 229 ? 94.764 73.629 101.920 1.00 24.28 246 TYR B N 1
ATOM 5434 C CA . TYR B 1 229 ? 96.146 73.407 102.389 1.00 24.32 246 TYR B CA 1
ATOM 5435 C C . TYR B 1 229 ? 96.208 72.140 103.218 1.00 24.85 246 TYR B C 1
ATOM 5436 O O . TYR B 1 229 ? 95.369 71.931 104.080 1.00 25.21 246 TYR B O 1
ATOM 5445 N N . PRO B 1 230 ? 97.228 71.286 102.988 1.00 24.83 247 PRO B N 1
ATOM 5446 C CA . PRO B 1 230 ? 98.331 71.388 102.023 1.00 24.73 247 PRO B CA 1
ATOM 5447 C C . PRO B 1 230 ? 97.880 71.288 100.567 1.00 24.90 247 PRO B C 1
ATOM 5448 O O . PRO B 1 230 ? 96.754 70.850 100.272 1.00 25.47 247 PRO B O 1
ATOM 5452 N N . CYS B 1 231 ? 98.732 71.784 99.681 1.00 23.50 248 CYS B N 1
ATOM 5453 C CA . CYS B 1 231 ? 98.487 71.737 98.254 1.00 23.90 248 CYS B CA 1
ATOM 5454 C C . CYS B 1 231 ? 99.767 71.311 97.543 1.00 24.20 248 CYS B C 1
ATOM 5455 O O . CYS B 1 231 ? 100.733 72.073 97.449 1.00 24.58 248 CYS B O 1
ATOM 5458 N N . TRP B 1 232 ? 99.742 70.078 97.051 1.00 23.91 249 TRP B N 1
ATOM 5459 C CA . TRP B 1 232 ? 100.870 69.432 96.362 1.00 23.96 249 TRP B CA 1
ATOM 5460 C C . TRP B 1 232 ? 100.648 69.481 94.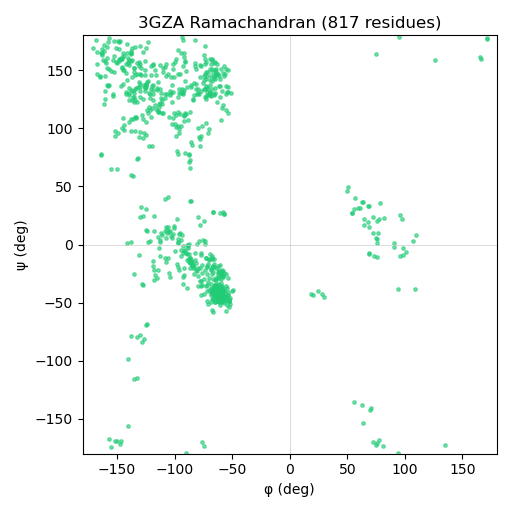870 1.00 23.93 249 TRP B C 1
ATOM 5461 O O . TRP B 1 232 ? 99.507 69.484 94.408 1.00 24.70 249 TRP B O 1
ATOM 5472 N N . SER B 1 233 ? 101.733 69.503 94.105 1.00 24.51 250 SER B N 1
ATOM 5473 C CA . SER B 1 233 ? 101.652 69.537 92.645 1.00 23.91 250 SER B CA 1
ATOM 5474 C C . SER B 1 233 ? 101.509 68.158 92.039 1.00 24.04 250 SER B C 1
ATOM 5475 O O . SER B 1 233 ? 101.130 68.004 90.865 1.00 23.70 250 SER B O 1
ATOM 5478 N N . THR B 1 234 ? 101.834 67.161 92.839 1.00 24.51 251 THR B N 1
ATOM 5479 C CA . THR B 1 234 ? 101.851 65.778 92.386 1.00 24.90 251 THR B CA 1
ATOM 5480 C C . THR B 1 234 ? 100.456 65.173 92.414 1.00 25.24 251 THR B C 1
ATOM 5481 O O . THR B 1 234 ? 99.582 65.644 93.152 1.00 25.68 251 THR B O 1
ATOM 5485 N N . PHE B 1 235 ? 100.259 64.130 91.586 1.00 26.05 252 PHE B N 1
ATOM 5486 C CA . PHE B 1 235 ? 98.945 63.604 91.335 1.00 26.72 252 PHE B CA 1
ATOM 5487 C C . PHE B 1 235 ? 99.038 62.132 90.896 1.00 27.50 252 PHE B C 1
ATOM 5488 O O . PHE B 1 235 ? 100.033 61.733 90.293 1.00 27.91 252 PHE B O 1
ATOM 5496 N N . PRO B 1 236 ? 98.021 61.322 91.221 1.00 28.08 253 PRO B N 1
ATOM 5497 C CA . PRO B 1 236 ? 98.135 59.902 90.905 1.00 28.80 253 PRO B CA 1
ATOM 5498 C C . PRO B 1 236 ? 98.033 59.519 89.443 1.00 29.28 253 PRO B C 1
ATOM 5499 O O . PRO B 1 236 ? 98.462 58.420 89.082 1.00 29.13 253 PRO B O 1
ATOM 5503 N N . VAL B 1 237 ? 97.475 60.407 88.626 1.00 29.59 254 VAL B N 1
ATOM 5504 C CA . VAL B 1 237 ? 97.297 60.205 87.194 1.00 30.03 254 VAL B CA 1
ATOM 5505 C C . VAL B 1 237 ? 97.776 61.458 86.471 1.00 30.65 254 VAL B C 1
ATOM 5506 O O . VAL B 1 237 ? 97.827 62.519 87.079 1.00 29.42 254 VAL B O 1
ATOM 5510 N N . PRO B 1 238 ? 98.156 61.340 85.186 1.00 31.23 255 PRO B N 1
ATOM 5511 C CA . PRO B 1 238 ? 98.665 62.467 84.401 1.00 31.76 255 PRO B CA 1
ATOM 5512 C C . PRO B 1 238 ? 97.590 63.438 83.880 1.00 32.51 255 PRO B C 1
ATOM 5513 O O . PRO B 1 238 ? 97.840 64.202 82.957 1.00 30.99 255 PRO B O 1
ATOM 5517 N N . CYS B 1 239 ? 96.403 63.376 84.452 1.00 33.94 256 CYS B N 1
ATOM 5518 C CA . CYS B 1 239 ? 95.311 64.207 84.027 1.00 35.54 256 CYS B CA 1
ATOM 5519 C C . CYS B 1 239 ? 94.431 64.484 85.221 1.00 37.24 256 CYS B C 1
ATOM 5520 O O . CYS B 1 239 ? 94.672 63.966 86.298 1.00 36.10 256 CYS B O 1
ATOM 5523 N N . SER B 1 240 ? 93.425 65.326 85.028 1.00 39.98 257 SER B N 1
ATOM 5524 C CA . SER B 1 240 ? 92.470 65.634 86.095 1.00 43.15 257 SER B CA 1
ATOM 5525 C C . SER B 1 240 ? 91.092 64.945 85.897 1.00 46.30 257 SER B C 1
ATOM 5526 O O . SER B 1 240 ? 90.143 65.256 86.632 1.00 47.93 257 SER B O 1
ATOM 5529 N N . HIS B 1 241 ? 91.004 63.997 84.942 1.00 49.09 258 HIS B N 1
ATOM 5530 C CA . HIS B 1 241 ? 89.747 63.274 84.603 1.00 50.92 258 HIS B CA 1
ATOM 5531 C C . HIS B 1 241 ? 89.483 61.977 85.410 1.00 52.42 258 HIS B C 1
ATOM 5532 O O . HIS B 1 241 ? 90.378 61.140 85.598 1.00 52.88 258 HIS B O 1
ATOM 5534 N N . HIS B 1 242 ? 88.237 61.809 85.864 1.00 54.15 259 HIS B N 1
ATOM 5535 C CA . HIS B 1 242 ? 87.818 60.594 86.586 1.00 54.92 259 HIS B CA 1
ATOM 5536 C C . HIS B 1 242 ? 87.678 59.398 85.617 1.00 55.61 259 HIS B C 1
ATOM 5537 O O . HIS B 1 242 ? 88.547 58.505 85.538 1.00 56.81 259 HIS B O 1
ATOM 5539 N N . ASP B 1 250 ? 87.538 60.893 96.879 1.00 58.96 267 ASP B N 1
ATOM 5540 C CA . ASP B 1 250 ? 86.832 62.136 96.570 1.00 58.96 267 ASP B CA 1
ATOM 5541 C C . ASP B 1 250 ? 87.614 62.984 95.567 1.00 58.25 267 ASP B C 1
ATOM 5542 O O . ASP B 1 250 ? 88.685 63.486 95.878 1.00 57.41 267 ASP B O 1
ATOM 5547 N N . GLN B 1 251 ? 87.054 63.140 94.368 1.00 57.97 268 GLN B N 1
ATOM 5548 C CA . GLN B 1 251 ? 87.688 63.926 93.304 1.00 57.68 268 GLN B CA 1
ATOM 5549 C C . GLN B 1 251 ? 87.863 65.395 93.697 1.00 57.17 268 GLN B C 1
ATOM 5550 O O . GLN B 1 251 ? 88.949 65.955 93.487 1.00 57.55 268 GLN B O 1
ATOM 5552 N N . LEU B 1 252 ? 86.817 66.017 94.258 1.00 56.32 269 LEU B N 1
ATOM 5553 C CA . LEU B 1 252 ? 86.909 67.434 94.681 1.00 55.60 269 LEU B CA 1
ATOM 5554 C C . LEU B 1 252 ? 88.074 67.573 95.668 1.00 54.55 269 LEU B C 1
ATOM 5555 O O . LEU B 1 252 ? 88.879 68.500 95.543 1.00 54.64 269 LEU B O 1
ATOM 5557 N N . GLU B 1 253 ? 88.167 66.628 96.615 1.00 53.22 270 GLU B N 1
ATOM 5558 C CA . GLU B 1 253 ? 89.257 66.584 97.594 1.00 51.90 270 GLU B CA 1
ATOM 5559 C C . GLU B 1 253 ? 90.603 66.554 96.905 1.00 50.64 270 GLU B C 1
ATOM 5560 O O . GLU B 1 253 ? 91.452 67.428 97.143 1.00 51.07 270 GLU B O 1
ATOM 5566 N N . LEU B 1 254 ? 90.783 65.549 96.044 1.00 48.22 271 LEU B N 1
ATOM 5567 C CA . LEU B 1 254 ? 92.054 65.290 95.380 1.00 46.37 271 LEU B CA 1
ATOM 5568 C C . LEU B 1 254 ? 92.444 66.513 94.649 1.00 44.82 271 LEU B C 1
ATOM 5569 O O . LEU B 1 254 ? 93.614 66.869 94.663 1.00 43.28 271 LEU B O 1
ATOM 5574 N N . LEU B 1 255 ? 91.456 67.185 94.047 1.00 42.92 272 LEU B N 1
ATOM 5575 C CA . LEU B 1 255 ? 91.720 68.439 93.351 1.00 42.59 272 LEU B CA 1
ATOM 5576 C C . LEU B 1 255 ? 92.113 69.492 94.347 1.00 40.69 272 LEU B C 1
ATOM 5577 O O . LEU B 1 255 ? 92.989 70.301 94.063 1.00 41.96 272 LEU B O 1
ATOM 5582 N N . LYS B 1 256 ? 91.456 69.474 95.500 1.00 39.89 273 LYS B N 1
ATOM 5583 C CA A LYS B 1 256 ? 91.710 70.462 96.568 0.50 39.57 273 LYS B CA 1
ATOM 5584 C CA B LYS B 1 256 ? 91.732 70.465 96.554 0.50 39.16 273 LYS B CA 1
ATOM 5585 C C . LYS B 1 256 ? 93.123 70.382 97.210 1.00 37.97 273 LYS B C 1
ATOM 5586 O O . LYS B 1 256 ? 93.695 71.419 97.532 1.00 38.58 273 LYS B O 1
ATOM 5597 N N . HIS B 1 257 ? 93.650 69.175 97.419 1.00 35.93 274 HIS B N 1
ATOM 5598 C CA . HIS B 1 257 ? 95.006 68.986 98.023 1.00 33.28 274 HIS B CA 1
ATOM 5599 C C . HIS B 1 257 ? 96.086 68.364 97.124 1.00 31.23 274 HIS B C 1
ATOM 5600 O O . HIS B 1 257 ? 97.281 68.522 97.378 1.00 27.83 274 HIS B O 1
ATOM 5607 N N . GLY B 1 258 ? 95.699 67.637 96.079 1.00 29.57 275 GLY B N 1
ATOM 5608 C CA . GLY B 1 258 ? 96.688 66.878 95.319 1.00 28.90 275 GLY B CA 1
ATOM 5609 C C . GLY B 1 258 ? 97.072 65.641 96.124 1.00 28.80 275 GLY B C 1
ATOM 5610 O O . GLY B 1 258 ? 96.446 65.331 97.143 1.00 29.02 275 GLY B O 1
ATOM 5611 N N . ASP B 1 259 ? 98.108 64.940 95.670 1.00 27.60 276 ASP B N 1
ATOM 5612 C CA . ASP B 1 259 ? 98.596 63.706 96.293 1.00 27.17 276 ASP B CA 1
ATOM 5613 C C . ASP B 1 259 ? 100.106 63.796 96.416 1.00 26.10 276 ASP B C 1
ATOM 5614 O O . ASP B 1 259 ? 100.808 63.694 95.414 1.00 25.19 276 ASP B O 1
ATOM 5619 N N . LYS B 1 260 ? 100.612 63.947 97.644 1.00 25.66 277 LYS B N 1
ATOM 5620 C CA . LYS B 1 260 ? 102.044 64.107 97.856 1.00 26.12 277 LYS B CA 1
ATOM 5621 C C . LYS B 1 260 ? 102.869 62.938 97.350 1.00 26.66 277 LYS B C 1
ATOM 5622 O O . LYS B 1 260 ? 104.040 63.096 97.058 1.00 26.57 277 LYS B O 1
ATOM 5628 N N . ASN B 1 261 ? 102.251 61.772 97.250 1.00 27.68 278 ASN B N 1
ATOM 5629 C CA . ASN B 1 261 ? 102.921 60.573 96.759 1.00 28.12 278 ASN B CA 1
ATOM 5630 C C . ASN B 1 261 ? 102.683 60.276 95.280 1.00 28.15 278 ASN B C 1
ATOM 5631 O O . ASN B 1 261 ? 103.205 59.276 94.759 1.00 27.82 278 ASN B O 1
ATOM 5636 N N . GLY B 1 262 ? 101.924 61.130 94.599 1.00 27.08 279 GLY B N 1
ATOM 5637 C CA . GLY B 1 262 ? 101.609 60.923 93.176 1.00 26.95 279 GLY B CA 1
ATOM 5638 C C . GLY B 1 262 ? 102.842 60.947 92.292 1.00 27.62 279 GLY B C 1
ATOM 5639 O O . GLY B 1 262 ? 103.790 61.671 92.547 1.00 27.39 279 GLY B O 1
ATOM 5640 N N . ARG B 1 263 ? 102.828 60.151 91.232 1.00 28.65 280 ARG B N 1
ATOM 5641 C CA . ARG B 1 263 ? 103.964 60.051 90.313 1.00 29.15 280 ARG B CA 1
ATOM 5642 C C . ARG B 1 263 ? 103.953 61.107 89.201 1.00 29.82 280 ARG B C 1
ATOM 5643 O O . ARG B 1 263 ? 104.981 61.323 88.552 1.00 31.09 280 ARG B O 1
ATOM 5645 N N . TYR B 1 264 ? 102.808 61.756 88.993 1.00 29.14 281 TYR B N 1
ATOM 5646 C CA . TYR B 1 264 ? 102.628 62.758 87.922 1.00 28.46 281 TYR B CA 1
ATOM 5647 C C . TYR B 1 264 ? 102.594 64.191 88.450 1.00 27.99 281 TYR B C 1
ATOM 5648 O O . TYR B 1 264 ? 102.091 64.436 89.545 1.00 27.36 281 TYR B O 1
ATOM 5657 N N . TRP B 1 265 ? 103.115 65.116 87.639 1.00 26.62 282 TRP B N 1
ATOM 5658 C CA . TRP B 1 265 ? 103.185 66.531 87.995 1.00 25.67 282 TRP B CA 1
ATOM 5659 C C . TRP B 1 265 ? 102.021 67.225 87.329 1.00 25.96 282 TRP B C 1
ATOM 5660 O O . TRP B 1 265 ? 102.044 67.493 86.114 1.00 26.04 282 TRP B O 1
ATOM 5671 N N . VAL B 1 266 ? 100.975 67.494 88.118 1.00 25.25 283 VAL B N 1
ATOM 5672 C CA . VAL B 1 266 ? 99.743 68.098 87.611 1.00 24.82 283 VAL B CA 1
ATOM 5673 C C . VAL B 1 266 ? 99.410 69.222 88.592 1.00 24.73 283 VAL B C 1
ATOM 5674 O O . VAL B 1 266 ? 98.492 69.098 89.391 1.00 24.34 283 VAL B O 1
ATOM 5678 N N . PRO B 1 267 ? 100.168 70.315 88.521 1.00 24.43 284 PRO B N 1
ATOM 5679 C CA . PRO B 1 267 ? 100.062 71.357 89.554 1.00 24.56 284 PRO B CA 1
ATOM 5680 C C . PRO B 1 267 ? 98.741 72.092 89.643 1.00 24.93 284 PRO B C 1
ATOM 5681 O O . PRO B 1 267 ? 98.016 72.186 88.649 1.00 24.75 284 PRO B O 1
ATOM 5685 N N . ALA B 1 268 ? 98.465 72.675 90.824 1.00 24.92 285 ALA B N 1
ATOM 5686 C CA . ALA B 1 268 ? 97.191 73.310 91.108 1.00 24.51 285 ALA B CA 1
ATOM 5687 C C . ALA B 1 268 ? 96.983 74.677 90.465 1.00 24.97 285 ALA B C 1
ATOM 5688 O O . ALA B 1 268 ? 97.924 75.505 90.374 1.00 25.05 285 ALA B O 1
ATOM 5698 N N . ALA B 1 270 ? 94.130 77.939 90.765 1.00 24.06 287 ALA B N 1
ATOM 5699 C CA . ALA B 1 270 ? 93.011 78.604 91.453 1.00 23.24 287 ALA B CA 1
ATOM 5700 C C . ALA B 1 270 ? 92.453 79.625 90.479 1.00 23.43 287 ALA B C 1
ATOM 5701 O O . ALA B 1 270 ? 93.190 80.156 89.653 1.00 23.69 287 ALA B O 1
ATOM 5703 N N . ASP B 1 271 ? 91.140 79.820 90.523 1.00 23.40 288 ASP B N 1
ATOM 5704 C CA . ASP B 1 271 ? 90.554 80.840 89.640 1.00 24.03 288 ASP B CA 1
ATOM 5705 C C . ASP B 1 271 ? 89.380 81.523 90.282 1.00 24.50 288 ASP B C 1
ATOM 5706 O O . ASP B 1 271 ? 88.736 80.972 91.142 1.00 23.61 288 ASP B O 1
ATOM 5711 N N . THR B 1 272 ? 89.141 82.764 89.864 1.00 23.57 289 THR B N 1
ATOM 5712 C CA . THR B 1 272 ? 87.940 83.467 90.311 1.00 23.45 289 THR B CA 1
ATOM 5713 C C . THR B 1 272 ? 87.657 84.612 89.371 1.00 24.25 289 THR B C 1
ATOM 5714 O O . THR B 1 272 ? 88.585 85.239 88.865 1.00 24.54 289 THR B O 1
ATOM 5718 N N . PRO B 1 273 ? 86.359 84.888 89.148 1.00 25.17 290 PRO B N 1
ATOM 5719 C CA . PRO B 1 273 ? 86.032 86.167 88.486 1.00 24.70 290 PRO B CA 1
ATOM 5720 C C . PRO B 1 273 ? 86.460 87.310 89.401 1.00 24.73 290 PRO B C 1
ATOM 5721 O O . PRO B 1 273 ? 86.412 87.199 90.619 1.00 25.31 290 PRO B O 1
ATOM 5725 N N . LEU B 1 274 ? 86.888 88.418 88.820 1.00 24.45 291 LEU B N 1
ATOM 5726 C CA . LEU B 1 274 ? 87.070 89.634 89.599 1.00 23.54 291 LEU B CA 1
ATOM 5727 C C . LEU B 1 274 ? 85.707 90.104 90.110 1.00 23.79 291 LEU B C 1
ATOM 5728 O O . LEU B 1 274 ? 85.566 90.611 91.218 1.00 23.23 291 LEU B O 1
ATOM 5733 N N . ARG B 1 275 ? 84.704 89.953 89.251 1.00 23.15 292 ARG B N 1
ATOM 5734 C CA . ARG B 1 275 ? 83.334 90.344 89.566 1.00 22.38 292 ARG B CA 1
ATOM 5735 C C . ARG B 1 275 ? 82.614 89.181 90.284 1.00 23.81 292 ARG B C 1
ATOM 5736 O O . ARG B 1 275 ? 81.679 88.601 89.774 1.00 23.37 292 ARG B O 1
ATOM 5744 N N . GLY B 1 276 ? 83.103 88.888 91.484 1.00 24.57 293 GLY B N 1
ATOM 5745 C CA . GLY B 1 276 ? 82.562 87.797 92.297 1.00 23.85 293 GLY B CA 1
ATOM 5746 C C . GLY B 1 276 ? 81.971 88.210 93.610 1.00 24.80 293 GLY B C 1
ATOM 5747 O O . GLY B 1 276 ? 81.733 87.344 94.475 1.00 24.68 293 GLY B O 1
ATOM 5748 N N . ALA B 1 277 ? 81.774 89.512 93.813 1.00 24.57 294 ALA B N 1
ATOM 5749 C CA . ALA B 1 277 ? 81.254 90.026 95.063 1.00 23.77 294 ALA B CA 1
ATOM 5750 C C . ALA B 1 277 ? 79.739 90.176 95.103 1.00 24.17 294 ALA B C 1
ATOM 5751 O O . ALA B 1 277 ? 79.061 90.152 94.060 1.00 24.24 294 ALA B O 1
ATOM 5753 N N . ASN B 1 278 ? 79.230 90.257 96.338 1.00 23.76 295 ASN B N 1
ATOM 5754 C CA . ASN B 1 278 ? 77.834 90.588 96.621 1.00 23.61 295 ASN B CA 1
ATOM 5755 C C . ASN B 1 278 ? 76.778 89.634 96.148 1.00 23.94 295 ASN B C 1
ATOM 5756 O O . ASN B 1 278 ? 75.614 89.998 96.098 1.00 24.99 295 ASN B O 1
ATOM 5761 N N . GLY B 1 279 ? 77.179 88.397 95.924 1.00 24.47 296 GLY B N 1
ATOM 5762 C CA . GLY B 1 279 ? 76.267 87.353 95.463 1.00 25.10 296 GLY B CA 1
ATOM 5763 C C . GLY B 1 279 ? 76.405 87.098 93.971 1.00 24.90 296 GLY B C 1
ATOM 5764 O O . GLY B 1 279 ? 75.780 86.185 93.430 1.00 27.13 296 GLY B O 1
ATOM 5765 N N . ARG B 1 280 ? 77.201 87.905 93.277 1.00 24.39 297 ARG B N 1
ATOM 5766 C CA . ARG B 1 280 ? 77.435 87.711 91.863 1.00 23.26 297 ARG B CA 1
ATOM 5767 C C . ARG B 1 280 ? 78.707 86.879 91.634 1.00 24.11 297 ARG B C 1
ATOM 5768 O O . ARG B 1 280 ? 79.520 86.694 92.544 1.00 24.21 297 ARG B O 1
ATOM 5776 N N . HIS B 1 281 ? 78.881 86.354 90.427 1.00 24.10 298 HIS B N 1
ATOM 5777 C CA . HIS B 1 281 ? 79.992 85.486 90.107 1.00 24.20 298 HIS B CA 1
ATOM 5778 C C . HIS B 1 281 ? 80.066 85.443 88.603 1.00 24.76 298 HIS B C 1
ATOM 5779 O O . HIS B 1 281 ? 79.624 84.496 87.960 1.00 26.05 298 HIS B O 1
ATOM 5786 N N . GLU B 1 282 ? 80.613 86.514 88.047 1.00 23.18 299 GLU B N 1
ATOM 5787 C CA . GLU B 1 282 ? 80.510 86.746 86.614 1.00 23.95 299 GLU B CA 1
ATOM 5788 C C . GLU B 1 282 ? 81.802 86.700 85.797 1.00 24.25 299 GLU B C 1
ATOM 5789 O O . GLU B 1 282 ? 82.683 87.546 85.946 1.00 24.22 299 GLU B O 1
ATOM 5795 N N . TRP B 1 283 ? 81.913 85.706 84.912 1.00 24.11 300 TRP B N 1
ATOM 5796 C CA . TRP B 1 283 ? 83.060 85.587 84.032 1.00 23.75 300 TRP B CA 1
ATOM 5797 C C . TRP B 1 283 ? 82.940 86.497 82.796 1.00 23.18 300 TRP B C 1
ATOM 5798 O O . TRP B 1 283 ? 83.914 86.772 82.146 1.00 24.12 300 TRP B O 1
ATOM 5809 N N . PHE B 1 284 ? 81.732 86.983 82.538 1.00 23.83 301 PHE B N 1
ATOM 5810 C CA . PHE B 1 284 ? 81.433 87.867 81.429 1.00 23.79 301 PHE B CA 1
ATOM 5811 C C . PHE B 1 284 ? 80.916 89.190 81.923 1.00 23.88 301 PHE B C 1
ATOM 5812 O O . PHE B 1 284 ? 80.313 89.307 83.003 1.00 23.48 301 PHE B O 1
ATOM 5820 N N . TRP B 1 285 ? 81.115 90.221 81.088 1.00 23.33 302 TRP B N 1
ATOM 5821 C CA . TRP B 1 285 ? 80.520 91.511 81.347 1.00 23.74 302 TRP B CA 1
ATOM 5822 C C . TRP B 1 285 ? 78.992 91.452 81.165 1.00 24.15 302 TRP B C 1
ATOM 5823 O O . TRP B 1 285 ? 78.487 90.966 80.151 1.00 23.54 302 TRP B O 1
ATOM 5834 N N . GLU B 1 286 ? 78.289 91.966 82.168 1.00 24.22 303 GLU B N 1
ATOM 5835 C CA . GLU B 1 286 ? 76.860 92.172 82.163 1.00 24.88 303 GLU B CA 1
ATOM 5836 C C . GLU B 1 286 ? 76.572 93.534 82.778 1.00 25.20 303 GLU B C 1
ATOM 5837 O O . GLU B 1 286 ? 77.385 94.052 83.533 1.00 23.09 303 GLU B O 1
ATOM 5843 N N . PRO B 1 287 ? 75.390 94.100 82.488 1.00 25.21 304 PRO B N 1
ATOM 5844 C CA . PRO B 1 287 ? 75.064 95.395 83.054 1.00 25.98 304 PRO B CA 1
ATOM 5845 C C . PRO B 1 287 ? 74.951 95.401 84.572 1.00 24.56 304 PRO B C 1
ATOM 5846 O O . PRO B 1 287 ? 74.557 94.385 85.194 1.00 24.81 304 PRO B O 1
ATOM 5850 N N . ASP B 1 288 ? 75.299 96.533 85.158 1.00 23.92 305 ASP B N 1
ATOM 5851 C CA . ASP B 1 288 ? 75.092 96.844 86.567 1.00 25.02 305 ASP B CA 1
ATOM 5852 C C . ASP B 1 288 ? 75.927 96.008 87.522 1.00 24.20 305 ASP B C 1
ATOM 5853 O O . ASP B 1 288 ? 75.547 95.827 88.694 1.00 24.76 305 ASP B O 1
ATOM 5858 N N . ASP B 1 289 ? 77.120 95.639 87.101 1.00 23.31 306 ASP B N 1
ATOM 5859 C CA . ASP B 1 289 ? 78.037 94.825 87.917 1.00 23.29 306 ASP B CA 1
ATOM 5860 C C . ASP B 1 289 ? 79.252 95.629 88.380 1.00 23.29 306 ASP B C 1
ATOM 5861 O O . ASP B 1 289 ? 80.199 95.088 88.954 1.00 24.30 306 ASP B O 1
ATOM 5866 N N . GLU B 1 290 ? 79.242 96.940 88.139 1.00 23.97 307 GLU B N 1
ATOM 5867 C CA . GLU B 1 290 ? 80.419 97.739 88.490 1.00 23.48 307 GLU B CA 1
ATOM 5868 C C . GLU B 1 290 ? 80.805 97.713 89.952 1.00 25.40 307 GLU B C 1
ATOM 5869 O O . GLU B 1 290 ? 82.010 97.826 90.274 1.00 27.17 307 GLU B O 1
ATOM 5875 N N . ASN B 1 291 ? 79.823 97.533 90.820 1.00 24.86 308 ASN B N 1
ATOM 5876 C CA A ASN B 1 291 ? 79.999 97.505 92.277 0.50 25.82 308 ASN B CA 1
ATOM 5877 C CA B ASN B 1 291 ? 80.141 97.507 92.237 0.50 25.99 308 ASN B CA 1
ATOM 5878 C C . ASN B 1 291 ? 80.202 96.094 92.791 1.00 25.54 308 ASN B C 1
ATOM 5879 O O . ASN B 1 291 ? 80.197 95.892 93.996 1.00 26.98 308 ASN B O 1
ATOM 5888 N N . ASN B 1 292 ? 80.307 95.127 91.885 1.00 24.12 309 ASN B N 1
ATOM 5889 C CA . ASN B 1 292 ? 80.444 93.706 92.242 1.00 23.83 309 ASN B CA 1
ATOM 5890 C C . ASN B 1 292 ? 81.831 93.172 92.019 1.00 24.10 309 ASN B C 1
ATOM 5891 O O . ASN B 1 292 ? 82.095 91.989 92.103 1.00 23.98 309 ASN B O 1
ATOM 5896 N N . ILE B 1 293 ? 82.778 94.064 91.788 1.00 25.32 310 ILE B N 1
ATOM 5897 C CA . ILE B 1 293 ? 84.171 93.701 91.826 1.00 24.78 310 ILE B CA 1
ATOM 5898 C C . ILE B 1 293 ? 84.570 93.449 93.297 1.00 25.03 310 ILE B C 1
ATOM 5899 O O . ILE B 1 293 ? 84.116 94.104 94.207 1.00 25.44 310 ILE B O 1
ATOM 5904 N N . TYR B 1 294 ? 85.455 92.498 93.519 1.00 25.26 311 TYR B N 1
ATOM 5905 C CA . TYR B 1 294 ? 85.874 92.200 94.882 1.00 24.95 311 TYR B CA 1
ATOM 5906 C C . TYR B 1 294 ? 86.677 93.317 95.505 1.00 25.10 311 TYR B C 1
ATOM 5907 O O . TYR B 1 294 ? 87.485 93.923 94.821 1.00 25.06 311 TYR B O 1
ATOM 5916 N N . PRO B 1 295 ? 86.455 93.594 96.804 1.00 25.16 312 PRO B N 1
ATOM 5917 C CA . PRO B 1 295 ? 87.307 94.541 97.491 1.00 24.96 312 PRO B CA 1
ATOM 5918 C C . PRO B 1 295 ? 88.771 94.097 97.477 1.00 25.35 312 PRO B C 1
ATOM 5919 O O . PRO B 1 295 ? 89.091 92.904 97.408 1.00 24.72 312 PRO B O 1
ATOM 5923 N N . LEU B 1 296 ? 89.661 95.073 97.514 1.00 25.40 313 LEU B N 1
ATOM 5924 C CA . LEU B 1 296 ? 91.082 94.796 97.561 1.00 25.07 313 LEU B CA 1
ATOM 5925 C C . LEU B 1 296 ? 91.471 93.827 98.656 1.00 25.86 313 LEU B C 1
ATOM 5926 O O . LEU B 1 296 ? 92.193 92.861 98.393 1.00 26.19 313 LEU B O 1
ATOM 5931 N N . ASN B 1 297 ? 90.961 94.025 99.868 1.00 25.74 314 ASN B N 1
ATOM 5932 C CA . ASN B 1 297 ? 91.379 93.149 100.974 1.00 26.85 314 ASN B CA 1
ATOM 5933 C C . ASN B 1 297 ? 90.983 91.715 100.736 1.00 26.52 314 ASN B C 1
ATOM 5934 O O . ASN B 1 297 ? 91.738 90.797 101.087 1.00 25.73 314 ASN B O 1
ATOM 5939 N N . THR B 1 298 ? 89.816 91.511 100.114 1.00 24.72 315 THR B N 1
ATOM 5940 C CA . THR B 1 298 ? 89.374 90.172 99.772 1.00 24.83 315 THR B CA 1
ATOM 5941 C C . THR B 1 298 ? 90.259 89.538 98.670 1.00 24.63 315 THR B C 1
ATOM 5942 O O . THR B 1 298 ? 90.594 88.341 98.727 1.00 24.68 315 THR B O 1
ATOM 5946 N N . LEU B 1 299 ? 90.594 90.308 97.630 1.00 24.18 316 LEU B N 1
ATOM 5947 C CA . LEU B 1 299 ? 91.484 89.815 96.607 1.00 24.84 316 LEU B CA 1
ATOM 5948 C C . LEU B 1 299 ? 92.814 89.402 97.243 1.00 24.89 316 LEU B C 1
ATOM 5949 O O . LEU B 1 299 ? 93.436 88.430 96.820 1.00 25.34 316 LEU B O 1
ATOM 5962 N N . ASP B 1 301 ? 93.347 88.313 100.357 1.00 26.03 318 ASP B N 1
ATOM 5963 C CA A ASP B 1 301 ? 93.149 87.096 101.136 0.50 26.51 318 ASP B CA 1
ATOM 5964 C CA B ASP B 1 301 ? 93.148 87.099 101.145 0.50 26.53 318 ASP B CA 1
ATOM 5965 C C . ASP B 1 301 ? 93.211 85.920 100.180 1.00 26.27 318 ASP B C 1
ATOM 5966 O O . ASP B 1 301 ? 93.786 84.874 100.501 1.00 26.59 318 ASP B O 1
ATOM 5975 N N . LYS B 1 302 ? 92.612 86.105 98.998 1.00 25.73 319 LYS B N 1
ATOM 5976 C CA . LYS B 1 302 ? 92.647 85.060 97.978 1.00 24.73 319 LYS B CA 1
ATOM 5977 C C . LYS B 1 302 ? 94.060 84.797 97.438 1.00 25.09 319 LYS B C 1
ATOM 5978 O O . LYS B 1 302 ? 94.474 83.650 97.263 1.00 25.00 319 LYS B O 1
ATOM 5984 N N . TYR B 1 303 ? 94.785 85.857 97.127 1.00 24.41 320 TYR B N 1
ATOM 5985 C CA . TYR B 1 303 ? 96.160 85.750 96.673 1.00 23.65 320 TYR B CA 1
ATOM 5986 C C . TYR B 1 303 ? 96.993 84.913 97.676 1.00 23.49 320 TYR B C 1
ATOM 5987 O O . TYR B 1 303 ? 97.668 83.966 97.318 1.00 24.63 320 TYR B O 1
ATOM 5996 N N . GLU B 1 304 ? 96.883 85.249 98.966 1.00 24.77 321 GLU B N 1
ATOM 5997 C CA . GLU B 1 304 ? 97.621 84.509 100.021 1.00 24.90 321 GLU B CA 1
ATOM 5998 C C . GLU B 1 304 ? 97.213 83.015 100.092 1.00 26.04 321 GLU B C 1
ATOM 5999 O O . GLU B 1 304 ? 98.014 82.167 100.480 1.00 24.78 321 GLU B O 1
ATOM 6005 N N . LYS B 1 305 ? 95.965 82.720 99.717 1.00 24.70 322 LYS B N 1
ATOM 6006 C CA . LYS B 1 305 ? 95.409 81.376 99.772 1.00 24.87 322 LYS B CA 1
ATOM 6007 C C . LYS B 1 305 ? 95.395 80.663 98.417 1.00 24.18 322 LYS B C 1
ATOM 6008 O O . LYS B 1 305 ? 94.759 79.612 98.281 1.00 24.24 322 LYS B O 1
ATOM 6014 N N . SER B 1 306 ? 96.135 81.221 97.458 1.00 23.68 323 SER B N 1
ATOM 6015 C CA . SER B 1 306 ? 96.348 80.583 96.129 1.00 23.12 323 SER B CA 1
ATOM 6016 C C . SER B 1 306 ? 97.860 80.593 95.867 1.00 22.93 323 SER B C 1
ATOM 6017 O O . SER B 1 306 ? 98.587 79.592 96.046 1.00 23.14 323 SER B O 1
ATOM 6020 N N . VAL B 1 307 ? 98.353 81.749 95.478 1.00 23.17 324 VAL B N 1
ATOM 6021 C CA . VAL B 1 307 ? 99.763 81.943 95.254 1.00 23.42 324 VAL B CA 1
ATOM 6022 C C . VAL B 1 307 ? 100.563 81.517 96.495 1.00 22.63 324 VAL B C 1
ATOM 6023 O O . VAL B 1 307 ? 101.560 80.838 96.383 1.00 23.25 324 VAL B O 1
ATOM 6027 N N . GLY B 1 308 ? 100.060 81.856 97.677 1.00 22.41 325 GLY B N 1
ATOM 6028 C CA . GLY B 1 308 ? 100.705 81.488 98.948 1.00 21.37 325 GLY B CA 1
ATOM 6029 C C . GLY B 1 308 ? 100.483 80.059 99.424 1.00 21.94 325 GLY B C 1
ATOM 6030 O O . GLY B 1 308 ? 100.957 79.693 100.500 1.00 22.21 325 GLY B O 1
ATOM 6031 N N . ARG B 1 309 ? 99.783 79.262 98.608 1.00 22.46 326 ARG B N 1
ATOM 6032 C CA . ARG B 1 309 ? 99.498 77.852 98.819 1.00 23.10 326 ARG B CA 1
ATOM 6033 C C . ARG B 1 309 ? 99.864 77.022 97.585 1.00 24.04 326 ARG B C 1
ATOM 6034 O O . ARG B 1 309 ? 99.216 75.999 97.300 1.00 23.91 326 ARG B O 1
ATOM 6042 N N . ASN B 1 310 ? 100.906 77.453 96.858 1.00 23.49 327 ASN B N 1
ATOM 6043 C CA . ASN B 1 310 ? 101.451 76.669 95.750 1.00 23.86 327 ASN B CA 1
ATOM 6044 C C . ASN B 1 310 ? 100.454 76.456 94.607 1.00 23.65 327 ASN B C 1
ATOM 6045 O O . ASN B 1 310 ? 100.433 75.387 94.015 1.00 24.26 327 ASN B O 1
ATOM 6050 N N . ALA B 1 311 ? 99.647 77.464 94.328 1.00 24.37 328 ALA B N 1
ATOM 6051 C CA . ALA B 1 311 ? 98.679 77.411 93.226 1.00 24.45 328 ALA B CA 1
ATOM 6052 C C . ALA B 1 311 ? 98.729 78.691 92.432 1.00 25.97 328 ALA B C 1
ATOM 6053 O O . ALA B 1 311 ? 98.560 79.747 93.012 1.00 30.01 328 ALA B O 1
ATOM 6055 N N . THR B 1 312 ? 98.955 78.616 91.115 1.00 25.84 329 THR B N 1
ATOM 6056 C CA . THR B 1 312 ? 98.895 79.800 90.258 1.00 25.20 329 THR B CA 1
ATOM 6057 C C . THR B 1 312 ? 97.410 80.227 90.117 1.00 25.63 329 THR B C 1
ATOM 6058 O O . THR B 1 312 ? 96.525 79.400 89.928 1.00 25.35 329 THR B O 1
ATOM 6062 N N . LEU B 1 313 ? 97.178 81.533 90.232 1.00 24.55 330 LEU B N 1
ATOM 6063 C CA . LEU B 1 313 ? 95.852 82.141 90.286 1.00 24.61 330 LEU B CA 1
ATOM 6064 C C . LEU B 1 313 ? 95.515 82.787 88.967 1.00 24.88 330 LEU B C 1
ATOM 6065 O O . LEU B 1 313 ? 96.317 83.564 88.436 1.00 25.90 330 LEU B O 1
ATOM 6070 N N . ILE B 1 314 ? 94.342 82.458 88.435 1.00 24.81 331 ILE B N 1
ATOM 6071 C CA . ILE B 1 314 ? 93.825 83.062 87.227 1.00 25.13 331 ILE B CA 1
ATOM 6072 C C . ILE B 1 314 ? 92.612 83.952 87.592 1.00 25.16 331 ILE B C 1
ATOM 6073 O O . ILE B 1 314 ? 91.609 83.470 88.164 1.00 24.98 331 ILE B O 1
ATOM 6078 N N . LEU B 1 315 ? 92.699 85.261 87.272 1.00 24.61 332 LEU B N 1
ATOM 6079 C CA . LEU B 1 315 ? 91.614 86.201 87.490 1.00 25.16 332 LEU B CA 1
ATOM 6080 C C . LEU B 1 315 ? 90.739 86.304 86.233 1.00 24.17 332 LEU B C 1
ATOM 6081 O O . LEU B 1 315 ? 91.261 86.450 85.136 1.00 24.82 332 LEU B O 1
ATOM 6086 N N . GLY B 1 316 ? 89.427 86.196 86.385 1.00 23.87 333 GLY B N 1
ATOM 6087 C CA . GLY B 1 316 ? 88.530 86.368 85.254 1.00 23.61 333 GLY B CA 1
ATOM 6088 C C . GLY B 1 316 ? 88.187 87.814 85.068 1.00 24.31 333 GLY B C 1
ATOM 6089 O O . GLY B 1 316 ? 87.543 88.414 85.925 1.00 23.82 333 GLY B O 1
ATOM 6090 N N . LEU B 1 317 ? 88.631 88.390 83.947 1.00 23.76 334 LEU B N 1
ATOM 6091 C CA . LEU B 1 317 ? 88.369 89.793 83.619 1.00 23.83 334 LEU B CA 1
ATOM 6092 C C . LEU B 1 317 ? 87.360 89.893 82.476 1.00 24.33 334 LEU B C 1
ATOM 6093 O O . LEU B 1 317 ? 87.275 88.989 81.640 1.00 24.49 334 LEU B O 1
ATOM 6098 N N . THR B 1 318 ? 86.626 91.002 82.460 1.00 25.42 335 THR B N 1
ATOM 6099 C CA . THR B 1 318 ? 85.441 91.152 81.572 1.00 23.91 335 THR B CA 1
ATOM 6100 C C . THR B 1 318 ? 85.447 92.405 80.692 1.00 25.38 335 THR B C 1
ATOM 6101 O O . THR B 1 318 ? 84.968 93.465 81.102 1.00 25.40 335 THR B O 1
ATOM 6105 N N . PRO B 1 319 ? 85.989 92.263 79.472 1.00 24.93 336 PRO B N 1
ATOM 6106 C CA . PRO B 1 319 ? 85.893 93.427 78.528 1.00 24.67 336 PRO B CA 1
ATOM 6107 C C . PRO B 1 319 ? 84.391 93.730 78.286 1.00 24.52 336 PRO B C 1
ATOM 6108 O O . PRO B 1 319 ? 83.574 92.815 78.225 1.00 24.63 336 PRO B O 1
ATOM 6112 N N . ASP B 1 320 ? 84.083 95.010 78.178 1.00 23.42 337 ASP B N 1
ATOM 6113 C CA . ASP B 1 320 ? 82.724 95.509 78.084 1.00 22.82 337 ASP B CA 1
ATOM 6114 C C . ASP B 1 320 ? 82.303 95.652 76.637 1.00 22.89 337 ASP B C 1
ATOM 6115 O O . ASP B 1 320 ? 83.105 95.341 75.735 1.00 24.75 337 ASP B O 1
ATOM 6120 N N . PRO B 1 321 ? 81.037 96.025 76.389 1.00 23.17 338 PRO B N 1
ATOM 6121 C CA . PRO B 1 321 ? 80.571 96.115 74.984 1.00 22.80 338 PRO B CA 1
ATOM 6122 C C . PRO B 1 321 ? 81.266 97.204 74.169 1.00 24.51 338 PRO B C 1
ATOM 6123 O O . PRO B 1 321 ? 81.091 97.225 72.944 1.00 25.25 338 PRO B O 1
ATOM 6127 N N . THR B 1 322 ? 82.008 98.107 74.814 1.00 23.23 339 THR B N 1
ATOM 6128 C CA . THR B 1 322 ? 82.781 99.133 74.075 1.00 23.58 339 THR B CA 1
ATOM 6129 C C . THR B 1 322 ? 84.151 98.578 73.662 1.00 24.34 339 THR B C 1
ATOM 6130 O O . THR B 1 322 ? 84.848 99.162 72.838 1.00 25.16 339 THR B O 1
ATOM 6134 N N . GLY B 1 323 ? 84.546 97.452 74.259 1.00 23.64 340 GLY B N 1
ATOM 6135 C CA . GLY B 1 323 ? 85.835 96.831 73.978 1.00 24.26 340 GLY B CA 1
ATOM 6136 C C . GLY B 1 323 ? 86.936 97.150 74.957 1.00 24.09 340 GLY B C 1
ATOM 6137 O O . GLY B 1 323 ? 88.125 97.026 74.605 1.00 24.58 340 GLY B O 1
ATOM 6138 N N . LEU B 1 324 ? 86.606 97.556 76.188 1.00 23.69 341 LEU B N 1
ATOM 6139 C CA . LEU B 1 324 ? 87.589 97.849 77.199 1.00 23.78 341 LEU B CA 1
ATOM 6140 C C . LEU B 1 324 ? 87.294 97.170 78.540 1.00 24.34 341 LEU B C 1
ATOM 6141 O O . LEU B 1 324 ? 86.154 96.803 78.809 1.00 24.19 341 LEU B O 1
ATOM 6146 N N . ILE B 1 325 ? 88.338 96.996 79.335 1.00 24.30 342 ILE B N 1
ATOM 6147 C CA . ILE B 1 325 ? 88.185 96.598 80.728 1.00 23.45 342 ILE B CA 1
ATOM 6148 C C . ILE B 1 325 ? 87.642 97.856 81.401 1.00 23.02 342 ILE B C 1
ATOM 6149 O O . ILE B 1 325 ? 88.206 98.946 81.263 1.00 22.46 342 ILE B O 1
ATOM 6154 N N . PRO B 1 326 ? 86.512 97.725 82.087 1.00 22.81 343 PRO B N 1
ATOM 6155 C CA . PRO B 1 326 ? 85.932 98.888 82.750 1.00 22.60 343 PRO B CA 1
ATOM 6156 C C . PRO B 1 326 ? 86.868 99.622 83.684 1.00 22.79 343 PRO B C 1
ATOM 6157 O O . PRO B 1 326 ? 87.756 99.032 84.292 1.00 22.48 343 PRO B O 1
ATOM 6161 N N . ALA B 1 327 ? 86.639 100.924 83.795 1.00 23.17 344 ALA B N 1
ATOM 6162 C CA . ALA B 1 327 ? 87.483 101.777 84.582 1.00 23.60 344 ALA B CA 1
ATOM 6163 C C . ALA B 1 327 ? 87.635 101.334 86.044 1.00 24.40 344 ALA B C 1
ATOM 6164 O O . ALA B 1 327 ? 88.756 101.341 86.591 1.00 25.26 344 ALA B O 1
ATOM 6166 N N . GLY B 1 328 ? 86.511 100.978 86.673 1.00 24.15 345 GLY B N 1
ATOM 6167 C CA . GLY B 1 328 ? 86.553 100.599 88.095 1.00 24.62 345 GLY B CA 1
ATOM 6168 C C . GLY B 1 328 ? 87.348 99.307 88.261 1.00 23.84 345 GLY B C 1
ATOM 6169 O O . GLY B 1 328 ? 88.165 99.191 89.203 1.00 25.45 345 GLY B O 1
ATOM 6170 N N . ASP B 1 329 ? 87.175 98.357 87.346 1.00 23.16 346 ASP B N 1
ATOM 6171 C CA . ASP B 1 329 ? 87.901 97.078 87.356 1.00 23.37 346 ASP B CA 1
ATOM 6172 C C . ASP B 1 329 ? 89.379 97.316 87.205 1.00 24.15 346 ASP B C 1
ATOM 6173 O O . ASP B 1 329 ? 90.185 96.737 87.930 1.00 24.02 346 ASP B O 1
ATOM 6178 N N . ALA B 1 330 ? 89.762 98.162 86.239 1.00 24.46 347 ALA B N 1
ATOM 6179 C CA . ALA B 1 330 ? 91.183 98.446 85.988 1.00 25.47 347 ALA B CA 1
ATOM 6180 C C . ALA B 1 330 ? 91.813 99.060 87.226 1.00 25.45 347 ALA B C 1
ATOM 6181 O O . ALA B 1 330 ? 92.911 98.697 87.580 1.00 26.32 347 ALA B O 1
ATOM 6183 N N . GLN B 1 331 ? 91.107 99.985 87.885 1.00 24.85 348 GLN B N 1
ATOM 6184 C CA . GLN B 1 331 ? 91.644 100.593 89.114 1.00 25.12 348 GLN B CA 1
ATOM 6185 C C . GLN B 1 331 ? 91.840 99.574 90.212 1.00 26.01 348 GLN B C 1
ATOM 6186 O O . GLN B 1 331 ? 92.869 99.548 90.882 1.00 27.39 348 GLN B O 1
ATOM 6192 N N . ARG B 1 332 ? 90.879 98.685 90.374 1.00 24.42 349 ARG B N 1
ATOM 6193 C CA . ARG B 1 332 ? 90.985 97.664 91.405 1.00 24.85 349 ARG B CA 1
ATOM 6194 C C . ARG B 1 332 ? 92.153 96.726 91.144 1.00 24.14 349 ARG B C 1
ATOM 6195 O O . ARG B 1 332 ? 92.827 96.331 92.089 1.00 24.46 349 ARG B O 1
ATOM 6203 N N . LEU B 1 333 ? 92.360 96.346 89.885 1.00 23.58 350 LEU B N 1
ATOM 6204 C CA . LEU B 1 333 ? 93.483 95.505 89.499 1.00 23.46 350 LEU B CA 1
ATOM 6205 C C . LEU B 1 333 ? 94.811 96.187 89.827 1.00 24.98 350 LEU B C 1
ATOM 6206 O O . LEU B 1 333 ? 95.700 95.538 90.369 1.00 25.34 350 LEU B O 1
ATOM 6211 N N . LYS B 1 334 ? 94.925 97.472 89.526 1.00 25.49 351 LYS B N 1
ATOM 6212 C CA . LYS B 1 334 ? 96.128 98.211 89.883 1.00 25.51 351 LYS B CA 1
ATOM 6213 C C . LYS B 1 334 ? 96.348 98.183 91.385 1.00 26.37 351 LYS B C 1
ATOM 6214 O O . LYS B 1 334 ? 97.488 97.985 91.859 1.00 26.52 351 LYS B O 1
ATOM 6220 N N . GLU B 1 335 ? 95.275 98.410 92.146 1.00 25.37 352 GLU B N 1
ATOM 6221 C CA . GLU B 1 335 ? 95.348 98.390 93.607 1.00 25.18 352 GLU B CA 1
ATOM 6222 C C . GLU B 1 335 ? 95.873 97.066 94.111 1.00 25.25 352 GLU B C 1
ATOM 6223 O O . GLU B 1 335 ? 96.705 97.024 95.033 1.00 24.83 352 GLU B O 1
ATOM 6237 N N . GLY B 1 337 ? 97.923 94.845 92.448 1.00 24.67 354 GLY B N 1
ATOM 6238 C CA . GLY B 1 337 ? 99.352 94.753 92.174 1.00 25.85 354 GLY B CA 1
ATOM 6239 C C . GLY B 1 337 ? 100.147 95.630 93.113 1.00 25.24 354 GLY B C 1
ATOM 6240 O O . GLY B 1 337 ? 101.161 95.218 93.659 1.00 26.40 354 GLY B O 1
ATOM 6241 N N . ASP B 1 338 ? 99.656 96.853 93.344 1.00 25.34 355 ASP B N 1
ATOM 6242 C CA . ASP B 1 338 ? 100.334 97.751 94.259 1.00 26.08 355 ASP B CA 1
ATOM 6243 C C . ASP B 1 338 ? 100.437 97.182 95.672 1.00 25.86 355 ASP B C 1
ATOM 6244 O O . ASP B 1 338 ? 101.474 97.348 96.340 1.00 27.26 355 ASP B O 1
ATOM 6249 N N . GLU B 1 339 ? 99.379 96.487 96.114 1.00 25.69 356 GLU B N 1
ATOM 6250 C CA . GLU B 1 339 ? 99.317 95.946 97.445 1.00 25.13 356 GLU B CA 1
ATOM 6251 C C . GLU B 1 339 ? 100.180 94.684 97.565 1.00 25.05 356 GLU B C 1
ATOM 6252 O O . GLU B 1 339 ? 100.804 94.464 98.601 1.00 25.05 356 GLU B O 1
ATOM 6258 N N . ILE B 1 340 ? 100.271 93.878 96.521 1.00 24.19 357 ILE B N 1
ATOM 6259 C CA . ILE B 1 340 ? 101.165 92.712 96.576 1.00 24.38 357 ILE B CA 1
ATOM 6260 C C . ILE B 1 340 ? 102.588 93.259 96.744 1.00 26.46 357 ILE B C 1
ATOM 6261 O O . ILE B 1 340 ? 103.392 92.759 97.546 1.00 26.64 357 ILE B O 1
ATOM 6266 N N . ASN B 1 341 ? 102.904 94.310 95.991 1.00 26.26 358 ASN B N 1
ATOM 6267 C CA . ASN B 1 341 ? 104.207 94.947 96.120 1.00 27.51 358 ASN B CA 1
ATOM 6268 C C . ASN B 1 341 ? 104.443 95.563 97.479 1.00 27.53 358 ASN B C 1
ATOM 6269 O O . ASN B 1 341 ? 105.504 95.388 98.067 1.00 26.10 358 ASN B O 1
ATOM 6274 N N . ARG B 1 342 ? 103.456 96.258 98.013 1.00 26.90 359 ARG B N 1
ATOM 6275 C CA . ARG B 1 342 ? 103.615 96.844 99.315 1.00 27.96 359 ARG B CA 1
ATOM 6276 C C . ARG B 1 342 ? 103.908 95.805 100.403 1.00 28.01 359 ARG B C 1
ATOM 6277 O O . ARG B 1 342 ? 104.809 96.013 101.260 1.00 28.37 359 ARG B O 1
ATOM 6285 N N . ARG B 1 343 ? 103.173 94.693 100.386 1.00 26.82 360 ARG B N 1
ATOM 6286 C CA . ARG B 1 343 ? 103.343 93.664 101.388 1.00 26.68 360 ARG B CA 1
ATOM 6287 C C . ARG B 1 343 ? 104.609 92.848 101.201 1.00 27.34 360 ARG B C 1
ATOM 6288 O O . ARG B 1 343 ? 105.288 92.550 102.162 1.00 26.97 360 ARG B O 1
ATOM 6296 N N . PHE B 1 344 ? 104.926 92.482 99.964 1.00 27.85 361 PHE B N 1
ATOM 6297 C CA . PHE B 1 344 ? 105.943 91.453 99.747 1.00 28.72 361 PHE B CA 1
ATOM 6298 C C . PHE B 1 344 ? 107.153 91.790 98.893 1.00 29.20 361 PHE B C 1
ATOM 6299 O O . PHE B 1 344 ? 108.036 90.936 98.718 1.00 28.41 361 PHE B O 1
ATOM 6307 N N . SER B 1 345 ? 107.285 93.015 98.404 1.00 30.34 362 SER B N 1
ATOM 6308 C CA . SER B 1 345 ? 108.424 93.306 97.524 1.00 32.64 362 SER B CA 1
ATOM 6309 C C . SER B 1 345 ? 109.731 93.489 98.281 1.00 33.12 362 SER B C 1
ATOM 6310 O O . SER B 1 345 ? 110.776 93.147 97.750 1.00 34.33 362 SER B O 1
ATOM 6313 N N . SER B 1 346 ? 109.670 93.998 99.511 1.00 32.85 363 SER B N 1
ATOM 6314 C CA . SER B 1 346 ? 110.852 94.317 100.298 1.00 33.21 363 SER B CA 1
ATOM 6315 C C . SER B 1 346 ? 110.886 93.643 101.660 1.00 31.85 363 SER B C 1
ATOM 6316 O O . SER B 1 346 ? 110.394 94.183 102.645 1.00 31.98 363 SER B O 1
ATOM 6319 N N . PRO B 1 347 ? 111.540 92.482 101.741 1.00 30.61 364 PRO B N 1
ATOM 6320 C CA . PRO B 1 347 ? 111.611 91.811 103.032 1.00 29.73 364 PRO B CA 1
ATOM 6321 C C . PRO B 1 347 ? 112.542 92.463 104.004 1.00 29.06 364 PRO B C 1
ATOM 6322 O O . PRO B 1 347 ? 113.442 93.216 103.624 1.00 29.62 364 PRO B O 1
ATOM 6326 N N . ILE B 1 348 ? 112.330 92.165 105.276 1.00 27.62 365 ILE B N 1
ATOM 6327 C CA . ILE B 1 348 ? 113.237 92.584 106.317 1.00 27.79 365 ILE B CA 1
ATOM 6328 C C . ILE B 1 348 ? 114.561 91.910 106.054 1.00 27.15 365 ILE B C 1
ATOM 6329 O O . ILE B 1 348 ? 115.613 92.533 106.203 1.00 28.07 365 ILE B O 1
ATOM 6334 N N . ALA B 1 349 ? 114.507 90.621 105.718 1.00 26.81 366 ALA B N 1
ATOM 6335 C CA . ALA B 1 349 ? 115.687 89.810 105.520 1.00 26.85 366 ALA B CA 1
ATOM 6336 C C . ALA B 1 349 ? 115.300 88.615 104.668 1.00 27.51 366 ALA B C 1
ATOM 6337 O O . ALA B 1 349 ? 114.156 88.171 104.685 1.00 26.34 366 ALA B O 1
ATOM 6339 N N . ARG B 1 350 ? 116.274 88.109 103.932 1.00 27.53 367 ARG B N 1
ATOM 6340 C CA A ARG B 1 350 ? 116.076 86.956 103.070 0.50 27.82 367 ARG B CA 1
ATOM 6341 C CA B ARG B 1 350 ? 116.089 86.980 103.026 0.50 28.02 367 ARG B CA 1
ATOM 6342 C C . ARG B 1 350 ? 117.309 86.070 103.096 1.00 27.67 367 ARG B C 1
ATOM 6343 O O . ARG B 1 350 ? 118.427 86.549 103.283 1.00 27.88 367 ARG B O 1
ATOM 6358 N N . ILE B 1 351 ? 117.092 84.770 102.955 1.00 27.64 368 ILE B N 1
ATOM 6359 C CA . ILE B 1 351 ? 118.175 83.792 102.918 1.00 27.58 368 ILE B CA 1
ATOM 6360 C C . ILE B 1 351 ? 117.747 82.634 102.013 1.00 28.01 368 ILE B C 1
ATOM 6361 O O . ILE B 1 351 ? 116.568 82.467 101.718 1.00 27.60 368 ILE B O 1
ATOM 6366 N N . SER B 1 352 ? 118.731 81.899 101.507 1.00 27.80 369 SER B N 1
ATOM 6367 C CA . SER B 1 352 ? 118.505 80.715 100.694 1.00 27.29 369 SER B CA 1
ATOM 6368 C C . SER B 1 352 ? 119.524 79.638 101.048 1.00 27.12 369 SER B C 1
ATOM 6369 O O . SER B 1 352 ? 120.518 79.905 101.705 1.00 26.46 369 SER B O 1
ATOM 6372 N N . GLY B 1 353 ? 119.250 78.410 100.629 1.00 27.37 370 GLY B N 1
ATOM 6373 C CA . GLY B 1 353 ? 120.190 77.319 100.815 1.00 27.47 370 GLY B CA 1
ATOM 6374 C C . GLY B 1 353 ? 119.620 75.935 100.609 1.00 27.74 370 GLY B C 1
ATOM 6375 O O . GLY B 1 353 ? 118.409 75.721 100.660 1.00 27.59 370 GLY B O 1
ATOM 6376 N N . GLN B 1 354 ? 120.523 74.984 100.390 1.00 27.91 371 GLN B N 1
ATOM 6377 C CA . GLN B 1 354 ? 120.156 73.593 100.290 1.00 28.75 371 GLN B CA 1
ATOM 6378 C C . GLN B 1 354 ? 120.438 73.019 101.669 1.00 28.90 371 GLN B C 1
ATOM 6379 O O . GLN B 1 354 ? 121.518 72.436 101.950 1.00 27.64 371 GLN B O 1
ATOM 6385 N N . LYS B 1 355 ? 119.483 73.263 102.562 1.00 29.00 372 LYS B N 1
ATOM 6386 C CA . LYS B 1 355 ? 119.611 72.884 103.965 1.00 29.42 372 LYS B CA 1
ATOM 6387 C C . LYS B 1 355 ? 118.274 72.515 104.574 1.00 29.52 372 LYS B C 1
ATOM 6388 O O . LYS B 1 355 ? 117.210 72.890 104.044 1.00 28.84 372 LYS B O 1
ATOM 6394 N N . LYS B 1 356 ? 118.311 71.770 105.671 1.00 29.61 373 LYS B N 1
ATOM 6395 C CA . LYS B 1 356 ? 117.086 71.447 106.388 1.00 30.13 373 LYS B CA 1
ATOM 6396 C C . LYS B 1 356 ? 116.777 72.520 107.429 1.00 30.55 373 LYS B C 1
ATOM 6397 O O . LYS B 1 356 ? 115.704 72.493 108.018 1.00 30.74 373 LYS B O 1
ATOM 6403 N N . SER B 1 357 ? 117.710 73.452 107.652 1.00 30.00 374 SER B N 1
ATOM 6404 C CA . SER B 1 357 ? 117.524 74.520 108.627 1.00 30.35 374 SER B CA 1
ATOM 6405 C C . SER B 1 357 ? 118.124 75.840 108.094 1.00 29.84 374 SER B C 1
ATOM 6406 O O . SER B 1 357 ? 119.268 75.845 107.607 1.00 30.29 374 SER B O 1
ATOM 6409 N N . LEU B 1 358 ? 117.354 76.936 108.162 1.00 28.43 375 LEU B N 1
ATOM 6410 C CA . LEU B 1 358 ? 117.831 78.260 107.745 1.00 27.84 375 LEU B CA 1
ATOM 6411 C C . LEU B 1 358 ? 117.417 79.266 108.792 1.00 28.80 375 LEU B C 1
ATOM 6412 O O . LEU B 1 358 ? 116.244 79.301 109.167 1.00 26.74 375 LEU B O 1
ATOM 6417 N N . THR B 1 359 ? 118.371 80.081 109.243 1.00 29.27 376 THR B N 1
ATOM 6418 C CA . THR B 1 359 ? 118.112 81.120 110.232 1.00 30.22 376 THR B CA 1
ATOM 6419 C C . THR B 1 359 ? 118.248 82.482 109.600 1.00 30.59 376 THR B C 1
ATOM 6420 O O . THR B 1 359 ? 119.248 82.802 108.974 1.00 31.11 376 THR B O 1
ATOM 6424 N N . LEU B 1 360 ? 117.248 83.309 109.817 1.00 30.83 377 LEU B N 1
ATOM 6425 C CA . LEU B 1 360 ? 117.226 84.634 109.293 1.00 31.50 377 LEU B CA 1
ATOM 6426 C C . LEU B 1 360 ? 117.519 85.598 110.446 1.00 32.81 377 LEU B C 1
ATOM 6427 O O . LEU B 1 360 ? 116.707 85.726 111.343 1.00 32.90 377 LEU B O 1
ATOM 6432 N N . LYS B 1 361 ? 118.693 86.233 110.464 1.00 34.23 378 LYS B N 1
ATOM 6433 C CA . LYS B 1 361 ? 119.023 87.213 111.510 1.00 35.81 378 LYS B CA 1
ATOM 6434 C C . LYS B 1 361 ? 118.389 88.515 111.058 1.00 37.78 378 LYS B C 1
ATOM 6435 O O . LYS B 1 361 ? 118.554 88.906 109.904 1.00 39.39 378 LYS B O 1
ATOM 6437 N N . LEU B 1 362 ? 117.620 89.171 111.920 1.00 38.82 379 LEU B N 1
ATOM 6438 C CA . LEU B 1 362 ? 116.874 90.345 111.468 1.00 39.83 379 LEU B CA 1
ATOM 6439 C C . LEU B 1 362 ? 117.624 91.676 111.427 1.00 41.11 379 LEU B C 1
ATOM 6440 O O . LEU B 1 362 ? 117.246 92.564 110.636 1.00 43.08 379 LEU B O 1
ATOM 6445 N N . GLY B 1 363 ? 118.663 91.826 112.237 1.00 41.69 380 GLY B N 1
ATOM 6446 C CA . GLY B 1 363 ? 119.449 93.058 112.241 1.00 41.93 380 GLY B CA 1
ATOM 6447 C C . GLY B 1 363 ? 119.217 93.849 113.500 1.00 41.95 380 GLY B C 1
ATOM 6448 O O . GLY B 1 363 ? 120.138 94.453 114.056 1.00 43.09 380 GLY B O 1
ATOM 6449 N N . LYS B 1 364 ? 117.974 93.852 113.954 1.00 40.89 381 LYS B N 1
ATOM 6450 C CA . LYS B 1 364 ? 117.598 94.544 115.167 1.00 39.93 381 LYS B CA 1
ATOM 6451 C C . LYS B 1 364 ? 116.265 93.944 115.568 1.00 38.30 381 LYS B C 1
ATOM 6452 O O . LYS B 1 364 ? 115.565 93.389 114.727 1.00 37.87 381 LYS B O 1
ATOM 6456 N N . GLU B 1 365 ? 115.920 94.081 116.840 1.00 36.70 382 GLU B N 1
ATOM 6457 C CA . GLU B 1 365 ? 114.636 93.599 117.321 1.00 35.02 382 GLU B CA 1
ATOM 6458 C C . GLU B 1 365 ? 113.532 94.403 116.665 1.00 33.47 382 GLU B C 1
ATOM 6459 O O . GLU B 1 365 ? 113.533 95.636 116.703 1.00 34.56 382 GLU B O 1
ATOM 6465 N N . GLN B 1 366 ? 112.560 93.713 116.078 1.00 31.18 383 GLN B N 1
ATOM 6466 C CA . GLN B 1 366 ? 111.491 94.384 115.394 1.00 28.73 383 GLN B CA 1
ATOM 6467 C C . GLN B 1 366 ? 110.330 93.436 115.182 1.00 27.22 383 GLN B C 1
ATOM 6468 O O . GLN B 1 366 ? 110.460 92.236 115.361 1.00 25.97 383 GLN B O 1
ATOM 6474 N N . SER B 1 367 ? 109.209 94.005 114.784 1.00 26.40 384 SER B N 1
ATOM 6475 C CA . SER B 1 367 ? 108.000 93.223 114.607 1.00 25.95 384 SER B CA 1
ATOM 6476 C C . SER B 1 367 ? 108.060 92.451 113.299 1.00 25.10 384 SER B C 1
ATOM 6477 O O . SER B 1 367 ? 108.631 92.921 112.299 1.00 24.66 384 SER B O 1
ATOM 6480 N N . VAL B 1 368 ? 107.497 91.239 113.331 1.00 23.24 385 VAL B N 1
ATOM 6481 C CA A VAL B 1 368 ? 107.415 90.376 112.163 0.67 22.82 385 VAL B CA 1
ATOM 6482 C CA B VAL B 1 368 ? 107.398 90.395 112.156 0.33 22.89 385 VAL B CA 1
ATOM 6483 C C . VAL B 1 368 ? 106.077 89.648 112.217 1.00 22.35 385 VAL B C 1
ATOM 6484 O O . VAL B 1 368 ? 105.686 89.159 113.287 1.00 22.19 385 VAL B O 1
ATOM 6491 N N . ASN B 1 369 ? 105.380 89.601 111.085 1.00 22.44 386 ASN B N 1
ATOM 6492 C CA . ASN B 1 369 ? 104.113 88.892 110.991 1.00 21.62 386 ASN B CA 1
ATOM 6493 C C . ASN B 1 369 ? 103.890 88.050 109.721 1.00 21.87 386 ASN B C 1
ATOM 6494 O O . ASN B 1 369 ? 102.821 87.489 109.563 1.00 21.58 386 ASN B O 1
ATOM 6499 N N . TYR B 1 370 ? 104.873 87.993 108.821 1.00 22.36 387 TYR B N 1
ATOM 6500 C CA . TYR B 1 370 ? 104.778 87.156 107.660 1.00 22.48 387 TYR B CA 1
ATOM 6501 C C . TYR B 1 370 ? 106.125 86.546 107.285 1.00 22.94 387 TYR B C 1
ATOM 6502 O O . TYR B 1 370 ? 107.197 87.124 107.545 1.00 22.61 387 TYR B O 1
ATOM 6511 N N . CYS B 1 371 ? 106.074 85.356 106.686 1.00 23.53 388 CYS B N 1
ATOM 6512 C CA A CYS B 1 371 ? 107.230 84.724 106.083 0.50 23.63 388 CYS B CA 1
ATOM 6513 C CA B CYS B 1 371 ? 107.250 84.830 106.038 0.50 24.31 388 CYS B CA 1
ATOM 6514 C C . CYS B 1 371 ? 106.814 84.194 104.724 1.00 24.23 388 CYS B C 1
ATOM 6515 O O . CYS B 1 371 ? 105.616 83.886 104.520 1.00 23.32 388 CYS B O 1
ATOM 6520 N N . ILE B 1 372 ? 107.789 84.099 103.821 1.00 24.14 389 ILE B N 1
ATOM 6521 C CA . ILE B 1 372 ? 107.617 83.479 102.518 1.00 23.85 389 ILE B CA 1
ATOM 6522 C C . ILE B 1 372 ? 108.711 82.411 102.450 1.00 23.90 389 ILE B C 1
ATOM 6523 O O . ILE B 1 372 ? 109.847 82.638 102.875 1.00 23.67 389 ILE B O 1
ATOM 6528 N N . ILE B 1 373 ? 108.334 81.242 101.940 1.00 23.84 390 ILE B N 1
ATOM 6529 C CA . ILE B 1 373 ? 109.242 80.141 101.730 1.00 23.47 390 ILE B CA 1
ATOM 6530 C C . ILE B 1 373 ? 109.024 79.690 100.301 1.00 23.37 390 ILE B C 1
ATOM 6531 O O . ILE B 1 373 ? 107.868 79.630 99.839 1.00 23.55 390 ILE B O 1
ATOM 6536 N N . GLN B 1 374 ? 110.116 79.397 99.587 1.00 23.35 391 GLN B N 1
ATOM 6537 C CA . GLN B 1 374 ? 110.017 78.896 98.225 1.00 23.35 391 GLN B CA 1
ATOM 6538 C C . GLN B 1 374 ? 111.045 77.805 97.990 1.00 23.78 391 GLN B C 1
ATOM 6539 O O . GLN B 1 374 ? 112.224 77.977 98.329 1.00 23.31 391 GLN B O 1
ATOM 6545 N N . GLU B 1 375 ? 110.579 76.690 97.438 1.00 24.27 392 GLU B N 1
ATOM 6546 C CA . GLU B 1 375 ? 111.467 75.632 97.002 1.00 23.82 392 GLU B CA 1
ATOM 6547 C C . GLU B 1 375 ? 111.816 75.901 95.539 1.00 23.81 392 GLU B C 1
ATOM 6548 O O . GLU B 1 375 ? 111.095 76.612 94.826 1.00 25.22 392 GLU B O 1
ATOM 6554 N N . ASN B 1 376 ? 112.953 75.353 95.107 1.00 25.14 393 ASN B N 1
ATOM 6555 C CA . ASN B 1 376 ? 113.379 75.421 93.694 1.00 25.59 393 ASN B CA 1
ATOM 6556 C C . ASN B 1 376 ? 112.555 74.355 92.995 1.00 25.69 393 ASN B C 1
ATOM 6557 O O . ASN B 1 376 ? 112.933 73.195 92.947 1.00 24.28 393 ASN B O 1
ATOM 6562 N N . ILE B 1 377 ? 111.419 74.772 92.464 1.00 26.05 394 ILE B N 1
ATOM 6563 C CA . ILE B 1 377 ? 110.409 73.833 92.004 1.00 26.06 394 ILE B CA 1
ATOM 6564 C C . ILE B 1 377 ? 110.861 72.882 90.918 1.00 25.83 394 ILE B C 1
ATOM 6565 O O . ILE B 1 377 ? 110.327 71.788 90.848 1.00 25.01 394 ILE B O 1
ATOM 6570 N N . LYS B 1 378 ? 111.865 73.259 90.123 1.00 26.19 395 LYS B N 1
ATOM 6571 C CA . LYS B 1 378 ? 112.376 72.331 89.113 1.00 27.48 395 LYS B CA 1
ATOM 6572 C C . LYS B 1 378 ? 112.888 71.042 89.726 1.00 26.55 395 LYS B C 1
ATOM 6573 O O . LYS B 1 378 ? 112.912 70.012 89.063 1.00 27.60 395 LYS B O 1
ATOM 6577 N N . ASN B 1 379 ? 113.316 71.103 90.984 1.00 26.29 396 ASN B N 1
ATOM 6578 C CA . ASN B 1 379 ? 113.808 69.948 91.714 1.00 26.42 396 ASN B CA 1
ATOM 6579 C C . ASN B 1 379 ? 112.789 69.196 92.564 1.00 25.95 396 ASN B C 1
ATOM 6580 O O . ASN B 1 379 ? 113.129 68.286 93.310 1.00 25.37 396 ASN B O 1
ATOM 6585 N N . GLY B 1 380 ? 111.529 69.565 92.422 1.00 25.70 397 GLY B N 1
ATOM 6586 C CA . GLY B 1 380 ? 110.431 68.883 93.095 1.00 25.88 397 GLY B CA 1
ATOM 6587 C C . GLY B 1 380 ? 110.001 69.469 94.424 1.00 25.74 397 GLY B C 1
ATOM 6588 O O . GLY B 1 380 ? 110.543 70.472 94.873 1.00 25.58 397 GLY B O 1
ATOM 6589 N N . GLU B 1 381 ? 109.011 68.807 95.013 1.00 25.53 398 GLU B N 1
ATOM 6590 C CA . GLU B 1 381 ? 108.451 69.157 96.318 1.00 25.30 398 GLU B CA 1
ATOM 6591 C C . GLU B 1 381 ? 109.086 68.242 97.335 1.00 25.18 398 GLU B C 1
ATOM 6592 O O . GLU B 1 381 ? 108.608 67.133 97.581 1.00 25.15 398 GLU B O 1
ATOM 6598 N N . ARG B 1 382 ? 110.172 68.741 97.927 1.00 24.68 399 ARG B N 1
ATOM 6599 C CA . ARG B 1 382 ? 110.978 67.980 98.869 1.00 24.41 399 ARG B CA 1
ATOM 6600 C C . ARG B 1 382 ? 110.556 68.081 100.314 1.00 24.67 399 ARG B C 1
ATOM 6601 O O . ARG B 1 382 ? 110.634 67.114 101.072 1.00 23.53 399 ARG B O 1
ATOM 6609 N N . ILE B 1 383 ? 110.134 69.276 100.695 1.00 24.21 400 ILE B N 1
ATOM 6610 C CA . ILE B 1 383 ? 109.644 69.538 102.046 1.00 24.62 400 ILE B CA 1
ATOM 6611 C C . ILE B 1 383 ? 108.295 68.841 102.307 1.00 25.04 400 ILE B C 1
ATOM 6612 O O . ILE B 1 383 ? 107.361 68.925 101.486 1.00 25.97 400 ILE B O 1
ATOM 6617 N N . ARG B 1 384 ? 108.223 68.141 103.441 1.00 24.55 401 ARG B N 1
ATOM 6618 C CA . ARG B 1 384 ? 107.002 67.444 103.877 1.00 24.84 401 ARG B CA 1
ATOM 6619 C C . ARG B 1 384 ? 106.423 67.948 105.214 1.00 24.84 401 ARG B C 1
ATOM 6620 O O . ARG B 1 384 ? 105.218 67.832 105.435 1.00 25.29 401 ARG B O 1
ATOM 6628 N N . GLN B 1 385 ? 107.289 68.433 106.102 1.00 24.05 402 GLN B N 1
ATOM 6629 C CA A GLN B 1 385 ? 106.872 69.022 107.379 0.50 24.58 402 GLN B CA 1
ATOM 6630 C CA B GLN B 1 385 ? 106.871 69.016 107.362 0.50 24.77 402 GLN B CA 1
ATOM 6631 C C . GLN B 1 385 ? 107.875 70.109 107.725 1.00 24.24 402 GLN B C 1
ATOM 6632 O O . GLN B 1 385 ? 109.081 69.904 107.612 1.00 25.13 402 GLN B O 1
ATOM 6643 N N . TYR B 1 386 ? 107.388 71.279 108.133 1.00 23.93 403 TYR B N 1
ATOM 6644 C CA . TYR B 1 386 ? 108.283 72.348 108.535 1.00 23.21 403 TYR B CA 1
ATOM 6645 C C . TYR B 1 386 ? 107.646 73.176 109.652 1.00 23.23 403 TYR B C 1
ATOM 6646 O O . TYR B 1 386 ? 106.425 73.136 109.875 1.00 22.30 403 TYR B O 1
ATOM 6655 N N . GLN B 1 387 ? 108.502 73.889 110.365 1.00 23.81 404 GLN B N 1
ATOM 6656 C CA . GLN B 1 387 ? 108.088 74.828 111.394 1.00 24.55 404 GLN B CA 1
ATOM 6657 C C . GLN B 1 387 ? 108.884 76.108 111.230 1.00 24.50 404 GLN B C 1
ATOM 6658 O O . GLN B 1 387 ? 110.030 76.091 110.786 1.00 24.66 404 GLN B O 1
ATOM 6664 N N . ILE B 1 388 ? 108.299 77.223 111.649 1.00 24.21 405 ILE B N 1
ATOM 6665 C CA . ILE B 1 388 ? 109.005 78.484 111.667 1.00 23.73 405 ILE B CA 1
ATOM 6666 C C . ILE B 1 388 ? 108.954 78.955 113.120 1.00 24.02 405 ILE B C 1
ATOM 6667 O O . ILE B 1 388 ? 107.890 78.922 113.728 1.00 23.21 405 ILE B O 1
ATOM 6672 N N . GLU B 1 389 ? 110.104 79.330 113.667 1.00 22.81 406 GLU B N 1
ATOM 6673 C CA . GLU B 1 389 ? 110.208 79.833 115.027 1.00 23.18 406 GLU B CA 1
ATOM 6674 C C . GLU B 1 389 ? 110.741 81.246 114.961 1.00 23.39 406 GLU B C 1
ATOM 6675 O O . GLU B 1 389 ? 111.430 81.594 114.001 1.00 23.17 406 GLU B O 1
ATOM 6681 N N . ALA B 1 390 ? 110.442 82.036 115.988 1.00 22.55 407 ALA B N 1
ATOM 6682 C CA . ALA B 1 390 ? 110.929 83.410 116.119 1.00 22.98 407 ALA B CA 1
ATOM 6683 C C . ALA B 1 390 ? 111.664 83.486 117.443 1.00 23.29 407 ALA B C 1
ATOM 6684 O O . ALA B 1 390 ? 111.224 82.900 118.443 1.00 22.94 407 ALA B O 1
ATOM 6686 N N . LYS B 1 391 ? 112.775 84.209 117.454 1.00 24.46 408 LYS B N 1
ATOM 6687 C CA . LYS B 1 391 ? 113.568 84.400 118.658 1.00 24.40 408 LYS B CA 1
ATOM 6688 C C . LYS B 1 391 ? 113.046 85.677 119.322 1.00 24.13 408 LYS B C 1
ATOM 6689 O O . LYS B 1 391 ? 113.237 86.773 118.809 1.00 23.64 408 LYS B O 1
ATOM 6694 N N . VAL B 1 392 ? 112.310 85.485 120.411 1.00 23.51 409 VAL B N 1
ATOM 6695 C CA . VAL B 1 392 ? 111.640 86.564 121.148 1.00 24.33 409 VAL B CA 1
ATOM 6696 C C . VAL B 1 392 ? 112.235 86.629 122.548 1.00 24.93 409 VAL B C 1
ATOM 6697 O O . VAL B 1 392 ? 112.198 85.661 123.301 1.00 23.74 409 VAL B O 1
ATOM 6701 N N . ASN B 1 393 ? 112.804 87.781 122.883 1.00 26.08 410 ASN B N 1
ATOM 6702 C CA . ASN B 1 393 ? 113.495 87.982 124.138 1.00 27.62 410 ASN B CA 1
ATOM 6703 C C . ASN B 1 393 ? 114.497 86.857 124.386 1.00 27.46 410 ASN B C 1
ATOM 6704 O O . ASN B 1 393 ? 114.569 86.272 125.468 1.00 28.81 410 ASN B O 1
ATOM 6709 N N . GLY B 1 394 ? 115.266 86.549 123.343 1.00 27.65 411 GLY B N 1
ATOM 6710 C CA . GLY B 1 394 ? 116.316 85.550 123.412 1.00 27.43 411 GLY B CA 1
ATOM 6711 C C . GLY B 1 394 ? 115.881 84.102 123.412 1.00 27.51 411 GLY B C 1
ATOM 6712 O O . GLY B 1 394 ? 116.719 83.226 123.503 1.00 27.94 411 GLY B O 1
ATOM 6713 N N . LYS B 1 395 ? 114.584 83.829 123.319 1.00 25.96 412 LYS B N 1
ATOM 6714 C CA . LYS B 1 395 ? 114.089 82.459 123.325 1.00 26.17 412 LYS B CA 1
ATOM 6715 C C . LYS B 1 395 ? 113.226 82.154 122.102 1.00 25.72 412 LYS B C 1
ATOM 6716 O O . LYS B 1 395 ? 112.360 82.946 121.727 1.00 24.06 412 LYS B O 1
ATOM 6719 N N . TRP B 1 396 ? 113.435 80.978 121.519 1.00 25.43 413 TRP B N 1
ATOM 6720 C CA . TRP B 1 396 ? 112.664 80.552 120.356 1.00 25.47 413 TRP B CA 1
ATOM 6721 C C . TRP B 1 396 ? 111.223 80.167 120.722 1.00 24.97 413 TRP B C 1
ATOM 6722 O O . TRP B 1 396 ? 110.987 79.553 121.753 1.00 24.75 413 TRP B O 1
ATOM 6733 N N . GLN B 1 397 ? 110.266 80.601 119.914 1.00 24.26 414 GLN B N 1
ATOM 6734 C CA . GLN B 1 397 ? 108.861 80.201 120.056 1.00 24.10 414 GLN B CA 1
ATOM 6735 C C . GLN B 1 397 ? 108.363 79.907 118.642 1.00 24.44 414 GLN B C 1
ATOM 6736 O O . GLN B 1 397 ? 108.781 80.538 117.679 1.00 23.91 414 GLN B O 1
ATOM 6742 N N . THR B 1 398 ? 107.492 78.915 118.499 1.00 25.46 415 THR B N 1
ATOM 6743 C CA . THR B 1 398 ? 106.998 78.521 117.185 1.00 25.61 415 THR B CA 1
ATOM 6744 C C . THR B 1 398 ? 105.901 79.461 116.766 1.00 25.84 415 THR B C 1
ATOM 6745 O O . THR B 1 398 ? 105.010 79.739 117.545 1.00 26.88 415 THR B O 1
ATOM 6749 N N . VAL B 1 399 ? 105.996 80.001 115.566 1.00 25.47 416 VAL B N 1
ATOM 6750 C CA . VAL B 1 399 ? 104.957 80.890 115.068 1.00 25.11 416 VAL B CA 1
ATOM 6751 C C . VAL B 1 399 ? 104.057 80.230 114.032 1.00 26.01 416 VAL B C 1
ATOM 6752 O O . VAL B 1 399 ? 102.920 80.676 113.847 1.00 25.56 416 VAL B O 1
ATOM 6756 N N . CYS B 1 400 ? 104.551 79.205 113.338 1.00 25.50 417 CYS B N 1
ATOM 6757 C CA . CYS B 1 400 ? 103.698 78.433 112.437 1.00 26.30 417 CYS B CA 1
ATOM 6758 C C . CYS B 1 400 ? 104.313 77.098 112.075 1.00 25.32 417 CYS B C 1
ATOM 6759 O O . CYS B 1 400 ? 105.505 76.853 112.307 1.00 25.26 417 CYS B O 1
ATOM 6762 N N . LYS B 1 401 ? 103.451 76.229 111.571 1.00 25.03 418 LYS B N 1
ATOM 6763 C CA . LYS B 1 401 ? 103.811 74.858 111.201 1.00 25.53 418 LYS B CA 1
ATOM 6764 C C . LYS B 1 401 ? 103.072 74.521 109.936 1.00 25.16 418 LYS B C 1
ATOM 6765 O O . LYS B 1 401 ? 101.924 74.934 109.753 1.00 25.07 418 LYS B O 1
ATOM 6771 N N . GLY B 1 402 ? 103.740 73.804 109.044 1.00 23.76 419 GLY B N 1
ATOM 6772 C CA . GLY B 1 402 ? 103.119 73.411 107.801 1.00 24.06 419 GLY B CA 1
ATOM 6773 C C . GLY B 1 402 ? 103.660 72.140 107.218 1.00 23.91 419 GLY B C 1
ATOM 6774 O O . GLY B 1 402 ? 104.419 71.409 107.870 1.00 24.08 419 GLY B O 1
ATOM 6775 N N . GLU B 1 403 ? 103.271 71.893 105.976 1.00 24.42 420 GLU B N 1
ATOM 6776 C CA . GLU B 1 403 ? 103.649 70.690 105.240 1.00 24.92 420 GLU B CA 1
ATOM 6777 C C . GLU B 1 403 ? 104.239 71.032 103.886 1.00 24.96 420 GLU B C 1
ATOM 6778 O O . GLU B 1 403 ? 105.457 71.090 103.711 1.00 25.62 420 GLU B O 1
ATOM 6784 N N . SER B 1 404 ? 103.368 71.237 102.910 1.00 24.68 421 SER B N 1
ATOM 6785 C CA . SER B 1 404 ? 103.785 71.583 101.581 1.00 23.69 421 SER B CA 1
ATOM 6786 C C . SER B 1 404 ? 104.261 73.017 101.485 1.00 23.29 421 SER B C 1
ATOM 6787 O O . SER B 1 404 ? 103.758 73.939 102.161 1.00 23.79 421 SER B O 1
ATOM 6790 N N . VAL B 1 405 ? 105.260 73.198 100.637 1.00 23.23 422 VAL B N 1
ATOM 6791 C CA . VAL B 1 405 ? 105.774 74.517 100.307 1.00 22.75 422 VAL B CA 1
ATOM 6792 C C . VAL B 1 405 ? 105.677 74.662 98.790 1.00 23.36 422 VAL B C 1
ATOM 6793 O O . VAL B 1 405 ? 104.848 75.417 98.301 1.00 23.80 422 VAL B O 1
ATOM 6797 N N . GLY B 1 406 ? 106.477 73.914 98.038 1.00 23.42 423 GLY B N 1
ATOM 6798 C CA . GLY B 1 406 ? 106.433 74.038 96.584 1.00 23.60 423 GLY B CA 1
ATOM 6799 C C . GLY B 1 406 ? 106.986 75.353 96.082 1.00 23.84 423 GLY B C 1
ATOM 6800 O O . GLY B 1 406 ? 107.949 75.867 96.644 1.00 25.23 423 GLY B O 1
ATOM 6801 N N . HIS B 1 407 ? 106.383 75.917 95.046 1.00 23.79 424 HIS B N 1
ATOM 6802 C CA . HIS B 1 407 ? 106.907 77.135 94.472 1.00 23.32 424 HIS B CA 1
ATOM 6803 C C . HIS B 1 407 ? 106.851 78.295 95.453 1.00 23.37 424 HIS B C 1
ATOM 6804 O O . HIS B 1 407 ? 107.760 79.135 95.499 1.00 23.11 424 HIS B O 1
ATOM 6811 N N . LYS B 1 408 ? 105.776 78.376 96.227 1.00 23.34 425 LYS B N 1
ATOM 6812 C CA . LYS B 1 408 ? 105.625 79.493 97.168 1.00 22.54 425 LYS B CA 1
ATOM 6813 C C . LYS B 1 408 ? 104.643 79.197 98.261 1.00 23.05 425 LYS B C 1
ATOM 6814 O O . LYS B 1 408 ? 103.508 78.771 97.991 1.00 23.47 425 LYS B O 1
ATOM 6820 N N . ARG B 1 409 ? 105.072 79.489 99.484 1.00 22.92 426 ARG B N 1
ATOM 6821 C CA . ARG B 1 409 ? 104.242 79.440 100.667 1.00 22.68 426 ARG B CA 1
ATOM 6822 C C . ARG B 1 409 ? 104.250 80.828 101.309 1.00 23.10 426 ARG B C 1
ATOM 6823 O O . ARG B 1 409 ? 105.337 81.392 101.523 1.00 23.46 426 ARG B O 1
ATOM 6831 N N . ILE B 1 410 ? 103.063 81.377 101.624 1.00 22.52 427 ILE B N 1
ATOM 6832 C CA . ILE B 1 410 ? 102.973 82.633 102.370 1.00 22.90 427 ILE B CA 1
ATOM 6833 C C . ILE B 1 410 ? 102.376 82.269 103.725 1.00 23.12 427 ILE B C 1
ATOM 6834 O O . ILE B 1 410 ? 101.307 81.668 103.801 1.00 23.90 427 ILE B O 1
ATOM 6839 N N . GLU B 1 411 ? 103.118 82.584 104.799 1.00 22.68 428 GLU B N 1
ATOM 6840 C CA . GLU B 1 411 ? 102.644 82.378 106.172 1.00 22.65 428 GLU B CA 1
ATOM 6841 C C . GLU B 1 411 ? 102.415 83.727 106.834 1.00 23.32 428 GLU B C 1
ATOM 6842 O O . GLU B 1 411 ? 103.300 84.563 106.818 1.00 23.89 428 GLU B O 1
ATOM 6848 N N . LYS B 1 412 ? 101.201 83.931 107.364 1.00 23.28 429 LYS B N 1
ATOM 6849 C CA . LYS B 1 412 ? 100.806 85.130 108.112 1.00 23.58 429 LYS B CA 1
ATOM 6850 C C . LYS B 1 412 ? 100.523 84.655 109.534 1.00 24.11 429 LYS B C 1
ATOM 6851 O O . LYS B 1 412 ? 99.851 83.638 109.729 1.00 23.80 429 LYS B O 1
ATOM 6857 N N . PHE B 1 413 ? 101.053 85.366 110.544 1.00 23.18 430 PHE B N 1
ATOM 6858 C CA . PHE B 1 413 ? 100.909 84.983 111.927 1.00 22.80 430 PHE B CA 1
ATOM 6859 C C . PHE B 1 413 ? 100.807 86.240 112.789 1.00 22.95 430 PHE B C 1
ATOM 6860 O O . PHE B 1 413 ? 101.077 87.355 112.328 1.00 22.70 430 PHE B O 1
ATOM 6868 N N . GLU B 1 414 ? 100.303 86.057 113.999 1.00 23.15 431 GLU B N 1
ATOM 6869 C CA . GLU B 1 414 ? 100.193 87.162 114.950 1.00 23.60 431 GLU B CA 1
ATOM 6870 C C . GLU B 1 414 ? 101.610 87.765 115.100 1.00 23.16 431 GLU B C 1
ATOM 6871 O O . GLU B 1 414 ? 102.595 87.036 115.220 1.00 21.35 431 GLU B O 1
ATOM 6877 N N . PRO B 1 415 ? 101.706 89.109 115.106 1.00 22.82 432 PRO B N 1
ATOM 6878 C CA . PRO B 1 415 ? 103.054 89.691 115.100 1.00 22.78 432 PRO B CA 1
ATOM 6879 C C . PRO B 1 415 ? 103.875 89.426 116.338 1.00 21.62 432 PRO B C 1
ATOM 6880 O O . PRO B 1 415 ? 103.336 89.447 117.445 1.00 21.43 432 PRO B O 1
ATOM 6884 N N . VAL B 1 416 ? 105.171 89.219 116.174 1.00 21.68 433 VAL B N 1
ATOM 6885 C CA . VAL B 1 416 ? 106.039 89.028 117.307 1.00 22.35 433 VAL B CA 1
ATOM 6886 C C . VAL B 1 416 ? 107.241 89.986 117.173 1.00 22.10 433 VAL B C 1
ATOM 6887 O O . VAL B 1 416 ? 107.582 90.363 116.064 1.00 21.66 433 VAL B O 1
ATOM 6891 N N . GLU B 1 417 ? 107.819 90.380 118.302 1.00 22.30 434 GLU B N 1
ATOM 6892 C CA . GLU B 1 417 ? 109.022 91.225 118.348 1.00 23.83 434 GLU B CA 1
ATOM 6893 C C . GLU B 1 417 ? 110.185 90.272 118.460 1.00 23.87 434 GLU B C 1
ATOM 6894 O O . GLU B 1 417 ? 110.467 89.758 119.533 1.00 23.86 434 GLU B O 1
ATOM 6900 N N . ALA B 1 418 ? 110.858 90.055 117.332 1.00 23.96 435 ALA B N 1
ATOM 6901 C CA . ALA B 1 418 ? 111.863 89.039 117.196 1.00 24.71 435 ALA B CA 1
ATOM 6902 C C . ALA B 1 418 ? 113.205 89.602 116.695 1.00 25.05 435 ALA B C 1
ATOM 6903 O O . ALA B 1 418 ? 113.260 90.678 116.072 1.00 25.46 435 ALA B O 1
ATOM 6905 N N . THR B 1 419 ? 114.271 88.877 116.973 1.00 25.75 436 THR B N 1
ATOM 6906 C CA . THR B 1 419 ? 115.609 89.224 116.449 1.00 26.54 436 THR B CA 1
ATOM 6907 C C . THR B 1 419 ? 116.071 88.239 115.360 1.00 26.53 436 THR B C 1
ATOM 6908 O O . THR B 1 419 ? 117.081 88.459 114.667 1.00 28.37 436 THR B O 1
ATOM 6912 N N . ALA B 1 420 ? 115.349 87.139 115.229 1.00 26.31 437 ALA B N 1
ATOM 6913 C CA . ALA B 1 420 ? 115.640 86.133 114.234 1.00 25.87 437 ALA B CA 1
ATOM 6914 C C . ALA B 1 420 ? 114.413 85.260 114.004 1.00 26.33 437 ALA B C 1
ATOM 6915 O O . ALA B 1 420 ? 113.509 85.184 114.851 1.00 25.97 437 ALA B O 1
ATOM 6917 N N . LEU B 1 421 ? 114.390 84.630 112.845 1.00 26.43 438 LEU B N 1
ATOM 6918 C CA . LEU B 1 421 ? 113.381 83.656 112.484 1.00 27.92 438 LEU B CA 1
ATOM 6919 C C . LEU B 1 421 ? 114.147 82.441 112.003 1.00 27.93 438 LEU B C 1
ATOM 6920 O O . LEU B 1 421 ? 115.173 82.588 111.349 1.00 30.12 438 LEU B O 1
ATOM 6925 N N . ARG B 1 422 ? 113.618 81.253 112.267 1.00 27.52 439 ARG B N 1
ATOM 6926 C CA . ARG B 1 422 ? 114.274 80.034 111.856 1.00 26.50 439 ARG B CA 1
ATOM 6927 C C . ARG B 1 422 ? 113.298 79.058 111.237 1.00 26.45 439 ARG B C 1
ATOM 6928 O O . ARG B 1 422 ? 112.269 78.751 111.822 1.00 26.14 439 ARG B O 1
ATOM 6936 N N . LEU B 1 423 ? 113.646 78.599 110.029 1.00 25.44 440 LEU B N 1
ATOM 6937 C CA . LEU B 1 423 ? 112.904 77.589 109.310 1.00 24.75 440 LEU B CA 1
ATOM 6938 C C . LEU B 1 423 ? 113.583 76.268 109.562 1.00 24.81 440 LEU B C 1
ATOM 6939 O O . LEU B 1 423 ? 114.795 76.160 109.353 1.00 24.81 440 LEU B O 1
ATOM 6944 N N . THR B 1 424 ? 112.818 75.282 110.019 1.00 24.85 441 THR B N 1
ATOM 6945 C CA . THR B 1 424 ? 113.290 73.922 110.206 1.00 25.19 441 THR B CA 1
ATOM 6946 C C . THR B 1 424 ? 112.435 72.987 109.365 1.00 25.54 441 THR B C 1
ATOM 6947 O O . THR B 1 424 ? 111.216 72.996 109.480 1.00 25.12 441 THR B O 1
ATOM 6951 N N . VAL B 1 425 ? 113.061 72.181 108.516 1.00 25.13 442 VAL B N 1
ATOM 6952 C CA . VAL B 1 425 ? 112.334 71.158 107.743 1.00 25.56 442 VAL B CA 1
ATOM 6953 C C . VAL B 1 425 ? 112.547 69.836 108.493 1.00 25.90 442 VAL B C 1
ATOM 6954 O O . VAL B 1 425 ? 113.631 69.251 108.467 1.00 26.58 442 VAL B O 1
ATOM 6958 N N . SER B 1 426 ? 111.521 69.398 109.213 1.00 26.55 443 SER B N 1
ATOM 6959 C CA . SER B 1 426 ? 111.609 68.199 110.050 1.00 26.35 443 SER B CA 1
ATOM 6960 C C . SER B 1 426 ? 111.370 66.906 109.288 1.00 26.66 443 SER B C 1
ATOM 6961 O O . SER B 1 426 ? 111.774 65.848 109.749 1.00 26.67 443 SER B O 1
ATOM 6964 N N . GLU B 1 427 ? 110.730 66.981 108.128 1.00 26.58 444 GLU B N 1
ATOM 6965 C CA . GLU B 1 427 ? 110.504 65.823 107.283 1.00 26.90 444 GLU B CA 1
ATOM 6966 C C . GLU B 1 427 ? 110.668 66.274 105.836 1.00 25.94 444 GLU B C 1
ATOM 6967 O O . GLU B 1 427 ? 110.089 67.293 105.424 1.00 25.43 444 GLU B O 1
ATOM 6973 N N . SER B 1 428 ? 111.489 65.540 105.077 1.00 25.67 445 SER B N 1
ATOM 6974 C CA . SER B 1 428 ? 111.696 65.829 103.666 1.00 25.45 445 SER B CA 1
ATOM 6975 C C . SER B 1 428 ? 112.023 64.530 102.953 1.00 25.83 445 SER B C 1
ATOM 6976 O O . SER B 1 428 ? 112.454 63.579 103.596 1.00 26.39 445 SER B O 1
ATOM 6979 N N . ILE B 1 429 ? 111.788 64.491 101.646 1.00 26.51 446 ILE B N 1
ATOM 6980 C CA . ILE B 1 429 ? 112.040 63.297 100.834 1.00 26.56 446 ILE B CA 1
ATOM 6981 C C . ILE B 1 429 ? 113.369 63.398 100.073 1.00 27.40 446 ILE B C 1
ATOM 6982 O O . ILE B 1 429 ? 113.810 62.421 99.432 1.00 28.10 446 ILE B O 1
ATOM 6987 N N . ALA B 1 430 ? 114.018 64.557 100.164 1.00 27.09 447 ALA B N 1
ATOM 6988 C CA . ALA B 1 430 ? 115.339 64.800 99.582 1.00 27.36 447 ALA B CA 1
ATOM 6989 C C . ALA B 1 430 ? 115.828 66.095 100.188 1.00 27.82 447 ALA B C 1
ATOM 6990 O O . ALA B 1 430 ? 115.032 66.816 100.784 1.00 27.86 447 ALA B O 1
ATOM 6992 N N . LEU B 1 431 ? 117.117 66.402 100.055 1.00 27.66 448 LEU B N 1
ATOM 6993 C CA . LEU B 1 431 ? 117.643 67.637 100.648 1.00 27.60 448 LEU B CA 1
ATOM 6994 C C . LEU B 1 431 ? 116.890 68.843 100.097 1.00 27.28 448 LEU B C 1
ATOM 6995 O O . LEU B 1 431 ? 116.882 69.058 98.886 1.00 27.43 448 LEU B O 1
ATOM 7000 N N . PRO B 1 432 ? 116.233 69.630 100.978 1.00 26.66 449 PRO B N 1
ATOM 7001 C CA . PRO B 1 432 ? 115.516 70.782 100.444 1.00 26.53 449 PRO B CA 1
ATOM 7002 C C . PRO B 1 432 ? 116.407 71.760 99.667 1.00 26.43 449 PRO B C 1
ATOM 7003 O O . PRO B 1 432 ? 117.582 71.906 99.969 1.00 26.69 449 PRO B O 1
ATOM 7007 N N . ASP B 1 433 ? 115.831 72.389 98.657 1.00 26.12 450 ASP B N 1
ATOM 7008 C CA . ASP B 1 433 ? 116.518 73.358 97.814 1.00 26.08 450 ASP B CA 1
ATOM 7009 C C . ASP B 1 433 ? 115.686 74.628 97.934 1.00 25.96 450 ASP B C 1
ATOM 7010 O O . ASP B 1 433 ? 114.762 74.901 97.138 1.00 25.24 450 ASP B O 1
ATOM 7015 N N . ILE B 1 434 ? 115.987 75.380 98.984 1.00 25.08 451 ILE B N 1
ATOM 7016 C CA . ILE B 1 434 ? 115.220 76.576 99.334 1.00 25.79 451 ILE B CA 1
ATOM 7017 C C . ILE B 1 434 ? 115.815 77.818 98.688 1.00 26.29 451 ILE B C 1
ATOM 7018 O O . ILE B 1 434 ? 116.930 78.240 99.028 1.00 27.68 451 ILE B O 1
ATOM 7023 N N . ILE B 1 435 ? 115.081 78.367 97.729 1.00 26.85 452 ILE B N 1
ATOM 7024 C CA . ILE B 1 435 ? 115.540 79.553 96.999 1.00 26.99 452 ILE B CA 1
ATOM 7025 C C . ILE B 1 435 ? 115.166 80.848 97.712 1.00 27.15 452 ILE B C 1
ATOM 7026 O O . ILE B 1 435 ? 115.669 81.918 97.373 1.00 26.87 452 ILE B O 1
ATOM 7031 N N . ASN B 1 436 ? 114.268 80.771 98.691 1.00 27.30 453 ASN B N 1
ATOM 7032 C CA . ASN B 1 436 ? 113.846 81.967 99.380 1.00 26.56 453 ASN B CA 1
ATOM 7033 C C . ASN B 1 436 ? 113.210 81.621 100.692 1.00 26.08 453 ASN B C 1
ATOM 7034 O O . ASN B 1 436 ? 112.263 80.857 100.698 1.00 26.53 453 ASN B O 1
ATOM 7039 N N . PHE B 1 437 ? 113.782 82.143 101.777 1.00 25.30 454 PHE B N 1
ATOM 7040 C CA . PHE B 1 437 ? 113.145 82.159 103.103 1.00 25.35 454 PHE B CA 1
ATOM 7041 C C . PHE B 1 437 ? 113.260 83.641 103.503 1.00 24.58 454 PHE B C 1
ATOM 7042 O O . PHE B 1 437 ? 114.364 84.135 103.692 1.00 25.70 454 PHE B O 1
ATOM 7050 N N . SER B 1 438 ? 112.127 84.351 103.566 1.00 24.86 455 SER B N 1
ATOM 7051 C CA A SER B 1 438 ? 112.094 85.795 103.830 0.50 24.70 455 SER B CA 1
ATOM 7052 C CA B SER B 1 438 ? 112.159 85.764 103.905 0.50 24.15 455 SER B CA 1
ATOM 7053 C C . SER B 1 438 ? 111.113 86.124 104.941 1.00 24.79 455 SER B C 1
ATOM 7054 O O . SER B 1 438 ? 110.121 85.412 105.113 1.00 24.23 455 SER B O 1
ATOM 7059 N N . ALA B 1 439 ? 111.374 87.235 105.628 1.00 23.91 456 ALA B N 1
ATOM 7060 C CA . ALA B 1 439 ? 110.537 87.753 106.697 1.00 24.42 456 ALA B CA 1
ATOM 7061 C C . ALA B 1 439 ? 110.064 89.149 106.326 1.00 25.05 456 ALA B C 1
ATOM 7062 O O . ALA B 1 439 ? 110.807 89.931 105.715 1.00 25.95 456 ALA B O 1
ATOM 7064 N N . TYR B 1 440 ? 108.850 89.463 106.744 1.00 25.29 457 TYR B N 1
ATOM 7065 C CA . TYR B 1 440 ? 108.232 90.762 106.498 1.00 25.66 457 TYR B CA 1
ATOM 7066 C C . TYR B 1 440 ? 107.441 91.245 107.701 1.00 26.03 457 TYR B C 1
ATOM 7067 O O . TYR B 1 440 ? 106.957 90.450 108.517 1.00 25.37 457 TYR B O 1
ATOM 7076 N N . SER B 1 441 ? 107.282 92.559 107.760 1.00 26.19 458 SER B N 1
ATOM 7077 C CA . SER B 1 441 ? 106.365 93.172 108.724 1.00 26.75 458 SER B CA 1
ATOM 7078 C C . SER B 1 441 ? 105.391 94.000 107.929 1.00 27.37 458 SER B C 1
ATOM 7079 O O . SER B 1 441 ? 105.802 94.983 107.327 1.00 27.26 458 SER B O 1
ATOM 7082 N N . VAL B 1 442 ? 104.114 93.610 107.914 1.00 27.60 459 VAL B N 1
ATOM 7083 C CA . VAL B 1 442 ? 103.103 94.318 107.154 1.00 29.22 459 VAL B CA 1
ATOM 7084 C C . VAL B 1 442 ? 102.113 94.950 108.084 1.00 30.99 459 VAL B C 1
ATOM 7085 O O . VAL B 1 442 ? 101.468 94.267 108.874 1.00 29.62 459 VAL B O 1
ATOM 7089 N N . LYS B 1 443 ? 102.045 96.272 108.020 1.00 35.08 460 LYS B N 1
ATOM 7090 C CA . LYS B 1 443 ? 101.089 97.032 108.807 1.00 38.11 460 LYS B CA 1
ATOM 7091 C C . LYS B 1 443 ? 99.751 97.068 108.078 1.00 40.44 460 LYS B C 1
ATOM 7092 O O . LYS B 1 443 ? 99.643 97.211 106.841 1.00 41.52 460 LYS B O 1
#

CATH classification: 3.20.20.80 (+1 more: 2.60.120.260)

B-factor: mean 28.21, std 6.84, range [8.55, 64.61]

Organism: Bacteroides thetaiotaomicron (strain ATCC 29148 / DSM 2079 / JCM 5827 / CCUG 10774 / NCTC 10582 / VPI-5482 / E50) (NCBI:txid226186)